Protein AF-A0A961PV44-F1 (afdb_monomer)

Secondary structure (DSSP, 8-state):
-HHHHHHHHHHHHHHHHHHHHHHHHHHHHHHHHHHHHHHHHHHHHTT-TT-EEEEETTEEEEEEEESSHHHHHHHHHHHHHHS-GGGEEEEEEEPPPPPPPPPPPEEEEEE-SSEEEEEEEEESSSHHHHHHHHHHHT-TT-EEEEEEEEESSPPPTTHHHHHHHHHHHHHH-SSEEEEEETTEEEEEEE-S-HHHHHHHHHHHHHHPPTT-EEEEEEE-PPPBPSS-EEEEEEETTEEEEEEEEESSHHHHHHHHHHHHHTTB-S---PEE-B--SSTTHHHHHHHHHHHHHHTTSEEEEEETTEEEEE--TT--HHHHHHHHHHHHHHSPTT-EEEEEPPPPEEEPTTS-EEE---EEEEE-TTS-EEEEEEESSHHHHHHHHHHHHHHH-GGGEEEEEEE-TTPPTTHHHHHHHHHHHHHTEEEEEEEE-SSEEEEEEEESSTTHHHHHHHHHHHH--SSPEEEEEE-HHHHHHHHHHTS-HHHHHHHHHHHHHHHSPPPB-TTS-PBPGGGHHHHHHHHHHHHT-TT-EEEEEE---S-S-HHHHHHHHHHHHHHHHHHHHTT--TT-EEEEEE-TTSS-SS-TTSHHHHHHHS-EEEEE--HHHHHHTT--S---HHHHHHHHHHHHHHHHHHHHHS---B-TT--PBPGGGHHHHHHHHHHHTTSTT-EEEEEE---S-S-HHHHHHHHHHHHHHHHHHHHTS--TT-EEEEEE-TTSS-SS-TTSHHHHHHHS-EEEEE-PPPGGGTTTSTT-S-------PPP--------------

Nearest PDB structures (foldseek):
  5wtp-assembly2_B  TM=9.425E-01  e=1.887E-09  Capnocytophaga gingivalis ATCC 33624
  5wtl-assembly4_D  TM=8.788E-01  e=5.180E-10  Capnocytophaga gingivalis ATCC 33624
  5eb1-assembly2_D  TM=8.867E-01  e=1.428E-08  Pseudomonas aeruginosa PAO1
  6jfw-assembly2_B  TM=8.465E-01  e=9.656E-08  Pseudomonas aeruginosa PAO1
  5n2c-assembly1_A  TM=8.527E-01  e=7.307E-07  Burkholderia cenocepacia J2315

pLDDT: mean 82.38, std 15.76, range [28.2, 97.56]

Sequence (785 aa):
MRLRAISFALIALGGAAFGAWTLAGAATDFFERRTETEAAAALGAAGQGWARVEADGLTVTLAGLAPDEASRLRAVEILRQLVDPRRLAEELTVKAADPLAPPPFAIEILRNMAEVSLIGLAPDDGIRDRIDKALSAAGPGATVTDMLETAAEPAPAGWEPSLAFALDLLVDLPRAKISIAPGRVTVLAAVDSDAGRTELEARLREAVPEGVTLETEISAPRPVIAPFAVDFALDGTGARLAACSAETPEAAEAIVTAARAAGLEGPQDCAIGLGAPSLDWQEVATLGIETVGALGGGRFAVRDTRATLTGPASAKPEDLNAAGKTLAARLPAGYDLRTVTPPRMEARPDGTPVYAPRFEARLGADGSVELAGALHDTRSQAAVASYAAALFGHDRVRTVTVIDPELPDGWPGRVLAGIEALAEIKEGSLQVTPTALTLTGRGIEADADARVEALLAAKVSGETLVDVTFDVEAASLAAAAARPAPERCAEEIAAILANEAIQFRAGSSEIEPASQGVIAAIADVLRECPGAEFEVGGHSDSSGDEAANQRLSEARATAVVAALRAEDLPLVMLTSRGYGAAHPLAGNETPAGRTRNRRIEILLVDPTKAAEAAVEPGEDPAAAAGKAQACAEEIAAILQSGAVEFGLGSAEIVPESAGLLAAVAETMRTCPGASFEIGGHTDSRGRAEVNQQLSEKRAEAVREALAGEDLPDITLVSRGYGADRPIADNDTAEGRMRNRRIEITLLEPDPAQAETADETAPDDVAVAGPKAEAEAEAEAAHGPQ

Foldseek 3Di:
DPVVVVVVVVVVVVVVVVVVVVVVVVVQVVVFVVLQVVLCVQCVVVVNPQWHWGDDRQAIEIAGEAAAPVSLVVSLVSSVVSHPPVRYHYHYHYDDDDDDDDDFFKWKWFAAQAAIEIATEEEPPCLVVVLVVLVVLLDPHYDYHYHYHYDPDDDDAQQVLQSVLQSVVSSVARGWMWMGGRQEIEIEGEDQAPVVVVVVVVVSVVSRDPSHDYHYDYHHAFDADPFAKWKWWQDPVWIDTPAAADQDPVLQVLLVVLSVVLTDDDDDGHRHGPHALDPCSSVLSSLLSNLCSVLVTFMWMDTRQEIETEHDQPDDVVSQVVSQVVSVVPDDPRHDYHYDYDQHFDADPVRDGHRKWKWKWWQDLVLAIETETEDQDPVLQVVLLVLLCVLRNNVRYHYHYDHDNPADPCVSLLSSLQSVLVSQANTWMWMDINAEIETEHEGQDLCSVVVNVVSCVVRPDDRYHYHYYYDNVVNVVVVLVPDDLQVNLQVQLVVLCVVDFFDDDVLALHTDPVCLVSLVSNLVSLLSPAQWEKEKEFFAAPPDDQVSQQVRRQSNQVSSVVSSVVNPRHRYHYHYGYDRNVDQPADNPDPVSRVSRRGIHMGTDDPVVVLVVLDDPDDDPVVLVVQLVVLQVVLQVLQVVDFQDDDDLALHTDPVCLVSLVVNLVSLLSRAQWEKEKEFFAAPPDDQVSQQVRRQSNQVSSVVSSVVDPRHRYHYDYGYDGNPDQPADSVDPVSRVVRRHIHMHTDDDDVVPVVVPPPPDDDDDDDPDDDDDDDDDDDDDDDDD

Radius of gyration: 51.2 Å; Cα contacts (8 Å, |Δi|>4): 1295; chains: 1; bounding box: 106×115×157 Å

Solvent-accessible surface area (backbone atoms only — not comparable to full-atom values): 43387 Å² total; per-residue (Å²): 118,68,68,66,54,51,53,51,50,52,52,52,50,51,52,50,51,51,51,50,50,53,50,49,53,52,48,49,55,51,51,26,54,48,50,31,51,55,51,46,49,54,35,45,75,71,70,36,71,61,56,45,62,49,51,59,90,76,39,35,39,40,36,34,62,22,81,37,70,68,55,45,54,50,50,54,53,60,47,50,76,78,41,63,66,93,32,56,42,82,56,68,46,62,53,79,78,81,81,80,78,77,83,76,59,31,39,38,39,42,31,45,82,52,35,33,37,36,39,40,37,40,46,69,76,64,53,65,65,54,50,54,53,38,49,65,72,49,52,96,51,60,51,74,48,80,56,66,45,70,40,99,52,83,75,56,80,37,32,66,64,19,51,55,52,52,47,57,50,50,50,79,40,57,38,27,40,41,38,37,32,59,23,28,34,37,39,38,36,62,39,82,31,64,68,54,43,54,52,48,56,52,51,57,65,72,67,60,55,91,72,44,46,80,46,79,50,75,44,46,63,70,46,75,41,82,80,30,32,37,28,37,38,27,56,99,90,48,30,48,73,83,39,44,53,22,74,39,73,68,39,30,50,51,39,53,49,32,39,38,76,42,51,38,75,82,93,81,83,48,50,64,22,43,57,68,79,48,98,56,49,51,56,51,50,29,54,41,37,47,49,26,40,74,65,74,20,16,30,26,36,33,47,57,49,45,33,37,42,31,40,29,74,86,56,52,69,67,61,46,49,52,50,44,51,56,48,56,74,68,49,65,91,81,57,50,73,44,75,41,77,51,83,61,64,44,66,43,101,85,65,49,75,38,86,57,64,42,33,40,39,37,40,36,86,86,54,35,33,44,38,37,33,56,32,56,37,75,66,50,47,52,49,53,53,51,53,47,22,72,74,56,37,63,94,33,51,46,81,56,66,44,76,36,80,85,60,64,87,68,49,67,52,46,50,52,43,47,54,56,44,53,68,51,35,51,28,35,40,37,39,40,43,92,54,34,39,39,41,40,36,28,38,61,51,98,59,29,65,62,52,37,52,52,51,41,64,74,55,52,79,78,88,54,45,77,45,79,50,73,49,69,72,61,30,60,57,50,55,70,70,67,57,61,60,55,60,56,41,33,53,52,45,47,51,49,44,72,75,50,68,80,44,53,45,89,100,49,47,51,68,36,80,84,31,51,62,55,49,52,55,44,43,58,49,51,63,74,25,69,73,36,40,34,38,25,37,10,30,24,39,78,77,75,55,68,72,59,32,28,52,48,11,26,46,32,14,43,40,50,51,55,54,45,60,72,67,71,53,73,59,50,48,77,48,60,40,43,49,10,49,80,77,61,83,40,63,66,88,42,75,70,23,27,53,62,15,47,38,72,49,63,42,67,56,50,76,66,54,60,53,58,73,66,56,76,90,81,75,60,70,72,60,53,53,54,40,33,51,55,36,34,55,50,44,45,51,54,50,71,76,46,70,75,46,52,44,91,99,47,47,52,69,40,79,84,28,50,65,58,53,50,51,43,51,58,44,50,60,74,20,62,72,34,36,33,38,27,37,10,31,26,38,76,76,76,54,67,70,59,31,28,54,48,10,28,47,33,12,42,43,50,48,54,59,52,68,73,44,97,52,72,59,55,47,78,48,58,41,44,50,10,46,80,74,63,84,42,56,63,90,41,74,68,21,26,53,65,16,44,36,66,45,62,42,71,53,74,77,68,69,92,69,58,79,82,70,82,84,80,76,86,82,89,75,83,86,80,77,88,80,84,90,86,90,86,83,91,81,89,77,82,89,88,135

Structure (mmCIF, N/CA/C/O backbone):
data_AF-A0A961PV44-F1
#
_entry.id   AF-A0A961PV44-F1
#
loop_
_atom_site.group_PDB
_atom_site.id
_atom_site.type_symbol
_atom_site.label_atom_id
_atom_site.label_alt_id
_atom_site.label_comp_id
_atom_site.label_asym_id
_atom_site.label_entity_id
_atom_site.label_seq_id
_atom_site.pdbx_PDB_ins_code
_atom_site.Cartn_x
_atom_site.Cartn_y
_atom_site.Cartn_z
_atom_site.occupancy
_atom_site.B_iso_or_equiv
_atom_site.auth_seq_id
_atom_site.auth_comp_id
_atom_site.auth_asym_id
_atom_site.auth_atom_id
_atom_site.pdbx_PDB_model_num
ATOM 1 N N . MET A 1 1 ? -68.630 -73.588 94.389 1.00 57.69 1 MET A N 1
ATOM 2 C CA . MET A 1 1 ? -67.533 -73.659 93.392 1.00 57.69 1 MET A CA 1
ATOM 3 C C . MET A 1 1 ? -67.650 -72.640 92.247 1.00 57.69 1 MET A C 1
ATOM 5 O O . MET A 1 1 ? -66.611 -72.166 91.817 1.00 57.69 1 MET A O 1
ATOM 9 N N . ARG A 1 2 ? -68.847 -72.228 91.785 1.00 65.50 2 ARG A N 1
ATOM 10 C CA . ARG A 1 2 ? -68.998 -71.348 90.599 1.00 65.50 2 ARG A CA 1
ATOM 11 C C . ARG A 1 2 ? -68.465 -69.902 90.730 1.00 65.50 2 ARG A C 1
ATOM 13 O O . ARG A 1 2 ? -67.884 -69.415 89.772 1.00 65.50 2 ARG A O 1
ATOM 20 N N . LEU A 1 3 ? -68.576 -69.234 91.889 1.00 71.81 3 LEU A N 1
ATOM 21 C CA . LEU A 1 3 ? -68.113 -67.835 92.043 1.00 71.81 3 LEU A CA 1
ATOM 22 C C . LEU A 1 3 ? -66.587 -67.671 91.898 1.00 71.81 3 LEU A C 1
ATOM 24 O O . LEU A 1 3 ? -66.127 -66.754 91.232 1.00 71.81 3 LEU A O 1
ATOM 28 N N . ARG A 1 4 ? -65.800 -68.591 92.475 1.00 78.12 4 ARG A N 1
ATOM 29 C CA . ARG A 1 4 ? -64.327 -68.555 92.393 1.00 78.12 4 ARG A CA 1
ATOM 30 C C . ARG A 1 4 ? -63.819 -68.737 90.958 1.00 78.12 4 ARG A C 1
ATOM 32 O O . ARG A 1 4 ? -62.824 -68.123 90.594 1.00 78.12 4 ARG A O 1
ATOM 39 N N . ALA A 1 5 ? -64.521 -69.530 90.146 1.00 78.12 5 ALA A N 1
ATOM 40 C CA . ALA A 1 5 ? -64.1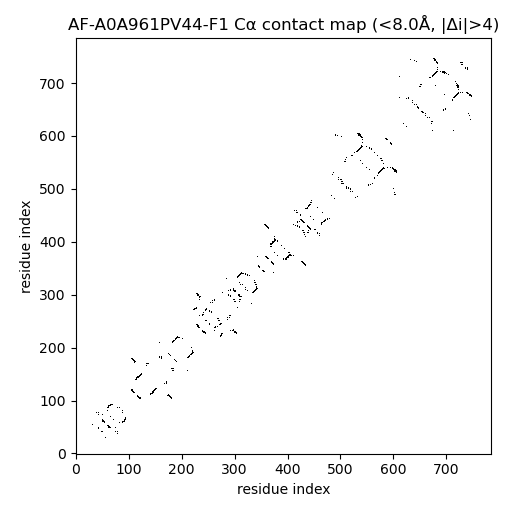99 -69.704 88.731 1.00 78.12 5 ALA A CA 1
ATOM 41 C C . ALA A 1 5 ? -64.470 -68.426 87.913 1.00 78.12 5 ALA A C 1
ATOM 43 O O . ALA A 1 5 ? -63.663 -68.069 87.062 1.00 78.12 5 ALA A O 1
ATOM 44 N N . ILE A 1 6 ? -65.558 -67.703 88.212 1.00 80.56 6 ILE A N 1
ATOM 45 C CA . ILE A 1 6 ? -65.897 -66.432 87.546 1.00 80.56 6 ILE A CA 1
ATOM 46 C C . ILE A 1 6 ? -64.888 -65.333 87.909 1.00 80.56 6 ILE A C 1
ATOM 48 O O . ILE A 1 6 ? -64.402 -64.637 87.024 1.00 80.56 6 ILE A O 1
ATOM 52 N N . SER A 1 7 ? -64.515 -65.201 89.187 1.00 80.00 7 SER A N 1
ATOM 53 C CA . SER A 1 7 ? -63.501 -64.225 89.618 1.00 80.00 7 SER A CA 1
ATOM 54 C C . SER A 1 7 ? -62.128 -64.498 88.996 1.00 80.00 7 SER A C 1
ATOM 56 O O . SER A 1 7 ? -61.460 -63.565 88.564 1.00 80.00 7 SER A O 1
ATOM 58 N N . PHE A 1 8 ? -61.723 -65.769 88.898 1.00 87.12 8 PHE A N 1
ATOM 59 C CA . PHE A 1 8 ? -60.484 -66.153 88.220 1.00 87.12 8 PHE A CA 1
ATOM 60 C C . PHE A 1 8 ? -60.523 -65.818 86.721 1.00 87.12 8 PHE A C 1
ATOM 62 O O . PHE A 1 8 ? -59.568 -65.250 86.202 1.00 87.12 8 PHE A O 1
ATOM 69 N N . ALA A 1 9 ? -61.641 -66.097 86.040 1.00 84.31 9 ALA A N 1
ATOM 70 C CA . ALA A 1 9 ? -61.811 -65.764 84.627 1.00 84.31 9 ALA A CA 1
ATOM 71 C C . ALA A 1 9 ? -61.755 -64.247 84.366 1.00 84.31 9 ALA A C 1
ATOM 73 O O . ALA A 1 9 ? -61.109 -63.825 83.412 1.00 84.31 9 ALA A O 1
ATOM 74 N N . LEU A 1 10 ? -62.369 -63.422 85.223 1.00 86.56 10 LEU A N 1
ATOM 75 C CA . LEU A 1 10 ? -62.320 -61.958 85.105 1.00 86.56 10 LEU A CA 1
ATOM 76 C C . LEU A 1 10 ? -60.914 -61.393 85.341 1.00 86.56 10 LEU A C 1
ATOM 78 O O . LEU A 1 10 ? -60.491 -60.507 84.607 1.00 86.56 10 LEU A O 1
ATOM 82 N N . ILE A 1 11 ? -60.172 -61.917 86.323 1.00 89.25 11 ILE A N 1
ATOM 83 C CA . ILE A 1 11 ? -58.779 -61.510 86.572 1.00 89.25 11 ILE A CA 1
ATOM 84 C C . ILE A 1 11 ? -57.880 -61.928 85.403 1.00 89.25 11 ILE A C 1
ATOM 86 O O . ILE A 1 11 ? -57.053 -61.137 84.961 1.00 89.25 11 ILE A O 1
ATOM 90 N N . ALA A 1 12 ? -58.061 -63.137 84.866 1.00 89.12 12 ALA A N 1
ATOM 91 C CA . ALA A 1 12 ? -57.306 -63.613 83.709 1.00 89.12 12 ALA A CA 1
ATOM 92 C C . ALA A 1 12 ? -57.605 -62.788 82.444 1.00 89.12 12 ALA A C 1
ATOM 94 O O . ALA A 1 12 ? -56.676 -62.403 81.740 1.00 89.12 12 ALA A O 1
ATOM 95 N N . LEU A 1 13 ? -58.877 -62.461 82.184 1.00 91.19 13 LEU A N 1
ATOM 96 C CA . LEU A 1 13 ? -59.282 -61.590 81.073 1.00 91.19 13 LEU A CA 1
ATOM 97 C C . LEU A 1 13 ? -58.763 -60.159 81.247 1.00 91.19 13 LEU A C 1
ATOM 99 O O . LEU A 1 13 ? -58.245 -59.588 80.293 1.00 91.19 13 LEU A O 1
ATOM 103 N N . GLY A 1 14 ? -58.853 -59.593 82.454 1.00 90.44 14 GLY A N 1
ATOM 104 C CA . GLY A 1 14 ? -58.318 -58.264 82.758 1.00 90.44 14 GLY A CA 1
ATOM 105 C C . GLY A 1 14 ? -56.796 -58.200 82.621 1.00 90.44 14 GLY A C 1
ATOM 106 O O . GLY A 1 14 ? -56.272 -57.267 82.021 1.00 90.44 14 GLY A O 1
ATOM 107 N N . GLY A 1 15 ? -56.087 -59.225 83.101 1.00 91.38 15 GLY A N 1
ATOM 108 C CA . GLY A 1 15 ? -54.640 -59.357 82.935 1.00 91.38 15 GLY A CA 1
ATOM 109 C C . GLY A 1 15 ? -54.225 -59.529 81.473 1.00 91.38 15 GLY A C 1
ATOM 110 O O . GLY A 1 15 ? -53.269 -58.895 81.037 1.00 91.38 15 GLY A O 1
ATOM 111 N N . ALA A 1 16 ? -54.968 -60.320 80.694 1.00 91.56 16 ALA A N 1
ATOM 112 C CA . ALA A 1 16 ? -54.730 -60.481 79.262 1.00 91.56 16 ALA A CA 1
ATOM 113 C C . ALA A 1 16 ? -55.008 -59.188 78.478 1.00 91.56 16 ALA A C 1
ATOM 115 O O . ALA A 1 16 ? -54.218 -58.830 77.612 1.00 91.56 16 ALA A O 1
ATOM 116 N N . ALA A 1 17 ? -56.083 -58.462 78.801 1.00 91.50 17 ALA A N 1
ATOM 117 C CA . ALA A 1 17 ? -56.407 -57.183 78.172 1.00 91.50 17 ALA A CA 1
ATOM 118 C C . ALA A 1 17 ? -55.361 -56.106 78.493 1.00 91.50 17 ALA A C 1
ATOM 120 O O . ALA A 1 17 ? -54.905 -55.409 77.590 1.00 91.50 17 ALA A O 1
ATOM 121 N N . PHE A 1 18 ? -54.933 -56.009 79.756 1.00 93.00 18 PHE A N 1
ATOM 122 C CA . PHE A 1 18 ? -53.859 -55.101 80.155 1.00 93.00 18 PHE A CA 1
ATOM 123 C C . PHE A 1 18 ? -52.538 -55.468 79.474 1.00 93.00 18 PHE A C 1
ATOM 125 O O . PHE A 1 18 ? -51.893 -54.600 78.901 1.00 93.00 18 PHE A O 1
ATOM 132 N N . GLY A 1 19 ? -52.173 -56.754 79.467 1.00 92.31 19 GLY A N 1
ATOM 133 C CA . GLY A 1 19 ? -50.981 -57.243 78.773 1.00 92.31 19 GLY A CA 1
ATOM 134 C C . GLY A 1 19 ? -51.016 -56.996 77.262 1.00 92.31 19 GLY A C 1
ATOM 135 O O . GLY A 1 19 ? -50.001 -56.631 76.682 1.00 92.31 19 GLY A O 1
ATOM 136 N N . ALA A 1 20 ? -52.175 -57.144 76.616 1.00 91.50 20 ALA A N 1
ATOM 137 C CA . ALA A 1 20 ? -52.339 -56.838 75.197 1.00 91.50 20 ALA A CA 1
ATOM 138 C C . ALA A 1 20 ? -52.230 -55.332 74.918 1.00 91.50 20 ALA A C 1
ATOM 140 O O . ALA A 1 20 ? -51.597 -54.944 73.942 1.00 91.50 20 ALA A O 1
ATOM 141 N N . TRP A 1 21 ? -52.801 -54.484 75.779 1.00 93.50 21 TRP A N 1
ATOM 142 C CA . TRP A 1 21 ? -52.703 -53.029 75.658 1.00 93.50 21 TRP A CA 1
ATOM 143 C C . TRP A 1 21 ? -51.266 -52.532 75.841 1.00 93.50 21 TRP A C 1
ATOM 145 O O . TRP A 1 21 ? -50.787 -51.743 75.030 1.00 93.50 21 TRP A O 1
ATOM 155 N N . THR A 1 22 ? -50.547 -53.032 76.851 1.00 92.81 22 THR A N 1
ATOM 156 C CA . THR A 1 22 ? -49.142 -52.662 77.067 1.00 92.81 22 THR A CA 1
ATOM 157 C C . THR A 1 22 ? -48.242 -53.167 75.945 1.00 92.81 22 THR A C 1
ATOM 159 O O . THR A 1 22 ? -47.368 -52.430 75.499 1.00 92.81 22 THR A O 1
ATOM 162 N N . LEU A 1 23 ? -48.467 -54.388 75.450 1.00 92.94 23 LEU A N 1
ATOM 163 C CA . LEU A 1 23 ? -47.714 -54.942 74.325 1.00 92.94 23 LEU A CA 1
ATOM 164 C C . LEU A 1 23 ? -47.997 -54.181 73.023 1.00 92.94 23 LEU A C 1
ATOM 166 O O . LEU A 1 23 ? -47.066 -53.923 72.269 1.00 92.94 23 LEU A O 1
ATOM 170 N N . ALA A 1 24 ? -49.249 -53.787 72.774 1.00 88.94 24 ALA A N 1
ATOM 171 C CA . ALA A 1 24 ? -49.611 -52.964 71.624 1.00 88.94 24 ALA A CA 1
ATOM 172 C C . ALA A 1 24 ? -48.962 -51.575 71.701 1.00 88.94 24 ALA A C 1
ATOM 174 O O . ALA A 1 24 ? -48.355 -51.147 70.728 1.00 88.94 24 ALA A O 1
ATOM 175 N N . GLY A 1 25 ? -49.010 -50.912 72.862 1.00 89.81 25 GLY A N 1
ATOM 176 C CA . GLY A 1 25 ? -48.345 -49.621 73.062 1.00 89.81 25 GLY A CA 1
ATOM 177 C C . GLY A 1 25 ? -46.827 -49.705 72.887 1.00 89.81 25 GLY A C 1
ATOM 178 O O . GLY A 1 25 ? -46.241 -48.876 72.198 1.00 89.81 25 GLY A O 1
ATOM 179 N N . ALA A 1 26 ? -46.194 -50.745 73.440 1.00 90.25 26 ALA A N 1
ATOM 180 C CA . ALA A 1 26 ? -44.761 -50.981 73.269 1.00 90.25 26 ALA A CA 1
ATOM 181 C C . ALA A 1 26 ? -44.387 -51.317 71.816 1.00 90.25 26 ALA A C 1
ATOM 183 O O . ALA A 1 26 ? -43.321 -50.922 71.353 1.00 90.25 26 ALA A O 1
ATOM 184 N N . ALA A 1 27 ? -45.248 -52.038 71.090 1.00 89.75 27 ALA A N 1
ATOM 185 C CA . ALA A 1 27 ? -45.038 -52.330 69.677 1.00 89.75 27 ALA A CA 1
ATOM 186 C C . ALA A 1 27 ? -45.137 -51.058 68.822 1.00 89.75 27 ALA A C 1
ATOM 188 O O . ALA A 1 27 ? -44.270 -50.844 67.979 1.00 89.75 27 ALA A O 1
ATOM 189 N N . THR A 1 28 ? -46.139 -50.208 69.057 1.00 91.56 28 THR A N 1
ATOM 190 C CA . THR A 1 28 ? -46.294 -48.925 68.357 1.00 91.56 28 THR A CA 1
ATOM 191 C C . THR A 1 28 ? -45.079 -48.019 68.574 1.00 91.56 28 THR A C 1
ATOM 193 O O . THR A 1 28 ? -44.435 -47.655 67.595 1.00 91.56 28 THR A O 1
ATOM 196 N N . ASP A 1 29 ? -44.676 -47.783 69.830 1.00 91.25 29 ASP A N 1
ATOM 197 C CA . ASP A 1 29 ? -43.495 -46.963 70.167 1.00 91.25 29 ASP A CA 1
ATOM 198 C C . ASP A 1 29 ? -42.201 -47.547 69.565 1.00 91.25 29 ASP A C 1
ATOM 200 O O . ASP A 1 29 ? -41.333 -46.815 69.089 1.00 91.25 29 ASP A O 1
ATOM 204 N N . PHE A 1 30 ? -42.074 -48.879 69.511 1.00 91.94 30 PHE A N 1
ATOM 205 C CA . PHE A 1 30 ? -40.942 -49.532 68.852 1.00 91.94 30 PHE A CA 1
ATOM 206 C C . PHE A 1 30 ? -40.903 -49.256 67.341 1.00 91.94 30 PHE A C 1
ATOM 208 O O . PHE A 1 30 ? -39.834 -48.961 66.801 1.00 91.94 30 PHE A O 1
ATOM 215 N N . PHE A 1 31 ? -42.040 -49.363 66.646 1.00 90.62 31 PHE A N 1
ATOM 216 C CA . PHE A 1 31 ? -42.105 -49.143 65.199 1.00 90.62 31 PHE A CA 1
ATOM 217 C C . PHE A 1 31 ? -41.983 -47.665 64.816 1.00 90.62 31 PHE A C 1
ATOM 219 O O . PHE A 1 31 ? -41.309 -47.371 63.829 1.00 90.62 31 PHE A O 1
ATOM 226 N N . GLU A 1 32 ? -42.566 -46.747 65.586 1.00 93.31 32 GLU A N 1
ATOM 227 C CA . GLU A 1 32 ? -42.440 -45.296 65.381 1.00 93.31 32 GLU A CA 1
ATOM 228 C C . GLU A 1 32 ? -40.979 -44.862 65.490 1.00 93.31 32 GLU A C 1
ATOM 230 O O . GLU A 1 32 ? -40.404 -44.395 64.507 1.00 93.31 32 GLU A O 1
ATOM 235 N N . ARG A 1 33 ? -40.321 -45.155 66.621 1.00 93.88 33 ARG A N 1
ATOM 236 C CA . ARG A 1 33 ? -38.908 -44.790 66.832 1.00 93.88 33 ARG A CA 1
ATOM 237 C C . ARG A 1 33 ? -37.985 -45.397 65.792 1.00 93.88 33 ARG A C 1
ATOM 239 O O . ARG A 1 33 ? -37.017 -44.765 65.367 1.00 93.88 33 ARG A O 1
ATOM 246 N N . ARG A 1 34 ? -38.252 -46.642 65.389 1.00 93.12 34 ARG A N 1
ATOM 247 C CA . ARG A 1 34 ? -37.474 -47.299 64.341 1.00 93.12 34 ARG A CA 1
ATOM 248 C C . ARG A 1 34 ? -37.640 -46.586 62.999 1.00 93.12 34 ARG A C 1
ATOM 250 O O . ARG A 1 34 ? -36.635 -46.322 62.346 1.00 93.12 34 ARG A O 1
ATOM 257 N N . THR A 1 35 ? -38.874 -46.251 62.624 1.00 92.12 35 THR A N 1
ATOM 258 C CA . THR A 1 35 ? -39.182 -45.541 61.373 1.00 92.12 35 THR A CA 1
ATOM 259 C C . THR A 1 35 ? -38.536 -44.157 61.357 1.00 92.12 35 THR A C 1
ATOM 261 O O . THR A 1 35 ? -37.874 -43.815 60.383 1.00 92.12 35 THR A O 1
ATOM 264 N N . GLU A 1 36 ? -38.642 -43.394 62.449 1.00 94.62 36 GLU A N 1
ATOM 265 C CA . GLU A 1 36 ? -37.992 -42.085 62.594 1.00 94.62 36 GLU A CA 1
ATOM 266 C C . GLU A 1 36 ? -36.471 -42.182 62.468 1.00 94.62 36 GLU A C 1
ATOM 268 O O . GLU A 1 36 ? -35.856 -41.407 61.739 1.00 94.62 36 GLU A O 1
ATOM 273 N N . THR A 1 37 ? -35.855 -43.161 63.140 1.00 94.31 37 THR A N 1
ATOM 274 C CA . THR A 1 37 ? -34.396 -43.341 63.126 1.00 94.31 37 THR A CA 1
ATOM 275 C C . THR A 1 37 ? -33.892 -43.702 61.727 1.00 94.31 37 THR A C 1
ATOM 277 O O . THR A 1 37 ? -32.901 -43.136 61.264 1.00 94.31 37 THR A O 1
ATOM 280 N N . GLU A 1 38 ? -34.568 -44.626 61.038 1.00 93.75 38 GLU A N 1
ATOM 281 C CA . GLU A 1 38 ? -34.205 -45.044 59.678 1.00 93.75 38 GLU A CA 1
ATOM 282 C C . GLU A 1 38 ? -34.414 -43.898 58.667 1.00 93.75 38 GLU A C 1
ATOM 284 O O . GLU A 1 38 ? -33.534 -43.624 57.847 1.00 93.75 38 GLU A O 1
ATOM 289 N N . ALA A 1 39 ? -35.526 -43.166 58.774 1.00 93.31 39 ALA A N 1
ATOM 290 C CA . ALA A 1 39 ? -35.831 -42.012 57.934 1.00 93.31 39 ALA A CA 1
ATOM 291 C C . ALA A 1 39 ? -34.856 -40.840 58.137 1.00 93.31 39 ALA A C 1
ATOM 293 O O . ALA A 1 39 ? -34.342 -40.278 57.166 1.00 93.31 39 ALA A O 1
ATOM 294 N N . ALA A 1 40 ? -34.561 -40.488 59.391 1.00 93.88 40 ALA A N 1
ATOM 295 C CA . ALA A 1 40 ? -33.614 -39.429 59.723 1.00 93.88 40 ALA A CA 1
ATOM 296 C C . ALA A 1 40 ? -32.192 -39.780 59.261 1.00 93.88 40 ALA A C 1
ATOM 298 O O . ALA A 1 40 ? -31.478 -38.914 58.752 1.00 93.88 40 ALA A O 1
ATOM 299 N N . ALA A 1 41 ? -31.788 -41.051 59.369 1.00 94.06 41 ALA A N 1
ATOM 300 C CA . ALA A 1 41 ? -30.501 -41.515 58.858 1.00 94.06 41 ALA A CA 1
ATOM 301 C C . ALA A 1 41 ? -30.408 -41.393 57.327 1.00 94.06 41 ALA A C 1
ATOM 303 O O . ALA A 1 41 ? -29.385 -40.934 56.816 1.00 94.06 41 ALA A O 1
ATOM 304 N N . ALA A 1 42 ? -31.470 -41.745 56.596 1.00 94.12 42 ALA A N 1
ATOM 305 C CA . ALA A 1 42 ? -31.509 -41.624 55.138 1.00 94.12 42 ALA A CA 1
ATOM 306 C C . ALA A 1 42 ? -31.461 -40.161 54.666 1.00 94.12 42 ALA A C 1
ATOM 308 O O . ALA A 1 42 ? -30.693 -39.823 53.763 1.00 94.12 42 ALA A O 1
ATOM 309 N N . LEU A 1 43 ? -32.223 -39.275 55.314 1.00 95.12 43 LEU A N 1
ATOM 310 C CA . LEU A 1 43 ? -32.187 -37.837 55.036 1.00 95.12 43 LEU A CA 1
ATOM 311 C C . LEU A 1 43 ? -30.814 -37.237 55.360 1.00 95.12 43 LEU A C 1
ATOM 313 O O . LEU A 1 43 ? -30.258 -36.500 54.545 1.00 95.12 43 LEU A O 1
ATOM 317 N N . GLY A 1 44 ? -30.227 -37.600 56.503 1.00 93.94 44 GLY A N 1
ATOM 318 C CA . GLY A 1 44 ? -28.886 -37.168 56.896 1.00 93.94 44 GLY A CA 1
ATOM 319 C C . GLY A 1 44 ? -27.806 -37.615 55.907 1.00 93.94 44 GLY A C 1
ATOM 320 O O . GLY A 1 44 ? -26.984 -36.800 55.490 1.00 93.94 44 GLY A O 1
ATOM 321 N N . ALA A 1 45 ? -27.844 -38.876 55.465 1.00 92.88 45 ALA A N 1
ATOM 322 C CA . ALA A 1 45 ? -26.906 -39.418 54.480 1.00 92.88 45 ALA A CA 1
ATOM 323 C C . ALA A 1 45 ? -26.989 -38.705 53.118 1.00 92.88 45 ALA A C 1
ATOM 325 O O . ALA A 1 45 ? -25.980 -38.560 52.432 1.00 92.88 45 ALA A O 1
ATOM 326 N N . ALA A 1 46 ? -28.171 -38.209 52.746 1.00 92.12 46 ALA A N 1
ATOM 327 C CA . ALA A 1 46 ? -28.394 -37.446 51.520 1.00 92.12 46 ALA A CA 1
ATOM 328 C C . ALA A 1 46 ? -28.195 -35.923 51.680 1.00 92.12 46 ALA A C 1
ATOM 330 O O . ALA A 1 46 ? -28.613 -35.139 50.817 1.00 92.12 46 ALA A O 1
ATOM 331 N N . GLY A 1 47 ? -27.600 -35.485 52.795 1.00 94.31 47 GLY A N 1
ATOM 332 C CA . GLY A 1 47 ? -27.334 -34.074 53.078 1.00 94.31 47 GLY A CA 1
ATOM 333 C C . GLY A 1 47 ? -28.586 -33.240 53.371 1.00 94.31 47 GLY A C 1
ATOM 334 O O . GLY A 1 47 ? -28.518 -32.015 53.339 1.00 94.31 47 GLY A O 1
ATOM 335 N N . GLN A 1 48 ? -29.726 -33.868 53.672 1.00 95.50 48 GLN A N 1
ATOM 336 C CA . GLN A 1 48 ? -30.993 -33.201 54.002 1.00 95.50 48 GLN A CA 1
ATOM 337 C C . GLN A 1 48 ? -31.134 -32.949 55.512 1.00 95.50 48 GLN A C 1
ATOM 339 O O . GLN A 1 48 ? -32.203 -33.123 56.085 1.00 95.50 48 GLN A O 1
ATOM 344 N N . GLY A 1 49 ? -30.053 -32.525 56.178 1.00 90.62 49 GLY A N 1
ATOM 345 C CA . GLY A 1 49 ? -30.026 -32.316 57.636 1.00 90.62 49 GLY A CA 1
ATOM 346 C C . GLY A 1 49 ? -30.914 -31.172 58.150 1.00 90.62 49 GLY A C 1
ATOM 347 O O . GLY A 1 49 ? -31.059 -31.002 59.356 1.00 90.62 49 GLY A O 1
ATOM 348 N N . TRP A 1 50 ? -31.504 -30.386 57.247 1.00 93.69 50 TRP A N 1
ATOM 349 C CA . TRP A 1 50 ? -32.497 -29.356 57.559 1.00 93.69 50 TRP A CA 1
ATOM 350 C C . TRP A 1 50 ? -33.906 -29.937 57.782 1.00 93.69 50 TRP A C 1
ATOM 352 O O . TRP A 1 50 ? -34.757 -29.265 58.368 1.00 93.69 50 TRP A O 1
ATOM 362 N N . ALA A 1 51 ? -34.157 -31.165 57.316 1.00 95.06 51 ALA A N 1
ATOM 363 C CA . ALA A 1 51 ? -35.454 -31.819 57.371 1.00 95.06 51 ALA A CA 1
ATOM 364 C C . ALA A 1 51 ? -35.588 -32.691 58.633 1.00 95.06 51 ALA A C 1
ATOM 366 O O . ALA A 1 51 ? -34.669 -33.424 59.000 1.00 95.06 51 ALA A O 1
ATOM 367 N N . ARG A 1 52 ? -36.741 -32.612 59.301 1.00 94.81 52 ARG A N 1
ATOM 368 C CA . ARG A 1 52 ? -37.095 -33.384 60.500 1.00 94.81 52 ARG A CA 1
ATOM 369 C C . ARG A 1 52 ? -38.237 -34.347 60.194 1.00 94.81 52 ARG A C 1
ATOM 371 O O . ARG A 1 52 ? -39.124 -34.011 59.414 1.00 94.81 52 ARG A O 1
ATOM 378 N N . VAL A 1 53 ? -38.201 -35.524 60.816 1.00 95.56 53 VAL A N 1
ATOM 379 C CA . VAL A 1 53 ? -39.192 -36.593 60.633 1.00 95.56 53 VAL A CA 1
ATOM 380 C C . VAL A 1 53 ? -39.781 -36.974 61.978 1.00 95.56 53 VAL A C 1
ATOM 382 O O . VAL A 1 53 ? -39.024 -37.215 62.914 1.00 95.56 53 VAL A O 1
ATOM 385 N N . GLU A 1 54 ? -41.105 -37.054 62.043 1.00 95.44 54 GLU A N 1
ATOM 386 C CA . GLU A 1 54 ? -41.863 -37.512 63.211 1.00 95.44 54 GLU A CA 1
ATOM 387 C C . GLU A 1 54 ? -42.869 -38.582 62.759 1.00 95.44 54 GLU A C 1
ATOM 389 O O . GLU A 1 54 ? -43.482 -38.440 61.698 1.00 95.44 54 GLU A O 1
ATOM 394 N N . ALA A 1 55 ? -43.022 -39.667 63.519 1.00 92.94 55 ALA A N 1
ATOM 395 C CA . ALA A 1 55 ? -43.964 -40.745 63.224 1.00 92.94 55 ALA A CA 1
ATOM 396 C C . ALA A 1 55 ? -45.058 -40.829 64.302 1.00 92.94 55 ALA A C 1
ATOM 398 O O . ALA A 1 55 ? -44.759 -40.973 65.481 1.00 92.94 55 ALA A O 1
ATOM 399 N N . ASP A 1 56 ? -46.326 -40.793 63.883 1.00 91.75 56 ASP A N 1
ATOM 400 C CA . ASP A 1 56 ? -47.507 -40.973 64.740 1.00 91.75 56 ASP A CA 1
ATOM 401 C C . ASP A 1 56 ? -48.391 -42.091 64.167 1.00 91.75 56 ASP A C 1
ATOM 403 O O . ASP A 1 56 ? -49.084 -41.945 63.149 1.00 91.75 56 ASP A O 1
ATOM 407 N N . GLY A 1 57 ? -48.311 -43.263 64.793 1.00 87.75 57 GLY A N 1
ATOM 408 C CA . GLY A 1 57 ? -48.953 -44.499 64.385 1.00 87.75 57 GLY A CA 1
ATOM 409 C C . GLY A 1 57 ? -48.546 -44.922 62.977 1.00 87.75 57 GLY A C 1
ATOM 410 O O . GLY A 1 57 ? -47.506 -45.544 62.750 1.00 87.75 57 GLY A O 1
ATOM 411 N N . LEU A 1 58 ? -49.420 -44.638 62.007 1.00 87.56 58 LEU A N 1
ATOM 412 C CA . LEU A 1 58 ? -49.150 -44.916 60.600 1.00 87.56 58 LEU A CA 1
ATOM 413 C C . LEU A 1 58 ? -48.662 -43.683 59.836 1.00 87.56 58 LEU A C 1
ATOM 415 O O . LEU A 1 58 ? -48.084 -43.867 58.773 1.00 87.56 58 LEU A O 1
ATOM 419 N N . THR A 1 59 ? -48.840 -42.465 60.324 1.00 92.31 59 THR A N 1
ATOM 420 C CA . THR A 1 59 ? -48.466 -41.256 59.582 1.00 92.31 59 THR A CA 1
ATOM 421 C C . THR A 1 59 ? -47.024 -40.866 59.885 1.00 92.31 59 THR A C 1
ATOM 423 O O . THR A 1 59 ? -46.580 -40.962 61.023 1.00 92.31 59 THR A O 1
ATOM 426 N N . VAL A 1 60 ? -46.291 -40.431 58.866 1.00 94.56 60 VAL A N 1
ATOM 427 C CA . VAL A 1 60 ? -44.936 -39.890 58.980 1.00 94.56 60 VAL A CA 1
ATOM 428 C C . VAL A 1 60 ? -44.964 -38.458 58.468 1.00 94.56 60 VAL A C 1
ATOM 430 O O . VAL A 1 60 ? -45.310 -38.229 57.311 1.00 94.56 60 VAL A O 1
ATOM 433 N N . THR A 1 61 ? -44.604 -37.503 59.313 1.00 96.25 61 THR A N 1
ATOM 434 C CA . THR A 1 61 ? -44.581 -36.078 58.981 1.00 96.25 61 THR A CA 1
ATOM 435 C C . THR A 1 61 ? -43.151 -35.637 58.694 1.00 96.25 61 THR A C 1
ATOM 437 O O . THR A 1 61 ? -42.258 -35.840 59.513 1.00 96.25 61 THR A O 1
ATOM 440 N N . LEU A 1 62 ? -42.931 -35.027 57.529 1.00 96.12 62 LEU A N 1
ATOM 441 C CA . LEU A 1 62 ? -41.673 -34.404 57.122 1.00 96.12 62 LEU A CA 1
ATOM 442 C C . LEU A 1 62 ? -41.794 -32.887 57.267 1.00 96.12 62 LEU A C 1
ATOM 444 O O . LEU A 1 62 ? -42.519 -32.264 56.496 1.00 96.12 62 LEU A O 1
ATOM 448 N N . ALA A 1 63 ? -41.057 -32.287 58.200 1.00 95.81 63 ALA A N 1
ATOM 449 C CA . ALA A 1 63 ? -41.120 -30.855 58.494 1.00 95.81 63 ALA A CA 1
ATOM 450 C C . ALA A 1 63 ? -39.754 -30.164 58.359 1.00 95.81 63 ALA A C 1
ATOM 452 O O . ALA A 1 63 ? -38.718 -30.736 58.697 1.00 95.81 63 ALA A O 1
ATOM 453 N N . GLY A 1 64 ? -39.724 -28.907 57.905 1.00 94.44 64 GLY A N 1
ATOM 454 C CA . GLY A 1 64 ? -38.476 -28.134 57.840 1.00 94.44 64 GLY A CA 1
ATOM 455 C C . GLY A 1 64 ? -38.492 -26.934 56.894 1.00 94.44 64 GLY A C 1
ATOM 456 O O . GLY A 1 64 ? -39.411 -26.761 56.095 1.00 94.44 64 GLY A O 1
ATOM 457 N N . LEU A 1 65 ? -37.445 -26.108 56.984 1.00 95.69 65 LEU A N 1
ATOM 458 C CA . LEU A 1 65 ? -37.180 -25.000 56.061 1.00 95.69 65 LEU A CA 1
ATOM 459 C C . LEU A 1 65 ? -36.071 -25.412 55.083 1.00 95.69 65 LEU A C 1
ATOM 461 O O . LEU A 1 65 ? -34.901 -25.489 55.459 1.00 95.69 65 LEU A O 1
ATOM 465 N N . ALA A 1 66 ? -36.450 -25.680 53.838 1.00 94.12 66 ALA A N 1
ATOM 466 C CA . ALA A 1 66 ? -35.557 -26.053 52.756 1.00 94.12 66 ALA A CA 1
ATOM 467 C C . ALA A 1 66 ? -34.724 -24.845 52.282 1.00 94.12 66 ALA A C 1
ATOM 469 O O . ALA A 1 66 ? -35.283 -23.757 52.104 1.00 94.12 66 ALA A O 1
ATOM 470 N N . PRO A 1 67 ? -33.412 -25.013 52.030 1.00 92.06 67 PRO A N 1
ATOM 471 C CA . PRO A 1 67 ? -32.561 -23.956 51.473 1.00 92.06 67 PRO A CA 1
ATOM 472 C C . PRO A 1 67 ? -33.002 -23.476 50.084 1.00 92.06 67 PRO A C 1
ATOM 474 O O . PRO A 1 67 ? -32.893 -22.292 49.783 1.00 92.06 67 PRO A O 1
ATOM 477 N N . ASP A 1 68 ? -33.506 -24.399 49.266 1.00 91.50 68 ASP A N 1
ATOM 478 C CA . ASP A 1 68 ? -33.993 -24.187 47.906 1.00 91.50 68 ASP A CA 1
ATOM 479 C C . ASP A 1 68 ? -35.038 -25.262 47.545 1.00 91.50 68 ASP A C 1
ATOM 481 O O . ASP A 1 68 ? -35.217 -26.259 48.258 1.00 91.50 68 ASP A O 1
ATOM 485 N N . GLU A 1 69 ? -35.746 -25.062 46.431 1.00 92.50 69 GLU A N 1
ATOM 486 C CA . GLU A 1 69 ? -36.815 -25.965 45.983 1.00 92.50 69 GLU A CA 1
ATOM 487 C C . GLU A 1 69 ? -36.285 -27.359 45.596 1.00 92.50 69 GLU A C 1
ATOM 489 O O . GLU A 1 69 ? -36.955 -28.370 45.816 1.00 92.50 69 GLU A O 1
ATOM 494 N N . ALA A 1 70 ? -35.051 -27.447 45.089 1.00 93.06 70 ALA A N 1
ATOM 495 C CA . ALA A 1 70 ? -34.438 -28.722 44.723 1.00 93.06 70 ALA A CA 1
ATOM 496 C C . ALA A 1 70 ? -34.171 -29.596 45.959 1.00 93.06 70 ALA A C 1
ATOM 498 O O . ALA A 1 70 ? -34.395 -30.809 45.934 1.00 93.06 70 ALA A O 1
ATOM 499 N N . SER A 1 71 ? -33.736 -28.978 47.056 1.00 94.12 71 SER A N 1
ATOM 500 C CA . SER A 1 71 ? -33.523 -29.625 48.346 1.00 94.12 71 SER A CA 1
ATOM 501 C C . SER A 1 71 ? -34.844 -30.124 48.929 1.00 94.12 71 SER A C 1
ATOM 503 O O . SER A 1 71 ? -34.922 -31.283 49.339 1.00 94.12 71 SER A O 1
ATOM 505 N N . ARG A 1 72 ? -35.911 -29.306 48.880 1.00 95.12 72 ARG A N 1
ATOM 506 C CA . ARG A 1 72 ? -37.263 -29.695 49.328 1.00 95.12 72 ARG A CA 1
ATOM 507 C C . ARG A 1 72 ? -37.738 -30.976 48.644 1.00 95.12 72 ARG A C 1
ATOM 509 O O . ARG A 1 72 ? -38.103 -31.938 49.317 1.00 95.12 72 ARG A O 1
ATOM 516 N N . LEU A 1 73 ? -37.693 -30.996 47.312 1.00 95.25 73 LEU A N 1
ATOM 517 C CA . LEU A 1 73 ? -38.141 -32.136 46.509 1.00 95.25 73 LEU A CA 1
ATOM 518 C C . LEU A 1 73 ? -37.286 -33.385 46.753 1.00 95.25 73 LEU A C 1
ATOM 520 O O . LEU A 1 73 ? -37.820 -34.490 46.842 1.00 95.25 73 LEU A O 1
ATOM 524 N N . ARG A 1 74 ? -35.968 -33.216 46.922 1.00 94.94 74 ARG A N 1
ATOM 525 C CA . ARG A 1 74 ? -35.053 -34.323 47.221 1.00 94.94 74 ARG A CA 1
ATOM 526 C C . ARG A 1 74 ? -35.373 -34.984 48.564 1.00 94.94 74 ARG A C 1
ATOM 528 O O . ARG A 1 74 ? -35.391 -36.209 48.631 1.00 94.94 74 ARG A O 1
ATOM 535 N N . ALA A 1 75 ? -35.649 -34.202 49.611 1.00 94.94 75 ALA A N 1
ATOM 536 C CA . ALA A 1 75 ? -36.018 -34.728 50.928 1.00 94.94 75 ALA A CA 1
ATOM 537 C C . ALA A 1 75 ? -37.330 -35.533 50.896 1.00 94.94 75 ALA A C 1
ATOM 539 O O . ALA A 1 75 ? -37.405 -36.616 51.476 1.00 94.94 75 ALA A O 1
ATOM 540 N N . VAL A 1 76 ? -38.338 -35.042 50.168 1.00 95.06 76 VAL A N 1
ATOM 541 C CA . VAL A 1 76 ? -39.615 -35.748 49.977 1.00 95.06 76 VAL A CA 1
ATOM 542 C C . VAL A 1 76 ? -39.408 -37.082 49.257 1.00 95.06 76 VAL A C 1
ATOM 544 O O . VAL A 1 76 ? -39.936 -38.105 49.691 1.00 95.06 76 VAL A O 1
ATOM 547 N N . GLU A 1 77 ? -38.615 -37.097 48.186 1.00 95.12 77 GLU A N 1
ATOM 548 C CA . GLU A 1 77 ? -38.384 -38.307 47.391 1.00 95.12 77 GLU A CA 1
ATOM 549 C C . GLU A 1 77 ? -37.665 -39.406 48.186 1.00 95.12 77 GLU A C 1
ATOM 551 O O . GLU A 1 77 ? -38.047 -40.573 48.115 1.00 95.12 77 GLU A O 1
ATOM 556 N N . ILE A 1 78 ? -36.681 -39.040 49.013 1.00 94.12 78 ILE A N 1
ATOM 557 C CA . ILE A 1 78 ? -35.983 -39.989 49.896 1.00 94.12 78 ILE A CA 1
ATOM 558 C C . ILE A 1 78 ? -36.969 -40.676 50.847 1.00 94.12 78 ILE A C 1
ATOM 560 O O . ILE A 1 78 ? -36.917 -41.893 51.023 1.00 94.12 78 ILE A O 1
ATOM 564 N N . LEU A 1 79 ? -37.896 -39.920 51.439 1.00 93.56 79 LEU A N 1
ATOM 565 C CA . LEU A 1 79 ? -38.891 -40.490 52.346 1.00 93.56 79 LEU A CA 1
ATOM 566 C C . LEU A 1 79 ? -39.926 -41.361 51.637 1.00 93.56 79 LEU A C 1
ATOM 568 O O . LEU A 1 79 ? -40.334 -42.377 52.196 1.00 93.56 79 LEU A O 1
ATOM 572 N N . ARG A 1 80 ? -40.317 -41.021 50.405 1.00 93.44 80 ARG A N 1
ATOM 573 C CA . ARG A 1 80 ? -41.256 -41.829 49.603 1.00 93.44 80 ARG A CA 1
ATOM 574 C C . ARG A 1 80 ? -40.719 -43.218 49.258 1.00 93.44 80 ARG A C 1
ATOM 576 O O . ARG A 1 80 ? -41.507 -44.126 49.009 1.00 93.44 80 ARG A O 1
ATOM 583 N N . GLN A 1 81 ? -39.400 -43.401 49.262 1.00 92.12 81 GLN A N 1
ATOM 584 C CA . GLN A 1 81 ? -38.777 -44.716 49.074 1.00 92.12 81 GLN A CA 1
ATOM 585 C C . GLN A 1 81 ? -38.845 -45.593 50.332 1.00 92.12 81 GLN A C 1
ATOM 587 O O . GLN A 1 81 ? -38.754 -46.816 50.233 1.00 92.12 81 GLN A O 1
ATOM 592 N N . LEU A 1 82 ? -39.009 -44.981 51.506 1.00 89.69 82 LEU A N 1
ATOM 593 C CA . LEU A 1 82 ? -39.015 -45.662 52.804 1.00 89.69 82 LEU A CA 1
ATOM 594 C C . LEU A 1 82 ? -40.429 -45.837 53.370 1.00 89.69 82 LEU A C 1
ATOM 596 O O . LEU A 1 82 ? -40.693 -46.794 54.097 1.00 89.69 82 LEU A O 1
ATOM 600 N N . VAL A 1 83 ? -41.345 -44.926 53.037 1.00 90.50 83 VAL A N 1
ATOM 601 C CA . VAL A 1 83 ? -42.706 -44.861 53.573 1.00 90.50 83 VAL A CA 1
ATOM 602 C C . VAL A 1 83 ? -43.707 -44.744 52.422 1.00 90.50 83 VAL A C 1
ATOM 604 O O . VAL A 1 83 ? -43.490 -43.992 51.477 1.00 90.50 83 VAL A O 1
ATOM 607 N N . ASP A 1 84 ? -44.828 -45.473 52.506 1.00 90.25 84 ASP A N 1
ATOM 608 C CA . ASP A 1 84 ? -45.924 -45.369 51.528 1.00 90.25 84 ASP A CA 1
ATOM 609 C C . ASP A 1 84 ? -46.374 -43.897 51.396 1.00 90.25 84 ASP A C 1
ATOM 611 O O . ASP A 1 84 ? -46.688 -43.278 52.417 1.00 90.25 84 ASP A O 1
ATOM 615 N N . PRO A 1 85 ? -46.469 -43.331 50.178 1.00 89.94 85 PRO A N 1
ATOM 616 C CA . PRO A 1 85 ? -46.837 -41.929 49.976 1.00 89.94 85 PRO A CA 1
ATOM 617 C C . PRO A 1 85 ? -48.163 -41.518 50.627 1.00 89.94 85 PRO A C 1
ATOM 619 O O . PRO A 1 85 ? -48.333 -40.360 50.988 1.00 89.94 85 PRO A O 1
ATOM 622 N N . ARG A 1 86 ? -49.105 -42.452 50.827 1.00 91.81 86 ARG A N 1
ATOM 623 C CA . ARG A 1 86 ? -50.394 -42.181 51.498 1.00 91.81 86 ARG A CA 1
ATOM 624 C C . ARG A 1 86 ? -50.258 -41.921 52.996 1.00 91.81 86 ARG A C 1
ATOM 626 O O . ARG A 1 86 ? -51.217 -41.494 53.631 1.00 91.81 86 ARG A O 1
ATOM 633 N N . ARG A 1 87 ? -49.099 -42.250 53.559 1.00 92.06 87 ARG A N 1
ATOM 634 C CA . ARG A 1 87 ? -48.757 -42.116 54.973 1.00 92.06 87 ARG A CA 1
ATOM 635 C C . ARG A 1 87 ? -47.816 -40.935 55.224 1.00 92.06 87 ARG A C 1
ATOM 637 O O . ARG A 1 87 ? -47.506 -40.680 56.378 1.00 92.06 87 ARG A O 1
ATOM 644 N N . LEU A 1 88 ? -47.363 -40.238 54.180 1.00 93.88 88 LEU A N 1
ATOM 645 C CA . LEU A 1 88 ? -46.439 -39.112 54.284 1.00 93.88 88 LEU A CA 1
ATOM 646 C C . LEU A 1 88 ? -47.209 -37.784 54.341 1.00 93.88 88 LEU A C 1
ATOM 648 O O . LEU A 1 88 ? -47.936 -37.450 53.407 1.00 93.88 88 LEU A O 1
ATOM 652 N N . ALA A 1 89 ? -47.023 -37.022 55.415 1.00 94.12 89 ALA A N 1
ATOM 653 C CA . ALA A 1 89 ? -47.485 -35.644 55.543 1.00 94.12 89 ALA A CA 1
ATOM 654 C C . ALA A 1 89 ? -46.303 -34.684 55.334 1.00 94.12 89 ALA A C 1
ATOM 656 O O . ALA A 1 89 ? -45.255 -34.837 55.955 1.00 94.12 89 ALA A O 1
ATOM 657 N N . GLU A 1 90 ? -46.451 -33.705 54.444 1.00 93.62 90 GLU A N 1
ATOM 658 C CA . GLU A 1 90 ? -45.390 -32.749 54.100 1.00 93.62 90 GLU A CA 1
ATOM 659 C C . GLU A 1 90 ? -45.677 -31.380 54.748 1.00 93.62 90 GLU A C 1
ATOM 661 O O . GLU A 1 90 ? -46.635 -30.703 54.383 1.00 93.62 90 GLU A O 1
ATOM 666 N N . GLU A 1 91 ? -44.821 -30.945 55.675 1.00 95.69 91 GLU A N 1
ATOM 667 C CA . GLU A 1 91 ? -44.853 -29.637 56.351 1.00 95.69 91 GLU A CA 1
ATOM 668 C C . GLU A 1 91 ? -43.564 -28.844 56.065 1.00 95.69 91 GLU A C 1
ATOM 670 O O . GLU A 1 91 ? -42.811 -28.431 56.954 1.00 95.69 91 GLU A O 1
ATOM 675 N N . LEU A 1 92 ? -43.268 -28.666 54.777 1.00 94.00 92 LEU A N 1
ATOM 676 C CA . LEU A 1 92 ? -42.030 -28.049 54.304 1.00 94.00 92 LEU A CA 1
ATOM 677 C C . LEU A 1 92 ? -42.255 -26.619 53.810 1.00 94.00 92 LEU A C 1
ATOM 679 O O . LEU A 1 92 ? -43.234 -26.329 53.126 1.00 94.00 92 LEU A O 1
ATOM 683 N N . THR A 1 93 ? -41.294 -25.740 54.082 1.00 93.00 93 THR A N 1
ATOM 684 C CA . THR A 1 93 ? -41.227 -24.369 53.542 1.00 93.00 93 THR A CA 1
ATOM 685 C C . THR A 1 93 ? -39.900 -24.155 52.819 1.00 93.00 93 THR A C 1
ATOM 687 O O . THR A 1 93 ? -38.944 -24.867 53.102 1.00 93.00 93 THR A O 1
ATOM 690 N N . VAL A 1 94 ? -39.814 -23.204 51.884 1.00 91.62 94 VAL A N 1
ATOM 691 C CA . VAL A 1 94 ? -38.565 -22.871 51.169 1.00 91.62 94 VAL A CA 1
ATOM 692 C C . VAL A 1 94 ? -38.100 -21.487 51.588 1.00 91.62 94 VAL A C 1
ATOM 694 O O . VAL A 1 94 ? -38.909 -20.562 51.684 1.00 91.62 94 VAL A O 1
ATOM 697 N N . LYS A 1 95 ? -36.798 -21.332 51.837 1.00 88.56 95 LYS A N 1
ATOM 698 C CA . LYS A 1 95 ? -36.194 -20.028 52.106 1.00 88.56 95 LYS A CA 1
ATOM 699 C C . LYS A 1 95 ? -36.397 -19.112 50.891 1.00 88.56 95 LYS A C 1
ATOM 701 O O . LYS A 1 95 ? -36.003 -19.457 49.781 1.00 88.56 95 LYS A O 1
ATOM 706 N N . ALA A 1 96 ? -37.013 -17.948 51.101 1.00 78.38 96 ALA A N 1
ATOM 707 C CA . ALA A 1 96 ? -37.174 -16.947 50.050 1.00 78.38 96 ALA A CA 1
ATOM 708 C C . ALA A 1 96 ? -35.798 -16.462 49.557 1.00 78.38 96 ALA A C 1
ATOM 710 O O . ALA A 1 96 ? -34.896 -16.242 50.368 1.00 78.38 96 ALA A O 1
ATOM 711 N N . ALA A 1 97 ? -35.646 -16.313 48.239 1.00 69.25 97 ALA A N 1
ATOM 712 C CA . ALA A 1 97 ? -34.459 -15.707 47.648 1.00 69.25 97 ALA A CA 1
ATOM 713 C C . ALA A 1 97 ? -34.423 -14.202 47.958 1.00 69.25 97 ALA A C 1
ATOM 715 O O . ALA A 1 97 ? -35.470 -13.551 47.985 1.00 69.25 97 ALA A O 1
ATOM 716 N N . ASP A 1 98 ? -33.224 -13.660 48.176 1.00 74.31 98 ASP A N 1
ATOM 717 C CA . ASP A 1 98 ? -33.044 -12.219 48.341 1.00 74.31 98 ASP A CA 1
ATOM 718 C C . ASP A 1 98 ? -33.423 -11.497 47.032 1.00 74.31 98 ASP A C 1
ATOM 720 O 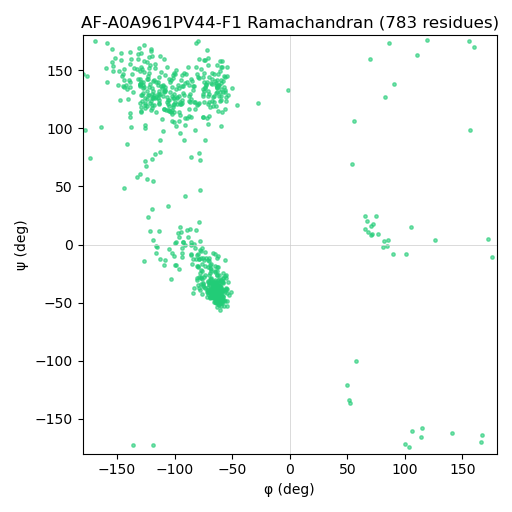O . ASP A 1 98 ? -33.064 -11.970 45.947 1.00 74.31 98 ASP A O 1
ATOM 724 N N . PRO A 1 99 ? -34.153 -10.369 47.093 1.00 63.97 99 PRO A N 1
ATOM 725 C CA . PRO A 1 99 ? -34.489 -9.608 45.899 1.00 63.97 99 PRO A CA 1
ATOM 726 C C . PRO A 1 99 ? -33.211 -9.067 45.243 1.00 63.97 99 PRO A C 1
ATOM 728 O O . PRO A 1 99 ? -32.364 -8.468 45.907 1.00 63.97 99 PRO A O 1
ATOM 731 N N . LEU A 1 100 ? -33.081 -9.275 43.930 1.00 63.84 100 LEU A N 1
ATOM 732 C CA . LEU A 1 100 ? -32.006 -8.686 43.132 1.00 63.84 100 LEU A CA 1
ATOM 733 C C . LEU A 1 100 ? -32.120 -7.159 43.200 1.00 63.84 100 LEU A C 1
ATOM 735 O O . LEU A 1 100 ? -33.189 -6.605 42.939 1.00 63.84 100 LEU A O 1
ATOM 739 N N . ALA A 1 101 ? -31.026 -6.484 43.556 1.00 67.88 101 ALA A N 1
ATOM 740 C CA . ALA A 1 101 ? -30.974 -5.030 43.488 1.00 67.88 101 ALA A CA 1
ATOM 741 C C . ALA A 1 101 ? -31.147 -4.584 42.023 1.00 67.88 101 ALA A C 1
ATOM 743 O O . ALA A 1 101 ? -30.557 -5.210 41.135 1.00 67.88 101 ALA A O 1
ATOM 744 N N . PRO A 1 102 ? -31.942 -3.534 41.753 1.00 69.50 102 PRO A N 1
ATOM 745 C CA . PRO A 1 102 ? -32.088 -3.014 40.403 1.00 69.50 102 PRO A CA 1
ATOM 746 C C . PRO A 1 102 ? -30.732 -2.532 39.860 1.00 69.50 102 PRO A C 1
ATOM 748 O O . PRO A 1 102 ? -29.876 -2.091 40.639 1.00 69.50 102 PRO A O 1
ATOM 751 N N . PRO A 1 103 ? -30.514 -2.621 38.536 1.00 78.94 103 PRO A N 1
ATOM 752 C CA . PRO A 1 103 ? -29.302 -2.104 37.917 1.00 78.94 103 PRO A CA 1
ATOM 753 C C . PRO A 1 103 ? -29.173 -0.592 38.177 1.00 78.94 103 PRO A C 1
ATOM 755 O O . PRO A 1 103 ? -30.180 0.119 38.179 1.00 78.94 103 PRO A O 1
ATOM 758 N N . PRO A 1 104 ? -27.954 -0.080 38.417 1.00 86.88 104 PRO A N 1
ATOM 759 C CA . PRO A 1 104 ? -27.746 1.343 38.645 1.00 86.88 104 PRO A CA 1
ATOM 760 C C . PRO A 1 104 ? -28.017 2.148 37.369 1.00 86.88 104 PRO A C 1
ATOM 762 O O . PRO A 1 104 ? -27.724 1.693 36.265 1.00 86.88 104 PRO A O 1
ATOM 765 N N . PHE A 1 105 ? -28.514 3.374 37.532 1.00 93.25 105 PHE A N 1
ATOM 766 C CA . PHE A 1 105 ? -28.612 4.325 36.429 1.00 93.25 105 PHE A CA 1
ATOM 767 C C . PHE A 1 105 ? -27.226 4.730 35.938 1.00 93.25 105 PHE A C 1
ATOM 769 O O . PHE A 1 105 ? -26.379 5.157 36.727 1.00 93.25 105 PHE A O 1
ATOM 776 N N . ALA A 1 106 ? -27.014 4.605 34.635 1.00 95.19 106 ALA A N 1
ATOM 777 C CA . ALA A 1 106 ? -25.786 4.989 33.966 1.00 95.19 106 ALA A CA 1
ATOM 778 C C . ALA A 1 106 ? -26.067 5.210 32.480 1.00 95.19 106 ALA A C 1
ATOM 780 O O . ALA A 1 106 ? -26.807 4.438 31.872 1.00 95.19 106 ALA A O 1
ATOM 781 N N . ILE A 1 107 ? -25.458 6.245 31.906 1.00 95.62 107 ILE A N 1
ATOM 782 C CA . ILE A 1 107 ? -25.564 6.568 30.479 1.00 95.62 107 ILE A CA 1
ATOM 783 C C . ILE A 1 107 ? -24.166 6.719 29.910 1.00 95.62 107 ILE A C 1
ATOM 785 O O . ILE A 1 107 ? -23.300 7.326 30.533 1.00 95.62 107 ILE A O 1
ATOM 789 N N . GLU A 1 108 ? -23.959 6.214 28.707 1.00 96.50 108 GLU A N 1
ATOM 790 C CA . GLU A 1 108 ? -22.807 6.520 27.879 1.00 96.50 108 GLU A CA 1
ATOM 791 C C . GLU A 1 108 ? -23.261 7.288 26.641 1.00 96.50 108 GLU A C 1
ATOM 793 O O . GLU A 1 108 ? -24.174 6.870 25.927 1.00 96.50 108 GLU A O 1
ATOM 798 N N . ILE A 1 109 ? -22.604 8.417 26.394 1.00 94.12 109 ILE A N 1
ATOM 799 C CA . ILE A 1 109 ? -22.749 9.214 25.182 1.00 94.12 109 ILE A CA 1
ATOM 800 C C . ILE A 1 109 ? -21.462 9.056 24.381 1.00 94.12 109 ILE A C 1
ATOM 802 O O . ILE A 1 109 ? -20.390 9.454 24.837 1.00 94.12 109 ILE A O 1
ATOM 806 N N . LEU A 1 110 ? -21.559 8.471 23.191 1.00 93.81 110 LEU A N 1
ATOM 807 C CA . LEU A 1 110 ? -20.450 8.335 22.250 1.00 93.81 110 LEU A CA 1
ATOM 808 C C . LEU A 1 110 ? -20.634 9.373 21.150 1.00 93.81 110 LEU A C 1
ATOM 810 O O . LEU A 1 110 ? -21.589 9.276 20.391 1.00 93.81 110 LEU A O 1
ATOM 814 N N . ARG A 1 111 ? -19.745 10.360 21.049 1.00 89.38 111 ARG A N 1
ATOM 815 C CA . ARG A 1 111 ? -19.792 11.408 20.024 1.00 89.38 111 ARG A CA 1
ATOM 816 C C . ARG A 1 111 ? -18.547 11.363 19.149 1.00 89.38 111 ARG A C 1
ATOM 818 O O . ARG A 1 111 ? -17.422 11.437 19.643 1.00 89.38 111 ARG A O 1
ATOM 825 N N . ASN A 1 112 ? -18.756 11.309 17.840 1.00 86.94 112 ASN A N 1
ATOM 826 C CA . ASN A 1 112 ? -17.747 11.635 16.838 1.00 86.94 112 ASN A CA 1
ATOM 827 C C . ASN A 1 112 ? -18.242 12.823 15.981 1.00 86.94 112 ASN A C 1
ATOM 829 O O . ASN A 1 112 ? -19.260 13.443 16.295 1.00 86.94 112 ASN A O 1
ATOM 833 N N . MET A 1 113 ? -17.529 13.177 14.904 1.00 79.00 113 MET A N 1
ATOM 834 C CA . MET A 1 113 ? -17.906 14.346 14.093 1.00 79.00 113 MET A CA 1
ATOM 835 C C . MET A 1 113 ? -19.218 14.179 13.297 1.00 79.00 113 MET A C 1
ATOM 837 O O . MET A 1 113 ? -19.761 15.183 12.846 1.00 79.00 113 MET A O 1
ATOM 841 N N . ALA A 1 114 ? -19.718 12.953 13.113 1.00 82.62 114 ALA A N 1
ATOM 842 C CA . ALA A 1 114 ? -20.849 12.619 12.236 1.00 82.62 114 ALA A CA 1
ATOM 843 C C . ALA A 1 114 ? -21.991 11.833 12.922 1.00 82.62 114 ALA A C 1
ATOM 845 O O . ALA A 1 114 ? -23.088 11.707 12.375 1.00 82.62 114 ALA A O 1
ATOM 846 N N . GLU A 1 115 ? -21.763 11.280 14.111 1.00 87.25 115 GLU A N 1
ATOM 847 C CA . GLU A 1 115 ? -22.723 10.440 14.827 1.00 87.25 115 GLU A CA 1
ATOM 848 C C . GLU A 1 115 ? -22.631 10.665 16.340 1.00 87.25 115 GLU A C 1
ATOM 850 O O . GLU A 1 115 ? -21.551 10.915 16.893 1.00 87.25 115 GLU A O 1
ATOM 855 N N . VAL A 1 116 ? -23.783 10.550 17.002 1.00 89.94 116 VAL A N 1
ATOM 856 C CA . VAL A 1 116 ? -23.900 10.420 18.452 1.00 89.94 116 VAL A CA 1
ATOM 857 C C . VAL A 1 116 ? -24.671 9.147 18.798 1.00 89.94 116 VAL A C 1
ATOM 859 O O . VAL A 1 116 ? -25.783 8.952 18.319 1.00 89.94 116 VAL A O 1
ATOM 862 N N . SER A 1 117 ? -24.124 8.304 19.671 1.00 92.62 117 SER A N 1
ATOM 863 C CA . SER A 1 117 ? -24.819 7.137 20.224 1.00 92.62 117 SER A CA 1
ATOM 864 C C . SER A 1 117 ? -25.113 7.333 21.711 1.00 92.62 117 SER A C 1
ATOM 866 O O . SER A 1 117 ? -24.234 7.745 22.469 1.00 92.62 117 SER A O 1
ATOM 868 N N . LEU A 1 118 ? -26.337 7.017 22.127 1.00 93.69 118 LEU A N 1
ATOM 869 C CA . LEU A 1 118 ? -26.814 7.092 23.509 1.00 93.69 118 LEU A CA 1
ATOM 870 C C . LEU A 1 118 ? -27.098 5.677 24.001 1.00 93.69 118 LEU A C 1
ATOM 872 O O . LEU A 1 118 ? -27.896 4.972 23.394 1.00 93.69 118 LEU A O 1
ATOM 876 N N . ILE A 1 119 ? -26.449 5.241 25.076 1.00 94.75 119 ILE A N 1
ATOM 877 C CA . ILE A 1 119 ? -26.564 3.862 25.566 1.00 94.75 119 ILE A CA 1
ATOM 878 C C . ILE A 1 119 ? -26.728 3.889 27.081 1.00 94.75 119 ILE A C 1
ATOM 880 O O . ILE A 1 119 ? -25.933 4.524 27.767 1.00 94.75 119 ILE A O 1
ATOM 884 N N . GLY A 1 120 ? -27.711 3.171 27.625 1.00 94.44 120 GLY A N 1
ATOM 885 C CA . GLY A 1 120 ? -27.781 2.923 29.066 1.00 94.44 120 GLY A CA 1
ATOM 886 C C . GLY A 1 120 ? -29.181 2.982 29.657 1.00 94.44 120 GLY A C 1
ATOM 887 O O . GLY A 1 120 ? -30.176 2.887 28.944 1.00 94.44 120 GLY A O 1
ATOM 888 N N . LEU A 1 121 ? -29.236 3.130 30.981 1.00 93.81 121 LEU A N 1
ATOM 889 C CA . LEU A 1 121 ? -30.466 3.177 31.764 1.00 93.81 121 LEU A CA 1
ATOM 890 C C . LEU A 1 121 ? -30.571 4.516 32.495 1.00 93.81 121 LEU A C 1
ATOM 892 O O . LEU A 1 121 ? -29.658 4.905 33.229 1.00 93.81 121 LEU A O 1
ATOM 896 N N . ALA A 1 122 ? -31.716 5.177 32.350 1.00 93.69 122 ALA A N 1
ATOM 897 C CA . ALA A 1 122 ? -32.010 6.469 32.955 1.00 93.69 122 ALA A CA 1
ATOM 898 C C . ALA A 1 122 ? -33.321 6.470 33.760 1.00 93.69 122 ALA A C 1
ATOM 900 O O . ALA A 1 122 ? -34.206 5.650 33.503 1.00 93.69 122 ALA A O 1
ATOM 901 N N . PRO A 1 123 ? -33.494 7.402 34.710 1.00 92.81 123 PRO A N 1
ATOM 902 C CA . PRO A 1 123 ? -34.798 7.683 35.296 1.00 92.81 123 PRO A CA 1
ATOM 903 C C . PRO A 1 123 ? -35.784 8.195 34.237 1.00 92.81 123 PRO A C 1
ATOM 905 O O . PRO A 1 123 ? -35.404 8.921 33.317 1.00 92.81 123 PRO A O 1
ATOM 908 N N . ASP A 1 124 ? -37.063 7.857 34.386 1.00 89.31 124 ASP A N 1
ATOM 909 C CA . ASP A 1 124 ? -38.148 8.424 33.576 1.00 89.31 124 ASP A CA 1
ATOM 910 C C . ASP A 1 124 ? -38.527 9.836 34.072 1.00 89.31 124 ASP A C 1
ATOM 912 O O . ASP A 1 124 ? -39.534 10.044 34.748 1.00 89.31 124 ASP A O 1
ATOM 916 N N . ASP A 1 125 ? -37.654 10.813 33.805 1.00 85.38 125 ASP A N 1
ATOM 917 C CA . ASP A 1 125 ? -37.752 12.199 34.291 1.00 85.38 125 ASP A CA 1
ATOM 918 C C . ASP A 1 125 ? -37.764 13.248 33.157 1.00 85.38 125 ASP A C 1
ATOM 920 O O . ASP A 1 125 ? -37.409 14.412 33.354 1.00 85.38 125 ASP A O 1
ATOM 924 N N . GLY A 1 126 ? -38.163 12.841 31.947 1.00 85.81 126 GLY A N 1
ATOM 925 C CA . GLY A 1 126 ? -38.092 13.693 30.752 1.00 85.81 126 GLY A CA 1
ATOM 926 C C . GLY A 1 126 ? -36.670 13.844 30.200 1.00 85.81 126 GLY A C 1
ATOM 927 O O . GLY A 1 126 ? -36.349 14.835 29.543 1.00 85.81 126 GLY A O 1
ATOM 928 N N . ILE A 1 127 ? -35.789 12.877 30.474 1.00 88.69 127 ILE A N 1
ATOM 929 C CA . ILE A 1 127 ? -34.395 12.888 30.019 1.00 88.69 127 ILE A CA 1
ATOM 930 C C . ILE A 1 127 ? -34.235 13.016 28.499 1.00 88.69 127 ILE A C 1
ATOM 932 O O . ILE A 1 127 ? -33.360 13.755 28.052 1.00 88.69 127 ILE A O 1
ATOM 936 N N . ARG A 1 128 ? -35.089 12.352 27.709 1.00 88.62 128 ARG A N 1
ATOM 937 C CA . ARG A 1 128 ? -34.997 12.358 26.239 1.00 88.62 128 ARG A CA 1
ATOM 938 C C . ARG A 1 128 ? -35.095 13.774 25.671 1.00 88.62 128 ARG A C 1
ATOM 940 O O . ARG A 1 128 ? -34.197 14.194 24.954 1.00 88.62 128 ARG A O 1
ATOM 947 N N . ASP A 1 129 ? -36.074 14.557 26.122 1.00 88.81 129 ASP A N 1
ATOM 948 C CA . ASP A 1 129 ? -36.257 15.948 25.684 1.00 88.81 129 ASP A CA 1
ATOM 949 C C . ASP A 1 129 ? -35.037 16.832 26.002 1.00 88.81 129 ASP A C 1
ATOM 951 O O . ASP A 1 129 ? -34.685 17.745 25.248 1.00 88.81 129 ASP A O 1
ATOM 955 N N . ARG A 1 130 ? -34.373 16.578 27.138 1.00 89.00 130 ARG A N 1
ATOM 956 C CA . ARG A 1 130 ? -33.166 17.315 27.543 1.00 89.00 130 ARG A CA 1
ATOM 957 C C . ARG A 1 130 ? -31.967 16.951 26.673 1.00 89.00 130 ARG A C 1
ATOM 959 O O . ARG A 1 130 ? -31.241 17.857 26.261 1.00 89.00 130 ARG A O 1
ATOM 966 N N . ILE A 1 131 ? -31.788 15.663 26.375 1.00 88.25 131 ILE A N 1
ATOM 967 C CA . ILE A 1 131 ? -30.735 15.185 25.474 1.00 88.25 131 ILE A CA 1
ATOM 968 C C . ILE A 1 131 ? -30.966 15.735 24.061 1.00 88.25 131 ILE A C 1
ATOM 970 O O . ILE A 1 131 ? -30.055 16.332 23.493 1.00 88.25 131 ILE A O 1
ATOM 974 N N . ASP A 1 132 ? -32.187 15.650 23.531 1.00 86.88 132 ASP A N 1
ATOM 975 C CA . ASP A 1 132 ? -32.535 16.152 22.195 1.00 86.88 132 ASP A CA 1
ATOM 976 C C . ASP A 1 132 ? -32.267 17.654 22.052 1.00 86.88 132 ASP A C 1
ATOM 978 O O . ASP A 1 132 ? -31.748 18.123 21.031 1.00 86.88 132 ASP A O 1
ATOM 982 N N . LYS A 1 133 ? -32.563 18.431 23.099 1.00 87.44 133 LYS A N 1
ATOM 983 C CA . LYS A 1 133 ? -32.266 19.865 23.133 1.00 87.44 133 LYS A CA 1
ATOM 984 C C . LYS A 1 133 ? -30.760 20.140 23.127 1.00 87.44 133 LYS A C 1
ATOM 986 O O . LYS A 1 133 ? -30.321 21.044 22.415 1.00 87.44 133 LYS A O 1
ATOM 991 N N . ALA A 1 134 ? -29.982 19.385 23.901 1.00 86.06 134 ALA A N 1
ATOM 992 C CA . ALA A 1 134 ? -28.526 19.515 23.935 1.00 86.06 134 ALA A CA 1
ATOM 993 C C . ALA A 1 134 ? -27.895 19.132 22.585 1.00 86.06 134 ALA A C 1
ATOM 995 O O . ALA A 1 134 ? -27.068 19.873 22.056 1.00 86.06 134 ALA A O 1
ATOM 996 N N . LEU A 1 135 ? -28.354 18.037 21.972 1.00 84.00 135 LEU A N 1
ATOM 997 C CA . LEU A 1 135 ? -27.915 17.593 20.646 1.00 84.00 135 LEU A CA 1
ATOM 998 C C . LEU A 1 135 ? -28.252 18.612 19.555 1.00 84.00 135 LEU A C 1
ATOM 1000 O O . LEU A 1 135 ? -27.413 18.908 18.708 1.00 84.00 135 LEU A O 1
ATOM 1004 N N . SER A 1 136 ? -29.441 19.217 19.615 1.00 82.38 136 SER A N 1
ATOM 1005 C CA . SER A 1 136 ? -29.846 20.275 18.680 1.00 82.38 136 SER A CA 1
ATOM 1006 C C . SER A 1 136 ? -28.957 21.520 18.779 1.00 82.38 136 SER A C 1
ATOM 1008 O O . SER A 1 136 ? -28.687 22.170 17.769 1.00 82.38 136 SER A O 1
ATOM 1010 N N . ALA A 1 137 ? -28.482 21.857 19.983 1.00 79.12 137 ALA A N 1
ATOM 1011 C CA . ALA A 1 137 ? -27.550 22.964 20.199 1.00 79.12 137 ALA A CA 1
ATOM 1012 C C . ALA A 1 137 ? -26.118 22.643 19.727 1.00 79.12 137 ALA A C 1
ATOM 1014 O O . ALA A 1 137 ? -25.379 23.552 19.356 1.00 79.12 137 ALA A O 1
ATOM 1015 N N . ALA A 1 138 ? -25.742 21.361 19.696 1.00 70.56 138 ALA A N 1
ATOM 1016 C CA . ALA A 1 138 ? -24.403 20.887 19.351 1.00 70.56 138 ALA A CA 1
ATOM 1017 C C . ALA A 1 138 ? -24.076 20.878 17.835 1.00 70.56 138 ALA A C 1
ATOM 1019 O O . ALA A 1 138 ? -22.928 20.601 17.473 1.00 70.56 138 ALA A O 1
ATOM 1020 N N . GLY A 1 139 ? -25.042 21.203 16.962 1.00 69.06 139 GLY A N 1
ATOM 1021 C CA . GLY A 1 139 ? -24.842 21.480 15.529 1.00 69.06 139 GLY A CA 1
ATOM 1022 C C . GLY A 1 139 ? -25.408 20.433 14.541 1.00 69.06 139 GLY A C 1
ATOM 1023 O O . GLY A 1 139 ? -25.719 19.306 14.926 1.00 69.06 139 GLY A O 1
ATOM 1024 N N . PRO A 1 140 ? -25.558 20.790 13.246 1.00 53.06 140 PRO A N 1
ATOM 1025 C CA . PRO A 1 140 ? -26.178 19.944 12.226 1.00 53.06 140 PRO A CA 1
ATOM 1026 C C . PRO A 1 140 ? -25.171 18.928 11.670 1.00 53.06 140 PRO A C 1
ATOM 1028 O O . PRO A 1 140 ? -24.367 19.252 10.800 1.00 53.06 140 PRO A O 1
ATOM 1031 N N . GLY A 1 141 ? -25.205 17.693 12.167 1.00 53.44 141 GLY A N 1
ATOM 1032 C CA . GLY A 1 141 ? -24.360 16.632 11.609 1.00 53.44 141 GLY A CA 1
ATOM 1033 C C . GLY A 1 141 ? -24.401 15.278 12.303 1.00 53.44 141 GLY A C 1
ATOM 1034 O O . GLY A 1 141 ? -23.891 14.329 11.728 1.00 53.44 141 GLY A O 1
ATOM 1035 N N . ALA A 1 142 ? -25.003 15.149 13.485 1.00 62.44 142 ALA A N 1
ATOM 1036 C CA . ALA A 1 142 ? -25.046 13.870 14.180 1.00 62.44 142 ALA A CA 1
ATOM 1037 C C . ALA A 1 142 ? -26.262 13.050 13.741 1.00 62.44 142 ALA A C 1
ATOM 1039 O O . ALA A 1 142 ? -27.399 13.369 14.083 1.00 62.44 142 ALA A O 1
ATOM 1040 N N . THR A 1 143 ? -26.024 11.962 13.015 1.00 79.56 143 THR A N 1
ATOM 1041 C CA . THR A 1 143 ? -26.943 10.821 13.103 1.00 79.56 143 THR A CA 1
ATOM 1042 C C . THR A 1 143 ? -27.020 10.397 14.574 1.00 79.56 143 THR A C 1
ATOM 1044 O O . THR A 1 143 ? -25.993 10.351 15.247 1.00 79.56 143 THR A O 1
ATOM 1047 N N . VAL A 1 144 ? -28.225 10.207 15.118 1.00 87.25 144 VAL A N 1
ATOM 1048 C CA . VAL A 1 144 ? -28.403 9.860 16.536 1.00 87.25 144 VAL A CA 1
ATOM 1049 C C . VAL A 1 144 ? -28.864 8.415 16.635 1.00 87.25 144 VAL A C 1
ATOM 1051 O O . VAL A 1 144 ? -29.953 8.076 16.172 1.00 87.25 144 VAL A O 1
ATOM 1054 N N . THR A 1 145 ? -28.037 7.580 17.253 1.00 90.06 145 THR A N 1
ATOM 1055 C CA . THR A 1 145 ? -28.353 6.189 17.573 1.00 90.06 145 THR A CA 1
ATOM 1056 C C . THR A 1 145 ? -28.789 6.118 19.036 1.00 90.06 145 THR A C 1
ATOM 1058 O O . THR A 1 145 ? -27.958 6.172 19.940 1.00 90.06 145 THR A O 1
ATOM 1061 N N . ASP A 1 146 ? -30.098 6.030 19.277 1.00 91.12 146 ASP A N 1
ATOM 1062 C CA . ASP A 1 146 ? -30.679 5.976 20.625 1.00 91.12 146 ASP A CA 1
ATOM 1063 C C . ASP A 1 146 ? -30.930 4.525 21.070 1.00 91.12 146 ASP A C 1
ATOM 1065 O O . ASP A 1 146 ? -31.795 3.828 20.538 1.00 91.12 146 ASP A O 1
ATOM 1069 N N . MET A 1 147 ? -30.156 4.076 22.056 1.00 93.69 147 MET A N 1
ATOM 1070 C CA . MET A 1 147 ? -30.288 2.799 22.763 1.00 93.69 147 MET A CA 1
ATOM 1071 C C . MET A 1 147 ? -30.520 3.033 24.268 1.00 93.69 147 MET A C 1
ATOM 1073 O O . MET A 1 147 ? -30.081 2.238 25.104 1.00 93.69 147 MET A O 1
ATOM 1077 N N . LEU A 1 148 ? -31.163 4.149 24.628 1.00 93.56 148 LEU A N 1
ATOM 1078 C CA . LEU A 1 148 ? -31.468 4.517 26.005 1.00 93.56 148 LEU A CA 1
ATOM 1079 C C . LEU A 1 148 ? -32.781 3.883 26.484 1.00 93.56 148 LEU A C 1
ATOM 1081 O O . LEU A 1 148 ? -33.864 4.116 25.931 1.00 93.56 148 LEU A O 1
ATOM 1085 N N . GLU A 1 149 ? -32.694 3.159 27.595 1.00 93.19 149 GLU A N 1
ATOM 1086 C CA . GLU A 1 149 ? -33.842 2.657 28.341 1.00 93.19 149 GLU A CA 1
ATOM 1087 C C . GLU A 1 149 ? -34.162 3.555 29.541 1.00 93.19 149 GLU A C 1
ATOM 1089 O O . GLU A 1 149 ? -33.283 4.179 30.141 1.00 93.19 149 GLU A O 1
ATOM 1094 N N . THR A 1 150 ? -35.440 3.610 29.918 1.00 92.12 150 THR A N 1
ATOM 1095 C CA . THR A 1 150 ? -35.919 4.392 31.064 1.00 92.12 150 THR A CA 1
ATOM 1096 C C . THR A 1 150 ? -36.614 3.498 32.082 1.00 92.12 150 THR A C 1
ATOM 1098 O O . THR A 1 150 ? -37.424 2.650 31.706 1.00 92.12 150 THR A O 1
ATOM 1101 N N . ALA A 1 151 ? -36.355 3.722 33.370 1.00 89.44 151 ALA A N 1
ATOM 1102 C CA . ALA A 1 151 ? -37.061 3.059 34.464 1.00 89.44 151 ALA A CA 1
ATOM 1103 C C . ALA A 1 151 ? -37.822 4.066 35.336 1.00 89.44 151 ALA A C 1
ATOM 1105 O O . ALA A 1 151 ? -37.322 5.147 35.648 1.00 89.44 151 ALA A O 1
ATOM 1106 N N . ALA A 1 152 ? -39.018 3.671 35.779 1.00 88.31 152 ALA A N 1
ATOM 1107 C CA . ALA A 1 152 ? -39.894 4.454 36.653 1.00 88.31 152 ALA A CA 1
ATOM 1108 C C . ALA A 1 152 ? -39.449 4.412 38.132 1.00 88.31 152 ALA A C 1
ATOM 1110 O O . ALA A 1 152 ? -40.254 4.181 39.032 1.00 88.31 152 ALA A O 1
ATOM 1111 N N . GLU A 1 153 ? -38.155 4.612 38.374 1.00 85.81 153 GLU A N 1
ATOM 1112 C CA . GLU A 1 153 ? -37.542 4.703 39.701 1.00 85.81 153 GLU A CA 1
ATOM 1113 C C . GLU A 1 153 ? -37.055 6.144 39.942 1.00 85.81 153 GLU A C 1
ATOM 1115 O O . GLU A 1 153 ? -36.684 6.839 38.990 1.00 85.81 153 GLU A O 1
ATOM 1120 N N . PRO A 1 154 ? -37.053 6.638 41.193 1.00 87.38 154 PRO A N 1
ATOM 1121 C CA . PRO A 1 154 ? -36.632 8.002 41.485 1.00 87.38 154 PRO A CA 1
ATOM 1122 C C . PRO A 1 154 ? -35.147 8.212 41.166 1.00 87.38 154 PRO A C 1
ATOM 1124 O O . PRO A 1 154 ? -34.302 7.366 41.469 1.00 87.38 154 PRO A O 1
ATOM 1127 N N . ALA A 1 155 ? -34.820 9.382 40.612 1.00 89.75 155 ALA A N 1
ATOM 1128 C CA . ALA A 1 155 ? -33.441 9.750 40.320 1.00 89.75 155 ALA A CA 1
ATOM 1129 C C . ALA A 1 155 ? -32.588 9.769 41.611 1.00 89.75 155 ALA A C 1
ATOM 1131 O O . ALA A 1 155 ? -32.963 10.418 42.596 1.00 89.75 155 ALA A O 1
ATOM 1132 N N . PRO A 1 156 ? -31.437 9.077 41.637 1.00 91.31 156 PRO A N 1
ATOM 1133 C CA . PRO A 1 156 ? -30.552 9.044 42.794 1.00 91.31 156 PRO A CA 1
ATOM 1134 C C . PRO A 1 156 ? -29.848 10.392 43.004 1.00 91.31 156 PRO A C 1
ATOM 1136 O O . PRO A 1 156 ? -29.721 11.215 42.094 1.00 91.31 156 PRO A O 1
ATOM 1139 N N . ALA A 1 157 ? -29.346 10.616 44.221 1.00 91.62 157 ALA A N 1
AT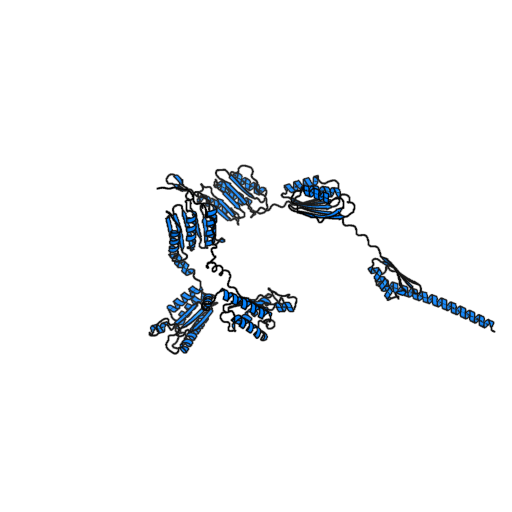OM 1140 C CA . ALA A 1 157 ? -28.599 11.828 44.547 1.00 91.62 157 ALA A CA 1
ATOM 1141 C C . ALA A 1 157 ? -27.384 12.003 43.617 1.00 91.62 157 ALA A C 1
ATOM 1143 O O . ALA A 1 157 ? -26.648 11.054 43.355 1.00 91.62 157 ALA A O 1
ATOM 1144 N N . GLY A 1 158 ? -27.181 13.225 43.120 1.00 91.12 158 GLY A N 1
ATOM 1145 C CA . GLY A 1 158 ? -26.099 13.541 42.186 1.00 91.12 158 GLY A CA 1
ATOM 1146 C C . GLY A 1 158 ? -26.381 13.184 40.722 1.00 91.12 158 GLY A C 1
ATOM 1147 O O . GLY A 1 158 ? -25.543 13.489 39.884 1.00 91.12 158 GLY A O 1
ATOM 1148 N N . TRP A 1 159 ? -27.531 12.588 40.381 1.00 93.88 159 TRP A N 1
ATOM 1149 C CA . TRP A 1 159 ? -27.908 12.327 38.983 1.00 93.88 159 TRP A CA 1
ATOM 1150 C C . TRP A 1 159 ? -28.073 13.613 38.169 1.00 93.88 159 TRP A C 1
ATOM 1152 O O . TRP A 1 159 ? -27.427 13.790 37.141 1.00 93.88 159 TRP A O 1
ATOM 1162 N N . GLU A 1 160 ? -28.902 14.531 38.668 1.00 92.12 160 GLU A N 1
ATOM 1163 C CA . GLU A 1 160 ? -29.256 15.759 37.954 1.00 92.12 160 GLU A CA 1
ATOM 1164 C C . GLU A 1 160 ? -28.038 16.662 37.668 1.00 92.12 160 GLU A C 1
ATOM 1166 O O . GLU A 1 160 ? -27.860 17.058 36.515 1.00 92.12 160 GLU A O 1
ATOM 1171 N N . PRO A 1 161 ? -27.139 16.939 38.641 1.00 94.06 161 PRO A N 1
ATOM 1172 C CA . PRO A 1 161 ? -25.927 17.712 38.369 1.00 94.06 161 PRO A CA 1
ATOM 1173 C C . PRO A 1 161 ? -24.975 17.014 37.388 1.00 94.06 161 PRO A C 1
ATOM 1175 O O . PRO A 1 161 ? -24.390 17.689 36.543 1.00 94.06 161 PRO A O 1
ATOM 1178 N N . SER A 1 162 ? -24.836 15.681 37.462 1.00 95.31 162 SER A N 1
ATOM 1179 C CA . SER A 1 162 ? -24.009 14.910 36.522 1.00 95.31 162 SER A CA 1
ATOM 1180 C C . SER A 1 162 ? -24.540 15.003 35.092 1.00 95.31 162 SER A C 1
ATOM 1182 O O . SER A 1 162 ? -23.767 15.236 34.166 1.00 95.31 162 SER A O 1
ATOM 1184 N N . LEU A 1 163 ? -25.854 14.834 34.909 1.00 93.81 163 LEU A N 1
ATOM 1185 C CA . LEU A 1 163 ? -26.493 14.889 33.598 1.00 93.81 163 LEU A CA 1
ATOM 1186 C C . LEU A 1 163 ? -26.387 16.290 32.990 1.00 93.81 163 LEU A C 1
ATOM 1188 O O . LEU A 1 163 ? -25.974 16.425 31.843 1.00 93.81 163 LEU A O 1
ATOM 1192 N N . ALA A 1 164 ? -26.716 17.332 33.758 1.00 91.56 164 ALA A N 1
ATOM 1193 C CA . ALA A 1 164 ? -26.638 18.709 33.281 1.00 91.56 164 ALA A CA 1
ATOM 1194 C C . ALA A 1 164 ? -25.211 19.085 32.851 1.00 91.56 164 ALA A C 1
ATOM 1196 O O . ALA A 1 164 ? -25.025 19.648 31.775 1.00 91.56 164 ALA A O 1
ATOM 1197 N N . PHE A 1 165 ? -24.210 18.714 33.656 1.00 93.62 165 PHE A N 1
ATOM 1198 C CA . PHE A 1 165 ? -22.805 18.937 33.326 1.00 93.62 165 PHE A CA 1
ATOM 1199 C C . PHE A 1 165 ? -22.390 18.186 32.056 1.00 93.62 165 PHE A C 1
ATOM 1201 O O . PHE A 1 165 ? -21.827 18.782 31.146 1.00 93.62 165 PHE A O 1
ATOM 1208 N N . ALA A 1 166 ? -22.725 16.899 31.945 1.00 92.94 166 ALA A N 1
ATOM 1209 C CA . ALA A 1 166 ? -22.385 16.090 30.777 1.00 92.94 166 ALA A CA 1
ATOM 1210 C C . ALA A 1 166 ? -23.005 16.611 29.468 1.00 92.94 166 ALA A C 1
ATOM 1212 O O . ALA A 1 166 ? -22.358 16.556 28.423 1.00 92.94 166 ALA A O 1
ATOM 1213 N N . LEU A 1 167 ? -24.236 17.132 29.510 1.00 90.06 167 LEU A N 1
ATOM 1214 C CA . LEU A 1 167 ? -24.898 17.711 28.336 1.00 90.06 167 LEU A CA 1
ATOM 1215 C C . LEU A 1 167 ? -24.290 19.050 27.902 1.00 90.06 167 LEU A C 1
ATOM 1217 O O . LEU A 1 167 ? -24.278 19.338 26.708 1.00 90.06 167 LEU A O 1
ATOM 1221 N N . ASP A 1 168 ? -23.761 19.841 28.837 1.00 88.94 168 ASP A N 1
ATOM 1222 C CA . ASP A 1 168 ? -23.012 21.064 28.523 1.00 88.94 168 ASP A CA 1
ATOM 1223 C C . ASP A 1 168 ? -21.680 20.723 27.837 1.00 88.94 168 ASP A C 1
ATOM 1225 O O . ASP A 1 168 ? -21.367 21.234 26.761 1.00 88.94 168 ASP A O 1
ATOM 1229 N N . LEU A 1 169 ? -20.958 19.733 28.381 1.00 88.50 169 LEU A N 1
ATOM 1230 C CA . LEU A 1 169 ? -19.724 19.213 27.782 1.00 88.50 169 LEU A CA 1
ATOM 1231 C C . LEU A 1 169 ? -19.934 18.638 26.386 1.00 88.50 169 LEU A C 1
ATOM 1233 O O . LEU A 1 169 ? -19.024 18.684 25.554 1.00 88.50 169 LEU A O 1
ATOM 1237 N N . LEU A 1 170 ? -21.121 18.083 26.130 1.00 84.94 170 LEU A N 1
ATOM 1238 C CA . LEU A 1 170 ? -21.433 17.490 24.846 1.00 84.94 170 LEU A CA 1
ATOM 1239 C C . LEU A 1 170 ? -21.262 18.511 23.732 1.00 84.94 170 LEU A C 1
ATOM 1241 O O . LEU A 1 170 ? -20.703 18.129 22.719 1.00 84.94 170 LEU A O 1
ATOM 1245 N N . VAL A 1 171 ? -21.664 19.774 23.915 1.00 77.88 171 VAL A N 1
ATOM 1246 C CA . VAL A 1 171 ? -21.567 20.835 22.894 1.00 77.88 171 VAL A CA 1
ATOM 1247 C C . VAL A 1 171 ? -20.114 21.093 22.483 1.00 77.88 171 VAL A C 1
ATOM 1249 O O . VAL A 1 171 ? -19.827 21.183 21.288 1.00 77.88 171 VAL A O 1
ATOM 1252 N N . ASP A 1 172 ? -19.207 21.123 23.457 1.00 79.00 172 ASP A N 1
ATOM 1253 C CA . ASP A 1 172 ? -17.811 21.536 23.291 1.00 79.00 172 ASP A CA 1
ATOM 1254 C C . ASP A 1 172 ? -16.871 20.419 22.814 1.00 79.00 172 ASP A C 1
ATOM 1256 O O . ASP A 1 172 ? -15.757 20.693 22.361 1.00 79.00 172 ASP A O 1
ATOM 1260 N N . LEU A 1 173 ? -17.294 19.157 22.925 1.00 86.75 173 LEU A N 1
ATOM 1261 C CA . LEU A 1 173 ? -16.454 17.990 22.663 1.00 86.75 173 LEU A CA 1
ATOM 1262 C C . LEU A 1 173 ? -16.929 17.227 21.416 1.00 86.75 173 LEU A C 1
ATOM 1264 O O . LEU A 1 173 ? -17.717 16.289 21.529 1.00 86.75 173 LEU A O 1
ATOM 1268 N N . PRO A 1 174 ? -16.432 17.560 20.208 1.00 82.94 174 PRO A N 1
ATOM 1269 C CA . PRO A 1 174 ? -16.877 16.924 18.964 1.00 82.94 174 PRO A CA 1
ATOM 1270 C C . PRO A 1 174 ? -16.408 15.467 18.806 1.00 82.94 174 PRO A C 1
ATOM 1272 O O . PRO A 1 174 ? -16.874 14.766 17.910 1.00 82.94 174 PRO A O 1
ATOM 1275 N N . ARG A 1 175 ? -15.456 15.013 19.631 1.00 89.12 175 ARG A N 1
ATOM 1276 C CA . ARG A 1 175 ? -14.881 13.659 19.619 1.00 89.12 175 ARG A CA 1
ATOM 1277 C C . ARG A 1 175 ? -14.650 13.194 21.058 1.00 89.12 175 ARG A C 1
ATOM 1279 O O . ARG A 1 175 ? -13.567 13.404 21.607 1.00 89.12 175 ARG A O 1
ATOM 1286 N N . ALA A 1 176 ? -15.672 12.607 21.675 1.00 92.75 176 ALA A N 1
ATOM 1287 C CA . ALA A 1 176 ? -15.600 12.166 23.062 1.00 92.75 176 ALA A CA 1
ATOM 1288 C C . ALA A 1 176 ? -16.550 11.010 23.388 1.00 92.75 176 ALA A C 1
ATOM 1290 O O . ALA A 1 176 ? -17.616 10.862 22.796 1.00 92.75 176 ALA A O 1
ATOM 1291 N N . LYS A 1 177 ? -16.173 10.229 24.398 1.00 95.56 177 LYS A N 1
ATOM 1292 C CA . LYS A 1 177 ? -17.061 9.358 25.162 1.00 95.56 177 LYS A CA 1
ATOM 1293 C C . LYS A 1 177 ? -17.306 10.010 26.522 1.00 95.56 177 LYS A C 1
ATOM 1295 O O . LYS A 1 177 ? -16.355 10.289 27.249 1.00 95.56 177 LYS A O 1
ATOM 1300 N N . ILE A 1 178 ? -18.571 10.231 26.864 1.00 95.62 178 ILE A N 1
ATOM 1301 C CA . ILE A 1 178 ? -18.997 10.790 28.149 1.00 95.62 178 ILE A CA 1
ATOM 1302 C C . ILE A 1 178 ? -19.827 9.733 28.874 1.00 95.62 178 ILE A C 1
ATOM 1304 O O . ILE A 1 178 ? -20.912 9.377 28.422 1.00 95.62 178 ILE A O 1
ATOM 1308 N N . SER A 1 179 ? -19.320 9.226 29.993 1.00 97.00 179 SER A N 1
ATOM 1309 C CA . SER A 1 179 ? -20.040 8.295 30.864 1.00 97.00 179 SER A CA 1
ATOM 1310 C C . SER A 1 179 ? -20.605 9.050 32.066 1.00 97.00 179 SER A C 1
ATOM 1312 O O . SER A 1 179 ? -19.891 9.789 32.743 1.00 97.00 179 SER A O 1
ATOM 1314 N N . ILE A 1 180 ? -21.890 8.859 32.338 1.00 96.50 180 ILE A N 1
ATOM 1315 C CA . ILE A 1 180 ? -22.673 9.584 33.337 1.00 96.50 180 ILE A CA 1
ATOM 1316 C C . ILE A 1 180 ? -23.175 8.582 34.370 1.00 96.50 180 ILE A C 1
ATOM 1318 O O . ILE A 1 180 ? -23.842 7.607 34.028 1.00 96.50 180 ILE A O 1
ATOM 1322 N N . ALA A 1 181 ? -22.886 8.847 35.638 1.00 95.75 181 ALA A N 1
ATOM 1323 C CA . ALA A 1 181 ? -23.413 8.116 36.780 1.00 95.75 181 ALA A CA 1
ATOM 1324 C C . ALA A 1 181 ? -23.791 9.102 37.908 1.00 95.75 181 ALA A C 1
ATOM 1326 O O . ALA A 1 181 ? -23.387 10.273 37.887 1.00 95.75 181 ALA A O 1
ATOM 1327 N N . PRO A 1 182 ? -24.558 8.671 38.924 1.00 94.50 182 PRO A N 1
ATOM 1328 C CA . PRO A 1 182 ? -24.943 9.544 40.030 1.00 94.50 182 PRO A CA 1
ATOM 1329 C C . PRO A 1 182 ? -23.706 10.103 40.754 1.00 94.50 182 PRO A C 1
ATOM 1331 O O . PRO A 1 182 ? -22.925 9.348 41.333 1.00 94.50 182 PRO A O 1
ATOM 1334 N N . GLY A 1 183 ? -23.497 11.422 40.680 1.00 95.44 183 GLY A N 1
ATOM 1335 C CA . GLY A 1 183 ? -22.346 12.111 41.277 1.00 95.44 183 GLY A CA 1
ATOM 1336 C C . GLY A 1 183 ? -20.994 11.873 40.588 1.00 95.44 183 GLY A C 1
ATOM 1337 O O . GLY A 1 183 ? -19.963 12.266 41.137 1.00 95.44 183 GLY A O 1
ATOM 1338 N N . ARG A 1 184 ? -20.957 11.236 39.408 1.00 96.56 184 ARG A N 1
ATOM 1339 C CA . ARG A 1 184 ? -19.724 11.000 38.641 1.00 96.56 184 ARG A CA 1
ATOM 1340 C C . ARG A 1 184 ? -19.929 11.219 37.144 1.00 96.56 184 ARG A C 1
ATOM 1342 O O . ARG A 1 184 ? -20.886 10.709 36.570 1.00 96.56 184 ARG A O 1
ATOM 1349 N N . VAL A 1 185 ? -18.986 11.913 36.516 1.00 96.81 185 VAL A N 1
ATOM 1350 C CA . VAL A 1 185 ? -18.888 12.041 35.058 1.00 96.81 185 VAL A CA 1
ATOM 1351 C C . VAL A 1 185 ? -17.474 11.663 34.634 1.00 96.81 185 VAL A C 1
ATOM 1353 O O . VAL A 1 185 ? -16.505 12.180 35.184 1.00 96.81 185 VAL A O 1
ATOM 1356 N N . THR A 1 186 ? -17.352 10.766 33.661 1.00 97.00 186 THR A N 1
ATOM 1357 C CA . THR A 1 186 ? -16.065 10.364 33.081 1.00 97.00 186 THR A CA 1
ATOM 1358 C C . THR A 1 186 ? -16.022 10.803 31.621 1.00 97.00 186 THR A C 1
ATOM 1360 O O . THR A 1 186 ? -16.949 10.519 30.866 1.00 97.00 186 THR A O 1
ATOM 1363 N N . VAL A 1 187 ? -14.956 11.491 31.216 1.00 95.50 187 VAL A N 1
ATOM 1364 C CA . VAL A 1 187 ? -14.774 12.035 29.865 1.00 95.50 187 VAL A CA 1
ATOM 1365 C C . VAL A 1 187 ? -13.514 11.447 29.243 1.00 95.50 187 VAL A C 1
ATOM 1367 O O . VAL A 1 187 ? -12.408 11.711 29.709 1.00 95.50 187 VAL A O 1
ATOM 1370 N N . LEU A 1 188 ? -13.679 10.689 28.162 1.00 95.00 188 LEU A N 1
ATOM 1371 C CA . LEU A 1 188 ? -12.586 10.267 27.291 1.00 95.00 188 LEU A CA 1
ATOM 1372 C C . LEU A 1 188 ? -12.654 11.100 26.014 1.00 95.00 188 LEU A C 1
ATOM 1374 O O . LEU A 1 188 ? -13.659 11.042 25.309 1.00 95.00 188 LEU A O 1
ATOM 1378 N N . ALA A 1 189 ? -11.613 11.868 25.703 1.00 91.56 189 ALA A N 1
ATOM 1379 C CA . ALA A 1 189 ? -11.618 12.774 24.554 1.00 91.56 189 ALA A CA 1
ATOM 1380 C C . ALA A 1 189 ? -10.289 12.763 23.788 1.00 91.56 189 ALA A C 1
ATOM 1382 O O . ALA A 1 189 ? -9.228 12.454 24.334 1.00 91.56 189 ALA A O 1
ATOM 1383 N N . ALA A 1 190 ? -10.348 13.130 22.509 1.00 87.25 190 ALA A N 1
ATOM 1384 C CA . ALA A 1 190 ? -9.170 13.377 21.685 1.00 87.25 190 ALA A CA 1
ATOM 1385 C C . ALA A 1 190 ? -9.174 14.827 21.192 1.00 87.25 190 ALA A C 1
ATOM 1387 O O . ALA A 1 190 ? -10.187 15.310 20.684 1.00 87.25 190 ALA A O 1
ATOM 1388 N N . VAL A 1 191 ? -8.040 15.509 21.330 1.00 86.56 191 VAL A N 1
ATOM 1389 C CA . VAL A 1 191 ? -7.833 16.896 20.890 1.00 86.56 191 VAL A CA 1
ATOM 1390 C C . VAL A 1 191 ? -6.671 16.983 19.906 1.00 86.56 191 VAL A C 1
ATOM 1392 O O . VAL A 1 191 ? -5.832 16.090 19.840 1.00 86.56 191 VAL A O 1
ATOM 1395 N N . ASP A 1 192 ? -6.605 18.072 19.143 1.00 80.25 192 ASP A N 1
ATOM 1396 C CA . ASP A 1 192 ? -5.652 18.192 18.032 1.00 80.25 192 ASP A CA 1
ATOM 1397 C C . ASP A 1 192 ? -4.227 18.596 18.468 1.00 80.25 192 ASP A C 1
ATOM 1399 O O . ASP A 1 192 ? -3.292 18.514 17.674 1.00 80.25 192 ASP A O 1
ATOM 1403 N N . SER A 1 193 ? -4.029 19.048 19.714 1.00 80.62 193 SER A N 1
ATOM 1404 C CA . SER A 1 193 ? -2.711 19.456 20.224 1.00 80.62 193 SER A CA 1
ATOM 1405 C C . SER A 1 193 ? -2.589 19.345 21.746 1.00 80.62 193 SER A C 1
ATOM 1407 O O . SER A 1 193 ? -3.582 19.424 22.470 1.00 80.62 193 SER A O 1
ATOM 1409 N N . ASP A 1 194 ? -1.356 19.228 22.249 1.00 82.06 194 ASP A N 1
ATOM 1410 C CA . ASP A 1 194 ? -1.068 19.237 23.693 1.00 82.06 194 ASP A CA 1
ATOM 1411 C C . ASP A 1 194 ? -1.433 20.568 24.372 1.00 82.06 194 ASP A C 1
ATOM 1413 O O . ASP A 1 194 ? -1.856 20.587 25.532 1.00 82.06 194 ASP A O 1
ATOM 1417 N N . ALA A 1 195 ? -1.315 21.685 23.646 1.00 80.25 195 ALA A N 1
ATOM 1418 C CA . ALA A 1 195 ? -1.789 22.985 24.116 1.00 80.25 195 ALA A CA 1
ATOM 1419 C C . ALA A 1 195 ? -3.316 22.967 24.298 1.00 80.25 195 ALA A C 1
ATOM 1421 O O . ALA A 1 195 ? -3.807 23.307 25.374 1.00 80.25 195 ALA A O 1
ATOM 1422 N N . GLY A 1 196 ? -4.047 22.463 23.296 1.00 84.12 196 GLY A N 1
ATOM 1423 C CA . GLY A 1 196 ? -5.497 22.278 23.373 1.00 84.12 196 GLY A CA 1
ATOM 1424 C C . GLY A 1 196 ? -5.920 21.309 24.480 1.00 84.12 196 GLY A C 1
ATOM 1425 O O . GLY A 1 196 ? -6.920 21.549 25.149 1.00 84.12 196 GLY A O 1
ATOM 1426 N N . ARG A 1 197 ? -5.133 20.255 24.742 1.00 87.94 197 ARG A N 1
ATOM 1427 C CA . ARG A 1 197 ? -5.356 19.334 25.871 1.00 87.94 197 ARG A CA 1
ATOM 1428 C C . ARG A 1 197 ? -5.273 20.063 27.201 1.00 87.94 197 ARG A C 1
ATOM 1430 O O . ARG A 1 197 ? -6.183 19.951 28.013 1.00 87.94 197 ARG A O 1
ATOM 1437 N N . THR A 1 198 ? -4.208 20.834 27.401 1.00 87.44 198 THR A N 1
ATOM 1438 C CA . THR A 1 198 ? -3.975 21.580 28.645 1.00 87.44 198 THR A CA 1
ATOM 1439 C C . THR A 1 198 ? -5.072 22.620 28.885 1.00 87.44 198 THR A C 1
ATOM 1441 O O . THR A 1 198 ? -5.578 22.741 30.001 1.00 87.44 198 THR A O 1
ATOM 1444 N N . GLU A 1 199 ? -5.472 23.343 27.837 1.00 88.12 199 GLU A N 1
ATOM 1445 C CA . GLU A 1 199 ? -6.563 24.319 27.895 1.00 88.12 199 GLU A CA 1
ATOM 1446 C C . GLU A 1 199 ? -7.902 23.653 28.232 1.00 88.12 199 GLU A C 1
ATOM 1448 O O . GLU A 1 199 ? -8.628 24.120 29.114 1.00 88.12 199 GLU A O 1
ATOM 1453 N N . LEU A 1 200 ? -8.211 22.527 27.584 1.00 89.00 200 LEU A N 1
ATOM 1454 C CA . LEU A 1 200 ? -9.432 21.775 27.841 1.00 89.00 200 LEU A CA 1
ATOM 1455 C C . LEU A 1 200 ? -9.458 21.202 29.266 1.00 89.00 200 LEU A C 1
ATOM 1457 O O . LEU A 1 200 ? -10.448 21.375 29.967 1.00 89.00 200 LEU A O 1
ATOM 1461 N N . GLU A 1 201 ? -8.373 20.583 29.737 1.00 90.81 201 GLU A N 1
ATOM 1462 C CA . GLU A 1 201 ? -8.268 20.069 31.111 1.00 90.81 201 GLU A CA 1
ATOM 1463 C C . GLU A 1 201 ? -8.450 21.178 32.162 1.00 90.81 201 GLU A C 1
ATOM 1465 O O . GLU A 1 201 ? -9.078 20.955 33.200 1.00 90.81 201 GLU A O 1
ATOM 1470 N N . ALA A 1 202 ? -7.903 22.374 31.918 1.00 90.31 202 ALA A N 1
ATOM 1471 C CA . ALA A 1 202 ? -8.082 23.526 32.799 1.00 90.31 202 ALA A CA 1
ATOM 1472 C C . ALA A 1 202 ? -9.548 23.974 32.852 1.00 90.31 202 ALA A C 1
ATOM 1474 O O . ALA A 1 202 ? -10.116 24.063 33.941 1.00 90.31 202 ALA A O 1
ATOM 1475 N N . ARG A 1 203 ? -10.176 24.158 31.685 1.00 89.75 203 ARG A N 1
ATOM 1476 C CA . ARG A 1 203 ? -11.591 24.537 31.569 1.00 89.75 203 ARG A CA 1
ATOM 1477 C C . ARG A 1 203 ? -12.526 23.523 32.225 1.00 89.75 203 ARG A C 1
ATOM 1479 O O . ARG A 1 203 ? -13.404 23.907 32.991 1.00 89.75 203 ARG A O 1
ATOM 1486 N N . LEU A 1 204 ? -12.325 22.230 31.958 1.00 90.19 204 LEU A N 1
ATOM 1487 C CA . LEU A 1 204 ? -13.154 21.161 32.517 1.00 90.19 204 LEU A CA 1
ATOM 1488 C C . LEU A 1 204 ? -13.089 21.131 34.045 1.00 90.19 204 LEU A C 1
ATOM 1490 O O . LEU A 1 204 ? -14.109 20.915 34.690 1.00 90.19 204 LEU A O 1
ATOM 1494 N N . ARG A 1 205 ? -11.911 21.388 34.627 1.00 87.94 205 ARG A N 1
ATOM 1495 C CA . ARG A 1 205 ? -11.713 21.437 36.082 1.00 87.94 205 ARG A CA 1
ATOM 1496 C C . ARG A 1 205 ? -12.444 22.609 36.739 1.00 87.94 205 ARG A C 1
ATOM 1498 O O . ARG A 1 205 ? -12.904 22.465 37.866 1.00 87.94 205 ARG A O 1
ATOM 1505 N N . GLU A 1 206 ? -12.542 23.746 36.057 1.00 90.69 206 GLU A N 1
ATOM 1506 C CA . GLU A 1 206 ? -13.259 24.931 36.548 1.00 90.69 206 GLU A CA 1
ATOM 1507 C C . GLU A 1 206 ? -14.784 24.796 36.428 1.00 90.69 206 GLU A C 1
ATOM 1509 O O . GLU A 1 206 ? -15.513 25.373 37.231 1.00 90.69 206 GLU A O 1
ATOM 1514 N N . ALA A 1 207 ? -15.266 24.016 35.457 1.00 89.94 207 ALA A N 1
ATOM 1515 C CA . ALA A 1 207 ? -16.689 23.858 35.167 1.00 89.94 207 ALA A CA 1
ATOM 1516 C C . ALA A 1 207 ? -17.404 22.778 36.012 1.00 89.94 207 ALA A C 1
ATOM 1518 O O . ALA A 1 207 ? -18.628 22.673 35.938 1.00 89.94 207 ALA A O 1
ATOM 1519 N N . VAL A 1 208 ? -16.680 21.974 36.807 1.00 93.69 208 VAL A N 1
ATOM 1520 C CA . VAL A 1 208 ? -17.277 20.869 37.586 1.00 93.69 208 VAL A CA 1
ATOM 1521 C C . VAL A 1 208 ? -18.234 21.409 38.664 1.00 93.69 208 VAL A C 1
ATOM 1523 O O . VAL A 1 208 ? -17.798 22.164 39.537 1.00 93.69 208 VAL A O 1
ATOM 1526 N N . PRO A 1 209 ? -19.520 21.010 38.672 1.00 94.06 209 PRO A N 1
ATOM 1527 C CA . PRO A 1 209 ? -20.471 21.451 39.690 1.00 94.06 209 PRO A CA 1
ATOM 1528 C C . PRO A 1 209 ? -20.251 20.759 41.046 1.00 94.06 209 PRO A C 1
ATOM 1530 O O . PRO A 1 209 ? -19.694 19.662 41.136 1.00 94.06 209 PRO A O 1
ATOM 1533 N N . GLU A 1 210 ? -20.743 21.377 42.127 1.00 90.75 210 GLU A N 1
ATOM 1534 C CA . GLU A 1 210 ? -20.674 20.791 43.472 1.00 90.75 210 GLU A CA 1
ATOM 1535 C C . GLU A 1 210 ? -21.365 19.416 43.529 1.00 90.75 210 GLU A C 1
ATOM 1537 O O . GLU A 1 210 ? -22.503 19.247 43.090 1.00 90.75 210 GLU A O 1
ATOM 1542 N N . GLY A 1 211 ? -20.682 18.425 44.109 1.00 88.44 211 GLY A N 1
ATOM 1543 C CA . GLY A 1 211 ? -21.211 17.065 44.262 1.00 88.44 211 GLY A CA 1
ATOM 1544 C C . GLY A 1 211 ? -21.004 16.140 43.057 1.00 88.44 211 GLY A C 1
ATOM 1545 O O . GLY A 1 211 ? -21.447 14.993 43.117 1.00 88.44 211 GLY A O 1
ATOM 1546 N N . VAL A 1 212 ? -20.311 16.592 42.004 1.00 95.12 212 VAL A N 1
ATOM 1547 C CA . VAL A 1 212 ? -19.901 15.755 40.866 1.00 95.12 212 VAL A CA 1
ATOM 1548 C C . VAL A 1 212 ? -18.394 15.517 40.901 1.00 95.12 212 VAL A C 1
ATOM 1550 O O . VAL A 1 212 ? -17.601 16.439 41.059 1.00 95.12 212 VAL A O 1
ATOM 1553 N N . THR A 1 213 ? -17.989 14.259 40.746 1.00 95.94 213 THR A N 1
ATOM 1554 C CA . THR A 1 213 ? -16.588 13.879 40.531 1.00 95.94 213 THR A CA 1
ATOM 1555 C C . THR A 1 213 ? -16.339 13.740 39.035 1.00 95.94 213 THR A C 1
ATOM 1557 O O . THR A 1 213 ? -16.997 12.926 38.387 1.00 95.94 213 THR A O 1
ATOM 1560 N N . LEU A 1 214 ? -15.400 14.518 38.499 1.00 95.00 214 LEU A N 1
ATOM 1561 C CA . LEU A 1 214 ? -14.979 14.431 37.104 1.00 95.00 214 LEU A CA 1
ATOM 1562 C C . LEU A 1 214 ? -13.701 13.591 36.976 1.00 95.00 214 LEU A C 1
ATOM 1564 O O . LEU A 1 214 ? -12.687 13.893 37.604 1.00 95.00 214 LEU A O 1
ATOM 1568 N N . GLU A 1 215 ? -13.746 12.579 36.117 1.00 95.81 215 GLU A N 1
ATOM 1569 C CA . GLU A 1 215 ? -12.586 11.804 35.673 1.00 95.81 215 GLU A CA 1
ATOM 1570 C C . GLU A 1 215 ? -12.336 12.084 34.187 1.00 95.81 215 GLU A C 1
ATOM 1572 O O . GLU A 1 215 ? -13.259 12.004 33.381 1.00 95.81 215 GLU A O 1
ATOM 1577 N N . THR A 1 216 ? -11.104 12.422 33.803 1.00 94.00 216 THR A N 1
ATOM 1578 C CA . THR A 1 216 ? -10.771 12.767 32.412 1.00 94.00 216 THR A CA 1
ATOM 1579 C C . THR A 1 216 ? -9.593 11.961 31.892 1.00 94.00 216 THR A C 1
ATOM 1581 O O . THR A 1 216 ? -8.549 11.914 32.541 1.00 94.00 216 THR A O 1
ATOM 1584 N N . GLU A 1 217 ? -9.721 11.437 30.678 1.00 93.44 217 GLU A N 1
ATOM 1585 C CA . GLU A 1 217 ? -8.625 10.874 29.894 1.00 93.44 217 GLU A CA 1
ATOM 1586 C C . GLU A 1 217 ? -8.613 11.564 28.526 1.00 93.44 217 GLU A C 1
ATOM 1588 O O . GLU A 1 217 ? -9.432 11.277 27.653 1.00 93.44 217 GLU A O 1
ATOM 1593 N N . ILE A 1 218 ? -7.722 12.543 28.361 1.00 91.00 218 ILE A N 1
ATOM 1594 C CA . ILE A 1 218 ? -7.659 13.364 27.150 1.00 91.00 218 ILE A CA 1
ATOM 1595 C C . ILE A 1 218 ? -6.352 13.066 26.429 1.00 91.00 218 ILE A C 1
ATOM 1597 O O . ILE A 1 218 ? -5.270 13.248 26.983 1.00 91.00 218 ILE A O 1
ATOM 1601 N N . SER A 1 219 ? -6.451 12.610 25.184 1.00 88.12 219 SER A N 1
ATOM 1602 C CA . SER A 1 219 ? -5.293 12.334 24.334 1.00 88.12 219 SER A CA 1
ATOM 1603 C C . SER A 1 219 ? -5.097 13.447 23.306 1.00 88.12 219 SER A C 1
ATOM 1605 O O . SER A 1 219 ? -6.062 13.974 22.757 1.00 88.12 219 SER A O 1
ATOM 1607 N N . ALA A 1 220 ? -3.843 13.801 23.037 1.00 83.56 220 ALA A N 1
ATOM 1608 C CA . ALA A 1 220 ? -3.464 14.716 21.963 1.00 83.56 220 ALA A CA 1
ATOM 1609 C C . ALA A 1 220 ? -2.532 13.991 20.980 1.00 83.56 220 ALA A C 1
ATOM 1611 O O . ALA A 1 220 ? -1.313 14.177 21.031 1.00 83.56 220 ALA A O 1
ATOM 1612 N N . PRO A 1 221 ? -3.055 13.079 20.142 1.00 77.12 221 PRO A N 1
ATOM 1613 C CA . PRO A 1 221 ? -2.222 12.375 19.179 1.00 77.12 221 PRO A CA 1
ATOM 1614 C C . PRO A 1 221 ? -1.631 13.369 18.173 1.00 77.12 221 PRO A C 1
ATOM 1616 O O . PRO A 1 221 ? -2.335 14.223 17.638 1.00 77.12 221 PRO A O 1
ATOM 1619 N N . ARG A 1 222 ? -0.329 13.245 17.893 1.00 77.00 222 ARG A N 1
ATOM 1620 C CA . 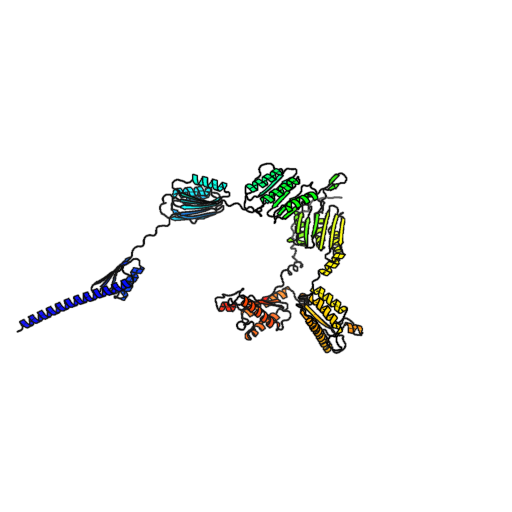ARG A 1 222 ? 0.323 14.064 16.864 1.00 77.00 222 ARG A CA 1
ATOM 1621 C C . ARG A 1 222 ? -0.332 13.793 15.502 1.00 77.00 222 ARG A C 1
ATOM 1623 O O . ARG A 1 222 ? -0.458 12.623 15.133 1.00 77.00 222 ARG A O 1
ATOM 1630 N N . PRO A 1 223 ? -0.711 14.833 14.741 1.00 77.00 223 PRO A N 1
ATOM 1631 C CA . PRO A 1 223 ? -1.325 14.648 13.433 1.00 77.00 223 PRO A CA 1
ATOM 1632 C C . PRO A 1 223 ? -0.338 13.966 12.482 1.00 77.00 223 PRO A C 1
ATOM 1634 O O . PRO A 1 223 ? 0.858 14.254 12.515 1.00 77.00 223 PRO A O 1
ATOM 1637 N N . VAL A 1 224 ? -0.827 13.060 11.637 1.00 85.81 224 VAL A N 1
ATOM 1638 C CA . VAL A 1 224 ? -0.019 12.442 10.577 1.00 85.81 224 VAL A CA 1
ATOM 1639 C C . VAL A 1 224 ? -0.073 13.346 9.347 1.00 85.81 224 VAL A C 1
ATOM 1641 O O . VAL A 1 224 ? -1.155 13.645 8.846 1.00 85.81 224 VAL A O 1
ATOM 1644 N N . ILE A 1 225 ? 1.085 13.792 8.872 1.00 86.12 225 ILE A N 1
ATOM 1645 C CA . ILE A 1 225 ? 1.234 14.650 7.698 1.00 86.12 225 ILE A CA 1
ATOM 1646 C C . ILE A 1 225 ? 1.666 13.774 6.524 1.00 86.12 225 ILE A C 1
ATOM 1648 O O . ILE A 1 225 ? 2.720 13.143 6.567 1.00 86.12 225 ILE A O 1
ATOM 1652 N N . ALA A 1 226 ? 0.856 13.755 5.468 1.00 83.69 226 ALA A N 1
ATOM 1653 C CA . ALA A 1 226 ? 1.180 13.102 4.208 1.00 83.69 226 ALA A CA 1
ATOM 1654 C C . ALA A 1 226 ? 0.680 13.970 3.036 1.00 83.69 226 ALA A C 1
ATOM 1656 O O . ALA A 1 226 ? -0.509 14.297 2.992 1.00 83.69 226 ALA A O 1
ATOM 1657 N N . PRO A 1 227 ? 1.543 14.350 2.079 1.00 85.88 227 PRO A N 1
ATOM 1658 C CA . PRO A 1 227 ? 2.976 14.054 2.019 1.00 85.88 227 PRO A CA 1
ATOM 1659 C C . PRO A 1 227 ? 3.795 14.938 2.972 1.00 85.88 227 PRO A C 1
ATOM 1661 O O . PRO A 1 227 ? 3.431 16.090 3.218 1.00 85.88 227 PRO A O 1
ATOM 1664 N N . PHE A 1 228 ? 4.926 14.428 3.457 1.00 92.50 228 PHE A N 1
ATOM 1665 C CA . PHE A 1 228 ? 5.843 15.224 4.272 1.00 92.50 228 PHE A CA 1
ATOM 1666 C C . PHE A 1 228 ? 6.730 16.051 3.338 1.00 92.50 228 PHE A C 1
ATOM 1668 O O . PHE A 1 228 ? 7.434 15.492 2.493 1.00 92.50 228 PHE A O 1
ATOM 1675 N N . ALA A 1 229 ? 6.644 17.384 3.401 1.00 95.50 229 ALA A N 1
ATOM 1676 C CA . ALA A 1 229 ? 7.251 18.230 2.372 1.00 95.50 229 ALA A CA 1
ATOM 1677 C C . ALA A 1 229 ? 7.809 19.565 2.878 1.00 95.50 229 ALA A C 1
ATOM 1679 O O . ALA A 1 229 ? 7.224 20.219 3.743 1.00 95.50 229 ALA A O 1
ATOM 1680 N N . VAL A 1 230 ? 8.916 19.986 2.262 1.00 97.31 230 VAL A N 1
ATOM 1681 C CA . VAL A 1 230 ? 9.477 21.341 2.340 1.00 97.31 230 VAL A CA 1
ATOM 1682 C C . VAL A 1 230 ? 9.699 21.850 0.921 1.00 97.31 230 VAL A C 1
ATOM 1684 O O . VAL A 1 230 ? 10.286 21.159 0.092 1.00 97.31 230 VAL A O 1
ATOM 1687 N N . ASP A 1 231 ? 9.221 23.057 0.636 1.00 95.88 231 ASP A N 1
ATOM 1688 C CA . ASP A 1 231 ? 9.296 23.672 -0.686 1.00 95.88 231 ASP A CA 1
ATOM 1689 C C . ASP A 1 231 ? 9.664 25.148 -0.562 1.00 95.88 231 ASP A C 1
ATOM 1691 O O . ASP A 1 231 ? 8.833 25.991 -0.220 1.00 95.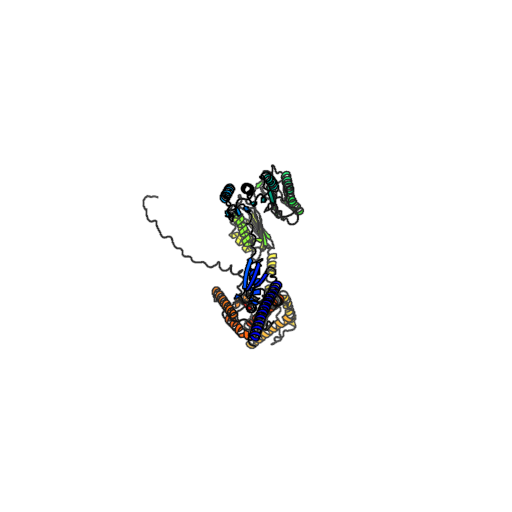88 231 ASP A O 1
ATOM 1695 N N . PHE A 1 232 ? 10.935 25.445 -0.805 1.00 96.62 232 PHE A N 1
ATOM 1696 C CA . PHE A 1 232 ? 11.518 26.771 -0.685 1.00 96.62 232 PHE A CA 1
ATOM 1697 C C . PHE A 1 232 ? 11.948 27.289 -2.054 1.00 96.62 232 PHE A C 1
ATOM 1699 O O . PHE A 1 232 ? 12.646 26.595 -2.792 1.00 96.62 232 PHE A O 1
ATOM 1706 N N . ALA A 1 233 ? 11.582 28.524 -2.384 1.00 93.25 233 ALA A N 1
ATOM 1707 C CA . ALA A 1 233 ? 12.005 29.192 -3.609 1.00 93.25 233 ALA A CA 1
ATOM 1708 C C . ALA A 1 233 ? 12.549 30.590 -3.309 1.00 93.25 233 ALA A C 1
ATOM 1710 O O . ALA A 1 233 ? 12.010 31.297 -2.463 1.00 93.25 233 ALA A O 1
ATOM 1711 N N . LEU A 1 234 ? 13.589 30.984 -4.036 1.00 91.31 234 LEU A N 1
ATOM 1712 C CA . LEU A 1 234 ? 14.192 32.309 -4.016 1.00 91.31 234 LEU A CA 1
ATOM 1713 C C . LEU A 1 234 ? 14.300 32.813 -5.455 1.00 91.31 234 LEU A C 1
ATOM 1715 O O . LEU A 1 234 ? 15.045 32.260 -6.267 1.00 91.31 234 LEU A O 1
ATOM 1719 N N . ASP A 1 235 ? 13.562 33.868 -5.771 1.00 85.81 235 ASP A N 1
ATOM 1720 C CA . ASP A 1 235 ? 13.592 34.517 -7.079 1.00 85.81 235 ASP A CA 1
ATOM 1721 C C . ASP A 1 235 ? 13.632 36.050 -6.936 1.00 85.81 235 ASP A C 1
ATOM 1723 O O . ASP A 1 235 ? 13.805 36.588 -5.841 1.00 85.81 235 ASP A O 1
ATOM 1727 N N . GLY A 1 236 ? 13.505 36.773 -8.053 1.00 76.44 236 GLY A N 1
ATOM 1728 C CA . GLY A 1 236 ? 13.540 38.239 -8.063 1.00 76.44 236 GLY A CA 1
ATOM 1729 C C . GLY A 1 236 ? 12.401 38.921 -7.290 1.00 76.44 236 GLY A C 1
ATOM 1730 O O . GLY A 1 236 ? 12.477 40.128 -7.072 1.00 76.44 236 GLY A O 1
ATOM 1731 N N . THR A 1 237 ? 11.364 38.183 -6.879 1.00 78.25 237 THR A N 1
ATOM 1732 C CA . THR A 1 237 ? 10.240 38.674 -6.063 1.00 78.25 237 THR A CA 1
ATOM 1733 C C . THR A 1 237 ? 10.438 38.462 -4.559 1.00 78.25 237 THR A C 1
ATOM 1735 O O . THR A 1 237 ? 9.665 39.004 -3.770 1.00 78.25 237 THR A O 1
ATOM 1738 N N . GLY A 1 238 ? 11.492 37.743 -4.157 1.00 85.50 238 GLY A N 1
ATOM 1739 C CA . GLY A 1 238 ? 11.828 37.442 -2.764 1.00 85.50 238 GLY A CA 1
ATOM 1740 C C . GLY A 1 238 ? 11.832 35.942 -2.469 1.00 85.50 238 GLY A C 1
ATOM 1741 O O . GLY A 1 238 ? 11.529 35.117 -3.334 1.00 85.50 238 GLY A O 1
ATOM 1742 N N . ALA A 1 239 ? 12.205 35.568 -1.243 1.00 93.00 239 ALA A N 1
ATOM 1743 C CA . ALA A 1 239 ? 12.154 34.170 -0.830 1.00 93.00 239 ALA A CA 1
ATOM 1744 C C . ALA A 1 239 ? 10.766 33.793 -0.304 1.00 93.00 239 ALA A C 1
ATOM 1746 O O . ALA A 1 239 ? 10.112 34.569 0.393 1.00 93.00 239 ALA A O 1
ATOM 1747 N N . ARG A 1 240 ? 10.330 32.571 -0.605 1.00 93.50 240 ARG A N 1
ATOM 1748 C CA . ARG A 1 240 ? 9.030 32.030 -0.206 1.00 93.50 240 ARG A CA 1
ATOM 1749 C C . ARG A 1 240 ? 9.146 30.571 0.210 1.00 93.50 240 ARG A C 1
ATOM 1751 O O . ARG A 1 240 ? 9.853 29.789 -0.424 1.00 93.50 240 ARG A O 1
ATOM 1758 N N . LEU A 1 241 ? 8.399 30.205 1.245 1.00 93.31 241 LEU A N 1
ATOM 1759 C CA . LEU A 1 241 ? 8.265 28.834 1.728 1.00 93.31 241 LEU A CA 1
ATOM 1760 C C . LEU A 1 241 ? 6.839 28.362 1.415 1.00 93.31 241 LEU A C 1
ATOM 1762 O O . LEU A 1 241 ? 5.893 28.729 2.100 1.00 93.31 241 LEU A O 1
ATOM 1766 N N . ALA A 1 242 ? 6.670 27.635 0.310 1.00 89.19 242 ALA A N 1
ATOM 1767 C CA . ALA A 1 242 ? 5.362 27.229 -0.212 1.00 89.19 242 ALA A CA 1
ATOM 1768 C C . ALA A 1 242 ? 4.763 26.030 0.539 1.00 89.19 242 ALA A C 1
ATOM 1770 O O . ALA A 1 242 ? 3.545 25.886 0.600 1.00 89.19 242 ALA A O 1
ATOM 1771 N N . ALA A 1 243 ? 5.620 25.177 1.096 1.00 92.69 243 ALA A N 1
ATOM 1772 C CA . ALA A 1 243 ? 5.241 24.082 1.975 1.00 92.69 243 ALA A CA 1
ATOM 1773 C C . ALA A 1 243 ? 6.313 23.915 3.054 1.00 92.69 243 ALA A C 1
ATOM 1775 O O . ALA A 1 243 ? 7.505 24.035 2.762 1.00 92.69 243 ALA A O 1
ATOM 1776 N N . CYS A 1 244 ? 5.892 23.621 4.284 1.00 95.69 244 CYS A N 1
ATOM 1777 C CA . CYS A 1 244 ? 6.800 23.246 5.358 1.00 95.69 244 CYS A CA 1
ATOM 1778 C C . CYS A 1 244 ? 6.144 22.250 6.315 1.00 95.69 244 CYS A C 1
ATOM 1780 O O . CYS A 1 244 ? 5.086 22.526 6.880 1.00 95.69 244 CYS A O 1
ATOM 1782 N N . SER A 1 245 ? 6.802 21.109 6.507 1.00 95.69 245 SER A N 1
ATOM 1783 C CA . SER A 1 245 ? 6.451 20.073 7.482 1.00 95.69 245 SER A CA 1
ATOM 1784 C C . SER A 1 245 ? 7.646 19.814 8.396 1.00 95.69 245 SER A C 1
ATOM 1786 O O . SER A 1 245 ? 8.787 19.835 7.929 1.00 95.69 245 SER A O 1
ATOM 1788 N N . ALA A 1 246 ? 7.401 19.567 9.680 1.00 94.31 246 ALA A N 1
ATOM 1789 C CA . ALA A 1 246 ? 8.432 19.286 10.674 1.00 94.31 246 ALA A CA 1
ATOM 1790 C C . ALA A 1 246 ? 7.952 18.257 11.707 1.00 94.31 246 ALA A C 1
ATOM 1792 O O . ALA A 1 246 ? 6.763 18.144 11.994 1.00 94.31 246 ALA A O 1
ATOM 1793 N N . GLU A 1 247 ? 8.876 17.486 12.281 1.00 91.56 247 GLU A N 1
ATOM 1794 C CA . GLU A 1 247 ? 8.527 16.503 13.315 1.00 91.56 247 GLU A CA 1
ATOM 1795 C C . GLU A 1 247 ? 8.368 17.135 14.694 1.00 91.56 247 GLU A C 1
ATOM 1797 O O . GLU A 1 247 ? 7.595 16.651 15.519 1.00 91.56 247 GLU A O 1
ATOM 1802 N N . THR A 1 248 ? 9.099 18.213 14.960 1.00 90.31 248 THR A N 1
ATOM 1803 C CA . THR A 1 248 ? 9.098 18.880 16.259 1.00 90.31 248 THR A CA 1
ATOM 1804 C C . THR A 1 248 ? 9.080 20.400 16.091 1.00 90.31 248 THR A C 1
ATOM 1806 O O . THR A 1 248 ? 9.446 20.903 15.020 1.00 90.31 248 THR A O 1
ATOM 1809 N N . PRO A 1 249 ? 8.667 21.150 17.130 1.00 90.12 249 PRO A N 1
ATOM 1810 C CA . PRO A 1 249 ? 8.767 22.608 17.135 1.00 90.12 249 PRO A CA 1
ATOM 1811 C C . PRO A 1 249 ? 10.190 23.116 16.870 1.00 90.12 249 PRO A C 1
ATOM 1813 O O . PRO A 1 249 ? 10.370 24.085 16.138 1.00 90.12 249 PRO A O 1
ATOM 1816 N N . GLU A 1 250 ? 11.206 22.431 17.395 1.00 91.62 250 GLU A N 1
ATOM 1817 C CA . GLU A 1 250 ? 12.615 22.796 17.211 1.00 91.62 250 GLU A CA 1
ATOM 1818 C C . GLU A 1 250 ? 13.054 22.613 15.752 1.00 91.62 250 GLU A C 1
ATOM 1820 O O . GLU A 1 250 ? 13.727 23.476 15.186 1.00 91.62 250 GLU A O 1
ATOM 1825 N N . ALA A 1 251 ? 12.623 21.522 15.108 1.00 94.12 251 ALA A N 1
ATOM 1826 C CA . ALA A 1 251 ? 12.893 21.286 13.694 1.00 94.12 251 ALA A CA 1
ATOM 1827 C C . ALA A 1 251 ? 12.197 22.326 12.800 1.00 94.12 251 ALA A C 1
ATOM 1829 O O . ALA A 1 251 ? 12.799 22.819 11.844 1.00 94.12 251 ALA A O 1
ATOM 1830 N N . ALA A 1 252 ? 10.955 22.700 13.128 1.00 94.31 252 ALA A N 1
ATOM 1831 C CA . ALA A 1 252 ? 10.237 23.772 12.439 1.00 94.31 252 ALA A CA 1
ATOM 1832 C C . ALA A 1 252 ? 11.000 25.102 12.533 1.00 94.31 252 ALA A C 1
ATOM 1834 O O . ALA A 1 252 ? 11.217 25.772 11.520 1.00 94.31 252 ALA A O 1
ATOM 1835 N N . GLU A 1 253 ? 11.464 25.461 13.731 1.00 94.75 253 GLU A N 1
ATOM 1836 C CA . GLU A 1 253 ? 12.231 26.685 13.959 1.00 94.75 253 GLU A CA 1
ATOM 1837 C C . GLU A 1 253 ? 13.554 26.692 13.176 1.00 94.75 253 GLU A C 1
ATOM 1839 O O . GLU A 1 253 ? 13.903 27.710 12.568 1.00 94.75 253 GLU A O 1
ATOM 1844 N N . ALA A 1 254 ? 14.263 25.561 13.122 1.00 96.44 254 ALA A N 1
ATOM 1845 C CA . ALA A 1 254 ? 15.498 25.425 12.353 1.00 96.44 254 ALA A CA 1
ATOM 1846 C C . ALA A 1 254 ? 15.272 25.640 10.844 1.00 96.44 254 ALA A C 1
ATOM 1848 O O . ALA A 1 254 ? 16.007 26.407 10.215 1.00 96.44 254 ALA A O 1
ATOM 1849 N N . ILE A 1 255 ? 14.224 25.036 10.270 1.00 96.94 255 ILE A N 1
ATOM 1850 C CA . ILE A 1 255 ? 13.881 25.177 8.844 1.00 96.94 255 ILE A CA 1
ATOM 1851 C C . ILE A 1 255 ? 13.525 26.631 8.508 1.00 96.94 255 ILE A C 1
ATOM 1853 O O . ILE A 1 255 ? 14.051 27.197 7.547 1.00 96.94 255 ILE A O 1
ATOM 1857 N N . VAL A 1 256 ? 12.679 27.272 9.321 1.00 96.38 256 VAL A N 1
ATOM 1858 C CA . VAL A 1 256 ? 12.293 28.679 9.113 1.00 96.38 256 VAL A CA 1
ATOM 1859 C C . VAL A 1 256 ? 13.493 29.614 9.298 1.00 96.38 256 VAL A C 1
ATOM 1861 O O . VAL A 1 256 ? 13.614 30.618 8.596 1.00 96.38 256 VAL A O 1
ATOM 1864 N N . THR A 1 257 ? 14.418 29.294 10.205 1.00 96.25 257 THR A N 1
ATOM 1865 C CA . THR A 1 257 ? 15.658 30.062 10.397 1.00 96.25 257 THR A CA 1
ATOM 1866 C C . THR A 1 257 ? 16.574 29.972 9.178 1.00 96.25 257 THR A C 1
ATOM 1868 O O . THR A 1 257 ? 17.055 31.008 8.714 1.00 96.25 257 THR A O 1
ATOM 1871 N N . ALA A 1 258 ? 16.754 28.780 8.600 1.00 96.44 258 ALA A N 1
ATOM 1872 C CA . ALA A 1 258 ? 17.491 28.612 7.348 1.00 96.44 258 ALA A CA 1
ATOM 1873 C C . ALA A 1 258 ? 16.827 29.385 6.194 1.00 96.44 258 ALA A C 1
ATOM 1875 O O . ALA A 1 258 ? 17.504 30.088 5.444 1.00 96.44 258 ALA A O 1
ATOM 1876 N N . ALA A 1 259 ? 15.493 29.340 6.095 1.00 96.25 259 ALA A N 1
ATOM 1877 C CA . ALA A 1 259 ? 14.749 30.089 5.081 1.00 96.25 259 ALA A CA 1
ATOM 1878 C C . ALA A 1 259 ? 14.922 31.609 5.240 1.00 96.25 259 ALA A C 1
ATOM 1880 O O . ALA A 1 259 ? 15.115 32.317 4.252 1.00 96.25 259 ALA A O 1
ATOM 1881 N N . ARG A 1 260 ? 14.925 32.119 6.480 1.00 95.50 260 ARG A N 1
ATOM 1882 C CA . ARG A 1 260 ? 15.206 33.535 6.778 1.00 95.50 260 ARG A CA 1
ATOM 1883 C C . ARG A 1 260 ? 16.632 33.934 6.415 1.00 95.50 260 ARG A C 1
ATOM 1885 O O . ARG A 1 260 ? 16.824 34.994 5.828 1.00 95.50 260 ARG A O 1
ATOM 1892 N N . ALA A 1 261 ? 17.619 33.082 6.691 1.00 94.81 261 ALA A N 1
ATOM 1893 C CA . ALA A 1 261 ? 18.999 33.315 6.263 1.00 94.81 261 ALA A CA 1
ATOM 1894 C C . ALA A 1 261 ? 19.134 33.377 4.728 1.00 94.81 261 ALA A C 1
ATOM 1896 O O . ALA A 1 261 ? 19.979 34.110 4.216 1.00 94.81 261 ALA A O 1
ATOM 1897 N N . ALA A 1 262 ? 18.268 32.664 4.003 1.00 92.56 262 ALA A N 1
ATOM 1898 C CA . ALA A 1 262 ? 18.172 32.684 2.546 1.00 92.56 262 ALA A CA 1
ATOM 1899 C C . ALA A 1 262 ? 17.231 33.778 1.980 1.00 92.56 262 ALA A C 1
ATOM 1901 O O . ALA A 1 262 ? 17.011 33.813 0.771 1.00 92.56 262 ALA A O 1
ATOM 1902 N N . GLY A 1 263 ? 16.700 34.684 2.813 1.00 92.12 263 GLY A N 1
ATOM 1903 C CA . GLY A 1 263 ? 15.944 35.867 2.371 1.00 92.12 263 GLY A CA 1
ATOM 1904 C C . GLY A 1 263 ? 14.423 35.817 2.562 1.00 92.12 263 GLY A C 1
ATOM 1905 O O . GLY A 1 263 ? 13.719 36.619 1.953 1.00 92.12 263 GLY A O 1
ATOM 1906 N N . LEU A 1 264 ? 13.893 34.885 3.363 1.00 94.44 264 LEU A N 1
ATOM 1907 C CA . LEU A 1 264 ? 12.463 34.840 3.703 1.00 94.44 264 LEU A CA 1
ATOM 1908 C C . LEU A 1 264 ? 12.081 36.005 4.628 1.00 94.44 264 LEU A C 1
ATOM 1910 O O . LEU A 1 264 ? 12.691 36.191 5.683 1.00 94.44 264 LEU A O 1
ATOM 1914 N N . GLU A 1 265 ? 11.029 36.741 4.268 1.00 90.00 265 GLU A N 1
ATOM 1915 C CA . GLU A 1 265 ? 10.475 37.839 5.067 1.00 90.00 265 GLU A CA 1
ATOM 1916 C C . GLU A 1 265 ? 9.114 37.464 5.685 1.00 90.00 265 GLU A C 1
ATOM 1918 O O . GLU A 1 265 ? 8.305 36.762 5.079 1.00 90.00 265 GLU A O 1
ATOM 1923 N N . GLY A 1 266 ? 8.839 37.969 6.893 1.00 84.25 266 GLY A N 1
ATOM 1924 C CA . GLY A 1 266 ? 7.566 37.762 7.599 1.00 84.25 266 GLY A CA 1
ATOM 1925 C C . GLY A 1 266 ? 7.475 36.471 8.437 1.00 84.25 266 GLY A C 1
ATOM 1926 O O . GLY A 1 266 ? 8.406 35.661 8.458 1.00 84.25 266 GLY A O 1
ATOM 1927 N N . PRO A 1 267 ? 6.382 36.301 9.207 1.00 81.62 267 PRO A N 1
ATOM 1928 C CA . PRO A 1 267 ? 6.120 35.076 9.962 1.00 81.62 267 PRO A CA 1
ATOM 1929 C C . PRO A 1 267 ? 5.700 33.935 9.023 1.00 81.62 267 PRO A C 1
ATOM 1931 O O . PRO A 1 267 ? 4.915 34.148 8.100 1.00 81.62 267 PRO A O 1
ATOM 1934 N N . GLN A 1 268 ? 6.225 32.733 9.265 1.00 85.06 268 GLN A N 1
ATOM 1935 C CA . GLN A 1 268 ? 5.867 31.491 8.575 1.00 85.06 268 GLN A CA 1
ATOM 1936 C C . GLN A 1 268 ? 5.880 30.349 9.587 1.00 85.06 268 GLN A C 1
ATOM 1938 O O . GLN A 1 268 ? 6.817 30.263 10.383 1.00 85.06 268 GLN A O 1
ATOM 1943 N N . ASP A 1 269 ? 4.879 29.476 9.504 1.00 84.94 269 ASP A N 1
ATOM 1944 C CA . ASP A 1 269 ? 4.730 28.317 10.380 1.00 84.94 269 ASP A CA 1
ATOM 1945 C C . ASP A 1 269 ? 4.844 27.022 9.571 1.00 84.94 269 ASP A C 1
ATOM 1947 O O . ASP A 1 269 ? 4.324 26.908 8.459 1.00 84.94 269 ASP A O 1
ATOM 1951 N N . CYS A 1 270 ? 5.519 26.028 10.144 1.00 91.50 270 CYS A N 1
ATOM 1952 C CA . CYS A 1 270 ? 5.565 24.676 9.598 1.00 91.50 270 CYS A CA 1
ATOM 1953 C C . CYS A 1 270 ? 4.491 23.813 10.258 1.00 91.50 270 CYS A C 1
ATOM 1955 O O . CYS A 1 270 ? 4.273 23.900 11.466 1.00 91.50 270 CYS A O 1
ATOM 1957 N N . ALA A 1 271 ? 3.856 22.933 9.485 1.00 90.88 271 ALA A N 1
ATOM 1958 C CA . ALA A 1 271 ? 2.966 21.925 10.043 1.00 90.88 271 ALA A CA 1
ATOM 1959 C C . ALA A 1 271 ? 3.787 20.913 10.859 1.00 90.88 271 ALA A C 1
ATOM 1961 O O . ALA A 1 271 ? 4.719 20.304 10.331 1.00 90.88 271 ALA A O 1
ATOM 1962 N N . ILE A 1 272 ? 3.455 20.738 12.141 1.00 90.69 272 ILE A N 1
ATOM 1963 C CA . ILE A 1 272 ? 4.165 19.820 13.042 1.00 90.69 272 ILE A CA 1
ATOM 1964 C C . ILE A 1 272 ? 3.365 18.527 13.180 1.00 90.69 272 ILE A C 1
ATOM 1966 O O . ILE A 1 272 ? 2.218 18.552 13.622 1.00 90.69 272 ILE A O 1
ATOM 1970 N N . GLY A 1 273 ? 3.961 17.390 12.823 1.00 88.31 273 GLY A N 1
ATOM 1971 C CA . GLY A 1 273 ? 3.250 16.113 12.794 1.00 88.31 273 GLY A CA 1
ATOM 1972 C C . GLY A 1 273 ? 4.158 14.904 12.609 1.00 88.31 273 GLY A C 1
ATOM 1973 O O . GLY A 1 273 ? 5.373 15.035 12.493 1.00 88.31 273 GLY A O 1
ATOM 1974 N N . LEU A 1 274 ? 3.584 13.708 12.678 1.00 86.44 274 LEU A N 1
ATOM 1975 C CA . LEU A 1 274 ? 4.249 12.444 12.346 1.00 86.44 274 LEU A CA 1
ATOM 1976 C C . LEU A 1 274 ? 4.233 12.246 10.824 1.00 86.44 274 LEU A C 1
ATOM 1978 O O . LEU A 1 274 ? 3.322 12.732 10.163 1.00 86.44 274 LEU A O 1
ATOM 1982 N N . GLY A 1 275 ? 5.197 11.512 10.270 1.00 85.62 275 GLY A N 1
ATOM 1983 C CA . GLY A 1 275 ? 5.245 11.222 8.827 1.00 85.62 275 GLY A CA 1
ATOM 1984 C C . GLY A 1 275 ? 6.556 11.590 8.139 1.00 85.62 275 GLY A C 1
ATOM 1985 O O . GLY A 1 275 ? 6.660 11.417 6.929 1.00 85.62 275 GLY A O 1
ATOM 1986 N N . ALA A 1 276 ? 7.560 12.065 8.881 1.00 89.31 276 ALA A N 1
ATOM 1987 C CA . ALA A 1 276 ? 8.871 12.288 8.299 1.00 89.31 276 ALA A CA 1
ATOM 1988 C C . ALA A 1 276 ? 9.486 10.975 7.788 1.00 89.31 276 ALA A C 1
ATOM 1990 O O . ALA A 1 276 ? 9.432 9.953 8.477 1.00 89.31 276 ALA A O 1
ATOM 1991 N N . PRO A 1 277 ? 10.095 10.996 6.595 1.00 87.19 277 PRO A N 1
ATOM 1992 C CA . PRO A 1 277 ? 10.696 9.818 5.976 1.00 87.19 277 PRO A CA 1
ATOM 1993 C C . PRO A 1 277 ? 12.012 9.391 6.646 1.00 87.19 277 PRO A C 1
ATOM 1995 O O . PRO A 1 277 ? 12.444 8.253 6.467 1.00 87.19 277 PRO A O 1
ATOM 1998 N N . SER A 1 278 ? 12.662 10.278 7.408 1.00 88.44 278 SER A N 1
ATOM 1999 C CA . SER A 1 278 ? 13.860 9.972 8.194 1.00 88.44 278 SER A CA 1
ATOM 2000 C C . SER A 1 278 ? 13.975 10.877 9.423 1.00 88.44 278 SER A C 1
ATOM 2002 O O . SER A 1 278 ? 13.413 11.969 9.437 1.00 88.44 278 SER A O 1
ATOM 2004 N N . LEU A 1 279 ? 14.775 10.448 10.409 1.00 87.81 279 LEU A N 1
ATOM 2005 C CA . LEU A 1 279 ? 15.104 11.236 11.611 1.00 87.81 279 LEU A CA 1
ATOM 2006 C C . LEU A 1 279 ? 15.906 12.512 11.297 1.00 87.81 279 LEU A C 1
ATOM 2008 O O . LEU A 1 279 ? 15.962 13.435 12.104 1.00 87.81 279 LEU A O 1
ATOM 2012 N N . ASP A 1 280 ? 16.522 12.560 10.116 1.00 91.50 280 ASP A N 1
ATOM 2013 C CA . ASP A 1 280 ? 17.368 13.659 9.648 1.00 91.50 280 ASP A CA 1
ATOM 2014 C C . ASP A 1 280 ? 16.591 14.665 8.775 1.00 91.50 280 ASP A C 1
ATOM 2016 O O . ASP A 1 280 ? 17.189 15.471 8.060 1.00 91.50 280 ASP A O 1
ATOM 2020 N N . TRP A 1 281 ? 15.251 14.626 8.790 1.00 94.75 281 TRP A N 1
ATOM 2021 C CA . TRP A 1 281 ? 14.409 15.485 7.948 1.00 94.75 281 TRP A CA 1
ATOM 2022 C C . TRP A 1 281 ? 14.747 16.974 8.080 1.00 94.75 281 TRP A C 1
ATOM 2024 O O . TRP A 1 281 ? 14.840 17.691 7.081 1.00 94.75 281 TRP A O 1
ATOM 2034 N N . GLN A 1 282 ? 14.960 17.430 9.319 1.00 95.62 282 GLN A N 1
ATOM 2035 C CA . GLN A 1 282 ? 15.369 18.803 9.603 1.00 95.62 282 GLN A CA 1
ATOM 2036 C C . GLN A 1 282 ? 16.641 19.162 8.826 1.00 95.62 282 GLN A C 1
ATOM 2038 O O . GLN A 1 282 ? 16.678 20.201 8.171 1.00 95.62 282 GLN A O 1
ATOM 2043 N N . GLU A 1 283 ? 17.660 18.302 8.884 1.00 94.88 283 GLU A N 1
ATOM 2044 C CA . GLU A 1 283 ? 18.947 18.529 8.231 1.00 94.88 283 GLU A CA 1
ATOM 2045 C C . GLU A 1 283 ? 18.794 18.579 6.706 1.00 94.88 283 GLU A C 1
ATOM 2047 O O . GLU A 1 283 ? 19.306 19.497 6.067 1.00 94.88 283 GLU A O 1
ATOM 2052 N N . VAL A 1 284 ? 18.023 17.660 6.117 1.00 96.44 284 VAL A N 1
ATOM 2053 C CA . VAL A 1 284 ? 17.740 17.644 4.670 1.00 96.44 284 VAL A CA 1
ATOM 2054 C C . VAL A 1 284 ? 17.107 18.954 4.206 1.00 96.44 284 VAL A C 1
ATOM 2056 O O . VAL A 1 284 ? 17.553 19.552 3.221 1.00 96.44 284 VAL A O 1
ATOM 2059 N N . ALA A 1 285 ? 16.087 19.419 4.928 1.00 96.81 285 ALA A N 1
ATOM 2060 C CA . ALA A 1 285 ? 15.394 20.660 4.620 1.00 96.81 285 ALA A CA 1
ATOM 2061 C C . ALA A 1 285 ? 16.325 21.877 4.741 1.00 96.81 285 ALA A C 1
ATOM 2063 O O . ALA A 1 285 ? 16.375 22.703 3.826 1.00 96.81 285 ALA A O 1
ATOM 2064 N N . THR A 1 286 ? 17.106 21.978 5.824 1.00 97.56 286 THR A N 1
ATOM 2065 C CA . THR A 1 286 ? 18.028 23.106 6.025 1.00 97.56 286 THR A CA 1
ATOM 2066 C C . THR A 1 286 ? 19.148 23.124 4.985 1.00 97.56 286 THR A C 1
ATOM 2068 O O . THR A 1 286 ? 19.408 24.172 4.398 1.00 97.56 286 THR A O 1
ATOM 2071 N N . LEU A 1 287 ? 19.752 21.970 4.673 1.00 97.31 287 LEU A N 1
ATOM 2072 C CA . LEU A 1 287 ? 20.824 21.851 3.675 1.00 97.31 287 LEU A CA 1
ATOM 2073 C C . LEU A 1 287 ? 20.380 22.303 2.280 1.00 97.31 287 LEU A C 1
ATOM 2075 O O . LEU A 1 287 ? 21.120 22.997 1.573 1.00 97.31 287 LEU A O 1
ATOM 2079 N N . GLY A 1 288 ? 19.176 21.911 1.867 1.00 96.56 288 GLY A N 1
ATOM 2080 C CA . GLY A 1 288 ? 18.637 22.291 0.567 1.00 96.56 288 GLY A CA 1
ATOM 2081 C C . GLY A 1 288 ? 18.340 23.787 0.460 1.00 96.56 288 GLY A C 1
ATOM 2082 O O . GLY A 1 288 ? 18.693 24.413 -0.541 1.00 96.56 288 GLY A O 1
ATOM 2083 N N . ILE A 1 289 ? 17.766 24.381 1.512 1.00 97.56 289 ILE A N 1
ATOM 2084 C CA . ILE A 1 289 ? 17.496 25.825 1.591 1.00 97.56 289 ILE A CA 1
ATOM 2085 C C . ILE A 1 289 ? 18.800 26.634 1.558 1.00 97.56 289 ILE A C 1
ATOM 2087 O O . ILE A 1 289 ? 18.923 27.577 0.775 1.00 97.56 289 ILE A O 1
ATOM 2091 N N . GLU A 1 290 ? 19.799 26.239 2.352 1.00 97.19 290 GLU A N 1
ATOM 2092 C CA . GLU A 1 290 ? 21.128 26.864 2.353 1.00 97.19 290 GLU A CA 1
ATOM 2093 C C . GLU A 1 290 ? 21.784 26.806 0.968 1.00 97.19 290 GLU A C 1
ATOM 2095 O O . GLU A 1 290 ? 22.393 27.781 0.525 1.00 97.19 290 GLU A O 1
ATOM 2100 N N . THR A 1 291 ? 21.620 25.688 0.254 1.00 96.75 291 THR A N 1
ATOM 2101 C CA . THR A 1 291 ? 22.155 25.516 -1.103 1.00 96.75 291 THR A CA 1
ATOM 2102 C C . THR A 1 291 ? 21.512 26.490 -2.094 1.00 96.75 291 THR A C 1
ATOM 2104 O O . THR A 1 291 ? 22.218 27.088 -2.905 1.00 96.75 291 THR A O 1
ATOM 2107 N N . VAL A 1 292 ? 20.195 26.712 -2.011 1.00 95.19 292 VAL A N 1
ATOM 2108 C CA . VAL A 1 292 ? 19.494 27.720 -2.833 1.00 95.19 292 VAL A CA 1
ATOM 2109 C C . VAL A 1 292 ? 19.980 29.135 -2.507 1.00 95.19 292 VAL A C 1
ATOM 2111 O O . VAL A 1 292 ? 20.232 29.924 -3.419 1.00 95.19 292 VAL A O 1
ATOM 2114 N N . GLY A 1 293 ? 20.177 29.446 -1.222 1.00 93.25 293 GLY A N 1
ATOM 2115 C CA . GLY A 1 293 ? 20.758 30.720 -0.794 1.00 93.25 293 GLY A CA 1
ATOM 2116 C C . GLY A 1 293 ? 22.171 30.936 -1.348 1.00 93.25 293 GLY A C 1
ATOM 2117 O O . GLY A 1 293 ? 22.473 32.007 -1.873 1.00 93.25 293 GLY A O 1
ATOM 2118 N N . ALA A 1 294 ? 23.022 29.906 -1.312 1.00 92.50 294 ALA A N 1
ATOM 2119 C CA . ALA A 1 294 ? 24.388 29.957 -1.838 1.00 92.50 294 ALA A CA 1
ATOM 2120 C C . ALA A 1 294 ? 24.445 30.111 -3.369 1.00 92.50 294 ALA A C 1
ATOM 2122 O O . ALA A 1 294 ? 25.354 30.759 -3.887 1.00 92.50 294 ALA A O 1
ATOM 2123 N N . LEU A 1 295 ? 23.467 29.555 -4.092 1.00 89.62 295 LEU A N 1
ATOM 2124 C CA . LEU A 1 295 ? 23.304 29.748 -5.537 1.00 89.62 295 LEU A CA 1
ATOM 2125 C C . LEU A 1 295 ? 22.794 31.153 -5.905 1.00 89.62 295 LEU A C 1
ATOM 2127 O O . LEU A 1 295 ? 22.817 31.518 -7.081 1.00 89.62 295 LEU A O 1
ATOM 2131 N N . GLY A 1 296 ? 22.341 31.942 -4.925 1.00 89.31 296 GLY A N 1
ATOM 2132 C CA . GLY A 1 296 ? 21.781 33.277 -5.140 1.00 89.31 296 GLY A CA 1
ATOM 2133 C C . GLY A 1 296 ? 20.387 33.269 -5.776 1.00 89.31 296 GLY A C 1
ATOM 2134 O O . GLY A 1 296 ? 19.967 34.285 -6.327 1.00 89.31 296 GLY A O 1
ATOM 2135 N N . GLY A 1 297 ? 19.684 32.133 -5.737 1.00 88.62 297 GLY A N 1
ATOM 2136 C CA . GLY A 1 297 ? 18.348 31.954 -6.305 1.00 88.62 297 GLY A CA 1
ATOM 2137 C C . GLY A 1 297 ? 18.041 30.494 -6.637 1.00 88.62 297 GLY A C 1
ATOM 2138 O O . GLY A 1 297 ? 18.904 29.627 -6.520 1.00 88.62 297 GLY A O 1
ATOM 2139 N N . GLY A 1 298 ? 16.811 30.215 -7.069 1.00 88.00 298 GLY A N 1
ATOM 2140 C CA . GLY A 1 298 ? 16.354 28.876 -7.444 1.00 88.00 298 GLY A CA 1
ATOM 2141 C C . GLY A 1 298 ? 15.264 28.325 -6.524 1.00 88.00 298 GLY A C 1
ATOM 2142 O O . GLY A 1 298 ? 14.544 29.073 -5.867 1.00 88.00 298 GLY A O 1
ATOM 2143 N N . ARG A 1 299 ? 15.107 27.001 -6.494 1.00 93.12 299 ARG A N 1
ATOM 2144 C CA . ARG A 1 299 ? 14.093 26.310 -5.686 1.00 93.12 299 ARG A CA 1
ATOM 2145 C C . ARG A 1 299 ? 14.623 24.988 -5.162 1.00 93.12 299 ARG A C 1
ATOM 2147 O O . ARG A 1 299 ? 15.203 24.222 -5.922 1.00 93.12 299 ARG A O 1
ATOM 2154 N N . PHE A 1 300 ? 14.368 24.695 -3.897 1.00 96.00 300 PHE A N 1
ATOM 2155 C CA . PHE A 1 300 ? 14.581 23.384 -3.309 1.00 96.00 300 PHE A CA 1
ATOM 2156 C C . PHE A 1 300 ? 13.243 22.837 -2.833 1.00 96.00 300 PHE A C 1
ATOM 2158 O O . PHE A 1 300 ? 12.579 23.449 -1.999 1.00 96.00 300 PHE A O 1
ATOM 2165 N N . ALA A 1 301 ? 12.854 21.690 -3.374 1.00 93.62 301 ALA A N 1
ATOM 2166 C CA . ALA A 1 301 ? 11.644 20.992 -2.979 1.00 93.62 301 ALA A CA 1
ATOM 2167 C C . ALA A 1 301 ? 11.998 19.561 -2.592 1.00 93.62 301 ALA A C 1
ATOM 2169 O O . ALA A 1 301 ? 12.532 18.817 -3.411 1.00 93.62 301 ALA A O 1
ATOM 2170 N N . VAL A 1 302 ? 11.679 19.166 -1.367 1.00 94.25 302 VAL A N 1
ATOM 2171 C CA . VAL A 1 302 ? 11.765 17.783 -0.908 1.00 94.25 302 VAL A CA 1
ATOM 2172 C C . VAL A 1 302 ? 10.377 17.310 -0.518 1.00 94.25 302 VAL A C 1
ATOM 2174 O O . VAL A 1 302 ? 9.657 17.985 0.219 1.00 94.25 302 VAL A O 1
ATOM 2177 N N . ARG A 1 303 ? 9.984 16.165 -1.069 1.00 93.38 303 ARG A N 1
ATOM 2178 C CA . ARG A 1 303 ? 8.744 15.474 -0.736 1.00 93.38 303 ARG A CA 1
ATOM 2179 C C . ARG A 1 303 ? 9.083 14.028 -0.436 1.00 93.38 303 ARG A C 1
ATOM 2181 O O . ARG A 1 303 ? 9.584 13.324 -1.316 1.00 93.38 303 ARG A O 1
ATOM 2188 N N . ASP A 1 304 ? 8.803 13.616 0.791 1.00 89.12 304 ASP A N 1
ATOM 2189 C CA . ASP A 1 304 ? 9.220 12.329 1.326 1.00 89.12 304 ASP A CA 1
ATOM 2190 C C . ASP A 1 304 ? 10.734 12.150 1.065 1.00 89.12 304 ASP A C 1
ATOM 2192 O O . ASP A 1 304 ? 11.528 13.005 1.448 1.00 89.12 304 ASP A O 1
ATOM 2196 N N . THR A 1 305 ? 11.168 11.116 0.352 1.00 89.75 305 THR A N 1
ATOM 2197 C CA . THR A 1 305 ? 12.595 10.890 0.059 1.00 89.75 305 THR A CA 1
ATOM 2198 C C . THR A 1 305 ? 13.100 11.531 -1.240 1.00 89.75 305 THR A C 1
ATOM 2200 O O . THR A 1 305 ? 14.279 11.410 -1.569 1.00 89.75 305 THR A O 1
ATOM 2203 N N . ARG A 1 306 ? 12.251 12.221 -2.012 1.00 91.44 306 ARG A N 1
ATOM 2204 C CA . ARG A 1 306 ? 12.639 12.818 -3.302 1.00 91.44 306 ARG A CA 1
ATOM 2205 C C . ARG A 1 306 ? 12.900 14.309 -3.159 1.00 91.44 306 ARG A C 1
ATOM 2207 O O . ARG A 1 306 ? 11.974 15.086 -2.934 1.00 91.44 306 ARG A O 1
ATOM 2214 N N . ALA A 1 307 ? 14.152 14.708 -3.353 1.00 91.56 307 ALA A N 1
ATOM 2215 C CA . ALA A 1 307 ? 14.599 16.091 -3.345 1.00 91.56 307 ALA A CA 1
ATOM 2216 C C . ALA A 1 307 ? 14.851 16.594 -4.774 1.00 91.56 307 ALA A C 1
ATOM 2218 O O . ALA A 1 307 ? 15.395 15.897 -5.624 1.00 91.56 307 ALA A O 1
ATOM 2219 N N . THR A 1 308 ? 14.464 17.832 -5.059 1.00 89.19 308 THR A N 1
ATOM 2220 C CA . THR A 1 308 ? 14.701 18.508 -6.335 1.00 89.19 308 THR A CA 1
ATOM 2221 C C . THR A 1 308 ? 15.310 19.877 -6.075 1.00 89.19 308 THR A C 1
ATOM 2223 O O . THR A 1 308 ? 14.705 20.711 -5.404 1.00 89.19 308 THR A O 1
ATOM 2226 N N . LEU A 1 309 ? 16.493 20.119 -6.635 1.00 91.50 309 LEU A N 1
ATOM 2227 C CA . LEU A 1 309 ? 17.180 21.405 -6.638 1.00 91.50 309 LEU A CA 1
ATOM 2228 C C . LEU A 1 309 ? 17.090 22.024 -8.034 1.00 91.50 309 LEU A C 1
ATOM 2230 O O . LEU A 1 309 ? 17.646 21.504 -8.998 1.00 91.50 309 LEU A O 1
ATOM 2234 N N . THR A 1 310 ? 16.415 23.159 -8.138 1.00 86.44 310 THR A N 1
ATOM 2235 C CA . THR A 1 310 ? 16.312 23.951 -9.364 1.00 86.44 310 THR A CA 1
ATOM 2236 C C . THR A 1 310 ? 17.194 25.186 -9.241 1.00 86.44 310 THR A C 1
ATOM 2238 O O . THR A 1 310 ? 17.033 25.945 -8.289 1.00 86.44 310 THR A O 1
ATOM 2241 N N . GLY A 1 311 ? 18.121 25.399 -10.177 1.00 83.19 311 GLY A N 1
ATOM 2242 C CA . GLY A 1 311 ? 18.956 26.609 -10.189 1.00 83.19 311 GLY A CA 1
ATOM 2243 C C . GLY A 1 311 ? 18.178 27.870 -10.603 1.00 83.19 311 GLY A C 1
ATOM 2244 O O . GLY A 1 311 ? 17.068 27.759 -11.121 1.00 83.19 311 GLY A O 1
ATOM 2245 N N . PRO A 1 312 ? 18.728 29.080 -10.411 1.00 81.88 312 PRO A N 1
ATOM 2246 C CA . PRO A 1 312 ? 18.173 30.308 -10.978 1.00 81.88 312 PRO A CA 1
ATOM 2247 C C . PRO A 1 312 ? 18.434 30.395 -12.491 1.00 81.88 312 PRO A C 1
ATOM 2249 O O . PRO A 1 312 ? 19.360 29.770 -13.005 1.00 81.88 312 PRO A O 1
ATOM 2252 N N . ALA A 1 313 ? 17.650 31.201 -13.218 1.00 72.06 313 ALA A N 1
ATOM 2253 C CA . ALA A 1 313 ? 17.776 31.359 -14.679 1.00 72.06 313 ALA A CA 1
ATOM 2254 C C . ALA A 1 313 ? 19.169 31.842 -15.136 1.00 72.06 313 ALA A C 1
ATOM 2256 O O . ALA A 1 313 ? 19.588 31.587 -16.262 1.00 72.06 313 ALA A O 1
ATOM 2257 N N . SER A 1 314 ? 19.899 32.523 -14.251 1.00 69.50 314 SER A N 1
ATOM 2258 C CA . SER A 1 314 ? 21.265 33.004 -14.465 1.00 69.50 314 SER A CA 1
ATOM 2259 C C . SER A 1 314 ? 22.358 31.972 -14.153 1.00 69.50 314 SER A C 1
ATOM 2261 O O . SER A 1 314 ? 23.528 32.241 -14.437 1.00 69.50 314 SER A O 1
ATOM 2263 N N . ALA A 1 315 ? 22.031 30.816 -13.562 1.00 73.88 315 ALA A N 1
ATOM 2264 C CA . ALA A 1 315 ? 23.036 29.842 -13.145 1.00 73.88 315 ALA A CA 1
ATOM 2265 C C . ALA A 1 315 ? 23.649 29.093 -14.326 1.00 73.88 315 ALA A C 1
ATOM 2267 O O . ALA A 1 315 ? 22.959 28.578 -15.212 1.00 73.88 315 ALA A O 1
ATOM 2268 N N . LYS A 1 316 ? 24.977 28.950 -14.299 1.00 72.00 316 LYS A N 1
ATOM 2269 C CA . LYS A 1 316 ? 25.659 28.024 -15.199 1.00 72.00 316 LYS A CA 1
ATOM 2270 C C . LYS A 1 316 ? 25.363 26.587 -14.733 1.00 72.00 316 LYS A C 1
ATOM 2272 O O . LYS A 1 316 ? 25.420 26.320 -13.535 1.00 72.00 316 LYS A O 1
ATOM 2277 N N . PRO A 1 317 ? 25.115 25.629 -15.641 1.00 69.69 317 PRO A N 1
ATOM 2278 C CA . PRO A 1 317 ? 24.940 24.220 -15.302 1.00 69.69 317 PRO A CA 1
ATOM 2279 C C . PRO A 1 317 ? 26.132 23.618 -14.571 1.00 69.69 317 PRO A C 1
ATOM 2281 O O . PRO A 1 317 ? 25.940 22.702 -13.788 1.00 69.69 317 PRO A O 1
ATOM 2284 N N . GLU A 1 318 ? 27.348 24.116 -14.802 1.00 72.12 318 GLU A N 1
ATOM 2285 C CA . GLU A 1 318 ? 28.543 23.698 -14.060 1.00 72.12 318 GLU A CA 1
ATOM 2286 C C . GLU A 1 318 ? 28.416 24.037 -12.571 1.00 72.12 318 GLU A C 1
ATOM 2288 O O . GLU A 1 318 ? 28.628 23.165 -11.729 1.00 72.12 318 GLU A O 1
ATOM 2293 N N . ASP A 1 319 ? 27.983 25.261 -12.259 1.00 78.12 319 ASP A N 1
ATOM 2294 C CA . ASP A 1 319 ? 27.782 25.738 -10.889 1.00 78.12 319 ASP A CA 1
ATOM 2295 C C . ASP A 1 319 ? 26.618 24.990 -10.215 1.00 78.12 319 ASP A C 1
ATOM 2297 O O . ASP A 1 319 ? 26.738 24.540 -9.075 1.00 78.12 319 ASP A O 1
ATOM 2301 N N . LEU A 1 320 ? 25.513 24.767 -10.941 1.00 81.06 320 LEU A N 1
ATOM 2302 C CA . LEU A 1 320 ? 24.372 23.988 -10.445 1.00 81.06 320 LEU A CA 1
ATOM 2303 C C . LEU A 1 320 ? 24.721 22.506 -10.233 1.00 81.06 320 LEU A C 1
ATOM 2305 O O . LEU A 1 320 ? 24.304 21.911 -9.243 1.00 81.06 320 LEU A O 1
ATOM 2309 N N . ASN A 1 321 ? 25.492 21.898 -11.136 1.00 74.88 321 ASN A N 1
ATOM 2310 C CA . ASN A 1 321 ? 25.947 20.515 -11.002 1.00 74.88 321 ASN A CA 1
ATOM 2311 C C . ASN A 1 321 ? 26.936 20.371 -9.838 1.00 74.88 321 ASN A C 1
ATOM 2313 O O . ASN A 1 321 ? 26.859 19.404 -9.084 1.00 74.88 321 ASN A O 1
ATOM 2317 N N . ALA A 1 322 ? 27.836 21.341 -9.649 1.00 81.56 322 ALA A N 1
ATOM 2318 C CA . ALA A 1 322 ? 28.728 21.378 -8.495 1.00 81.56 322 ALA A CA 1
ATOM 2319 C C . ALA A 1 322 ? 27.933 21.479 -7.183 1.00 81.56 322 ALA A C 1
ATOM 2321 O O . ALA A 1 322 ? 28.132 20.655 -6.291 1.00 81.56 322 ALA A O 1
ATOM 2322 N N . ALA A 1 323 ? 26.976 22.410 -7.100 1.00 88.62 323 ALA A N 1
ATOM 2323 C CA . ALA A 1 323 ? 26.099 22.556 -5.940 1.00 88.62 323 ALA A CA 1
ATOM 2324 C C . ALA A 1 323 ? 25.269 21.289 -5.678 1.00 88.62 323 ALA A C 1
ATOM 2326 O O . ALA A 1 323 ? 25.200 20.820 -4.544 1.00 88.62 323 ALA A O 1
ATOM 2327 N N . GLY A 1 324 ? 24.711 20.684 -6.729 1.00 88.06 324 GLY A N 1
ATOM 2328 C CA . GLY A 1 324 ? 23.982 19.421 -6.654 1.00 88.06 324 GLY A CA 1
ATOM 2329 C C . GLY A 1 324 ? 24.831 18.270 -6.126 1.00 88.06 324 GLY A C 1
ATOM 2330 O O . GLY A 1 324 ? 24.391 17.554 -5.235 1.00 88.06 324 GLY A O 1
ATOM 2331 N N . LYS A 1 325 ? 26.068 18.113 -6.613 1.00 86.81 325 LYS A N 1
ATOM 2332 C CA . LYS A 1 325 ? 27.002 17.088 -6.116 1.00 86.81 325 LYS A CA 1
ATOM 2333 C C . LYS A 1 325 ? 27.368 17.306 -4.652 1.00 86.81 325 LYS A C 1
ATOM 2335 O O . LYS A 1 325 ? 27.405 16.346 -3.888 1.00 86.81 325 LYS A O 1
ATOM 2340 N N . THR A 1 326 ? 27.631 18.550 -4.253 1.00 93.94 326 THR A N 1
ATOM 2341 C CA . THR A 1 326 ? 27.917 18.885 -2.852 1.00 93.94 326 THR A CA 1
ATOM 2342 C C . THR A 1 326 ? 26.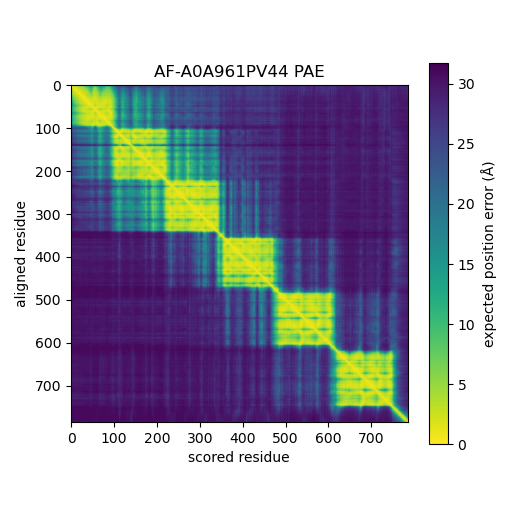717 18.607 -1.953 1.00 93.94 326 THR A C 1
ATOM 2344 O O . THR A 1 326 ? 26.899 18.048 -0.874 1.00 93.94 326 THR A O 1
ATOM 2347 N N . LEU A 1 327 ? 25.504 18.952 -2.392 1.00 94.19 327 LEU A N 1
ATOM 2348 C CA . LEU A 1 327 ? 24.281 18.670 -1.647 1.00 94.19 327 LEU A CA 1
ATOM 2349 C C . LEU A 1 327 ? 24.038 17.158 -1.553 1.00 94.19 327 LEU A C 1
ATOM 2351 O O . LEU A 1 327 ? 23.894 16.649 -0.449 1.00 94.19 327 LEU A O 1
ATOM 2355 N N . ALA A 1 328 ? 24.104 16.426 -2.669 1.00 91.75 328 ALA A N 1
ATOM 2356 C CA . ALA A 1 328 ? 23.950 14.969 -2.698 1.00 91.75 328 ALA A CA 1
ATOM 2357 C C . ALA A 1 328 ? 24.934 14.248 -1.764 1.00 91.75 328 ALA A C 1
ATOM 2359 O O . ALA A 1 328 ? 24.553 13.294 -1.100 1.00 91.75 328 ALA A O 1
ATOM 2360 N N . ALA A 1 329 ? 26.182 14.719 -1.669 1.00 92.50 329 ALA A N 1
ATOM 2361 C CA . ALA A 1 329 ? 27.188 14.137 -0.780 1.00 92.50 329 ALA A CA 1
ATOM 2362 C C . ALA A 1 329 ? 26.927 14.389 0.718 1.00 92.50 329 ALA A C 1
ATOM 2364 O O . ALA A 1 329 ? 27.506 13.699 1.556 1.00 92.50 329 ALA A O 1
ATOM 2365 N N . ARG A 1 330 ? 26.111 15.394 1.058 1.00 94.94 330 ARG A N 1
ATOM 2366 C CA . ARG A 1 330 ? 25.738 15.742 2.440 1.00 94.94 330 ARG A CA 1
ATOM 2367 C C . ARG A 1 330 ? 24.366 15.205 2.836 1.00 94.94 330 ARG A C 1
ATOM 2369 O O . ARG A 1 330 ? 24.079 15.158 4.025 1.00 94.94 330 ARG A O 1
ATOM 2376 N N . LEU A 1 331 ? 23.524 14.836 1.870 1.00 92.88 331 LEU A N 1
ATOM 2377 C CA . LEU A 1 331 ? 22.218 14.257 2.159 1.00 92.88 331 LEU A CA 1
ATOM 2378 C C . LEU A 1 331 ? 22.374 12.858 2.793 1.00 92.88 331 LEU A C 1
ATOM 2380 O O . LEU A 1 331 ? 23.218 12.077 2.347 1.00 92.88 331 LEU A O 1
ATOM 2384 N N . PRO A 1 332 ? 21.560 12.518 3.809 1.00 90.19 332 PRO A N 1
ATOM 2385 C CA . PRO A 1 332 ? 21.503 11.178 4.383 1.00 90.19 332 PRO A CA 1
ATOM 2386 C C . PRO A 1 332 ? 21.133 10.106 3.348 1.00 90.19 332 PRO A C 1
ATOM 2388 O O . PRO A 1 332 ? 20.492 10.379 2.329 1.00 90.19 332 PRO A O 1
ATOM 2391 N N . ALA A 1 333 ? 21.497 8.855 3.636 1.00 84.62 333 ALA A N 1
ATOM 2392 C CA . ALA A 1 333 ? 21.166 7.724 2.775 1.00 84.62 333 ALA A CA 1
ATOM 2393 C C . ALA A 1 333 ? 19.642 7.561 2.614 1.00 84.62 333 ALA A C 1
ATOM 2395 O O . ALA A 1 333 ? 18.892 7.669 3.581 1.00 84.62 333 ALA A O 1
ATOM 2396 N N . GLY A 1 334 ? 19.195 7.262 1.390 1.00 84.56 334 GLY A N 1
ATOM 2397 C CA . GLY A 1 334 ? 17.781 7.042 1.064 1.00 84.56 334 GLY A CA 1
ATOM 2398 C C . GLY A 1 334 ? 17.077 8.224 0.395 1.00 84.56 334 GLY A C 1
ATOM 2399 O O . GLY A 1 334 ? 15.962 8.039 -0.083 1.00 84.56 334 GLY A O 1
ATOM 2400 N N . TYR A 1 335 ? 17.719 9.394 0.299 1.00 89.31 335 TYR A N 1
ATOM 2401 C CA . TYR A 1 335 ? 17.197 10.530 -0.463 1.00 89.31 335 TYR A CA 1
ATOM 2402 C C . TYR A 1 335 ? 17.725 10.543 -1.901 1.00 89.31 335 TYR A C 1
ATOM 2404 O O . TYR A 1 335 ? 18.932 10.462 -2.125 1.00 89.31 335 TYR A O 1
ATOM 2412 N N . ASP A 1 336 ? 16.821 10.694 -2.870 1.00 86.12 336 ASP A N 1
ATOM 2413 C CA . ASP A 1 336 ? 17.169 10.896 -4.281 1.00 86.12 336 ASP A CA 1
ATOM 2414 C C . ASP A 1 336 ? 17.159 12.394 -4.597 1.00 86.12 336 ASP A C 1
ATOM 2416 O O . ASP A 1 336 ? 16.107 13.037 -4.524 1.00 86.12 336 ASP A O 1
ATOM 2420 N N . LEU A 1 337 ? 18.327 12.958 -4.920 1.00 89.06 337 LEU A N 1
ATOM 2421 C CA . LEU A 1 337 ? 18.455 14.360 -5.312 1.00 89.06 337 LEU A CA 1
ATOM 2422 C C . LEU A 1 337 ? 18.507 14.497 -6.827 1.00 89.06 337 LEU A C 1
ATOM 2424 O O . LEU A 1 337 ? 19.454 14.073 -7.489 1.00 89.06 337 LEU A O 1
ATOM 2428 N N . ARG A 1 338 ? 17.548 15.250 -7.352 1.00 83.62 338 ARG A N 1
ATOM 2429 C CA . ARG A 1 338 ? 17.513 15.674 -8.741 1.00 83.62 338 ARG A CA 1
ATOM 2430 C C . ARG A 1 338 ? 17.924 17.133 -8.890 1.00 83.62 338 ARG A C 1
ATOM 2432 O O . ARG A 1 338 ? 17.346 17.998 -8.241 1.00 83.62 338 ARG A O 1
ATOM 2439 N N . THR A 1 339 ? 18.838 17.437 -9.807 1.00 79.50 339 THR A N 1
ATOM 2440 C CA . THR A 1 339 ? 19.088 18.821 -10.233 1.00 79.50 339 THR A CA 1
ATOM 2441 C C . THR A 1 339 ? 18.337 19.148 -11.519 1.00 79.50 339 THR A C 1
ATOM 2443 O O . THR A 1 339 ? 18.280 18.344 -12.448 1.00 79.50 339 THR A O 1
ATOM 2446 N N . VAL A 1 340 ? 17.739 20.336 -11.577 1.00 72.50 340 VAL A N 1
ATOM 2447 C CA . VAL A 1 340 ? 17.003 20.835 -12.744 1.00 72.50 340 VAL A CA 1
ATOM 2448 C C . VAL A 1 340 ? 17.530 22.222 -13.092 1.00 72.50 340 VAL A C 1
ATOM 2450 O O . VAL A 1 340 ? 17.544 23.125 -12.258 1.00 72.50 340 VAL A O 1
ATOM 2453 N N . THR A 1 341 ? 17.989 22.407 -14.328 1.00 62.75 341 THR A N 1
ATOM 2454 C CA . THR A 1 341 ? 18.343 23.749 -14.810 1.00 62.75 341 THR A CA 1
ATOM 2455 C C . THR A 1 341 ? 17.074 24.397 -15.366 1.00 62.75 341 THR A C 1
ATOM 2457 O O . THR A 1 341 ? 16.408 23.759 -16.183 1.00 62.75 341 THR A O 1
ATOM 2460 N N . PRO A 1 342 ? 16.710 25.625 -14.969 1.00 56.69 342 PRO A N 1
ATOM 2461 C CA . PRO A 1 342 ? 15.662 26.366 -15.667 1.00 56.69 342 PRO A CA 1
ATOM 2462 C C . PRO A 1 342 ? 16.057 26.584 -17.144 1.00 56.69 342 PRO A C 1
ATOM 2464 O O . PRO A 1 342 ? 17.250 26.603 -17.463 1.00 56.69 342 PRO A O 1
ATOM 2467 N N . PRO A 1 343 ? 15.093 26.722 -18.068 1.00 51.16 343 PRO A N 1
ATOM 2468 C CA . PRO A 1 343 ? 15.382 26.848 -19.498 1.00 51.16 343 PRO A CA 1
ATOM 2469 C C . PRO A 1 343 ? 16.338 28.023 -19.795 1.00 51.16 343 PRO A C 1
ATOM 2471 O O . PRO A 1 343 ? 16.172 29.125 -19.273 1.00 51.16 343 PRO A O 1
ATOM 2474 N N . ARG A 1 344 ? 17.374 27.770 -20.614 1.00 52.81 344 ARG A N 1
ATOM 2475 C CA . ARG A 1 344 ? 18.429 28.735 -20.988 1.00 52.81 344 ARG A CA 1
ATOM 2476 C C . ARG A 1 344 ? 17.980 29.629 -22.153 1.00 52.81 344 ARG A C 1
ATOM 2478 O O . ARG A 1 344 ? 17.537 29.118 -23.174 1.00 52.81 344 ARG A O 1
ATOM 2485 N N . MET A 1 345 ? 18.196 30.940 -22.030 1.00 50.50 345 MET A N 1
ATOM 2486 C CA . MET A 1 345 ? 18.183 31.896 -23.150 1.00 50.50 345 MET A CA 1
ATOM 2487 C C . MET A 1 345 ? 19.556 31.893 -23.845 1.00 50.50 345 MET A C 1
ATOM 2489 O O . MET A 1 345 ? 20.578 31.931 -23.157 1.00 50.50 345 MET A O 1
ATOM 2493 N N . GLU A 1 346 ? 19.610 31.885 -25.179 1.00 50.19 346 GLU A N 1
ATOM 2494 C CA . GLU A 1 346 ? 20.854 32.125 -25.927 1.00 50.19 346 GLU A CA 1
ATOM 2495 C C . GLU A 1 346 ? 20.973 33.607 -26.294 1.00 50.19 346 GLU A C 1
ATOM 2497 O O . GLU A 1 346 ? 19.978 34.268 -26.568 1.00 50.19 346 GLU A O 1
ATOM 2502 N N . ALA A 1 347 ? 22.186 34.162 -26.315 1.00 44.38 347 ALA A N 1
ATOM 2503 C CA . ALA A 1 347 ? 22.404 35.523 -26.801 1.00 44.38 347 ALA A CA 1
ATOM 2504 C C . ALA A 1 347 ? 22.629 35.505 -28.320 1.00 44.38 347 ALA A C 1
ATOM 2506 O O . ALA A 1 347 ? 23.553 34.854 -28.810 1.00 44.38 347 ALA A O 1
ATOM 2507 N N . ARG A 1 348 ? 21.815 36.255 -29.068 1.00 52.62 348 ARG A N 1
ATOM 2508 C CA . ARG A 1 348 ? 22.032 36.541 -30.492 1.00 52.62 348 ARG A CA 1
ATOM 2509 C C . ARG A 1 348 ? 23.378 37.286 -30.663 1.00 52.62 348 ARG A C 1
ATOM 2511 O O . ARG A 1 348 ? 23.845 37.913 -29.711 1.00 52.62 348 ARG A O 1
ATOM 2518 N N . PRO A 1 349 ? 24.028 37.274 -31.847 1.00 50.22 349 PRO A N 1
ATOM 2519 C CA . PRO A 1 349 ? 25.303 37.977 -32.072 1.00 50.22 349 PRO A CA 1
ATOM 2520 C C . PRO A 1 349 ? 25.302 39.490 -31.771 1.00 50.22 349 PRO A C 1
ATOM 2522 O O . PRO A 1 349 ? 26.366 40.097 -31.688 1.00 50.22 349 PRO A O 1
ATOM 2525 N N . ASP A 1 350 ? 24.125 40.101 -31.609 1.00 58.69 350 ASP A N 1
ATOM 2526 C CA . ASP A 1 350 ? 23.912 41.494 -31.196 1.00 58.69 350 ASP A CA 1
ATOM 2527 C C . ASP A 1 350 ? 23.734 41.673 -29.669 1.00 58.69 350 ASP A C 1
ATOM 2529 O O . ASP A 1 350 ? 23.511 42.787 -29.197 1.00 58.69 350 ASP A O 1
ATOM 2533 N N . GLY A 1 351 ? 23.838 40.591 -28.890 1.00 49.91 351 GLY A N 1
ATOM 2534 C CA . GLY A 1 351 ? 23.675 40.580 -27.439 1.00 49.91 351 GLY A CA 1
ATOM 2535 C C . GLY A 1 351 ? 22.225 40.525 -26.950 1.00 49.91 351 GLY A C 1
ATOM 2536 O O . GLY A 1 351 ? 22.016 40.562 -25.737 1.00 49.91 351 GLY A O 1
ATOM 2537 N N . THR A 1 352 ? 21.222 40.424 -27.833 1.00 47.28 352 THR A N 1
ATOM 2538 C CA . THR A 1 352 ? 19.835 40.227 -27.384 1.00 47.28 352 THR A CA 1
ATOM 2539 C C . THR A 1 352 ? 19.611 38.785 -26.920 1.00 47.28 352 THR A C 1
ATOM 2541 O O . THR A 1 352 ? 19.935 37.856 -27.663 1.00 47.28 352 THR A O 1
ATOM 2544 N N . PRO A 1 353 ? 19.071 38.558 -25.707 1.00 45.22 353 PRO A N 1
ATOM 2545 C CA . PRO A 1 353 ? 18.658 37.227 -25.292 1.00 45.22 353 PRO A CA 1
ATOM 2546 C C . PRO A 1 353 ? 17.476 36.793 -26.162 1.00 45.22 353 PRO A C 1
ATOM 2548 O O . PRO A 1 353 ? 16.438 37.451 -26.198 1.00 45.22 353 PRO A O 1
ATOM 2551 N N . VAL A 1 354 ? 17.661 35.702 -26.894 1.00 53.25 354 VAL A N 1
ATOM 2552 C CA . VAL A 1 354 ? 16.635 35.029 -27.678 1.00 53.25 354 VAL A CA 1
ATOM 2553 C C . VAL A 1 354 ? 16.312 33.713 -26.988 1.00 53.25 354 VAL A C 1
ATOM 2555 O O . VAL A 1 354 ? 17.186 32.933 -26.602 1.00 53.25 354 VAL A O 1
ATOM 2558 N N . TYR A 1 355 ? 15.019 33.490 -26.817 1.00 51.53 355 TYR A N 1
ATOM 2559 C CA . TYR A 1 355 ? 14.468 32.239 -26.343 1.00 51.53 355 TYR A CA 1
ATOM 2560 C C . TYR A 1 355 ? 14.800 31.116 -27.347 1.00 51.53 355 TYR A C 1
ATOM 2562 O O . TYR A 1 355 ? 14.374 31.174 -28.500 1.00 51.53 355 TYR A O 1
ATOM 2570 N N . ALA A 1 356 ? 15.607 30.131 -26.934 1.00 58.91 356 ALA A N 1
ATOM 2571 C CA . ALA A 1 356 ? 15.990 28.975 -27.750 1.00 58.91 356 ALA A CA 1
ATOM 2572 C C . ALA A 1 356 ? 15.364 27.708 -27.146 1.00 58.91 356 ALA A C 1
ATOM 2574 O O . ALA A 1 356 ? 16.022 26.986 -26.388 1.00 58.91 356 ALA A O 1
ATOM 2575 N N . PRO A 1 357 ? 14.073 27.450 -27.409 1.00 70.06 357 PRO A N 1
ATOM 2576 C CA . PRO A 1 357 ? 13.423 26.275 -26.868 1.00 70.06 357 PRO A CA 1
ATOM 2577 C C . PRO A 1 357 ? 14.066 25.019 -27.433 1.00 70.06 357 PRO A C 1
ATOM 2579 O O . PRO A 1 357 ? 14.354 24.932 -28.627 1.00 70.06 357 PRO A O 1
ATOM 2582 N N . ARG A 1 358 ? 14.261 24.024 -26.573 1.00 80.19 358 ARG A N 1
ATOM 2583 C CA . ARG A 1 358 ? 14.688 22.693 -26.987 1.00 80.19 358 ARG A CA 1
ATOM 2584 C C . ARG A 1 358 ? 13.907 21.627 -26.250 1.00 80.19 358 ARG A C 1
ATOM 2586 O O . ARG A 1 358 ? 13.550 21.806 -25.083 1.00 80.19 358 ARG A O 1
ATOM 2593 N N . PHE A 1 359 ? 13.672 20.534 -26.951 1.00 88.69 359 PHE A N 1
ATOM 2594 C CA . PHE A 1 359 ? 13.184 19.288 -26.394 1.00 88.69 359 PHE A CA 1
ATOM 2595 C C . PHE A 1 359 ? 14.232 18.213 -26.673 1.00 88.69 359 PHE A C 1
ATOM 2597 O O . PHE A 1 359 ? 14.775 18.142 -27.772 1.00 88.69 359 PHE A O 1
ATOM 2604 N N . GLU A 1 360 ? 14.546 17.409 -25.671 1.00 88.31 360 GLU A N 1
ATOM 2605 C CA . GLU A 1 360 ? 15.533 16.340 -25.734 1.00 88.31 360 GLU A CA 1
ATOM 2606 C C . GLU A 1 360 ? 14.872 15.048 -25.253 1.00 88.31 360 GLU A C 1
ATOM 2608 O O . GLU A 1 360 ? 14.137 15.047 -24.265 1.00 88.31 360 GLU A O 1
ATOM 2613 N N . ALA A 1 361 ? 15.136 13.943 -25.941 1.00 92.00 361 ALA A N 1
ATOM 2614 C CA . ALA A 1 361 ? 14.789 12.614 -25.459 1.00 92.00 361 ALA A CA 1
ATOM 2615 C C . ALA A 1 361 ? 16.007 11.699 -25.551 1.00 92.00 361 ALA A C 1
ATOM 2617 O O . ALA A 1 361 ? 16.748 11.737 -26.533 1.00 92.00 361 ALA A O 1
ATOM 2618 N N . ARG A 1 362 ? 16.234 10.879 -24.525 1.00 91.88 362 ARG A N 1
ATOM 2619 C CA . ARG A 1 362 ? 17.346 9.925 -24.480 1.00 91.88 362 ARG A CA 1
ATOM 2620 C C . ARG A 1 362 ? 16.816 8.528 -24.202 1.00 91.88 362 ARG A C 1
ATOM 2622 O O . ARG A 1 362 ? 16.150 8.341 -23.190 1.00 91.88 362 ARG A O 1
ATOM 2629 N N . LEU A 1 363 ? 17.163 7.579 -25.067 1.00 93.88 363 LEU A N 1
ATOM 2630 C CA . LEU A 1 363 ? 16.890 6.153 -24.908 1.00 93.88 363 LEU A CA 1
ATOM 2631 C C . LEU A 1 363 ? 18.168 5.441 -24.445 1.00 93.88 363 LEU A C 1
ATOM 2633 O O . LEU A 1 363 ? 19.180 5.436 -25.154 1.00 93.88 363 LEU A O 1
ATOM 2637 N N . GLY A 1 364 ? 18.130 4.885 -23.236 1.00 86.00 364 GLY A N 1
ATOM 2638 C CA . GLY A 1 364 ? 19.202 4.086 -22.652 1.00 86.00 364 GLY A CA 1
ATOM 2639 C C . GLY A 1 364 ? 19.231 2.653 -23.185 1.00 86.00 364 GLY A C 1
ATOM 2640 O O . GLY A 1 364 ? 18.232 2.137 -23.677 1.00 86.00 364 GLY A O 1
ATOM 2641 N N . ALA A 1 365 ? 20.378 1.983 -23.043 1.00 81.25 365 ALA A N 1
ATOM 2642 C CA . ALA A 1 365 ? 20.557 0.583 -23.450 1.00 81.25 365 ALA A CA 1
ATOM 2643 C C . ALA A 1 365 ? 19.663 -0.407 -22.672 1.00 81.25 365 ALA A C 1
ATOM 2645 O O . ALA A 1 365 ? 19.450 -1.533 -23.113 1.00 81.25 365 ALA A O 1
ATOM 2646 N N . ASP A 1 366 ? 19.160 0.010 -21.508 1.00 83.62 366 ASP A N 1
ATOM 2647 C CA . ASP A 1 366 ? 18.198 -0.706 -20.666 1.00 83.62 366 ASP A CA 1
ATOM 2648 C C . ASP A 1 366 ? 16.733 -0.455 -21.076 1.00 83.62 366 ASP A C 1
ATOM 2650 O O . ASP A 1 366 ? 15.809 -0.950 -20.430 1.00 83.62 366 ASP A O 1
ATOM 2654 N N . GLY A 1 367 ? 16.507 0.320 -22.143 1.00 84.69 367 GLY A N 1
ATOM 2655 C CA . GLY A 1 367 ? 15.182 0.711 -22.614 1.00 84.69 367 GLY A CA 1
ATOM 2656 C C . GLY A 1 367 ? 14.528 1.821 -21.788 1.00 84.69 367 GLY A C 1
ATOM 2657 O O . GLY A 1 367 ? 13.345 2.089 -21.986 1.00 84.69 367 GLY A O 1
ATOM 2658 N N . SER A 1 368 ? 15.252 2.456 -20.859 1.00 90.62 368 SER A N 1
ATOM 2659 C CA . SER A 1 368 ? 14.753 3.629 -20.136 1.00 90.62 368 SER A CA 1
ATOM 2660 C C . SER A 1 368 ? 14.754 4.870 -21.032 1.00 90.62 368 SER A C 1
ATOM 2662 O O . SER A 1 368 ? 15.683 5.093 -21.811 1.00 90.62 368 SER A O 1
ATOM 2664 N N . VAL A 1 369 ? 13.709 5.691 -20.922 1.00 91.94 369 VAL A N 1
ATOM 2665 C CA . VAL A 1 369 ? 13.542 6.911 -21.717 1.00 91.94 369 VAL A CA 1
ATOM 2666 C C . VAL A 1 369 ? 13.434 8.123 -20.809 1.00 91.94 369 VAL A C 1
ATOM 2668 O O . VAL A 1 369 ? 12.524 8.216 -19.988 1.00 91.94 369 VAL A O 1
ATOM 2671 N N . GLU A 1 370 ? 14.330 9.092 -20.983 1.00 89.50 370 GLU A N 1
ATOM 2672 C CA . GLU A 1 370 ? 14.235 10.399 -20.331 1.00 89.50 370 GLU A CA 1
ATOM 2673 C C . GLU A 1 370 ? 13.803 11.461 -21.344 1.00 89.50 370 GLU A C 1
ATOM 2675 O O . GLU A 1 370 ? 14.491 11.684 -22.338 1.00 89.50 370 GLU A O 1
ATOM 2680 N N . LEU A 1 371 ? 12.672 12.120 -21.083 1.00 88.75 371 LEU A N 1
ATOM 2681 C CA . LEU A 1 371 ? 12.129 13.216 -21.888 1.00 88.75 371 LEU A CA 1
ATOM 2682 C C . LEU A 1 371 ? 12.328 14.537 -21.150 1.00 88.75 371 LEU A C 1
ATOM 2684 O O . LEU A 1 371 ? 11.802 14.701 -20.050 1.00 88.75 371 LEU A O 1
ATOM 2688 N N . ALA A 1 372 ? 13.008 15.509 -21.745 1.00 81.62 372 ALA A N 1
ATOM 2689 C CA . ALA A 1 372 ? 13.290 16.797 -21.122 1.00 81.62 372 ALA A CA 1
ATOM 2690 C C . ALA A 1 372 ? 13.038 17.977 -22.069 1.00 81.62 372 ALA A C 1
ATOM 2692 O O . ALA A 1 372 ? 13.171 17.861 -23.281 1.00 81.62 372 ALA A O 1
ATOM 2693 N N . GLY A 1 373 ? 12.703 19.145 -21.513 1.00 78.75 373 GLY A N 1
ATOM 2694 C CA . GLY A 1 373 ? 12.609 20.396 -22.280 1.00 78.75 373 GLY A CA 1
ATOM 2695 C C . GLY A 1 373 ? 11.206 20.996 -22.392 1.00 78.75 373 GLY A C 1
ATOM 2696 O O . GLY A 1 373 ? 10.312 20.665 -21.616 1.00 78.75 373 GLY A O 1
ATOM 2697 N N . ALA A 1 374 ? 11.036 21.952 -23.306 1.00 77.94 374 ALA A N 1
ATOM 2698 C CA . ALA A 1 374 ? 9.846 22.803 -23.371 1.00 77.94 374 ALA A CA 1
ATOM 2699 C C . ALA A 1 374 ? 8.703 22.192 -24.204 1.00 77.94 374 ALA A C 1
ATOM 2701 O O . ALA A 1 374 ? 8.929 21.653 -25.290 1.00 77.94 374 ALA A O 1
ATOM 2702 N N . LEU A 1 375 ? 7.469 22.308 -23.706 1.00 85.19 375 LEU A N 1
ATOM 2703 C CA . LEU A 1 375 ? 6.222 21.916 -24.373 1.00 85.19 375 LEU A CA 1
ATOM 2704 C C . LEU A 1 375 ? 5.176 23.030 -24.252 1.00 85.19 375 LEU A C 1
ATOM 2706 O O . LEU A 1 375 ? 5.184 23.775 -23.283 1.00 85.19 375 LEU A O 1
ATOM 2710 N N . HIS A 1 376 ? 4.268 23.141 -25.222 1.00 79.94 376 HIS A N 1
ATOM 2711 C CA . HIS A 1 376 ? 3.435 24.342 -25.391 1.00 79.94 376 HIS A CA 1
ATOM 2712 C C . HIS A 1 376 ? 2.462 24.590 -24.225 1.00 79.94 376 HIS A C 1
ATOM 2714 O O . HIS A 1 376 ? 2.244 25.715 -23.785 1.00 79.94 376 HIS A O 1
ATOM 2720 N N . ASP A 1 377 ? 1.880 23.513 -23.699 1.00 79.00 377 ASP A N 1
ATOM 2721 C CA . ASP A 1 377 ? 0.854 23.543 -22.661 1.00 79.00 377 ASP A CA 1
ATOM 2722 C C . ASP A 1 377 ? 0.771 22.199 -21.913 1.00 79.00 377 ASP A C 1
ATOM 2724 O O . ASP A 1 377 ? 1.408 21.205 -22.279 1.00 79.00 377 ASP A O 1
ATOM 2728 N N . THR A 1 378 ? -0.043 22.158 -20.852 1.00 79.06 378 THR A N 1
ATOM 2729 C CA . THR A 1 378 ? -0.297 20.945 -20.052 1.00 79.06 378 THR A CA 1
ATOM 2730 C C . THR A 1 378 ? -0.870 19.795 -20.883 1.00 79.06 378 THR A C 1
ATOM 2732 O O . THR A 1 378 ? -0.600 18.632 -20.588 1.00 79.06 378 THR A O 1
ATOM 2735 N N . ARG A 1 379 ? -1.642 20.093 -21.938 1.00 87.38 379 ARG A N 1
ATOM 2736 C CA . ARG A 1 379 ? -2.217 19.077 -22.831 1.00 87.38 379 ARG A CA 1
ATOM 2737 C C . ARG A 1 379 ? -1.125 18.404 -23.657 1.00 87.38 379 ARG A C 1
ATOM 2739 O O . ARG A 1 379 ? -1.092 17.182 -23.734 1.00 87.38 379 ARG A O 1
ATOM 2746 N N . SER A 1 380 ? -0.218 19.192 -24.220 1.00 87.12 380 SER A N 1
ATOM 2747 C CA . SER A 1 380 ? 0.944 18.712 -24.968 1.00 87.12 380 SER A CA 1
ATOM 2748 C C . SER A 1 380 ? 1.871 17.893 -24.070 1.00 87.12 380 SER A C 1
ATOM 2750 O O . SER A 1 380 ? 2.360 16.847 -24.484 1.00 87.12 380 SER A O 1
ATOM 2752 N N . GLN A 1 381 ? 2.053 18.314 -22.814 1.00 86.88 381 GLN A N 1
ATOM 2753 C CA . GLN A 1 381 ? 2.810 17.563 -21.812 1.00 86.88 381 GLN A CA 1
ATOM 2754 C C . GLN A 1 381 ? 2.201 16.189 -21.512 1.00 86.88 381 GLN A C 1
ATOM 2756 O O . GLN A 1 381 ? 2.916 15.188 -21.545 1.00 86.88 381 GLN A O 1
ATOM 2761 N N . ALA A 1 382 ? 0.890 16.126 -21.270 1.00 88.62 382 ALA A N 1
ATOM 2762 C CA . ALA A 1 382 ? 0.193 14.865 -21.032 1.00 88.62 382 ALA A CA 1
ATOM 2763 C C . ALA A 1 382 ? 0.205 13.951 -22.270 1.00 88.62 382 ALA A C 1
ATOM 2765 O O . ALA A 1 382 ? 0.417 12.746 -22.137 1.00 88.62 382 ALA A O 1
ATOM 2766 N N . ALA A 1 383 ? 0.028 14.518 -23.468 1.00 92.69 383 ALA A N 1
ATOM 2767 C CA . ALA A 1 383 ? 0.055 13.774 -24.725 1.00 92.69 383 ALA A CA 1
ATOM 2768 C C . ALA A 1 383 ? 1.433 13.152 -24.989 1.00 92.69 383 ALA A C 1
ATOM 2770 O O . ALA A 1 383 ? 1.516 11.960 -25.262 1.00 92.69 383 ALA A O 1
ATOM 2771 N N . VAL A 1 384 ? 2.512 13.927 -24.838 1.00 94.25 384 VAL A N 1
ATOM 2772 C CA . VAL A 1 384 ? 3.891 13.442 -25.014 1.00 94.25 384 VAL A CA 1
ATOM 2773 C C . VAL A 1 384 ? 4.232 12.344 -24.005 1.00 94.25 384 VAL A C 1
ATOM 2775 O O . VAL A 1 384 ? 4.783 11.318 -24.394 1.00 94.25 384 VAL A O 1
ATOM 2778 N N . ALA A 1 385 ? 3.867 12.522 -22.731 1.00 90.56 385 ALA A N 1
ATOM 2779 C CA . ALA A 1 385 ? 4.110 11.511 -21.703 1.00 90.56 385 ALA A CA 1
ATOM 2780 C C . ALA A 1 385 ? 3.335 10.212 -21.974 1.00 90.56 385 ALA A C 1
ATOM 2782 O O . ALA A 1 385 ? 3.910 9.130 -21.897 1.00 90.56 385 ALA A O 1
ATOM 2783 N N . SER A 1 386 ? 2.052 10.317 -22.337 1.00 93.94 386 SER A N 1
ATOM 2784 C CA . SER A 1 386 ? 1.204 9.149 -22.622 1.00 93.94 386 SER A CA 1
ATOM 2785 C C . SER A 1 386 ? 1.668 8.409 -23.873 1.00 93.94 386 SER A C 1
ATOM 2787 O O . SER A 1 386 ? 1.715 7.184 -23.887 1.00 93.94 386 SER A O 1
ATOM 2789 N N . TYR A 1 387 ? 2.059 9.152 -24.909 1.00 96.00 387 TYR A N 1
ATOM 2790 C CA . TYR A 1 387 ? 2.553 8.579 -26.154 1.00 96.00 387 TYR A CA 1
ATOM 2791 C C . TYR A 1 387 ? 3.882 7.844 -25.953 1.00 96.00 387 TYR A C 1
ATOM 2793 O O . TYR A 1 387 ? 4.031 6.704 -26.382 1.00 96.00 387 TYR A O 1
ATOM 2801 N N . ALA A 1 388 ? 4.822 8.443 -25.218 1.00 94.62 388 ALA A N 1
ATOM 2802 C CA . ALA A 1 388 ? 6.064 7.765 -24.868 1.00 94.62 388 ALA A CA 1
ATOM 2803 C C . ALA A 1 388 ? 5.823 6.543 -23.965 1.00 94.62 388 ALA A C 1
ATOM 2805 O O . ALA A 1 388 ? 6.441 5.505 -24.170 1.00 94.62 388 ALA A O 1
ATOM 2806 N N . ALA A 1 389 ? 4.908 6.626 -22.995 1.00 93.69 389 ALA A N 1
ATOM 2807 C CA . ALA A 1 389 ? 4.558 5.484 -22.151 1.00 93.69 389 ALA A CA 1
ATOM 2808 C C . ALA A 1 389 ? 3.960 4.320 -22.959 1.00 93.69 389 ALA A C 1
ATOM 2810 O O . ALA A 1 389 ? 4.248 3.169 -22.644 1.00 93.69 389 ALA A O 1
ATOM 2811 N N . ALA A 1 390 ? 3.181 4.606 -24.007 1.00 95.06 390 ALA A N 1
ATOM 2812 C CA . ALA A 1 390 ? 2.651 3.586 -24.908 1.00 95.06 390 ALA A CA 1
ATOM 2813 C C . ALA A 1 390 ? 3.755 2.901 -25.734 1.00 95.06 390 ALA A C 1
ATOM 2815 O O . ALA A 1 390 ? 3.706 1.692 -25.925 1.00 95.06 390 ALA A O 1
ATOM 2816 N N . LEU A 1 391 ? 4.766 3.655 -26.182 1.00 93.50 391 LEU A N 1
ATOM 2817 C CA . LEU A 1 391 ? 5.868 3.120 -26.990 1.00 93.50 391 LEU A CA 1
ATOM 2818 C C . LEU A 1 391 ? 6.919 2.360 -26.163 1.00 93.50 391 LEU A C 1
ATOM 2820 O O . LEU A 1 391 ? 7.433 1.341 -26.612 1.00 93.50 391 LEU A O 1
ATOM 2824 N N . PHE A 1 392 ? 7.249 2.839 -24.959 1.00 93.12 392 PHE A N 1
ATOM 2825 C CA . PHE A 1 392 ? 8.398 2.343 -24.181 1.00 93.12 392 PHE A CA 1
ATOM 2826 C C . PHE A 1 392 ? 8.023 1.678 -22.844 1.00 93.12 392 PHE A C 1
ATOM 2828 O O . PHE A 1 392 ? 8.873 1.079 -22.180 1.00 93.12 392 PHE A O 1
ATOM 2835 N N . GLY A 1 393 ? 6.751 1.747 -22.446 1.00 91.88 393 GLY A N 1
ATOM 2836 C CA . GLY A 1 393 ? 6.238 1.261 -21.167 1.00 91.88 393 GLY A CA 1
ATOM 2837 C C . GLY A 1 393 ? 6.262 2.328 -20.068 1.00 91.88 393 GLY A C 1
ATOM 2838 O O . GLY A 1 393 ? 7.234 3.064 -19.900 1.00 91.88 393 GLY A O 1
ATOM 2839 N N . HIS A 1 394 ? 5.190 2.387 -19.274 1.00 87.62 394 HIS A N 1
ATOM 2840 C CA . HIS A 1 394 ? 4.970 3.434 -18.269 1.00 87.62 394 HIS A CA 1
ATOM 2841 C C . HIS A 1 394 ? 6.110 3.557 -17.236 1.00 87.62 394 HIS A C 1
ATOM 2843 O O . HIS A 1 394 ? 6.541 4.665 -16.926 1.00 87.62 394 HIS A O 1
ATOM 2849 N N . ASP A 1 395 ? 6.655 2.436 -16.756 1.00 89.56 395 ASP A N 1
ATOM 2850 C CA . ASP A 1 395 ? 7.681 2.429 -15.697 1.00 89.56 395 ASP A CA 1
ATOM 2851 C C . ASP A 1 395 ? 9.085 2.803 -16.189 1.00 89.56 395 ASP A C 1
ATOM 2853 O O . ASP A 1 395 ? 9.991 3.049 -15.391 1.00 89.56 395 ASP A O 1
ATOM 2857 N N . ARG A 1 396 ? 9.274 2.857 -17.511 1.00 87.31 396 ARG A N 1
ATOM 2858 C CA . ARG A 1 396 ? 10.560 3.151 -18.150 1.00 87.31 396 ARG A CA 1
ATOM 2859 C C . ARG A 1 396 ? 10.675 4.596 -18.620 1.00 87.31 396 ARG A C 1
ATOM 2861 O O . ARG A 1 396 ? 11.773 5.024 -18.969 1.00 87.31 396 ARG A O 1
ATOM 2868 N N . VAL A 1 397 ? 9.582 5.362 -18.599 1.00 90.88 397 VAL A N 1
ATOM 2869 C CA . VAL A 1 397 ? 9.539 6.738 -19.106 1.00 90.88 397 VAL A CA 1
ATOM 2870 C C . VAL A 1 397 ? 9.599 7.747 -17.964 1.00 90.88 397 VAL A C 1
ATOM 2872 O O . VAL A 1 397 ? 8.692 7.866 -17.141 1.00 90.88 397 VAL A O 1
ATOM 2875 N N . ARG A 1 398 ? 10.650 8.566 -17.958 1.00 84.75 398 ARG A N 1
ATOM 2876 C CA . ARG A 1 398 ? 10.816 9.693 -17.041 1.00 84.75 398 ARG A CA 1
ATOM 2877 C C . ARG A 1 398 ? 10.618 11.006 -17.786 1.00 84.75 398 ARG A C 1
ATOM 2879 O O . ARG A 1 398 ? 11.422 11.376 -18.633 1.00 84.75 398 ARG A O 1
ATOM 2886 N N . THR A 1 399 ? 9.585 11.759 -17.413 1.00 80.12 399 THR A N 1
ATOM 2887 C CA . THR A 1 399 ? 9.277 13.058 -18.036 1.00 80.12 399 THR A CA 1
ATOM 2888 C C . THR A 1 399 ? 9.727 14.236 -17.167 1.00 80.12 399 THR A C 1
ATOM 2890 O O . THR A 1 399 ? 9.561 14.248 -15.946 1.00 80.12 399 THR A O 1
ATOM 2893 N N . VAL A 1 400 ? 10.344 15.229 -17.806 1.00 76.12 400 VAL A N 1
ATOM 2894 C CA . VAL A 1 400 ? 11.125 16.326 -17.206 1.00 76.12 400 VAL A CA 1
ATOM 2895 C C . VAL A 1 400 ? 10.908 17.605 -18.007 1.00 76.12 400 VAL A C 1
ATOM 2897 O O . VAL A 1 400 ? 11.835 18.278 -18.464 1.00 76.12 400 VAL A O 1
ATOM 2900 N N . THR A 1 401 ? 9.647 17.906 -18.264 1.00 78.50 401 THR A N 1
ATOM 2901 C CA . THR A 1 401 ? 9.277 18.950 -19.211 1.00 78.50 401 THR A CA 1
ATOM 2902 C C . THR A 1 401 ? 8.763 20.193 -18.501 1.00 78.50 401 THR A C 1
ATOM 2904 O O . THR A 1 401 ? 8.246 20.134 -17.383 1.00 78.50 401 THR A O 1
ATOM 2907 N N . VAL A 1 402 ? 8.940 21.334 -19.157 1.00 70.94 402 VAL A N 1
ATOM 2908 C CA . VAL A 1 402 ? 8.460 22.645 -18.715 1.00 70.94 402 VAL A CA 1
ATOM 2909 C C . VAL A 1 402 ? 7.454 23.178 -19.726 1.00 70.94 402 VAL A C 1
ATOM 2911 O O . VAL A 1 402 ? 7.517 22.826 -20.902 1.00 70.94 402 VAL A O 1
ATOM 2914 N N . ILE A 1 403 ? 6.517 24.007 -19.272 1.00 74.38 403 ILE A N 1
ATOM 2915 C CA . ILE A 1 403 ? 5.501 24.596 -20.146 1.00 74.38 403 ILE A CA 1
ATOM 2916 C C . ILE A 1 403 ? 5.999 25.939 -20.666 1.00 74.38 403 ILE A C 1
ATOM 2918 O O . ILE A 1 403 ? 6.393 26.787 -19.866 1.00 74.38 403 ILE A O 1
ATOM 2922 N N . ASP A 1 404 ? 5.935 26.124 -21.981 1.00 73.31 404 ASP A N 1
ATOM 2923 C CA . ASP A 1 404 ? 6.271 27.368 -22.651 1.00 73.31 404 ASP A CA 1
ATOM 2924 C C . ASP A 1 404 ? 5.274 27.708 -23.776 1.00 73.31 404 ASP A C 1
ATOM 2926 O O . ASP A 1 404 ? 5.261 27.036 -24.808 1.00 73.31 404 ASP A O 1
ATOM 2930 N N . PRO A 1 405 ? 4.439 28.745 -23.605 1.00 68.94 405 PRO A N 1
ATOM 2931 C CA . PRO A 1 405 ? 3.427 29.115 -24.588 1.00 68.94 405 PRO A CA 1
ATOM 2932 C C . PRO A 1 405 ? 3.984 29.873 -25.807 1.00 68.94 405 PRO A C 1
ATOM 2934 O O . PRO A 1 405 ? 3.225 30.153 -26.728 1.00 68.94 405 PRO A O 1
ATOM 2937 N N . GLU A 1 406 ? 5.271 30.238 -25.831 1.00 69.69 406 GLU A N 1
ATOM 2938 C CA . GLU A 1 406 ? 5.903 30.984 -26.933 1.00 69.69 406 GLU A CA 1
ATOM 2939 C C . GLU A 1 406 ? 6.596 30.060 -27.952 1.00 69.69 406 GLU A C 1
ATOM 2941 O O . GLU A 1 406 ? 7.349 30.515 -28.820 1.00 69.69 406 GLU A O 1
ATOM 2946 N N . LEU A 1 407 ? 6.359 28.746 -27.862 1.00 75.19 407 LEU A N 1
ATOM 2947 C CA . LEU A 1 407 ? 6.942 27.771 -28.780 1.00 75.19 407 LEU A CA 1
ATOM 2948 C C . LEU A 1 407 ? 6.431 27.951 -30.217 1.00 75.19 407 LEU A C 1
ATOM 2950 O O . LEU A 1 407 ? 5.263 28.278 -30.421 1.00 75.19 407 LEU A O 1
ATOM 2954 N N . PRO A 1 408 ? 7.276 27.679 -31.231 1.00 79.12 408 PRO A N 1
ATOM 2955 C CA . PRO A 1 408 ? 6.863 27.762 -32.626 1.00 79.12 408 PRO A CA 1
ATOM 2956 C C . PRO A 1 408 ? 5.688 26.834 -32.959 1.00 79.12 408 PRO A C 1
ATOM 2958 O O . PRO A 1 408 ? 5.565 25.735 -32.408 1.00 79.12 408 PRO A O 1
ATOM 2961 N N . ASP A 1 409 ? 4.898 27.218 -33.960 1.00 77.56 409 ASP A N 1
ATOM 2962 C CA . ASP A 1 409 ? 3.823 26.375 -34.482 1.00 77.56 409 ASP A CA 1
ATOM 2963 C C . ASP A 1 409 ? 4.339 24.982 -34.898 1.00 77.56 409 ASP A C 1
ATOM 2965 O O . ASP A 1 409 ? 5.478 24.791 -35.350 1.00 77.56 409 ASP A O 1
ATOM 2969 N N . GLY A 1 410 ? 3.497 23.966 -34.698 1.00 79.94 410 GLY A N 1
ATOM 2970 C CA . GLY A 1 410 ? 3.830 22.573 -35.010 1.00 79.94 410 GLY A CA 1
ATOM 2971 C C . GLY A 1 410 ? 4.873 21.929 -34.084 1.00 79.94 410 GLY A C 1
ATOM 2972 O O . GLY A 1 410 ? 5.311 20.813 -34.360 1.00 79.94 410 GLY A O 1
ATOM 2973 N N . TRP A 1 411 ? 5.279 22.584 -32.987 1.00 87.38 411 TRP A N 1
ATOM 2974 C CA . TRP A 1 411 ? 6.226 22.023 -32.013 1.00 87.38 411 TRP A CA 1
ATOM 2975 C C . TRP A 1 411 ? 5.791 20.668 -31.424 1.00 87.38 411 TRP A C 1
ATOM 2977 O O . TRP A 1 411 ? 6.590 19.732 -31.483 1.00 87.38 411 TRP A O 1
ATOM 2987 N N . PRO A 1 412 ? 4.540 20.480 -30.941 1.00 87.94 412 PRO A N 1
ATOM 2988 C CA . PRO A 1 412 ? 4.117 19.186 -30.397 1.00 87.94 412 PRO A CA 1
ATOM 2989 C C . PRO A 1 412 ? 4.172 18.054 -31.430 1.00 87.94 412 PRO A C 1
ATOM 2991 O O . PRO A 1 412 ? 4.575 16.945 -31.099 1.00 87.94 412 PRO A O 1
ATOM 2994 N N . GLY A 1 413 ? 3.835 18.338 -32.694 1.00 88.62 413 GLY A N 1
ATOM 2995 C CA . GLY A 1 413 ? 3.909 17.354 -33.778 1.00 88.62 413 GLY A CA 1
ATOM 2996 C C . GLY A 1 413 ? 5.343 16.904 -34.063 1.00 88.62 413 GLY A C 1
ATOM 2997 O O . GLY A 1 413 ? 5.593 15.710 -34.201 1.00 88.62 413 GLY A O 1
ATOM 2998 N N . ARG A 1 414 ? 6.301 17.842 -34.060 1.00 89.69 414 ARG A N 1
ATOM 2999 C CA . ARG A 1 414 ? 7.733 17.537 -34.221 1.00 89.69 414 ARG A CA 1
ATOM 3000 C C . ARG A 1 414 ? 8.277 16.686 -33.077 1.00 89.69 414 ARG A C 1
ATOM 3002 O O . ARG A 1 414 ? 9.029 15.749 -33.323 1.00 89.69 414 ARG A O 1
ATOM 3009 N N . VAL A 1 415 ? 7.871 16.985 -31.843 1.00 92.88 415 VAL A N 1
ATOM 3010 C CA . VAL A 1 415 ? 8.254 16.193 -30.667 1.00 92.88 415 VAL A CA 1
ATOM 3011 C C . VAL A 1 415 ? 7.707 14.768 -30.761 1.00 92.88 415 VAL A C 1
ATOM 3013 O O . VAL A 1 415 ? 8.467 13.823 -30.583 1.00 92.88 415 VAL A O 1
ATOM 3016 N N . LEU A 1 416 ? 6.423 14.599 -31.085 1.00 94.25 416 LEU A N 1
ATOM 3017 C CA . LEU A 1 416 ? 5.813 13.271 -31.209 1.00 94.25 416 LEU A CA 1
ATOM 3018 C C . LEU A 1 416 ? 6.456 12.447 -32.333 1.00 94.25 416 LEU A C 1
ATOM 3020 O O . LEU A 1 416 ? 6.810 11.296 -32.097 1.00 94.25 416 LEU A O 1
ATOM 3024 N N . ALA A 1 417 ? 6.692 13.049 -33.504 1.00 92.19 417 ALA A N 1
ATOM 3025 C CA . ALA A 1 417 ? 7.373 12.386 -34.618 1.00 92.19 417 ALA A CA 1
ATOM 3026 C C . ALA A 1 417 ? 8.804 11.954 -34.255 1.00 92.19 417 ALA A C 1
ATOM 3028 O O . ALA A 1 417 ? 9.243 10.870 -34.627 1.00 92.19 417 ALA A O 1
ATOM 3029 N N . GLY A 1 418 ? 9.528 12.779 -33.493 1.00 93.25 418 GLY A N 1
ATOM 3030 C CA . GLY A 1 418 ? 10.859 12.427 -33.011 1.00 93.25 418 GLY A CA 1
ATOM 3031 C C . GLY A 1 418 ? 10.853 11.289 -31.985 1.00 93.25 418 GLY A C 1
ATOM 3032 O O . GLY A 1 418 ? 11.743 10.446 -32.016 1.00 93.25 418 GLY A O 1
ATOM 3033 N N . ILE A 1 419 ? 9.864 11.244 -31.085 1.00 95.38 419 ILE A N 1
ATOM 3034 C CA . ILE A 1 419 ? 9.716 10.159 -30.096 1.00 95.38 419 ILE A CA 1
ATOM 3035 C C . ILE A 1 419 ? 9.355 8.841 -30.786 1.00 95.38 419 ILE A C 1
ATOM 3037 O O . ILE A 1 419 ? 9.879 7.798 -30.415 1.00 95.38 419 ILE A O 1
ATOM 3041 N N . GLU A 1 420 ? 8.501 8.891 -31.806 1.00 94.25 420 GLU A N 1
ATOM 3042 C CA . GLU A 1 420 ? 8.165 7.730 -32.631 1.00 94.25 420 GLU A CA 1
ATOM 3043 C C . GLU A 1 420 ? 9.400 7.211 -33.383 1.00 94.25 420 GLU A C 1
ATOM 3045 O O . GLU A 1 420 ? 9.701 6.026 -33.326 1.00 94.25 420 GLU A O 1
ATOM 3050 N N . ALA A 1 421 ? 10.195 8.105 -33.982 1.00 91.81 421 ALA A N 1
ATOM 3051 C CA . ALA A 1 421 ? 11.473 7.739 -34.593 1.00 91.81 421 ALA A CA 1
ATOM 3052 C C . ALA A 1 421 ? 12.479 7.152 -33.583 1.00 91.81 421 ALA A C 1
ATOM 3054 O O . ALA A 1 421 ? 13.265 6.273 -33.928 1.00 91.81 421 ALA A O 1
ATOM 3055 N N . LEU A 1 422 ? 12.457 7.613 -32.328 1.00 92.31 422 LEU A N 1
ATOM 3056 C CA . LEU A 1 422 ? 13.287 7.068 -31.252 1.00 92.31 422 LEU A CA 1
ATOM 3057 C C . LEU A 1 422 ? 12.872 5.634 -30.864 1.00 92.31 422 LEU A C 1
ATOM 3059 O O . LEU A 1 422 ? 13.692 4.902 -30.321 1.00 92.31 422 LEU A O 1
ATOM 3063 N N . ALA A 1 423 ? 11.633 5.218 -31.142 1.00 91.75 423 ALA A N 1
ATOM 3064 C CA . ALA A 1 423 ? 11.159 3.860 -30.863 1.00 91.75 423 ALA A CA 1
ATOM 3065 C C . ALA A 1 423 ? 11.672 2.818 -31.873 1.00 91.75 423 ALA A C 1
ATOM 3067 O O . ALA A 1 423 ? 11.692 1.630 -31.567 1.00 91.75 423 ALA A O 1
ATOM 3068 N N . GLU A 1 424 ? 12.160 3.256 -33.036 1.00 88.88 424 GLU A N 1
ATOM 3069 C CA . GLU A 1 424 ? 12.763 2.395 -34.066 1.00 88.88 424 GLU A CA 1
ATOM 3070 C C . GLU A 1 424 ? 14.241 2.052 -33.782 1.00 88.88 424 GLU A C 1
ATOM 3072 O O . GLU A 1 424 ? 14.885 1.315 -34.539 1.00 88.88 424 GLU A O 1
ATOM 3077 N N . ILE A 1 425 ? 14.819 2.596 -32.704 1.00 86.88 425 ILE A N 1
ATOM 3078 C CA . ILE A 1 425 ? 16.242 2.450 -32.378 1.00 86.88 425 ILE A CA 1
ATOM 3079 C C . ILE A 1 425 ? 16.444 1.804 -31.001 1.00 86.88 425 ILE A C 1
ATOM 3081 O O . ILE A 1 425 ? 15.587 1.867 -30.129 1.00 86.88 425 ILE A O 1
ATOM 3085 N N . LYS A 1 426 ? 17.590 1.145 -30.801 1.00 84.50 426 LYS A N 1
ATOM 3086 C CA . LYS A 1 426 ? 17.914 0.381 -29.584 1.00 84.50 426 LYS A CA 1
ATOM 3087 C C . LYS A 1 426 ? 18.456 1.261 -28.457 1.00 84.50 426 LYS A C 1
ATOM 3089 O O . LYS A 1 426 ? 18.188 1.015 -27.288 1.00 84.50 426 LYS A O 1
ATOM 3094 N N . GLU A 1 427 ? 19.256 2.259 -28.809 1.00 88.62 427 GLU A N 1
ATOM 3095 C CA . GLU A 1 427 ? 19.744 3.302 -27.906 1.00 88.62 427 GLU A CA 1
ATOM 3096 C C . GLU A 1 427 ? 20.049 4.556 -28.721 1.00 88.62 427 GLU A C 1
ATOM 3098 O O . GLU A 1 427 ? 20.458 4.460 -29.883 1.00 88.62 427 GLU A O 1
ATOM 3103 N N . GLY A 1 428 ? 19.889 5.733 -28.120 1.00 88.50 428 GLY A N 1
ATOM 3104 C CA . GLY A 1 428 ? 20.186 6.976 -28.819 1.00 88.50 428 GLY A CA 1
ATOM 3105 C C . GLY A 1 428 ? 19.651 8.230 -28.150 1.00 88.50 428 GLY A C 1
ATOM 3106 O O . GLY A 1 428 ? 19.204 8.224 -27.000 1.00 88.50 428 GLY A O 1
ATOM 3107 N N . SER A 1 429 ? 19.732 9.336 -28.879 1.00 89.19 429 SER A N 1
ATOM 3108 C CA . SER A 1 429 ? 19.230 10.633 -28.453 1.00 89.19 429 SER A CA 1
ATOM 3109 C C . SER A 1 429 ? 18.546 11.377 -29.586 1.00 89.19 429 SER A C 1
ATOM 3111 O O . SER A 1 429 ? 19.028 11.402 -30.715 1.00 89.19 429 SER A O 1
ATOM 3113 N N . LEU A 1 430 ? 17.444 12.022 -29.233 1.00 92.88 430 LEU A N 1
ATOM 3114 C CA . LEU A 1 430 ? 16.677 12.941 -30.050 1.00 92.88 430 LEU A CA 1
ATOM 3115 C C . LEU A 1 430 ? 16.850 14.353 -29.492 1.00 92.88 430 LEU A C 1
ATOM 3117 O O . LEU A 1 430 ? 16.713 14.572 -28.287 1.00 92.88 430 LEU A O 1
ATOM 3121 N N . GLN A 1 431 ? 17.056 15.320 -30.377 1.00 89.25 431 GLN A N 1
ATOM 3122 C CA . GLN A 1 431 ? 17.031 16.739 -30.064 1.00 89.25 431 GLN A CA 1
ATOM 3123 C C . GLN A 1 431 ? 16.115 17.473 -31.044 1.00 89.25 431 GLN A C 1
ATOM 3125 O O . GLN A 1 431 ? 16.272 17.368 -32.255 1.00 89.25 431 GLN A O 1
ATOM 3130 N N . VAL A 1 432 ? 15.181 18.260 -30.518 1.00 89.56 432 VAL A N 1
ATOM 3131 C CA . VAL A 1 432 ? 14.278 19.120 -31.288 1.00 89.56 432 VAL A CA 1
ATOM 3132 C C . VAL A 1 432 ? 14.555 20.571 -30.916 1.00 89.56 432 VAL A C 1
ATOM 3134 O O . VAL A 1 432 ? 14.542 20.947 -29.744 1.00 89.56 432 VAL A O 1
ATOM 3137 N N . THR A 1 433 ? 14.810 21.388 -31.931 1.00 84.75 433 THR A N 1
ATOM 3138 C CA . THR A 1 433 ? 15.069 22.832 -31.860 1.00 84.75 433 THR A CA 1
ATOM 3139 C C . THR A 1 433 ? 14.111 23.563 -32.811 1.00 84.75 433 THR A C 1
ATOM 3141 O O . THR A 1 433 ? 13.422 22.910 -33.601 1.00 84.75 433 THR A O 1
ATOM 3144 N N . PRO A 1 434 ? 14.032 24.910 -32.800 1.00 79.25 434 PRO A N 1
ATOM 3145 C CA . PRO A 1 434 ? 13.117 25.635 -33.684 1.00 79.25 434 PRO A CA 1
ATOM 3146 C C . PRO A 1 434 ? 13.345 25.342 -35.169 1.00 79.25 434 PRO A C 1
ATOM 3148 O O . PRO A 1 434 ? 12.386 25.339 -35.942 1.00 79.25 434 PRO A O 1
ATOM 3151 N N . THR A 1 435 ? 14.600 25.088 -35.548 1.00 77.06 435 THR A N 1
ATOM 3152 C CA . THR A 1 435 ? 15.048 24.952 -36.938 1.00 77.06 435 THR A CA 1
ATOM 3153 C C . THR A 1 435 ? 15.502 23.544 -37.310 1.00 77.06 435 THR A C 1
ATOM 3155 O O . THR A 1 435 ? 15.689 23.288 -38.495 1.00 77.06 435 THR A O 1
ATOM 3158 N N . ALA A 1 436 ? 15.696 22.637 -36.349 1.00 81.31 436 ALA A N 1
ATOM 3159 C CA . ALA A 1 436 ? 16.216 21.300 -36.623 1.00 81.31 436 ALA A CA 1
ATOM 3160 C C . ALA A 1 436 ? 15.683 20.217 -35.676 1.00 81.31 436 ALA A C 1
ATOM 3162 O O . ALA A 1 436 ? 15.434 20.480 -34.498 1.00 81.31 436 ALA A O 1
ATOM 3163 N N . LEU A 1 437 ? 15.577 18.997 -36.199 1.00 87.75 437 LEU A N 1
ATOM 3164 C CA . LEU A 1 437 ? 15.368 17.753 -35.472 1.00 87.75 437 LEU A CA 1
ATOM 3165 C C . LEU A 1 437 ? 16.561 16.839 -35.757 1.00 87.75 437 LEU A C 1
ATOM 3167 O O . LEU A 1 437 ? 16.790 16.457 -36.902 1.00 87.75 437 LEU A O 1
ATOM 3171 N N . THR A 1 438 ? 17.314 16.494 -34.720 1.00 85.00 438 THR A N 1
ATOM 3172 C CA . THR A 1 438 ? 18.501 15.646 -34.824 1.00 85.00 438 THR A CA 1
ATOM 3173 C C . THR A 1 438 ? 18.273 14.351 -34.060 1.00 85.00 438 THR A C 1
ATOM 3175 O O . THR A 1 438 ? 17.920 14.392 -32.881 1.00 85.00 438 THR A O 1
ATOM 3178 N N . LEU A 1 439 ? 18.483 13.211 -34.713 1.00 89.50 439 LEU A N 1
ATOM 3179 C CA . LEU A 1 439 ? 18.415 11.888 -34.101 1.00 89.50 439 LEU A CA 1
ATOM 3180 C C . LEU A 1 439 ? 19.748 11.161 -34.283 1.00 89.50 439 LEU A C 1
ATOM 3182 O O . LEU A 1 439 ? 20.267 11.042 -35.391 1.00 89.50 439 LEU A O 1
ATOM 3186 N N . THR A 1 440 ? 20.299 10.648 -33.190 1.00 85.31 440 THR A N 1
ATOM 3187 C CA . THR A 1 440 ? 21.544 9.878 -33.197 1.00 85.31 440 THR A CA 1
ATOM 3188 C C . THR A 1 440 ? 21.362 8.580 -32.428 1.00 85.31 440 THR A C 1
ATOM 3190 O O . THR A 1 440 ? 20.786 8.587 -31.341 1.00 85.31 440 THR A O 1
ATOM 3193 N N . GLY A 1 441 ? 21.859 7.458 -32.948 1.00 84.69 441 GLY A N 1
ATOM 3194 C CA . GLY A 1 441 ? 21.789 6.202 -32.202 1.00 84.69 441 GLY A CA 1
ATOM 3195 C C . GLY A 1 441 ? 22.098 4.940 -32.993 1.00 84.69 441 GLY A C 1
ATOM 3196 O O . GLY A 1 441 ? 22.690 4.977 -34.072 1.00 84.69 441 GLY A O 1
ATOM 3197 N N . ARG A 1 442 ? 21.718 3.800 -32.414 1.00 80.44 442 ARG A N 1
ATOM 3198 C CA . ARG A 1 442 ? 21.929 2.460 -32.977 1.00 80.44 442 ARG A CA 1
ATOM 3199 C C . ARG A 1 442 ? 20.583 1.829 -33.322 1.00 80.44 442 ARG A C 1
ATOM 3201 O O . ARG A 1 442 ? 19.742 1.708 -32.437 1.00 80.44 442 ARG A O 1
ATOM 3208 N N . GLY A 1 443 ? 20.395 1.409 -34.572 1.00 71.31 443 GLY A N 1
ATOM 3209 C CA . GLY A 1 443 ? 19.157 0.765 -35.030 1.00 71.31 443 GLY A CA 1
ATOM 3210 C C . GLY A 1 443 ? 18.865 -0.569 -34.332 1.00 71.31 443 GLY A C 1
ATOM 3211 O O . GLY A 1 443 ? 19.784 -1.235 -33.845 1.00 71.31 443 GLY A O 1
ATOM 3212 N N . ILE A 1 444 ? 17.581 -0.943 -34.275 1.00 65.56 444 ILE A N 1
ATOM 3213 C CA . ILE A 1 444 ? 17.140 -2.280 -33.831 1.00 65.56 444 ILE A CA 1
ATOM 3214 C C . ILE A 1 444 ? 17.424 -3.320 -34.929 1.00 65.56 444 ILE A C 1
ATOM 3216 O O . ILE A 1 444 ? 17.857 -4.432 -34.634 1.00 65.56 444 ILE A O 1
ATOM 3220 N N . GLU A 1 445 ? 17.266 -2.915 -36.191 1.00 65.44 445 GLU A N 1
ATOM 3221 C CA . GLU A 1 445 ? 17.415 -3.740 -37.393 1.00 65.44 445 GLU A CA 1
ATOM 3222 C C . GLU A 1 445 ? 18.313 -3.059 -38.438 1.00 65.44 445 GLU A C 1
ATOM 3224 O O . GLU A 1 445 ? 18.672 -1.886 -38.306 1.00 65.44 445 GLU A O 1
ATOM 3229 N N . ALA A 1 446 ? 18.699 -3.805 -39.477 1.00 63.28 446 ALA A N 1
ATOM 3230 C CA . ALA A 1 446 ? 19.629 -3.342 -40.510 1.00 63.28 446 ALA A CA 1
ATOM 3231 C C . ALA A 1 446 ? 19.060 -2.239 -41.428 1.00 63.28 446 ALA A C 1
ATOM 3233 O O . ALA A 1 446 ? 19.840 -1.574 -42.099 1.00 63.28 446 ALA A O 1
ATOM 3234 N N . ASP A 1 447 ? 17.739 -2.058 -41.459 1.00 72.12 447 ASP A N 1
ATOM 3235 C CA . ASP A 1 447 ? 16.997 -1.066 -42.253 1.00 72.12 447 ASP A CA 1
ATOM 3236 C C . ASP A 1 447 ? 16.299 0.003 -41.387 1.00 72.12 447 ASP A C 1
ATOM 3238 O O . ASP A 1 447 ? 15.466 0.772 -41.877 1.00 72.12 447 ASP A O 1
ATOM 3242 N N . ALA A 1 448 ? 16.628 0.065 -40.090 1.00 73.25 448 ALA A N 1
ATOM 3243 C CA . ALA A 1 448 ? 16.057 1.042 -39.162 1.00 73.25 448 ALA A CA 1
ATOM 3244 C C . ALA A 1 448 ? 16.309 2.495 -39.610 1.00 73.25 448 ALA A C 1
ATOM 3246 O O . ALA A 1 448 ? 15.497 3.378 -39.343 1.00 73.25 448 ALA A O 1
ATOM 3247 N N . ASP A 1 449 ? 17.402 2.744 -40.333 1.00 75.19 449 ASP A N 1
ATOM 3248 C CA . ASP A 1 449 ? 17.729 4.049 -40.898 1.00 75.19 449 ASP A CA 1
ATOM 3249 C C . ASP A 1 449 ? 16.720 4.504 -41.956 1.00 75.19 449 ASP A C 1
ATOM 3251 O O . ASP A 1 449 ? 16.152 5.592 -41.844 1.00 75.19 449 ASP A O 1
ATOM 3255 N N . ALA A 1 450 ? 16.410 3.639 -42.921 1.00 77.69 450 ALA A N 1
ATOM 3256 C CA . ALA A 1 450 ? 15.448 3.926 -43.977 1.00 77.69 450 ALA A CA 1
ATOM 3257 C C . ALA A 1 450 ? 14.028 4.146 -43.427 1.00 77.69 450 ALA A C 1
ATOM 3259 O O . ALA A 1 450 ? 13.298 5.013 -43.918 1.00 77.69 450 ALA A O 1
ATOM 3260 N N . ARG A 1 451 ? 13.628 3.391 -42.394 1.00 81.25 451 ARG A N 1
ATOM 3261 C CA . ARG A 1 451 ? 12.315 3.553 -41.745 1.00 81.25 451 ARG A CA 1
ATOM 3262 C C . ARG A 1 451 ? 12.210 4.860 -40.975 1.00 81.25 451 ARG A C 1
ATOM 3264 O O . ARG A 1 451 ? 11.215 5.569 -41.125 1.00 81.25 451 ARG A O 1
ATOM 3271 N N . VAL A 1 452 ? 13.239 5.204 -40.203 1.00 85.81 452 VAL A N 1
ATOM 3272 C CA . VAL A 1 452 ? 13.302 6.469 -39.463 1.00 85.81 452 VAL A CA 1
ATOM 3273 C C . VAL A 1 452 ? 13.271 7.663 -40.414 1.00 85.81 452 VAL A C 1
ATOM 3275 O O . VAL A 1 452 ? 12.512 8.606 -40.186 1.00 85.81 452 VAL A O 1
ATOM 3278 N N . GLU A 1 453 ? 14.037 7.624 -41.505 1.00 83.31 453 GLU A N 1
ATOM 3279 C CA . GLU A 1 453 ? 14.023 8.686 -42.514 1.00 83.31 453 GLU A CA 1
ATOM 3280 C C . GLU A 1 453 ? 12.648 8.826 -43.182 1.00 83.31 453 GLU A C 1
ATOM 3282 O O . GLU A 1 453 ? 12.137 9.942 -43.308 1.00 83.31 453 GLU A O 1
ATOM 3287 N N . ALA A 1 454 ? 12.008 7.713 -43.557 1.00 83.31 454 ALA A N 1
ATOM 3288 C CA . ALA A 1 454 ? 10.670 7.726 -44.147 1.00 83.31 454 ALA A CA 1
ATOM 3289 C C . ALA A 1 454 ? 9.607 8.264 -43.173 1.00 83.31 454 ALA A C 1
ATOM 3291 O O . ALA A 1 454 ? 8.743 9.053 -43.568 1.00 83.31 454 ALA A O 1
ATOM 3292 N N . LEU A 1 455 ? 9.688 7.878 -41.896 1.00 88.62 455 LEU A N 1
ATOM 3293 C CA . LEU A 1 455 ? 8.783 8.326 -40.840 1.00 88.62 455 LEU A CA 1
ATOM 3294 C C . LEU A 1 455 ? 8.904 9.833 -40.608 1.00 88.62 455 LEU A C 1
ATOM 3296 O O . LEU A 1 455 ? 7.898 10.549 -40.617 1.00 88.62 455 LEU A O 1
ATOM 3300 N N . LEU A 1 456 ? 10.132 10.329 -40.446 1.00 86.88 456 LEU A N 1
ATOM 3301 C CA . LEU A 1 456 ? 10.385 11.750 -40.226 1.00 86.88 456 LEU A CA 1
ATOM 3302 C C . LEU A 1 456 ? 10.010 12.576 -41.461 1.00 86.88 456 LEU A C 1
ATOM 3304 O O . LEU A 1 456 ? 9.387 13.623 -41.309 1.00 86.88 456 LEU A O 1
ATOM 3308 N N . ALA A 1 457 ? 10.273 12.089 -42.677 1.00 83.06 457 ALA A N 1
ATOM 3309 C CA . ALA A 1 457 ? 9.853 12.759 -43.910 1.00 83.06 457 ALA A CA 1
ATOM 3310 C C . ALA A 1 457 ? 8.323 12.847 -44.060 1.00 83.06 457 ALA A C 1
ATOM 3312 O O . ALA A 1 457 ? 7.811 13.825 -44.605 1.00 83.06 457 ALA A O 1
ATOM 3313 N N . ALA A 1 458 ? 7.582 11.845 -43.575 1.00 84.19 458 ALA A N 1
ATOM 3314 C CA . ALA A 1 458 ? 6.122 11.834 -43.630 1.00 84.19 458 ALA A CA 1
ATOM 3315 C C . ALA A 1 458 ? 5.471 12.736 -42.567 1.00 84.19 458 ALA A C 1
ATOM 3317 O O . ALA A 1 458 ? 4.405 13.303 -42.815 1.00 84.19 458 ALA A O 1
ATOM 3318 N N . LYS A 1 459 ? 6.084 12.856 -41.381 1.00 84.56 459 LYS A N 1
ATOM 3319 C CA . LYS A 1 459 ? 5.461 13.484 -40.201 1.00 84.56 459 LYS A CA 1
ATOM 3320 C C . LYS A 1 459 ? 6.050 14.841 -39.809 1.00 84.56 459 LYS A C 1
ATOM 3322 O O . LYS A 1 459 ? 5.394 15.596 -39.091 1.00 84.56 459 LYS A O 1
ATOM 3327 N N . VAL A 1 460 ? 7.246 15.189 -40.285 1.00 83.31 460 VAL A N 1
ATOM 3328 C CA . VAL A 1 460 ? 7.882 16.495 -40.052 1.00 83.31 460 VAL A CA 1
ATOM 3329 C C . VAL A 1 460 ? 7.693 17.379 -41.284 1.00 83.31 460 VAL A C 1
ATOM 3331 O O . VAL A 1 460 ? 8.340 17.202 -42.309 1.00 83.31 460 VAL A O 1
ATOM 3334 N N . SER A 1 461 ? 6.799 18.365 -41.188 1.00 65.62 461 SER A N 1
ATOM 3335 C CA . SER A 1 461 ? 6.528 19.329 -42.265 1.00 65.62 461 SER A CA 1
ATOM 3336 C C . SER A 1 461 ? 7.235 20.675 -42.046 1.00 65.62 461 SER A C 1
ATOM 3338 O O . SER A 1 461 ? 7.313 21.149 -40.913 1.00 65.62 461 SER A O 1
ATOM 3340 N N . GLY A 1 462 ? 7.644 21.352 -43.126 1.00 66.25 462 GLY A N 1
ATOM 3341 C CA . GLY A 1 462 ? 8.144 22.740 -43.106 1.00 66.25 462 GLY A CA 1
ATOM 3342 C C . GLY A 1 462 ? 9.663 22.877 -43.289 1.00 66.25 462 GLY A C 1
ATOM 3343 O O . GLY A 1 462 ? 10.315 21.969 -43.787 1.00 66.25 462 GLY A O 1
ATOM 3344 N N . GLU A 1 463 ? 10.234 24.018 -42.885 1.00 63.09 463 GLU A N 1
ATOM 3345 C CA . GLU A 1 463 ? 11.674 24.346 -43.014 1.00 63.09 463 GLU A CA 1
ATOM 3346 C C . GLU A 1 463 ? 12.569 23.686 -41.935 1.00 63.09 463 GLU A C 1
ATOM 3348 O O . GLU A 1 463 ? 13.677 24.149 -41.672 1.00 63.09 463 GLU A O 1
ATOM 3353 N N . THR A 1 464 ? 12.099 22.625 -41.266 1.00 71.12 464 THR A N 1
ATOM 3354 C CA . THR A 1 464 ? 12.871 21.956 -40.202 1.00 71.12 464 THR A CA 1
ATOM 3355 C C . THR A 1 464 ? 13.929 21.045 -40.821 1.00 71.12 464 THR A C 1
ATOM 3357 O O . THR A 1 464 ? 13.598 20.122 -41.560 1.00 71.12 464 THR A O 1
ATOM 3360 N N . LEU A 1 465 ? 15.199 21.283 -40.498 1.00 74.88 465 LEU A N 1
ATOM 3361 C CA . LEU A 1 465 ? 16.310 20.419 -40.895 1.00 74.88 465 LEU A CA 1
ATOM 3362 C C . LEU A 1 465 ? 16.253 19.107 -40.110 1.00 74.88 465 LEU A C 1
ATOM 3364 O O . LEU A 1 465 ? 16.316 19.128 -38.885 1.00 74.88 465 LEU A O 1
ATOM 3368 N N . VAL A 1 466 ? 16.146 17.978 -40.805 1.00 80.00 466 VAL A N 1
ATOM 3369 C CA . VAL A 1 466 ? 16.222 16.647 -40.192 1.00 80.00 466 VAL A CA 1
ATOM 3370 C C . VAL A 1 466 ? 17.631 16.102 -40.403 1.00 80.00 466 VAL A C 1
ATOM 3372 O O . VAL A 1 466 ? 18.089 16.021 -41.540 1.00 80.00 466 VAL A O 1
ATOM 3375 N N . ASP A 1 467 ? 18.315 15.771 -39.311 1.00 76.38 467 ASP A N 1
ATOM 3376 C CA . ASP A 1 467 ? 19.661 15.192 -39.324 1.00 76.38 467 ASP A CA 1
ATOM 3377 C C . ASP A 1 467 ? 19.649 13.863 -38.568 1.00 76.38 467 ASP A C 1
ATOM 3379 O O . ASP A 1 467 ? 19.310 13.822 -37.383 1.00 76.38 467 ASP A O 1
ATOM 3383 N N . VAL A 1 468 ? 19.978 12.771 -39.254 1.00 77.88 468 VAL A N 1
ATOM 3384 C CA . VAL A 1 468 ? 19.932 11.422 -38.685 1.00 77.88 468 VAL A CA 1
ATOM 3385 C C . VAL A 1 468 ? 21.299 10.766 -38.835 1.00 77.88 468 VAL A C 1
ATOM 3387 O O . VAL A 1 468 ? 21.850 10.698 -39.929 1.00 77.88 468 VAL A O 1
ATOM 3390 N N . THR A 1 469 ? 21.872 10.294 -37.726 1.00 76.56 469 THR A N 1
ATOM 3391 C CA . THR A 1 469 ? 23.189 9.635 -37.714 1.00 76.56 469 THR A CA 1
ATOM 3392 C C . THR A 1 469 ? 23.110 8.257 -37.055 1.00 76.56 469 THR A C 1
ATOM 3394 O O . THR A 1 469 ? 22.795 8.158 -35.865 1.00 76.56 469 THR A O 1
ATOM 3397 N N . PHE A 1 470 ? 23.464 7.204 -37.804 1.00 73.25 470 PHE A N 1
ATOM 3398 C CA . PHE A 1 470 ? 23.467 5.810 -37.342 1.00 73.25 470 PHE A CA 1
ATOM 3399 C C . PHE A 1 470 ? 24.865 5.186 -37.281 1.00 73.25 470 PHE A C 1
ATOM 3401 O O . PHE A 1 470 ? 25.676 5.353 -38.193 1.00 73.25 470 PHE A O 1
ATOM 3408 N N . ASP A 1 471 ? 25.117 4.403 -36.229 1.00 63.62 471 ASP A N 1
ATOM 3409 C CA . ASP A 1 471 ? 26.293 3.529 -36.112 1.00 63.62 471 ASP A CA 1
ATOM 3410 C C . ASP A 1 471 ? 25.972 2.116 -36.645 1.00 63.62 471 ASP A C 1
ATOM 3412 O O . ASP A 1 471 ? 25.471 1.241 -35.930 1.00 63.62 471 ASP A O 1
ATOM 3416 N N . VAL A 1 472 ? 26.214 1.925 -37.945 1.00 53.66 472 VAL A N 1
ATOM 3417 C CA . VAL A 1 472 ? 25.808 0.743 -38.733 1.00 53.66 472 VAL A CA 1
ATOM 3418 C C . VAL A 1 472 ? 26.590 -0.527 -38.353 1.00 53.66 472 VAL A C 1
ATOM 3420 O O . VAL A 1 472 ? 26.092 -1.644 -38.496 1.00 53.66 472 VAL A O 1
ATOM 3423 N N . GLU A 1 473 ? 27.810 -0.380 -37.830 1.00 53.47 473 GLU A N 1
ATOM 3424 C CA . GLU A 1 473 ? 28.724 -1.499 -37.555 1.00 53.47 473 GLU A CA 1
ATOM 3425 C C . GLU A 1 473 ? 28.357 -2.223 -36.244 1.00 53.47 473 GLU A C 1
ATOM 3427 O O . GLU A 1 473 ? 28.410 -3.452 -36.153 1.00 53.47 473 GLU A O 1
ATOM 3432 N N . ALA A 1 474 ? 27.872 -1.480 -35.244 1.00 50.25 474 ALA A N 1
ATOM 3433 C CA . ALA A 1 474 ? 27.420 -2.038 -33.970 1.00 50.25 474 ALA A CA 1
ATOM 3434 C C . ALA A 1 474 ? 26.041 -2.733 -34.052 1.00 50.25 474 ALA A C 1
ATOM 3436 O O . ALA A 1 474 ? 25.783 -3.681 -33.305 1.00 50.25 474 ALA A O 1
ATOM 3437 N N . ALA A 1 475 ? 25.155 -2.295 -34.955 1.00 44.97 475 ALA A N 1
ATOM 3438 C CA . ALA A 1 475 ? 23.820 -2.877 -35.139 1.00 44.97 475 ALA A CA 1
ATOM 3439 C C . ALA A 1 475 ? 23.877 -4.309 -35.712 1.00 44.97 475 ALA A C 1
ATOM 3441 O O . ALA A 1 475 ? 23.192 -5.204 -35.215 1.00 44.97 475 ALA A O 1
ATOM 3442 N N . SER A 1 476 ? 24.777 -4.563 -36.671 1.00 51.12 476 SER A N 1
ATOM 3443 C CA . SER A 1 476 ? 25.006 -5.904 -37.234 1.00 51.12 476 SER A CA 1
ATOM 3444 C C . SER A 1 476 ? 25.484 -6.919 -36.187 1.00 51.12 476 SER A C 1
ATOM 3446 O O . SER A 1 476 ? 25.105 -8.088 -36.246 1.00 51.12 476 SER A O 1
ATOM 3448 N N . LEU A 1 477 ? 26.316 -6.492 -35.233 1.00 52.66 477 LEU A N 1
ATOM 3449 C CA . LEU A 1 477 ? 26.831 -7.351 -34.161 1.00 52.66 477 LEU A CA 1
ATOM 3450 C C . LEU A 1 477 ? 25.767 -7.623 -33.087 1.00 52.66 477 LEU A C 1
ATOM 3452 O O . LEU A 1 477 ? 25.685 -8.730 -32.558 1.00 52.66 477 LEU A O 1
ATOM 3456 N N . ALA A 1 478 ? 24.913 -6.638 -32.799 1.00 48.22 478 ALA A N 1
ATOM 3457 C CA . ALA A 1 478 ? 23.812 -6.783 -31.853 1.00 48.22 478 ALA A CA 1
ATOM 3458 C C . ALA A 1 478 ? 22.684 -7.691 -32.380 1.00 48.22 478 ALA A C 1
ATOM 3460 O O . ALA A 1 478 ? 22.128 -8.457 -31.596 1.00 48.22 478 ALA A O 1
ATOM 3461 N N . ALA A 1 479 ? 22.381 -7.651 -33.682 1.00 49.19 479 ALA A N 1
ATOM 3462 C CA . ALA A 1 479 ? 21.390 -8.527 -34.317 1.00 49.19 479 ALA A CA 1
ATOM 3463 C C . ALA A 1 479 ? 21.825 -10.005 -34.333 1.00 49.19 479 ALA A C 1
ATOM 3465 O O . ALA A 1 479 ? 20.999 -10.904 -34.194 1.00 49.19 479 ALA A O 1
ATOM 3466 N N . ALA A 1 480 ? 23.131 -10.271 -34.445 1.00 50.34 480 ALA A N 1
ATOM 3467 C CA . ALA A 1 480 ? 23.679 -11.621 -34.310 1.00 50.34 480 ALA A CA 1
ATOM 3468 C C . ALA A 1 480 ? 23.624 -12.137 -32.857 1.00 50.34 480 ALA A C 1
ATOM 3470 O O . ALA A 1 480 ? 23.428 -13.328 -32.636 1.00 50.34 480 ALA A O 1
ATOM 3471 N N . ALA A 1 481 ? 23.758 -11.247 -31.867 1.00 50.28 481 ALA A N 1
ATOM 3472 C CA . ALA A 1 481 ? 23.756 -11.592 -30.443 1.00 50.28 481 ALA A CA 1
ATOM 3473 C C . ALA A 1 481 ? 22.353 -11.709 -29.809 1.00 50.28 481 ALA A C 1
ATOM 3475 O O . ALA A 1 481 ? 22.242 -12.184 -28.682 1.00 50.28 481 ALA A O 1
ATOM 3476 N N . ALA A 1 482 ? 21.297 -11.256 -30.493 1.00 47.12 482 ALA A N 1
ATOM 3477 C CA . ALA A 1 482 ? 19.932 -11.189 -29.960 1.00 47.12 482 ALA A CA 1
ATOM 3478 C C . ALA A 1 482 ? 19.011 -12.351 -30.389 1.00 47.12 482 ALA A C 1
ATOM 3480 O O . ALA A 1 482 ? 17.843 -12.351 -30.005 1.00 47.12 482 ALA A O 1
ATOM 3481 N N . ARG A 1 483 ? 19.493 -13.330 -31.171 1.00 59.19 483 ARG A N 1
ATOM 3482 C CA . ARG A 1 483 ? 18.673 -14.489 -31.570 1.00 59.19 483 ARG A CA 1
ATOM 3483 C C . ARG A 1 483 ? 18.499 -15.481 -30.411 1.00 59.19 483 ARG A C 1
ATOM 3485 O O . ARG A 1 483 ? 19.456 -15.678 -29.654 1.00 59.19 483 ARG A O 1
ATOM 3492 N N . PRO A 1 484 ? 17.331 -16.138 -30.283 1.00 62.53 484 PRO A N 1
ATOM 3493 C CA . PRO A 1 484 ? 17.136 -17.237 -29.345 1.00 62.53 484 PRO A CA 1
ATOM 3494 C C . PRO A 1 484 ? 18.243 -18.290 -29.481 1.00 62.53 484 PRO A C 1
ATOM 3496 O O . PRO A 1 484 ? 18.598 -18.706 -30.586 1.00 62.53 484 PRO A O 1
ATOM 3499 N N . ALA A 1 485 ? 18.787 -18.738 -28.347 1.00 69.94 485 ALA A N 1
ATOM 3500 C CA . ALA A 1 485 ? 19.893 -19.695 -28.319 1.00 69.94 485 ALA A CA 1
ATOM 3501 C C . ALA A 1 485 ? 19.655 -20.964 -29.177 1.00 69.94 485 ALA A C 1
ATOM 3503 O O . ALA A 1 485 ? 20.585 -21.345 -29.887 1.00 69.94 485 ALA A O 1
ATOM 3504 N N . PRO A 1 486 ? 18.451 -21.580 -29.213 1.00 79.00 486 PRO A N 1
ATOM 3505 C CA . PRO A 1 486 ? 18.209 -22.785 -30.015 1.00 79.00 486 PRO A CA 1
ATOM 3506 C C . PRO A 1 486 ? 18.321 -22.577 -31.535 1.00 79.00 486 PRO A C 1
ATOM 3508 O O . PRO A 1 486 ? 18.812 -23.456 -32.243 1.00 79.00 486 PRO A O 1
ATOM 3511 N N . GLU A 1 487 ? 17.920 -21.410 -32.047 1.00 81.00 487 GLU A N 1
ATOM 3512 C CA . GLU A 1 487 ? 17.975 -21.085 -33.481 1.00 81.00 487 GLU A CA 1
ATOM 3513 C C . GLU A 1 487 ? 19.416 -20.863 -33.948 1.00 81.00 487 GLU A C 1
ATOM 3515 O O . GLU A 1 487 ? 19.826 -21.375 -34.991 1.00 81.00 487 GLU A O 1
ATOM 3520 N N . ARG A 1 488 ? 20.224 -20.178 -33.126 1.00 83.00 488 ARG A N 1
ATOM 3521 C CA . ARG A 1 488 ? 21.667 -20.024 -33.364 1.00 83.00 488 ARG A CA 1
ATOM 3522 C C . ARG A 1 488 ? 22.356 -21.387 -33.452 1.00 83.00 488 ARG A C 1
ATOM 3524 O O . ARG A 1 488 ? 23.135 -21.626 -34.370 1.00 83.00 488 ARG A O 1
ATOM 3531 N N . CYS A 1 489 ? 22.023 -22.292 -32.535 1.00 86.56 489 CYS A N 1
ATOM 3532 C CA . CYS A 1 489 ? 22.560 -23.647 -32.538 1.00 86.56 489 CYS A CA 1
ATOM 3533 C C . CYS A 1 489 ? 22.191 -24.421 -33.808 1.00 86.56 489 CYS A C 1
ATOM 3535 O O . CYS A 1 489 ? 23.043 -25.089 -34.391 1.00 86.56 489 CYS A O 1
ATOM 3537 N N . ALA A 1 490 ? 20.941 -24.309 -34.269 1.00 88.25 490 ALA A N 1
ATOM 3538 C CA . ALA A 1 490 ? 20.488 -24.964 -35.493 1.00 88.25 490 ALA A CA 1
ATOM 3539 C C . ALA A 1 490 ? 21.282 -24.500 -36.727 1.00 88.25 490 ALA A C 1
ATOM 3541 O O . ALA A 1 490 ? 21.704 -25.324 -37.540 1.00 88.25 490 ALA A O 1
ATOM 3542 N N . GLU A 1 491 ? 21.536 -23.194 -36.851 1.00 85.12 491 GLU A N 1
ATOM 3543 C CA . GLU A 1 491 ? 22.333 -22.634 -37.948 1.00 85.12 491 GLU A CA 1
ATOM 3544 C C . GLU A 1 491 ? 23.800 -23.076 -37.894 1.00 85.12 491 GLU A C 1
ATOM 3546 O O . GLU A 1 491 ? 24.367 -23.466 -38.917 1.00 85.12 491 GLU A O 1
ATOM 3551 N N . GLU A 1 492 ? 24.415 -23.050 -36.709 1.00 88.81 492 GLU A N 1
ATOM 3552 C CA . GLU A 1 492 ? 25.801 -23.487 -36.517 1.00 88.81 492 GLU A CA 1
ATOM 3553 C C . GLU A 1 492 ? 25.967 -24.979 -36.861 1.00 88.81 492 GLU A C 1
ATOM 3555 O O . GLU A 1 492 ? 26.889 -25.353 -37.591 1.00 88.81 492 GLU A O 1
ATOM 3560 N N . ILE A 1 493 ? 25.026 -25.830 -36.439 1.00 91.88 493 ILE A N 1
ATOM 3561 C CA . ILE A 1 493 ? 25.007 -27.260 -36.780 1.00 91.88 493 ILE A CA 1
ATOM 3562 C C . ILE A 1 493 ? 24.810 -27.466 -38.287 1.00 91.88 493 ILE A C 1
ATOM 3564 O O . ILE A 1 493 ? 25.521 -28.268 -38.903 1.00 91.88 493 ILE A O 1
ATOM 3568 N N . ALA A 1 494 ? 23.891 -26.725 -38.911 1.00 89.19 494 ALA A N 1
ATOM 3569 C CA . ALA A 1 494 ? 23.681 -26.780 -40.354 1.00 89.19 494 ALA A CA 1
ATOM 3570 C C . ALA A 1 494 ? 24.942 -26.356 -41.129 1.00 89.19 494 ALA A C 1
ATOM 3572 O O . ALA A 1 494 ? 25.282 -26.979 -42.137 1.00 89.19 494 ALA A O 1
ATOM 3573 N N . ALA A 1 495 ? 25.676 -25.350 -40.645 1.00 88.88 495 ALA A N 1
ATOM 3574 C CA . ALA A 1 495 ? 26.937 -24.910 -41.235 1.00 88.88 495 ALA A CA 1
ATOM 3575 C C . ALA A 1 495 ? 28.046 -25.970 -41.106 1.00 88.88 495 ALA A C 1
ATOM 3577 O O . ALA A 1 495 ? 28.795 -26.190 -42.062 1.00 88.88 495 ALA A O 1
ATOM 3578 N N . ILE A 1 496 ? 28.133 -26.667 -39.966 1.00 91.00 496 ILE A N 1
ATOM 3579 C CA . ILE A 1 496 ? 29.055 -27.799 -39.785 1.00 91.00 496 ILE A CA 1
ATOM 3580 C C . ILE A 1 496 ? 28.743 -28.898 -40.811 1.00 91.00 496 ILE A C 1
ATOM 3582 O O . ILE A 1 496 ? 29.635 -29.317 -41.548 1.00 91.00 496 ILE A O 1
ATOM 3586 N N . LEU A 1 497 ? 27.475 -29.303 -40.928 1.00 90.50 497 LEU A N 1
ATOM 3587 C CA . LEU A 1 497 ? 27.038 -30.365 -41.844 1.00 90.50 497 LEU A CA 1
ATOM 3588 C C . LEU A 1 497 ? 27.152 -29.983 -43.327 1.00 90.50 497 LEU A C 1
ATOM 3590 O O . LEU A 1 497 ? 27.370 -30.851 -44.176 1.00 90.50 497 LEU A O 1
ATOM 3594 N N . ALA A 1 498 ? 27.028 -28.695 -43.655 1.00 86.81 498 ALA A N 1
ATOM 3595 C CA . ALA A 1 498 ? 27.245 -28.187 -45.008 1.00 86.81 498 ALA A CA 1
ATOM 3596 C C . ALA A 1 498 ? 28.724 -28.251 -45.423 1.00 86.81 498 ALA A C 1
ATOM 3598 O O . ALA A 1 498 ? 29.022 -28.468 -46.601 1.00 86.81 498 ALA A O 1
ATOM 3599 N N . ASN A 1 499 ? 29.640 -28.079 -44.466 1.00 88.44 499 ASN A N 1
ATOM 3600 C CA . ASN A 1 499 ? 31.081 -28.138 -44.700 1.00 88.44 499 ASN A CA 1
ATOM 3601 C C . ASN A 1 499 ? 31.619 -29.576 -44.674 1.00 88.44 499 ASN A C 1
ATOM 3603 O O . ASN A 1 499 ? 32.439 -29.936 -45.522 1.00 88.44 499 ASN A O 1
ATOM 3607 N N . GLU A 1 500 ? 31.155 -30.405 -43.737 1.00 88.75 500 GLU A N 1
ATOM 3608 C CA . GLU A 1 500 ? 31.622 -31.780 -43.562 1.00 88.75 500 GLU A CA 1
ATOM 3609 C C . GLU A 1 500 ? 30.460 -32.742 -43.265 1.00 88.75 500 GLU A C 1
ATOM 3611 O O . GLU A 1 500 ? 29.821 -32.699 -42.217 1.00 88.75 500 GLU A O 1
ATOM 3616 N N . ALA A 1 501 ? 30.184 -33.650 -44.205 1.00 88.12 501 ALA A N 1
ATOM 3617 C CA . ALA A 1 501 ? 29.095 -34.615 -44.076 1.00 88.12 501 ALA A CA 1
ATOM 3618 C C . ALA A 1 501 ? 29.476 -35.814 -43.189 1.00 88.12 501 ALA A C 1
ATOM 3620 O O . ALA A 1 501 ? 30.585 -36.348 -43.282 1.00 88.12 501 ALA A O 1
ATOM 3621 N N . ILE A 1 502 ? 28.511 -36.316 -42.411 1.00 92.44 502 ILE A N 1
ATOM 3622 C CA . ILE A 1 502 ? 28.652 -37.569 -41.655 1.00 92.44 502 ILE A CA 1
ATOM 3623 C C . ILE A 1 502 ? 28.671 -38.755 -42.632 1.00 92.44 502 ILE A C 1
ATOM 3625 O O . ILE A 1 502 ? 27.740 -38.961 -43.413 1.00 92.44 502 ILE A O 1
ATOM 3629 N N . GLN A 1 503 ? 29.743 -39.543 -42.589 1.00 90.81 503 GLN A N 1
ATOM 3630 C CA . GLN A 1 503 ? 29.998 -40.658 -43.494 1.00 90.81 503 GLN A CA 1
ATOM 3631 C C . GLN A 1 503 ? 29.669 -41.995 -42.830 1.00 90.81 503 GLN A C 1
ATOM 3633 O O . GLN A 1 503 ? 29.886 -42.197 -41.636 1.00 90.81 503 GLN A O 1
ATOM 3638 N N . PHE A 1 504 ? 29.189 -42.937 -43.640 1.00 90.69 504 PHE A N 1
ATOM 3639 C CA . PHE A 1 504 ? 28.817 -44.281 -43.209 1.00 90.69 504 PHE A CA 1
ATOM 3640 C C . PHE A 1 504 ? 29.482 -45.330 -44.092 1.00 90.69 504 PHE A C 1
ATOM 3642 O O . PHE A 1 504 ? 29.654 -45.108 -45.297 1.00 90.69 504 PHE A O 1
ATOM 3649 N N . ARG A 1 505 ? 29.745 -46.517 -43.531 1.00 87.00 505 ARG A N 1
ATOM 3650 C CA . ARG A 1 505 ? 30.165 -47.674 -44.332 1.00 87.00 505 ARG A CA 1
ATOM 3651 C C . ARG A 1 505 ? 29.124 -47.990 -45.411 1.00 87.00 505 ARG A C 1
ATOM 3653 O O . ARG A 1 505 ? 27.913 -47.845 -45.215 1.00 87.00 505 ARG A O 1
ATOM 3660 N N . ALA A 1 506 ? 29.590 -48.449 -46.573 1.00 82.31 506 ALA A N 1
ATOM 3661 C CA . ALA A 1 506 ? 28.728 -48.738 -47.718 1.00 82.31 506 ALA A CA 1
ATOM 3662 C C . ALA A 1 506 ? 27.600 -49.725 -47.349 1.00 82.31 506 ALA A C 1
ATOM 3664 O O . ALA A 1 506 ? 27.862 -50.822 -46.863 1.00 82.31 506 ALA A O 1
ATOM 3665 N N . GLY A 1 507 ? 26.345 -49.322 -47.578 1.00 80.25 507 GLY A N 1
ATOM 3666 C CA . GLY A 1 507 ? 25.155 -50.124 -47.256 1.00 80.25 507 GLY A CA 1
ATOM 3667 C C . GLY A 1 507 ? 24.876 -50.325 -45.759 1.00 80.25 507 GLY A C 1
ATOM 3668 O O . GLY A 1 507 ? 24.035 -51.151 -45.422 1.00 80.25 507 GLY A O 1
ATOM 3669 N N . SER A 1 508 ? 25.565 -49.599 -44.872 1.00 86.31 508 SER A N 1
ATOM 3670 C CA . SER A 1 508 ? 25.448 -49.718 -43.413 1.00 86.31 508 SER A CA 1
ATOM 3671 C C . SER A 1 508 ? 24.998 -48.401 -42.761 1.00 86.31 508 SER A C 1
ATOM 3673 O O . SER A 1 508 ? 25.089 -47.327 -43.374 1.00 86.31 508 SER A O 1
ATOM 3675 N N . SER A 1 509 ? 24.509 -48.493 -41.519 1.00 89.25 509 SER A N 1
ATOM 3676 C CA . SER A 1 509 ? 24.291 -47.372 -40.589 1.00 89.25 509 SER A CA 1
ATOM 3677 C C . SER A 1 509 ? 25.481 -47.117 -39.659 1.00 89.25 509 SER A C 1
ATOM 3679 O O . SER A 1 509 ? 25.437 -46.229 -38.815 1.00 89.25 509 SER A O 1
ATOM 3681 N N . GLU A 1 510 ? 26.563 -47.874 -39.820 1.00 91.06 510 GLU A N 1
ATOM 3682 C CA . GLU A 1 510 ? 27.786 -47.682 -39.051 1.00 91.06 510 GLU A CA 1
ATOM 3683 C C . GLU A 1 510 ? 28.564 -46.453 -39.530 1.00 91.06 510 GLU A C 1
ATOM 3685 O O . GLU A 1 510 ? 28.931 -46.365 -40.707 1.00 91.06 510 GLU A O 1
ATOM 3690 N N . ILE A 1 511 ? 28.805 -45.525 -38.603 1.00 92.06 511 ILE A N 1
ATOM 3691 C CA . ILE A 1 511 ? 29.499 -44.255 -38.831 1.00 92.06 511 ILE A CA 1
ATOM 3692 C C . ILE A 1 511 ? 31.001 -44.510 -38.998 1.00 92.06 511 ILE A C 1
ATOM 3694 O O . ILE A 1 511 ? 31.616 -45.218 -38.199 1.00 92.06 511 ILE A O 1
ATOM 3698 N N . GLU A 1 512 ? 31.601 -43.928 -40.035 1.00 92.75 512 GLU A N 1
ATOM 3699 C CA . GLU A 1 512 ? 33.041 -44.035 -40.285 1.00 92.75 512 GLU A CA 1
ATOM 3700 C C . GLU A 1 512 ? 33.847 -43.289 -39.204 1.00 92.75 512 GLU A C 1
ATOM 3702 O O . GLU A 1 512 ? 33.465 -42.184 -38.809 1.00 92.75 512 GLU A O 1
ATOM 3707 N N . PRO A 1 513 ? 35.013 -43.803 -38.763 1.00 92.44 513 PRO A N 1
ATOM 3708 C CA . PRO A 1 513 ? 35.843 -43.130 -37.758 1.00 92.44 513 PRO A CA 1
ATOM 3709 C C . PRO A 1 513 ? 36.251 -41.696 -38.126 1.00 92.44 513 PRO A C 1
ATOM 3711 O O . PRO A 1 513 ? 36.470 -40.874 -37.243 1.00 92.44 513 PRO A O 1
ATOM 3714 N N . ALA A 1 514 ? 36.333 -41.381 -39.423 1.00 90.69 514 ALA A N 1
ATOM 3715 C CA . ALA A 1 514 ? 36.638 -40.034 -39.900 1.00 90.69 514 ALA A CA 1
ATOM 3716 C C . ALA A 1 514 ? 35.568 -38.997 -39.506 1.00 90.69 514 ALA A C 1
ATOM 3718 O O . ALA A 1 514 ? 35.895 -37.829 -39.342 1.00 90.69 514 ALA A O 1
ATOM 3719 N N . SER A 1 515 ? 34.314 -39.412 -39.294 1.00 93.88 515 SER A N 1
ATOM 3720 C CA . SER A 1 515 ? 33.210 -38.510 -38.940 1.00 93.88 515 SER A CA 1
ATOM 3721 C C . SER A 1 515 ? 33.096 -38.216 -37.444 1.00 93.88 515 SER A C 1
ATOM 3723 O O . SER A 1 515 ? 32.237 -37.433 -37.052 1.00 93.88 515 SER A O 1
ATOM 3725 N N . GLN A 1 516 ? 33.970 -38.784 -36.606 1.00 91.12 516 GLN A N 1
ATOM 3726 C CA . GLN A 1 516 ? 33.972 -38.514 -35.164 1.00 91.12 516 GLN A CA 1
ATOM 3727 C C . GLN A 1 516 ? 34.259 -37.037 -34.849 1.00 91.12 516 GLN A C 1
ATOM 3729 O O . GLN A 1 516 ? 33.662 -36.485 -33.933 1.00 91.12 516 GLN A O 1
ATOM 3734 N N . GLY A 1 517 ? 35.107 -36.368 -35.643 1.00 90.81 517 GLY A N 1
ATOM 3735 C CA . GLY A 1 517 ? 35.372 -34.932 -35.478 1.00 90.81 517 GLY A CA 1
ATOM 3736 C C . GLY A 1 517 ? 34.137 -34.062 -35.728 1.00 90.81 517 GLY A C 1
ATOM 3737 O O . GLY A 1 517 ? 33.886 -33.124 -34.979 1.00 90.81 517 GLY A O 1
ATOM 3738 N N . VAL A 1 518 ? 33.330 -34.4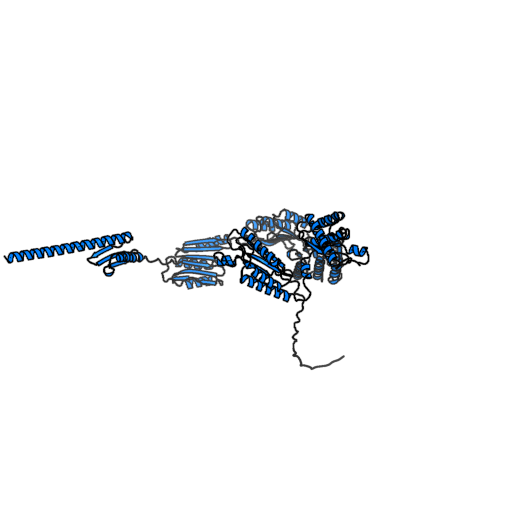19 -36.732 1.00 93.50 518 VAL A N 1
ATOM 3739 C CA . VAL A 1 518 ? 32.062 -33.737 -37.040 1.00 93.50 518 VAL A CA 1
ATOM 3740 C C . VAL A 1 518 ? 31.050 -33.942 -35.915 1.00 93.50 518 VAL A C 1
ATOM 3742 O O . VAL A 1 518 ? 30.390 -32.995 -35.506 1.00 93.50 518 VAL A O 1
ATOM 3745 N N . ILE A 1 519 ? 30.950 -35.164 -35.381 1.00 94.25 519 ILE A N 1
ATOM 3746 C CA . ILE A 1 519 ? 30.041 -35.486 -34.270 1.00 94.25 519 ILE A CA 1
ATOM 3747 C C . ILE A 1 519 ? 30.424 -34.712 -33.008 1.00 94.25 519 ILE A C 1
ATOM 3749 O O . ILE A 1 519 ? 29.547 -34.117 -32.389 1.00 94.25 519 ILE A O 1
ATOM 3753 N N . ALA A 1 520 ? 31.715 -34.652 -32.671 1.00 92.38 520 ALA A N 1
ATOM 3754 C CA . ALA A 1 520 ? 32.201 -33.871 -31.538 1.00 92.38 520 ALA A CA 1
ATOM 3755 C C . ALA A 1 520 ? 31.920 -32.368 -31.711 1.00 92.38 520 ALA A C 1
ATOM 3757 O O . ALA A 1 520 ? 31.442 -31.731 -30.780 1.00 92.38 520 ALA A O 1
ATOM 3758 N N . ALA A 1 521 ? 32.133 -31.814 -32.911 1.00 91.50 521 ALA A N 1
ATOM 3759 C CA . ALA A 1 521 ? 31.835 -30.409 -33.195 1.00 91.50 521 ALA A CA 1
ATOM 3760 C C . ALA A 1 521 ? 30.334 -30.090 -33.065 1.00 91.50 521 ALA A C 1
ATOM 3762 O O . ALA A 1 521 ? 29.966 -29.055 -32.518 1.00 91.50 521 ALA A O 1
ATOM 3763 N N . ILE A 1 522 ? 29.458 -30.990 -33.523 1.00 94.56 522 ILE A N 1
ATOM 3764 C CA . ILE A 1 522 ? 28.004 -30.851 -33.345 1.00 94.56 522 ILE A CA 1
ATOM 3765 C C . ILE A 1 522 ? 27.634 -30.952 -31.859 1.00 94.56 522 ILE A C 1
ATOM 3767 O O . ILE A 1 522 ? 26.823 -30.167 -31.377 1.00 94.56 522 ILE A O 1
ATOM 3771 N N . ALA A 1 523 ? 28.235 -31.887 -31.120 1.00 92.38 523 ALA A N 1
ATOM 3772 C CA . ALA A 1 523 ? 28.016 -32.033 -29.685 1.00 92.38 523 ALA A CA 1
ATOM 3773 C C . ALA A 1 523 ? 28.481 -30.797 -28.894 1.00 92.38 523 ALA A C 1
ATOM 3775 O O . ALA A 1 523 ? 27.801 -30.393 -27.954 1.00 92.38 523 ALA A O 1
ATOM 3776 N N . ASP A 1 524 ? 29.593 -30.171 -29.291 1.00 90.75 524 ASP A N 1
ATOM 3777 C CA . ASP A 1 524 ? 30.070 -28.914 -28.708 1.00 90.75 524 ASP A CA 1
ATOM 3778 C C . ASP A 1 524 ? 29.027 -27.803 -28.839 1.00 90.75 524 ASP A C 1
ATOM 3780 O O . ASP A 1 524 ? 28.710 -27.164 -27.836 1.00 90.75 524 ASP A O 1
ATOM 3784 N N . VAL A 1 525 ? 28.435 -27.644 -30.029 1.00 90.38 525 VAL A N 1
ATOM 3785 C CA . VAL A 1 525 ? 27.347 -26.680 -30.248 1.00 90.38 525 VAL A CA 1
ATOM 3786 C C . VAL A 1 525 ? 26.131 -27.042 -29.396 1.00 90.38 525 VAL A C 1
ATOM 3788 O O . VAL A 1 525 ? 25.642 -26.197 -28.657 1.00 90.38 525 VAL A O 1
ATOM 3791 N N . LEU A 1 526 ? 25.674 -28.301 -29.419 1.00 89.44 526 LEU A N 1
ATOM 3792 C CA . LEU A 1 526 ? 24.483 -28.740 -28.676 1.00 89.44 526 LEU A CA 1
ATOM 3793 C C . LEU A 1 526 ? 24.592 -28.526 -27.155 1.00 89.44 526 LEU A C 1
ATOM 3795 O O . LEU A 1 526 ? 23.577 -28.264 -26.510 1.00 89.44 526 LEU A O 1
ATOM 3799 N N . ARG A 1 527 ? 25.795 -28.582 -26.563 1.00 87.50 527 ARG A N 1
ATOM 3800 C CA . ARG A 1 527 ? 25.995 -28.291 -25.128 1.00 87.50 527 ARG A CA 1
ATOM 3801 C C . ARG A 1 527 ? 25.680 -26.840 -24.753 1.00 87.50 527 ARG A C 1
ATOM 3803 O O . ARG A 1 527 ? 25.381 -26.576 -23.590 1.00 87.50 527 ARG A O 1
ATOM 3810 N N . GLU A 1 528 ? 25.717 -25.914 -25.706 1.00 84.19 528 GLU A N 1
ATOM 3811 C CA . GLU A 1 528 ? 25.356 -24.508 -25.493 1.00 84.19 528 GLU A CA 1
ATOM 3812 C C . GLU A 1 528 ? 23.838 -24.250 -25.570 1.00 84.19 528 GLU A C 1
ATOM 3814 O O . GLU A 1 528 ? 23.405 -23.111 -25.384 1.00 84.19 528 GLU A O 1
ATOM 3819 N N . CYS A 1 529 ? 23.022 -25.286 -25.810 1.00 86.00 529 CYS A N 1
ATOM 3820 C CA . CYS A 1 529 ? 21.589 -25.169 -26.115 1.00 86.00 529 CYS A CA 1
ATOM 3821 C C . CYS A 1 529 ? 20.708 -25.981 -25.135 1.00 86.00 529 CYS A C 1
ATOM 3823 O O . CYS A 1 529 ? 19.941 -26.848 -25.565 1.00 86.00 529 CYS A O 1
ATOM 3825 N N . PRO A 1 530 ? 20.795 -25.754 -23.809 1.00 78.75 530 PRO A N 1
ATOM 3826 C CA . PRO A 1 530 ? 20.020 -26.525 -22.839 1.00 78.75 530 PRO A CA 1
ATOM 3827 C C . PRO A 1 530 ? 18.512 -26.304 -23.027 1.00 78.75 530 PRO A C 1
ATOM 3829 O O . PRO A 1 530 ? 18.052 -25.173 -23.164 1.00 78.75 530 PRO A O 1
ATOM 3832 N N . GLY A 1 531 ? 17.738 -27.388 -22.995 1.00 77.38 531 GLY A N 1
ATOM 3833 C CA . GLY A 1 531 ? 16.280 -27.386 -23.137 1.00 77.38 531 GLY A CA 1
ATOM 3834 C C . GLY A 1 531 ? 15.768 -27.387 -24.579 1.00 77.38 531 GLY A C 1
ATOM 3835 O O . GLY A 1 531 ? 14.558 -27.413 -24.773 1.00 77.38 531 GLY A O 1
ATOM 3836 N N . ALA A 1 532 ? 16.649 -27.359 -25.584 1.00 84.69 532 ALA A N 1
ATOM 3837 C CA . ALA A 1 532 ? 16.250 -27.407 -26.987 1.00 84.69 532 ALA A CA 1
ATOM 3838 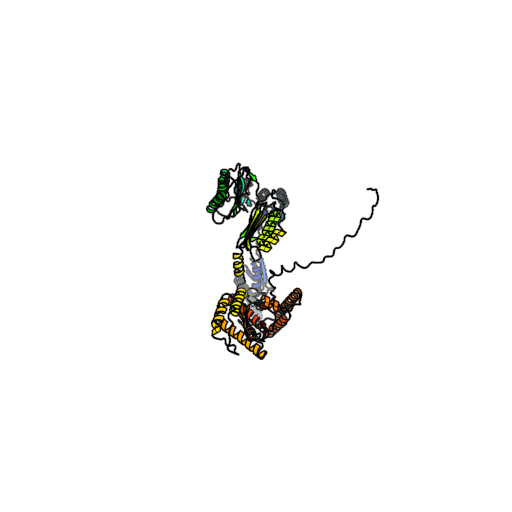C C . ALA A 1 532 ? 15.951 -28.842 -27.460 1.00 84.69 532 ALA A C 1
ATOM 3840 O O . ALA A 1 532 ? 16.603 -29.808 -27.043 1.00 84.69 532 ALA A O 1
ATOM 3841 N N . GLU A 1 533 ? 14.991 -28.963 -28.378 1.00 90.06 533 GLU A N 1
ATOM 3842 C CA . GLU A 1 533 ? 14.619 -30.221 -29.022 1.00 90.06 533 GLU A CA 1
ATOM 3843 C C . GLU A 1 533 ? 15.067 -30.224 -30.487 1.00 90.06 533 GLU A C 1
ATOM 3845 O O . GLU A 1 533 ? 14.830 -29.264 -31.215 1.00 90.06 533 GLU A O 1
ATOM 3850 N N . PHE A 1 534 ? 15.709 -31.300 -30.940 1.00 92.25 534 PHE A N 1
ATOM 3851 C CA . PHE A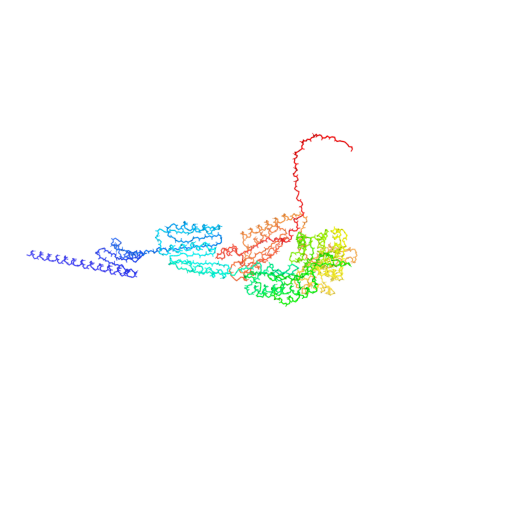 1 534 ? 16.149 -31.442 -32.327 1.00 92.25 534 PHE A CA 1
ATOM 3852 C C . PHE A 1 534 ? 15.755 -32.799 -32.921 1.00 92.25 534 PHE A C 1
ATOM 3854 O O . PHE A 1 534 ? 15.871 -33.839 -32.268 1.00 92.25 534 PHE A O 1
ATOM 3861 N N . GLU A 1 535 ? 15.372 -32.795 -34.198 1.00 94.56 535 GLU A N 1
ATOM 3862 C CA . GLU A 1 535 ? 15.152 -33.994 -35.008 1.00 94.56 535 GLU A CA 1
ATOM 3863 C C . GLU A 1 535 ? 16.361 -34.245 -35.916 1.00 94.56 535 GLU A C 1
ATOM 3865 O O . GLU A 1 535 ? 16.767 -33.385 -36.699 1.00 94.56 535 GLU A O 1
ATOM 3870 N N . VAL A 1 536 ? 16.925 -35.450 -35.844 1.00 95.38 536 VAL A N 1
ATOM 3871 C CA . VAL A 1 536 ? 17.965 -35.923 -36.760 1.00 95.38 536 VAL A CA 1
ATOM 3872 C C . VAL A 1 536 ? 17.305 -36.636 -37.941 1.00 95.38 536 VAL A C 1
ATOM 3874 O O . VAL A 1 536 ? 16.791 -37.746 -37.797 1.00 95.38 536 VAL A O 1
ATOM 3877 N N . GLY A 1 537 ? 17.348 -36.010 -39.115 1.00 92.75 537 GLY A N 1
ATOM 3878 C CA . GLY A 1 537 ? 16.777 -36.500 -40.366 1.00 92.75 537 GLY A CA 1
ATOM 3879 C C . GLY A 1 537 ? 17.797 -37.242 -41.233 1.00 92.75 537 GLY A C 1
ATOM 3880 O O . GLY A 1 537 ? 18.828 -36.692 -41.624 1.00 92.75 537 GLY A O 1
ATOM 3881 N N . GLY A 1 538 ? 17.516 -38.498 -41.578 1.00 92.25 538 GLY A N 1
ATOM 3882 C CA . GLY A 1 538 ? 18.330 -39.294 -42.498 1.00 92.25 538 GLY A CA 1
ATOM 3883 C C . GLY A 1 538 ? 17.758 -39.310 -43.912 1.00 92.25 538 GLY A C 1
ATOM 3884 O O . GLY A 1 538 ? 16.578 -39.595 -44.090 1.00 92.25 538 GLY A O 1
ATOM 3885 N N . HIS A 1 539 ? 18.596 -39.100 -44.930 1.00 90.88 539 HIS A N 1
ATOM 3886 C CA . HIS A 1 539 ? 18.181 -39.106 -46.340 1.00 90.88 539 HIS A CA 1
ATOM 3887 C C . HIS A 1 539 ? 19.029 -40.062 -47.186 1.00 90.88 539 HIS A C 1
ATOM 3889 O O . HIS A 1 539 ? 20.219 -40.283 -46.934 1.00 90.88 539 HIS A O 1
ATOM 3895 N N . SER A 1 540 ? 18.418 -40.637 -48.219 1.00 86.88 540 SER A N 1
ATOM 3896 C CA . SER A 1 540 ? 19.066 -41.492 -49.212 1.00 86.88 540 SER A CA 1
ATOM 3897 C C . SER A 1 540 ? 18.913 -40.922 -50.624 1.00 86.88 540 SER A C 1
ATOM 3899 O O . SER A 1 540 ? 18.104 -40.038 -50.890 1.00 86.88 540 SER A O 1
ATOM 3901 N N . ASP A 1 541 ? 19.688 -41.454 -51.568 1.00 82.56 541 ASP A N 1
ATOM 3902 C CA . ASP A 1 541 ? 19.399 -41.240 -52.987 1.00 82.56 541 ASP A CA 1
ATOM 3903 C C . ASP A 1 541 ? 18.301 -42.203 -53.476 1.00 82.56 541 ASP A C 1
ATOM 3905 O O . ASP A 1 541 ? 17.857 -43.083 -52.736 1.00 82.56 541 ASP A O 1
ATOM 3909 N N . SER A 1 542 ? 17.844 -42.026 -54.718 1.00 80.00 542 SER A N 1
ATOM 3910 C CA . SER A 1 542 ? 16.781 -42.851 -55.309 1.00 80.00 542 SER A CA 1
ATOM 3911 C C . SER A 1 542 ? 17.266 -44.201 -55.860 1.00 80.00 542 SER A C 1
ATOM 3913 O O . SER A 1 542 ? 16.553 -44.835 -56.636 1.00 80.00 542 SER A O 1
ATOM 3915 N N . SER A 1 543 ? 18.491 -44.634 -55.544 1.00 75.44 543 SER A N 1
ATOM 3916 C CA . SER A 1 543 ? 19.026 -45.913 -56.018 1.00 75.44 543 SER A CA 1
ATOM 3917 C C . SER A 1 543 ? 18.621 -47.023 -55.053 1.00 75.44 543 SER A C 1
ATOM 3919 O O . SER A 1 543 ? 18.893 -46.937 -53.860 1.00 75.44 543 SER A O 1
ATOM 3921 N N . GLY A 1 544 ? 18.026 -48.096 -55.569 1.00 75.44 544 GLY A N 1
ATOM 3922 C CA . GLY A 1 544 ? 17.607 -49.242 -54.758 1.00 75.44 544 GLY A CA 1
ATOM 3923 C C . GLY A 1 544 ? 16.114 -49.248 -54.428 1.00 75.44 544 GLY A C 1
ATOM 3924 O O . GLY A 1 544 ? 15.335 -48.489 -54.995 1.00 75.44 544 GLY A O 1
ATOM 3925 N N . ASP A 1 545 ? 15.724 -50.175 -53.555 1.00 84.69 545 ASP A N 1
ATOM 3926 C CA . ASP A 1 545 ? 14.339 -50.362 -53.116 1.00 84.69 545 ASP A CA 1
ATOM 3927 C C . ASP A 1 545 ? 13.929 -49.269 -52.117 1.00 84.69 545 ASP A C 1
ATOM 3929 O O . ASP A 1 545 ? 14.670 -48.969 -51.182 1.00 84.69 545 ASP A O 1
ATOM 3933 N N . GLU A 1 546 ? 12.744 -48.686 -52.302 1.00 81.94 546 GLU A N 1
ATOM 3934 C CA . GLU A 1 546 ? 12.237 -47.571 -51.493 1.00 81.94 546 GLU A CA 1
ATOM 3935 C C . GLU A 1 546 ? 12.116 -47.936 -50.007 1.00 81.94 546 GLU A C 1
ATOM 3937 O O . GLU A 1 546 ? 12.566 -47.183 -49.143 1.00 81.94 546 GLU A O 1
ATOM 3942 N N . ALA A 1 547 ? 11.610 -49.133 -49.694 1.00 81.50 547 ALA A N 1
ATOM 3943 C CA . ALA A 1 547 ? 11.487 -49.595 -48.315 1.00 81.50 547 ALA A CA 1
ATOM 3944 C C . ALA A 1 547 ? 12.858 -49.900 -47.689 1.00 81.50 547 ALA A C 1
ATOM 3946 O O . ALA A 1 547 ? 13.057 -49.708 -46.487 1.00 81.50 547 ALA A O 1
ATOM 3947 N N . ALA A 1 548 ? 13.825 -50.372 -48.481 1.00 83.62 548 ALA A N 1
ATOM 3948 C CA . ALA A 1 548 ? 15.206 -50.529 -48.030 1.00 83.62 548 ALA A CA 1
ATOM 3949 C C . ALA A 1 548 ? 15.882 -49.176 -47.759 1.00 83.62 548 ALA A C 1
ATOM 3951 O O . ALA A 1 548 ? 16.562 -49.035 -46.742 1.00 83.62 548 ALA A O 1
ATOM 3952 N N . ASN A 1 549 ? 15.653 -48.188 -48.622 1.00 86.38 549 ASN A N 1
ATOM 3953 C CA . ASN A 1 549 ? 16.157 -46.827 -48.477 1.00 86.38 549 ASN A CA 1
ATOM 3954 C C . ASN A 1 549 ? 15.586 -46.137 -47.238 1.00 86.38 549 ASN A C 1
ATOM 3956 O O . ASN A 1 549 ? 16.356 -45.598 -46.447 1.00 86.38 549 ASN A O 1
ATOM 3960 N N . GLN A 1 550 ? 14.278 -46.268 -47.009 1.00 89.31 550 GLN A N 1
ATOM 3961 C CA . GLN A 1 550 ? 13.607 -45.775 -45.808 1.00 89.31 550 GLN A CA 1
ATOM 3962 C C . GLN A 1 550 ? 14.217 -46.369 -44.530 1.00 89.31 550 GLN A C 1
ATOM 3964 O O . GLN A 1 550 ? 14.663 -45.635 -43.645 1.00 89.31 550 GLN A O 1
ATOM 3969 N N . ARG A 1 551 ? 14.320 -47.707 -44.453 1.00 87.31 551 ARG A N 1
ATOM 3970 C CA . ARG A 1 551 ? 14.918 -48.392 -43.292 1.00 87.31 551 ARG A CA 1
ATOM 3971 C C . ARG A 1 551 ? 16.373 -47.990 -43.063 1.00 87.31 551 ARG A C 1
ATOM 3973 O O . ARG A 1 551 ? 16.786 -47.831 -41.920 1.00 87.31 551 ARG A O 1
ATOM 3980 N N . LEU A 1 552 ? 17.157 -47.845 -44.133 1.00 89.56 552 LEU A N 1
ATOM 3981 C CA . LEU A 1 552 ? 18.567 -47.476 -44.028 1.00 89.56 552 LEU A CA 1
ATOM 3982 C C . LEU A 1 552 ? 18.745 -46.016 -43.593 1.00 89.56 552 LEU A C 1
ATOM 3984 O O . LEU A 1 552 ? 19.639 -45.736 -42.798 1.00 89.56 552 LEU A O 1
ATOM 3988 N N . SER A 1 553 ? 17.913 -45.097 -44.087 1.00 91.44 553 SER A N 1
ATOM 3989 C CA . SER A 1 553 ? 17.937 -43.700 -43.652 1.00 91.44 553 SER A CA 1
ATOM 3990 C C . SER A 1 553 ? 17.550 -43.536 -42.183 1.00 91.44 553 SER A C 1
ATOM 3992 O O . SER A 1 553 ? 18.242 -42.820 -41.464 1.00 91.44 553 SER A O 1
ATOM 3994 N N . GLU A 1 554 ? 16.528 -44.265 -41.722 1.00 92.38 554 GLU A N 1
ATOM 3995 C CA . GLU A 1 554 ? 16.110 -44.293 -40.315 1.00 92.38 554 GLU A CA 1
ATOM 3996 C C . GLU A 1 554 ? 17.246 -44.825 -39.436 1.00 92.38 554 GLU A C 1
ATOM 3998 O O . GLU A 1 554 ? 17.710 -44.152 -38.522 1.00 92.38 554 GLU A O 1
ATOM 4003 N N . ALA A 1 555 ? 17.800 -45.991 -39.791 1.00 90.56 555 ALA A N 1
ATOM 4004 C CA . ALA A 1 555 ? 18.884 -46.609 -39.034 1.00 90.56 555 ALA A CA 1
ATOM 4005 C C . ALA A 1 555 ? 20.134 -45.714 -38.932 1.00 90.56 555 ALA A C 1
ATOM 4007 O O . ALA A 1 555 ? 20.848 -45.766 -37.932 1.00 90.56 555 ALA A O 1
ATOM 4008 N N . ARG A 1 556 ? 20.415 -44.899 -39.957 1.00 94.50 556 ARG A N 1
ATOM 4009 C CA . ARG A 1 556 ? 21.510 -43.917 -39.949 1.00 94.50 556 ARG A CA 1
ATOM 4010 C C . ARG A 1 556 ? 21.221 -42.734 -39.036 1.00 94.50 556 ARG A C 1
ATOM 4012 O O . ARG A 1 556 ? 22.099 -42.363 -38.265 1.00 94.50 556 ARG A O 1
ATOM 4019 N N . ALA A 1 557 ? 20.012 -42.182 -39.091 1.00 94.31 557 ALA A N 1
ATOM 4020 C CA . ALA A 1 557 ? 19.589 -41.119 -38.187 1.00 94.31 557 ALA A CA 1
ATOM 4021 C C . ALA A 1 557 ? 19.659 -41.578 -36.720 1.00 94.31 557 ALA A C 1
ATOM 4023 O O . ALA A 1 557 ? 20.265 -40.907 -35.886 1.00 94.31 557 ALA A O 1
ATOM 4024 N N . THR A 1 558 ? 19.158 -42.780 -36.420 1.00 93.81 558 THR A N 1
ATOM 4025 C CA . THR A 1 558 ? 19.251 -43.383 -35.082 1.00 93.81 558 THR A CA 1
ATOM 4026 C C . THR A 1 558 ? 20.703 -43.592 -34.640 1.00 93.81 558 THR A C 1
ATOM 4028 O O . THR A 1 558 ? 21.034 -43.342 -33.481 1.00 93.81 558 THR A O 1
ATOM 4031 N N . ALA A 1 559 ? 21.595 -44.017 -35.544 1.00 92.25 559 ALA A N 1
ATOM 4032 C CA . ALA A 1 559 ? 23.015 -44.181 -35.232 1.00 92.25 559 ALA A CA 1
ATOM 4033 C C . ALA A 1 559 ? 23.696 -42.847 -34.877 1.00 92.25 559 ALA A C 1
ATOM 4035 O O . ALA A 1 559 ? 24.521 -42.811 -33.966 1.00 92.25 559 ALA A O 1
ATOM 4036 N N . VAL A 1 560 ? 23.326 -41.751 -35.550 1.00 95.12 560 VAL A N 1
ATOM 4037 C CA . VAL A 1 560 ? 23.834 -40.403 -35.245 1.00 95.12 560 VAL A CA 1
ATOM 4038 C C . VAL A 1 560 ? 23.312 -39.906 -33.898 1.00 95.12 560 VAL A C 1
ATOM 4040 O O . VAL A 1 560 ? 24.108 -39.427 -33.096 1.00 95.12 560 VAL A O 1
ATOM 4043 N N . VAL A 1 561 ? 22.022 -40.096 -33.592 1.00 94.38 561 VAL A N 1
ATOM 4044 C CA . VAL A 1 561 ? 21.467 -39.778 -32.260 1.00 94.38 561 VAL A CA 1
ATOM 4045 C C . VAL A 1 561 ? 22.189 -40.558 -31.161 1.00 94.38 561 VAL A C 1
ATOM 4047 O O . VAL A 1 561 ? 22.547 -39.987 -30.133 1.00 94.38 561 VAL A O 1
ATOM 4050 N N . ALA A 1 562 ? 22.440 -41.854 -31.368 1.00 91.19 562 ALA A N 1
ATOM 4051 C CA . ALA A 1 562 ? 23.161 -42.679 -30.403 1.00 91.19 562 ALA A CA 1
ATOM 4052 C C . ALA A 1 562 ? 24.607 -42.199 -30.187 1.00 91.19 562 ALA A C 1
ATOM 4054 O O . ALA A 1 562 ? 25.078 -42.199 -29.051 1.00 91.19 562 ALA A O 1
ATOM 4055 N N . ALA A 1 563 ? 25.290 -41.766 -31.251 1.00 92.75 563 ALA A N 1
ATOM 4056 C CA . ALA A 1 563 ? 26.636 -41.210 -31.159 1.00 92.75 563 ALA A CA 1
ATOM 4057 C C . ALA A 1 563 ? 26.654 -39.860 -30.421 1.00 92.75 563 ALA A C 1
ATOM 4059 O O . ALA A 1 563 ? 27.469 -39.681 -29.526 1.00 92.75 563 ALA A O 1
ATOM 4060 N N . LEU A 1 564 ? 25.714 -38.954 -30.714 1.00 93.44 564 LEU A N 1
ATOM 4061 C CA . LEU A 1 564 ? 25.602 -37.659 -30.030 1.00 93.44 564 LEU A CA 1
ATOM 4062 C C . LEU A 1 564 ? 25.250 -37.811 -28.543 1.00 93.44 564 LEU A C 1
ATOM 4064 O O . LEU A 1 564 ? 25.816 -37.124 -27.702 1.00 93.44 564 LEU A O 1
ATOM 4068 N N . ARG A 1 565 ? 24.372 -38.754 -28.182 1.00 88.31 565 ARG A N 1
ATOM 4069 C CA . ARG A 1 565 ? 24.053 -39.040 -26.769 1.00 88.31 565 ARG A CA 1
ATOM 4070 C C . ARG A 1 565 ? 25.242 -39.602 -25.983 1.00 88.31 565 ARG A C 1
ATOM 4072 O O . ARG A 1 565 ? 25.258 -39.485 -24.761 1.00 88.31 565 ARG A O 1
ATOM 4079 N N . ALA A 1 566 ? 26.220 -40.209 -26.654 1.00 89.62 566 ALA A N 1
ATOM 4080 C CA . ALA A 1 566 ? 27.438 -40.693 -26.010 1.00 89.62 566 ALA A CA 1
ATOM 4081 C C . ALA A 1 566 ? 28.418 -39.560 -25.634 1.00 89.62 566 ALA A C 1
ATOM 4083 O O . ALA A 1 566 ? 29.322 -39.804 -24.839 1.00 89.62 566 ALA A O 1
ATOM 4084 N N . GLU A 1 567 ? 28.212 -38.337 -26.143 1.00 89.50 567 GLU A N 1
ATOM 4085 C CA . GLU A 1 567 ? 29.025 -37.136 -25.873 1.00 89.50 567 GLU A CA 1
ATOM 4086 C C . GLU A 1 567 ? 28.580 -36.350 -24.615 1.00 89.50 567 GLU A C 1
ATOM 4088 O O . GLU A 1 567 ? 29.008 -35.212 -24.419 1.00 89.50 567 GLU A O 1
ATOM 4093 N N . ASP A 1 568 ? 27.731 -36.950 -23.766 1.00 82.25 568 ASP A N 1
ATOM 4094 C CA . ASP A 1 568 ? 27.212 -36.387 -22.504 1.00 82.25 568 ASP A CA 1
ATOM 4095 C C . ASP A 1 568 ? 26.543 -35.008 -22.681 1.00 82.25 568 ASP A C 1
ATOM 4097 O O . ASP A 1 568 ? 27.054 -33.971 -22.260 1.00 82.25 568 ASP A O 1
ATOM 4101 N N . LEU A 1 569 ? 25.386 -34.999 -23.353 1.00 84.44 569 LEU A N 1
ATOM 4102 C CA . LEU A 1 569 ? 24.583 -33.803 -23.630 1.00 84.44 569 LEU A CA 1
ATOM 4103 C C . LEU A 1 569 ? 23.481 -33.630 -22.562 1.00 84.44 569 LEU A C 1
ATOM 4105 O O . LEU A 1 569 ? 22.419 -34.250 -22.685 1.00 84.44 569 LEU A O 1
ATOM 4109 N N . PRO A 1 570 ? 23.677 -32.824 -21.500 1.00 70.12 570 PRO A N 1
ATOM 4110 C CA . PRO A 1 570 ? 22.632 -32.592 -20.512 1.00 70.12 570 PRO A CA 1
ATOM 4111 C C . PRO A 1 570 ? 21.515 -31.726 -21.104 1.00 70.12 570 PRO A C 1
ATOM 4113 O O . PRO A 1 570 ? 21.770 -30.655 -21.646 1.00 70.12 570 PRO A O 1
ATOM 4116 N N . LEU A 1 571 ? 20.264 -32.159 -20.916 1.00 75.38 571 LEU A N 1
ATOM 4117 C CA . LEU A 1 571 ? 19.054 -31.369 -21.191 1.00 75.38 571 LEU A CA 1
ATOM 4118 C C . LEU A 1 571 ? 18.784 -31.048 -22.676 1.00 75.38 571 LEU A C 1
ATOM 4120 O O . LEU A 1 571 ? 18.015 -30.134 -22.946 1.00 75.38 571 LEU A O 1
ATOM 4124 N N . VAL A 1 572 ? 19.356 -31.787 -23.633 1.00 84.56 572 VAL A N 1
ATOM 4125 C CA . VAL A 1 572 ? 18.991 -31.690 -25.063 1.00 84.56 572 VAL A CA 1
ATOM 4126 C C . VAL A 1 572 ? 18.176 -32.914 -25.468 1.00 84.56 572 VAL A C 1
ATOM 4128 O O . VAL A 1 572 ? 18.616 -34.051 -25.271 1.00 84.56 572 VAL A O 1
ATOM 4131 N N . MET A 1 573 ? 17.003 -32.698 -26.065 1.00 86.19 573 MET A N 1
ATOM 4132 C CA . MET A 1 573 ? 16.155 -33.785 -26.560 1.00 86.19 573 MET A CA 1
ATOM 4133 C C . MET A 1 573 ? 16.463 -34.045 -28.034 1.00 86.19 573 MET A C 1
ATOM 4135 O O . MET A 1 573 ? 16.397 -33.144 -28.862 1.00 86.19 573 MET A O 1
ATOM 4139 N N . LEU A 1 574 ? 16.817 -35.288 -28.362 1.00 90.50 574 LEU A N 1
ATOM 4140 C CA . LEU A 1 574 ? 17.140 -35.709 -29.729 1.00 90.50 574 LEU A CA 1
ATOM 4141 C C . LEU A 1 574 ? 16.191 -36.817 -30.178 1.00 90.50 574 LEU A C 1
ATOM 4143 O O . LEU A 1 574 ? 16.158 -37.880 -29.545 1.00 90.50 574 LEU A O 1
ATOM 4147 N N . THR A 1 575 ? 15.493 -36.609 -31.290 1.00 91.00 575 THR A N 1
ATOM 4148 C CA . THR A 1 575 ? 14.693 -37.624 -31.994 1.00 91.00 575 THR A CA 1
ATOM 4149 C C . THR A 1 575 ? 15.364 -38.004 -33.319 1.00 91.00 575 THR A C 1
ATOM 4151 O O . THR A 1 575 ? 16.239 -37.292 -33.809 1.00 91.00 575 THR A O 1
ATOM 4154 N N . SER A 1 576 ? 15.030 -39.167 -33.888 1.00 91.19 576 SER A N 1
ATOM 4155 C CA . SER A 1 576 ? 15.526 -39.589 -35.208 1.00 91.19 576 SER A CA 1
ATOM 4156 C C . SER A 1 576 ? 14.370 -39.880 -36.148 1.00 91.19 576 SER A C 1
ATOM 4158 O O . SER A 1 576 ? 13.386 -40.478 -35.712 1.00 91.19 576 SER A O 1
ATOM 4160 N N . ARG A 1 577 ? 14.526 -39.521 -37.426 1.00 91.00 577 ARG A N 1
ATOM 4161 C CA . ARG A 1 577 ? 13.579 -39.861 -38.489 1.00 91.00 577 ARG A CA 1
ATOM 4162 C C . ARG A 1 577 ? 14.285 -40.143 -39.812 1.00 91.00 577 ARG A C 1
ATOM 4164 O O . ARG A 1 577 ? 15.187 -39.425 -40.238 1.00 91.00 577 ARG A O 1
ATOM 4171 N N . GLY A 1 578 ? 13.877 -41.204 -40.491 1.00 89.06 578 GLY A N 1
ATOM 4172 C CA . GLY A 1 578 ? 14.288 -41.546 -41.846 1.00 89.06 578 GLY A CA 1
ATOM 4173 C C . GLY A 1 578 ? 13.322 -40.979 -42.878 1.00 89.06 578 GLY A C 1
ATOM 4174 O O . GLY A 1 578 ? 12.108 -41.103 -42.742 1.00 89.06 578 GLY A O 1
ATOM 4175 N N . TYR A 1 579 ? 13.865 -40.411 -43.946 1.00 88.38 579 TYR A N 1
ATOM 4176 C CA . TYR A 1 579 ? 13.104 -39.811 -45.042 1.00 88.38 579 TYR A CA 1
ATOM 4177 C C . TYR A 1 579 ? 13.292 -40.535 -46.384 1.00 88.38 579 TYR A C 1
ATOM 4179 O O . TYR A 1 579 ? 12.696 -40.153 -47.397 1.00 88.38 579 TYR A O 1
ATOM 4187 N N . GLY A 1 580 ? 14.138 -41.570 -46.425 1.00 88.44 580 GLY A N 1
ATOM 4188 C CA . GLY A 1 580 ? 14.441 -42.313 -47.641 1.00 88.44 580 GLY A CA 1
ATOM 4189 C C . GLY A 1 580 ? 14.853 -41.374 -48.777 1.00 88.44 580 GLY A C 1
ATOM 4190 O O . GLY A 1 580 ? 15.651 -40.457 -48.581 1.00 88.44 580 GLY A O 1
ATOM 4191 N N . ALA A 1 581 ? 14.288 -41.585 -49.966 1.00 84.56 581 ALA A N 1
ATOM 4192 C CA . ALA A 1 581 ? 14.539 -40.754 -51.145 1.00 84.56 581 ALA A CA 1
ATOM 4193 C C . ALA A 1 581 ? 13.467 -39.669 -51.381 1.00 84.56 581 ALA A C 1
ATOM 4195 O O . ALA A 1 581 ? 13.460 -39.057 -52.451 1.00 84.56 581 ALA A O 1
ATOM 4196 N N . ALA A 1 582 ? 12.550 -39.451 -50.427 1.00 81.12 582 ALA A N 1
ATOM 4197 C CA . ALA A 1 582 ? 11.352 -38.628 -50.620 1.00 81.12 582 ALA A CA 1
ATOM 4198 C C . ALA A 1 582 ? 11.650 -37.123 -50.771 1.00 81.12 582 ALA A C 1
ATOM 4200 O O . ALA A 1 582 ? 10.890 -36.411 -51.427 1.00 81.12 582 ALA A O 1
ATOM 4201 N N . HIS A 1 583 ? 12.780 -36.646 -50.233 1.00 82.06 583 HIS A N 1
ATOM 4202 C CA . HIS A 1 583 ? 13.152 -35.225 -50.221 1.00 82.06 583 HIS A CA 1
ATOM 4203 C C . HIS A 1 583 ? 14.547 -34.977 -50.843 1.00 82.06 583 HIS A C 1
ATOM 4205 O O . HIS A 1 583 ? 15.521 -34.697 -50.129 1.00 82.06 583 HIS A O 1
ATOM 4211 N N . PRO A 1 584 ? 14.695 -35.097 -52.181 1.00 83.75 584 PRO A N 1
ATOM 4212 C CA . PRO A 1 584 ? 15.976 -34.891 -52.852 1.00 83.75 584 PRO A CA 1
ATOM 4213 C C . PRO A 1 584 ? 16.337 -33.399 -52.949 1.00 83.75 584 PRO A C 1
ATOM 4215 O O . PRO A 1 584 ? 15.570 -32.597 -53.472 1.00 83.75 584 PRO A O 1
ATOM 4218 N N . LEU A 1 585 ? 17.556 -33.033 -52.541 1.00 80.69 585 LEU A N 1
ATOM 4219 C CA . LEU A 1 585 ? 18.111 -31.681 -52.737 1.00 80.69 585 LEU A CA 1
ATOM 4220 C C . LEU A 1 585 ? 18.650 -31.456 -54.158 1.00 80.69 585 LEU A C 1
ATOM 4222 O O . LEU A 1 585 ? 18.889 -30.325 -54.582 1.00 80.69 585 LEU A O 1
ATOM 4226 N N . ALA A 1 586 ? 18.920 -32.536 -54.890 1.00 82.94 586 ALA A N 1
ATOM 4227 C CA . ALA A 1 586 ? 19.495 -32.499 -56.224 1.00 82.94 586 ALA A CA 1
ATOM 4228 C C . ALA A 1 586 ? 18.972 -33.641 -57.102 1.00 82.94 586 ALA A C 1
ATOM 4230 O O . ALA A 1 586 ? 18.547 -34.685 -56.612 1.00 82.94 586 ALA A O 1
ATOM 4231 N N . GLY A 1 587 ? 19.071 -33.484 -58.425 1.00 81.31 587 GLY A N 1
ATOM 4232 C CA . GLY A 1 587 ? 18.718 -34.553 -59.362 1.00 81.31 587 GLY A CA 1
ATOM 4233 C C . GLY A 1 587 ? 19.561 -35.821 -59.152 1.00 81.31 587 GLY A C 1
ATOM 4234 O O . GLY A 1 587 ? 20.789 -35.751 -59.066 1.00 81.31 587 GLY A O 1
ATOM 4235 N N . ASN A 1 588 ? 18.909 -36.987 -59.121 1.00 82.38 588 ASN A N 1
ATOM 4236 C CA . ASN A 1 588 ? 19.543 -38.293 -58.872 1.00 82.38 588 ASN A CA 1
ATOM 4237 C C . ASN A 1 588 ? 20.332 -38.859 -60.072 1.00 82.38 588 ASN A C 1
ATOM 4239 O O . ASN A 1 588 ? 21.001 -39.887 -59.954 1.00 82.38 588 ASN A O 1
ATOM 4243 N N . GLU A 1 589 ? 20.320 -38.172 -61.214 1.00 82.50 589 GLU A N 1
ATOM 4244 C CA . GLU A 1 589 ? 20.985 -38.614 -62.447 1.00 82.50 589 GLU A CA 1
ATOM 4245 C C . GLU A 1 589 ? 22.517 -38.631 -62.323 1.00 82.50 589 GLU A C 1
ATOM 4247 O O . GLU A 1 589 ? 23.202 -39.523 -62.831 1.00 82.50 589 GLU A O 1
ATOM 4252 N N . THR A 1 590 ? 23.086 -37.674 -61.586 1.00 84.06 590 THR A N 1
ATOM 4253 C CA . THR A 1 590 ? 24.545 -37.532 -61.468 1.00 84.06 590 THR A CA 1
ATOM 4254 C C . THR A 1 590 ? 25.075 -38.133 -60.164 1.00 84.06 590 THR A C 1
ATOM 4256 O O . THR A 1 590 ? 24.411 -38.032 -59.129 1.00 84.06 590 THR A O 1
ATOM 4259 N N . PRO A 1 591 ? 26.302 -38.696 -60.152 1.00 82.62 591 PRO A N 1
ATOM 4260 C CA . PRO A 1 591 ? 26.948 -39.128 -58.911 1.00 82.62 591 PRO A CA 1
ATOM 4261 C C . PRO A 1 591 ? 27.026 -38.011 -57.860 1.00 82.62 591 PRO A C 1
ATOM 4263 O O . PRO A 1 591 ? 26.799 -38.267 -56.683 1.00 82.62 591 PRO A O 1
ATOM 4266 N N . ALA A 1 592 ? 27.279 -36.769 -58.286 1.00 80.38 592 ALA A N 1
ATOM 4267 C CA . ALA A 1 592 ? 27.329 -35.606 -57.403 1.00 80.38 592 ALA A CA 1
ATOM 4268 C C . ALA A 1 592 ? 25.959 -35.270 -56.783 1.00 80.38 592 ALA A C 1
ATOM 4270 O O . ALA A 1 592 ? 25.884 -34.944 -55.602 1.00 80.38 592 ALA A O 1
ATOM 4271 N N . GLY A 1 593 ? 24.868 -35.376 -57.551 1.00 80.38 593 GLY A N 1
ATOM 4272 C CA . GLY A 1 593 ? 23.507 -35.188 -57.042 1.00 80.38 593 GLY A CA 1
ATOM 4273 C C . GLY A 1 593 ? 23.097 -36.272 -56.046 1.00 80.38 593 GLY A C 1
ATOM 4274 O O . GLY A 1 593 ? 22.636 -35.952 -54.955 1.00 80.38 593 GLY A O 1
ATOM 4275 N N . ARG A 1 594 ? 23.383 -37.545 -56.352 1.00 83.06 594 ARG A N 1
ATOM 4276 C CA . ARG A 1 594 ? 23.135 -38.661 -55.421 1.00 83.06 594 ARG A CA 1
ATOM 4277 C C . ARG A 1 594 ? 23.901 -38.507 -54.109 1.00 83.06 594 ARG A C 1
ATOM 4279 O O . ARG A 1 594 ? 23.346 -38.747 -53.047 1.00 83.06 594 ARG A O 1
ATOM 4286 N N . THR A 1 595 ? 25.158 -38.065 -54.162 1.00 82.19 595 THR A N 1
ATOM 4287 C CA . THR A 1 595 ? 25.940 -37.800 -52.945 1.00 82.19 595 THR A CA 1
ATOM 4288 C C . THR A 1 595 ? 25.335 -36.691 -52.091 1.00 82.19 595 THR A C 1
ATOM 4290 O O . THR A 1 595 ? 25.302 -36.849 -50.880 1.00 82.19 595 THR A O 1
ATOM 4293 N N . ARG A 1 596 ? 24.789 -35.625 -52.693 1.00 82.00 596 ARG A N 1
ATOM 4294 C CA . ARG A 1 596 ? 24.087 -34.567 -51.945 1.00 82.00 596 ARG A CA 1
ATOM 4295 C C . ARG A 1 596 ? 22.763 -35.030 -51.329 1.00 82.00 596 ARG A C 1
ATOM 4297 O O . ARG A 1 596 ? 22.368 -34.512 -50.293 1.00 82.00 596 ARG A O 1
ATOM 4304 N N . ASN A 1 597 ? 22.095 -36.009 -51.941 1.00 84.81 597 ASN A N 1
ATOM 4305 C CA . ASN A 1 597 ? 20.860 -36.582 -51.401 1.00 84.81 597 ASN A CA 1
ATOM 4306 C C . ASN A 1 597 ? 21.123 -37.560 -50.242 1.00 84.81 597 ASN A C 1
ATOM 4308 O O . ASN A 1 597 ? 20.299 -37.662 -49.341 1.00 84.81 597 ASN A O 1
ATOM 4312 N N . ARG A 1 598 ? 22.282 -38.237 -50.215 1.00 87.56 598 ARG A N 1
ATOM 4313 C CA . ARG A 1 598 ? 22.718 -39.081 -49.086 1.00 87.56 598 ARG A CA 1
ATOM 4314 C C . ARG A 1 598 ? 23.291 -38.226 -47.949 1.00 87.56 598 ARG A C 1
ATOM 4316 O O . ARG A 1 598 ? 24.510 -38.128 -47.819 1.00 87.56 598 ARG A O 1
ATOM 4323 N N . ARG A 1 599 ? 22.426 -37.613 -47.141 1.00 90.12 599 ARG A N 1
ATOM 4324 C CA . ARG A 1 599 ? 22.818 -36.667 -46.081 1.00 90.12 599 ARG A CA 1
ATOM 4325 C C . ARG A 1 599 ? 22.149 -36.963 -44.741 1.00 90.12 599 ARG A C 1
ATOM 4327 O O . ARG A 1 599 ? 21.146 -37.673 -44.685 1.00 90.12 599 ARG A O 1
ATOM 4334 N N . ILE A 1 600 ? 22.707 -36.358 -43.699 1.00 94.12 600 ILE A N 1
ATOM 4335 C CA . ILE A 1 600 ? 22.070 -36.176 -42.396 1.00 94.12 600 ILE A CA 1
ATOM 4336 C C . ILE A 1 600 ? 21.760 -34.690 -42.247 1.00 94.12 600 ILE A C 1
ATOM 4338 O O . ILE A 1 600 ? 22.593 -33.857 -42.604 1.00 94.12 600 ILE A O 1
ATOM 4342 N N . GLU A 1 601 ? 20.582 -34.374 -41.733 1.00 91.94 601 GLU A N 1
ATOM 4343 C CA . GLU A 1 601 ? 20.209 -33.035 -41.287 1.00 91.94 601 GLU A CA 1
ATOM 4344 C C . GLU A 1 601 ? 19.798 -33.083 -39.817 1.00 91.94 601 GLU A C 1
ATOM 4346 O O . GLU A 1 601 ? 19.378 -34.127 -39.321 1.00 91.94 601 GLU A O 1
ATOM 4351 N N . ILE A 1 602 ? 19.974 -31.973 -39.110 1.00 92.62 602 ILE A N 1
ATOM 4352 C CA . ILE A 1 602 ? 19.557 -31.825 -37.718 1.00 92.62 602 ILE A CA 1
ATOM 4353 C C . ILE A 1 602 ? 18.748 -30.537 -37.664 1.00 92.62 602 ILE A C 1
ATOM 4355 O O . ILE A 1 602 ? 19.273 -29.469 -37.975 1.00 92.62 602 ILE A O 1
ATOM 4359 N N . LEU A 1 603 ? 17.463 -30.661 -37.355 1.00 89.31 603 LEU A N 1
ATOM 4360 C CA . LEU A 1 603 ? 16.490 -29.576 -37.414 1.00 89.31 603 LEU A CA 1
ATOM 4361 C C . LEU A 1 603 ? 16.006 -29.259 -36.005 1.00 89.31 603 LEU A C 1
ATOM 4363 O O . LEU A 1 603 ? 15.741 -30.175 -35.231 1.00 89.31 603 LEU A O 1
ATOM 4367 N N . LEU A 1 604 ? 15.893 -27.973 -35.676 1.00 89.50 604 LEU A N 1
ATOM 4368 C CA . LEU A 1 604 ? 15.257 -27.541 -34.434 1.00 89.50 604 LEU A CA 1
ATOM 4369 C C . LEU A 1 604 ? 13.768 -27.893 -34.494 1.00 89.50 604 LEU A C 1
ATOM 4371 O O . LEU A 1 604 ? 13.084 -27.529 -35.453 1.00 89.50 604 LEU A O 1
ATOM 4375 N N . VAL A 1 605 ? 13.280 -28.591 -33.473 1.00 82.88 605 VAL A N 1
ATOM 4376 C CA . VAL A 1 605 ? 11.854 -28.836 -33.277 1.00 82.88 605 VAL A CA 1
ATOM 4377 C C . VAL A 1 605 ? 11.301 -27.632 -32.533 1.00 82.88 605 VAL A C 1
ATOM 4379 O O . VAL A 1 605 ? 11.616 -27.386 -31.372 1.00 82.88 605 VAL A O 1
ATOM 4382 N N . ASP A 1 606 ? 10.507 -26.848 -33.245 1.00 67.56 606 ASP A N 1
ATOM 4383 C CA . ASP A 1 606 ? 9.772 -25.732 -32.679 1.00 67.56 606 ASP A CA 1
ATOM 4384 C C . ASP A 1 606 ? 8.425 -26.269 -32.146 1.00 67.56 606 ASP A C 1
ATOM 4386 O O . ASP A 1 606 ? 7.624 -26.770 -32.942 1.00 67.56 606 ASP A O 1
ATOM 4390 N N . PRO A 1 607 ? 8.161 -26.201 -30.826 1.00 52.12 607 PRO A N 1
ATOM 4391 C CA . PRO A 1 607 ? 6.927 -26.720 -30.237 1.00 52.12 607 PRO A CA 1
ATOM 4392 C C . PRO A 1 607 ? 5.679 -25.983 -30.751 1.00 52.12 607 PRO A C 1
ATOM 4394 O O . PRO A 1 607 ? 4.611 -26.585 -30.826 1.00 52.12 607 PRO A O 1
ATOM 4397 N N . THR A 1 608 ? 5.805 -24.719 -31.176 1.00 47.53 608 THR A N 1
ATOM 4398 C CA . THR A 1 608 ? 4.711 -23.946 -31.784 1.00 47.53 608 THR A CA 1
ATOM 4399 C C . THR A 1 608 ? 4.476 -24.315 -33.249 1.00 47.53 608 THR A C 1
ATOM 4401 O O . THR A 1 608 ? 3.329 -24.463 -33.659 1.00 47.53 608 THR A O 1
ATOM 4404 N N . LYS A 1 609 ? 5.526 -24.602 -34.030 1.00 45.66 609 LYS A N 1
ATOM 4405 C CA . LYS A 1 609 ? 5.367 -25.138 -35.398 1.00 45.66 609 LYS A CA 1
ATOM 4406 C C . LYS A 1 609 ? 4.959 -26.601 -35.457 1.00 45.66 609 LYS A C 1
ATOM 4408 O O . LYS A 1 609 ? 4.335 -27.000 -36.432 1.00 45.66 609 LYS A O 1
ATOM 4413 N N . ALA A 1 610 ? 5.300 -27.407 -34.454 1.00 41.78 610 ALA A N 1
ATOM 4414 C CA . ALA A 1 610 ? 4.774 -28.762 -34.328 1.00 41.78 610 ALA A CA 1
ATOM 4415 C C . ALA A 1 610 ? 3.250 -28.746 -34.096 1.00 41.78 610 ALA A C 1
ATOM 4417 O O . ALA A 1 610 ? 2.562 -29.619 -34.620 1.00 41.78 610 ALA A O 1
ATOM 4418 N N . ALA A 1 611 ? 2.732 -27.715 -33.411 1.00 40.81 611 ALA A N 1
ATOM 4419 C CA . ALA A 1 611 ? 1.300 -27.442 -33.282 1.00 40.81 611 ALA A CA 1
ATOM 4420 C C . ALA A 1 611 ? 0.690 -26.830 -34.565 1.00 40.81 611 ALA A C 1
ATOM 4422 O O . ALA A 1 611 ? -0.356 -27.281 -35.017 1.00 40.81 611 ALA A O 1
ATOM 4423 N N . GLU A 1 612 ? 1.353 -25.874 -35.231 1.00 36.81 612 GLU A N 1
ATOM 4424 C CA . GLU A 1 612 ? 0.855 -25.291 -36.497 1.00 36.81 612 GLU A CA 1
ATOM 4425 C C . GLU A 1 612 ? 0.902 -26.266 -37.688 1.00 36.81 612 GLU A C 1
ATOM 4427 O O . GLU A 1 612 ? 0.073 -26.177 -38.591 1.00 36.81 612 GLU A O 1
ATOM 4432 N N . ALA A 1 613 ? 1.840 -27.218 -37.711 1.00 36.94 613 ALA A N 1
ATOM 4433 C CA . ALA A 1 613 ? 1.942 -28.231 -38.764 1.00 36.94 613 ALA A CA 1
ATOM 4434 C C . ALA A 1 613 ? 0.952 -29.400 -38.591 1.00 36.94 613 ALA A C 1
ATOM 4436 O O . ALA A 1 613 ? 0.843 -30.232 -39.495 1.00 36.94 613 ALA A O 1
ATOM 4437 N N . ALA A 1 614 ? 0.240 -29.464 -37.459 1.00 41.28 614 ALA A N 1
ATOM 4438 C CA . ALA A 1 614 ? -0.809 -30.446 -37.184 1.00 41.28 614 ALA A CA 1
ATOM 4439 C C . ALA A 1 614 ? -2.222 -29.944 -37.545 1.00 41.28 614 ALA A C 1
ATOM 4441 O O . ALA A 1 614 ? -3.153 -30.747 -37.621 1.00 41.28 614 ALA A O 1
ATOM 4442 N N . VAL A 1 615 ? -2.386 -28.651 -37.854 1.00 37.28 615 VAL A N 1
ATOM 4443 C CA . VAL A 1 615 ? -3.671 -28.079 -38.275 1.00 37.28 615 VAL A CA 1
ATOM 4444 C C . VAL A 1 615 ? -3.791 -28.135 -39.800 1.00 37.28 615 VAL A C 1
ATOM 4446 O O . VAL A 1 615 ? -3.224 -27.323 -40.531 1.00 37.28 615 VAL A O 1
ATOM 4449 N N . GLU A 1 616 ? -4.571 -29.092 -40.304 1.00 34.41 616 GLU A N 1
ATOM 4450 C CA . GLU A 1 616 ? -5.132 -28.996 -41.656 1.00 34.41 616 GLU A CA 1
ATOM 4451 C C . GLU A 1 616 ? -5.920 -27.669 -41.767 1.00 34.41 616 GLU A C 1
ATOM 4453 O O . GLU A 1 616 ? -6.785 -27.394 -40.930 1.00 34.41 616 GLU A O 1
ATOM 4458 N N . PRO A 1 617 ? -5.648 -26.812 -42.768 1.00 36.94 617 PRO A N 1
ATOM 4459 C CA . PRO A 1 617 ? -6.248 -25.487 -42.836 1.00 36.94 617 PRO A CA 1
ATOM 4460 C C . PRO A 1 617 ? -7.732 -25.600 -43.196 1.00 36.94 617 PRO A C 1
ATOM 4462 O O . PRO A 1 617 ? -8.076 -25.900 -44.342 1.00 36.94 617 PRO A O 1
ATOM 4465 N N . GLY A 1 618 ? -8.627 -25.324 -42.241 1.00 45.25 618 GLY A N 1
ATOM 4466 C CA . GLY A 1 618 ? -10.051 -25.251 -42.571 1.00 45.25 618 GLY A CA 1
ATOM 4467 C C . GLY A 1 618 ? -11.096 -25.121 -41.464 1.00 45.25 618 GLY A C 1
ATOM 4468 O O . GLY A 1 618 ? -12.272 -25.136 -41.826 1.00 45.25 618 GLY A O 1
ATOM 4469 N N . GLU A 1 619 ? -10.759 -24.982 -40.177 1.00 41.97 619 GLU A N 1
ATOM 4470 C CA . GLU A 1 619 ? -11.789 -24.868 -39.130 1.00 41.97 619 GLU A CA 1
ATOM 4471 C C . GLU A 1 619 ? -11.612 -23.632 -38.234 1.00 41.97 619 GLU A C 1
ATOM 4473 O O . GLU A 1 619 ? -10.508 -23.261 -37.849 1.00 41.97 619 GLU A O 1
ATOM 4478 N N . ASP A 1 620 ? -12.737 -22.965 -37.979 1.00 51.00 620 ASP A N 1
ATOM 4479 C CA . ASP A 1 620 ? -12.875 -21.700 -37.255 1.00 51.00 620 ASP A CA 1
ATOM 4480 C C . ASP A 1 620 ? -12.345 -21.824 -35.802 1.00 51.00 620 ASP A C 1
ATOM 4482 O O . ASP A 1 620 ? -12.832 -22.693 -35.065 1.00 51.00 620 ASP A O 1
ATOM 4486 N N . PRO A 1 621 ? -11.386 -20.984 -35.352 1.00 49.22 621 PRO A N 1
ATOM 4487 C CA . PRO A 1 621 ? -10.802 -21.048 -34.005 1.00 49.22 621 PRO A CA 1
ATOM 4488 C C . PRO A 1 621 ? -11.843 -21.008 -32.877 1.00 49.22 621 PRO A C 1
ATOM 4490 O O . PRO A 1 621 ? -11.681 -21.668 -31.849 1.00 49.22 621 PRO A O 1
ATOM 4493 N N . ALA A 1 622 ? -12.957 -20.299 -33.087 1.00 52.72 622 ALA A N 1
ATOM 4494 C CA . ALA A 1 622 ? -14.046 -20.220 -32.117 1.00 52.72 622 ALA A CA 1
ATOM 4495 C C . ALA A 1 622 ? -14.809 -21.553 -31.974 1.00 52.72 622 ALA A C 1
ATOM 4497 O O . ALA A 1 622 ? -15.270 -21.904 -30.884 1.00 52.72 622 ALA A O 1
ATOM 4498 N N . ALA A 1 623 ? -14.913 -22.334 -33.054 1.00 56.44 623 ALA A N 1
ATOM 4499 C CA . ALA A 1 623 ? -15.533 -23.656 -33.029 1.00 56.44 623 ALA A CA 1
ATOM 4500 C C . ALA A 1 623 ? -14.619 -24.706 -32.372 1.00 56.44 623 ALA A C 1
ATOM 4502 O O . ALA A 1 623 ? -15.115 -25.593 -31.672 1.00 56.44 623 ALA A O 1
ATOM 4503 N N . ALA A 1 624 ? -13.299 -24.587 -32.548 1.00 58.44 624 ALA A N 1
ATOM 4504 C CA . ALA A 1 624 ? -12.310 -25.450 -31.900 1.00 58.44 624 ALA A CA 1
ATOM 4505 C C . ALA A 1 624 ? -12.269 -25.236 -30.374 1.00 58.44 624 ALA A C 1
ATOM 4507 O O . ALA A 1 624 ? -12.336 -26.206 -29.617 1.00 58.44 624 ALA A O 1
ATOM 4508 N N . ALA A 1 625 ? -12.284 -23.979 -29.913 1.00 63.31 625 ALA A N 1
ATOM 4509 C CA . ALA A 1 625 ? -12.333 -23.650 -28.486 1.00 63.31 625 ALA A CA 1
ATOM 4510 C C . ALA A 1 625 ? -13.621 -24.162 -27.808 1.00 63.31 625 ALA A C 1
ATOM 4512 O O . ALA A 1 625 ? -13.574 -24.753 -26.728 1.00 63.31 625 ALA A O 1
ATOM 4513 N N . GLY A 1 626 ? -14.775 -24.025 -28.474 1.00 73.12 626 GLY A N 1
ATOM 4514 C CA . GLY A 1 626 ? -16.047 -24.557 -27.972 1.00 73.12 626 GLY A CA 1
ATOM 4515 C C . GLY A 1 626 ? -16.069 -26.087 -27.849 1.00 73.12 626 GLY A C 1
ATOM 4516 O O . GLY A 1 626 ? -16.633 -26.622 -26.893 1.00 73.12 626 GLY A O 1
ATOM 4517 N N . LYS A 1 627 ? -15.421 -26.806 -28.778 1.00 74.94 627 LYS A N 1
ATOM 4518 C CA . LYS A 1 627 ? -15.272 -28.271 -28.712 1.00 74.94 627 LYS A CA 1
ATOM 4519 C C . LYS A 1 627 ? -14.338 -28.705 -27.580 1.00 74.94 627 LYS A C 1
ATOM 4521 O O . LYS A 1 627 ? -14.666 -29.653 -26.871 1.00 74.94 627 LYS A O 1
ATOM 4526 N N . ALA A 1 628 ? -13.223 -28.003 -27.375 1.00 80.06 628 ALA A N 1
ATOM 4527 C CA . ALA A 1 628 ? -12.291 -28.278 -26.281 1.00 80.06 628 ALA A CA 1
ATOM 4528 C C . ALA A 1 628 ? -12.949 -28.092 -24.902 1.00 80.06 628 ALA A C 1
ATOM 4530 O O . ALA A 1 628 ? -12.791 -28.938 -24.022 1.00 80.06 628 ALA A O 1
ATOM 4531 N N . GLN A 1 629 ? -13.766 -27.046 -24.741 1.00 82.75 629 GLN A N 1
ATOM 4532 C CA . GLN A 1 629 ? -14.507 -26.805 -23.503 1.00 82.75 629 GLN A CA 1
ATOM 4533 C C . GLN A 1 629 ? -15.572 -27.881 -23.237 1.00 82.75 629 GLN A C 1
ATOM 4535 O O . GLN A 1 629 ? -15.643 -28.420 -22.133 1.00 82.75 629 GLN A O 1
ATOM 4540 N N . ALA A 1 630 ? -16.364 -28.255 -24.249 1.00 83.12 630 ALA A N 1
ATOM 4541 C CA . ALA A 1 630 ? -17.360 -29.322 -24.111 1.00 83.12 630 ALA A CA 1
ATOM 4542 C C . ALA A 1 630 ? -16.714 -30.676 -23.751 1.00 83.12 630 ALA A C 1
ATOM 4544 O O . ALA A 1 630 ? -17.228 -31.416 -22.913 1.00 83.12 630 ALA A O 1
ATOM 4545 N N . CYS A 1 631 ? -15.552 -30.963 -24.338 1.00 87.19 631 CYS A N 1
ATOM 4546 C CA . CYS A 1 631 ? -14.744 -32.142 -24.037 1.00 87.19 631 CYS A CA 1
ATOM 4547 C C . CYS A 1 631 ? -14.250 -32.149 -22.582 1.00 87.19 631 CYS A C 1
ATOM 4549 O O . CYS A 1 631 ? -14.364 -33.160 -21.889 1.00 87.19 631 CYS A O 1
ATOM 4551 N N . ALA A 1 632 ? -13.758 -31.009 -22.088 1.00 87.38 632 ALA A N 1
ATOM 4552 C CA . ALA A 1 632 ? -13.305 -30.861 -20.707 1.00 87.38 632 ALA A CA 1
ATOM 4553 C C . ALA A 1 632 ? -14.437 -31.101 -19.693 1.00 87.38 632 ALA A C 1
ATOM 4555 O O . ALA A 1 632 ? -14.242 -31.785 -18.686 1.00 87.38 632 ALA A O 1
ATOM 4556 N N . GLU A 1 633 ? -15.635 -30.586 -19.972 1.00 87.25 633 GLU A N 1
ATOM 4557 C CA . GLU A 1 633 ? -16.818 -30.789 -19.130 1.00 87.25 633 GLU A CA 1
ATOM 4558 C C . GLU A 1 633 ? -17.252 -32.260 -19.086 1.00 87.25 633 GLU A C 1
ATOM 4560 O O . GLU A 1 633 ? -17.603 -32.777 -18.020 1.00 87.25 633 GLU A O 1
ATOM 4565 N N . GLU A 1 634 ? -17.178 -32.964 -20.216 1.00 89.38 634 GLU A N 1
ATOM 4566 C CA . GLU A 1 634 ? -17.490 -34.392 -20.286 1.00 89.38 634 GLU A CA 1
ATOM 4567 C C . GLU A 1 634 ? -16.444 -35.245 -19.548 1.00 89.38 634 GLU A C 1
ATOM 4569 O O . GLU A 1 634 ? -16.810 -36.132 -18.772 1.00 89.38 634 GLU A O 1
ATOM 4574 N N . ILE A 1 635 ? -15.152 -34.923 -19.676 1.00 89.69 635 ILE A N 1
ATOM 4575 C CA . ILE A 1 635 ? -14.074 -35.566 -18.905 1.00 89.69 635 ILE A CA 1
ATOM 4576 C C . ILE A 1 635 ? -14.286 -35.356 -17.400 1.00 89.69 635 ILE A C 1
ATOM 4578 O O . ILE A 1 635 ? -14.193 -36.307 -16.615 1.00 89.69 635 ILE A O 1
ATOM 4582 N N . ALA A 1 636 ? -14.627 -34.135 -16.982 1.00 86.88 636 ALA A N 1
ATOM 4583 C CA . ALA A 1 636 ? -14.933 -33.837 -15.588 1.00 86.88 636 ALA A CA 1
ATOM 4584 C C . ALA A 1 636 ? -16.147 -34.640 -15.088 1.00 86.88 636 ALA A C 1
ATOM 4586 O O . ALA A 1 636 ? -16.121 -35.156 -13.969 1.00 86.88 636 ALA A O 1
ATOM 4587 N N . ALA A 1 637 ? -17.188 -34.811 -15.909 1.00 86.31 637 ALA A N 1
ATOM 4588 C CA . ALA A 1 637 ? -18.349 -35.631 -15.567 1.00 86.31 637 ALA A CA 1
ATOM 4589 C C . ALA A 1 637 ? -17.993 -37.124 -15.422 1.00 86.31 637 ALA A C 1
ATOM 4591 O O . ALA A 1 637 ? -18.450 -37.777 -14.477 1.00 86.31 637 ALA A O 1
ATOM 4592 N N . ILE A 1 638 ? -17.130 -37.657 -16.295 1.00 88.31 638 ILE A N 1
ATOM 4593 C CA . ILE A 1 638 ? -16.621 -39.034 -16.203 1.00 88.31 638 ILE A CA 1
ATOM 4594 C C . ILE A 1 638 ? -15.883 -39.233 -14.872 1.00 88.31 638 ILE A C 1
ATOM 4596 O O . ILE A 1 638 ? -16.218 -40.155 -14.123 1.00 88.31 638 ILE A O 1
ATOM 4600 N N . LEU A 1 639 ? -14.968 -38.325 -14.520 1.00 87.12 639 LEU A N 1
ATOM 4601 C CA . LEU A 1 639 ? -14.198 -38.362 -13.267 1.00 87.12 639 LEU A CA 1
ATOM 4602 C C . LEU A 1 639 ? -15.037 -38.088 -12.005 1.00 87.12 639 LEU A C 1
ATOM 4604 O O . LEU A 1 639 ? -14.638 -38.447 -10.898 1.00 87.12 639 LEU A O 1
ATOM 4608 N N . GLN A 1 640 ? -16.211 -37.469 -12.137 1.00 82.62 640 GLN A N 1
ATOM 4609 C CA . GLN A 1 640 ? -17.175 -37.345 -11.036 1.00 82.62 640 GLN A CA 1
ATOM 4610 C C . GLN A 1 640 ? -18.003 -38.621 -10.840 1.00 82.62 640 GLN A C 1
ATOM 4612 O O . GLN A 1 640 ? -18.438 -38.908 -9.724 1.00 82.62 640 GLN A O 1
ATOM 4617 N N . SER A 1 641 ? -18.221 -39.394 -11.909 1.00 80.25 641 SER A N 1
ATOM 4618 C CA . SER A 1 641 ? -18.985 -40.647 -11.874 1.00 80.25 641 SER A CA 1
ATOM 4619 C C . SER A 1 641 ? -18.176 -41.853 -11.371 1.00 80.25 641 SER A C 1
ATOM 4621 O O . SER A 1 641 ? -18.762 -42.842 -10.925 1.00 80.25 641 SER A O 1
ATOM 4623 N N . GLY A 1 642 ? -16.843 -41.759 -11.382 1.00 80.00 642 GLY A N 1
ATOM 4624 C CA . GLY A 1 642 ? -15.922 -42.767 -10.860 1.00 80.00 642 GLY A CA 1
ATOM 4625 C C . GLY A 1 642 ? -14.542 -42.177 -10.568 1.00 80.00 642 GLY A C 1
ATOM 4626 O O . GLY A 1 642 ? -14.133 -41.214 -11.202 1.00 80.00 642 GLY A O 1
ATOM 4627 N N . ALA A 1 643 ? -13.812 -42.745 -9.605 1.00 82.75 643 ALA A N 1
ATOM 4628 C CA . ALA A 1 643 ? -12.483 -42.268 -9.224 1.00 82.75 643 ALA A CA 1
ATOM 4629 C C . ALA A 1 643 ? -11.379 -43.144 -9.829 1.00 82.75 643 ALA A C 1
ATOM 4631 O O . ALA A 1 643 ? -11.507 -44.367 -9.870 1.00 82.75 643 ALA A O 1
ATOM 4632 N N . VAL A 1 644 ? -10.263 -42.528 -10.231 1.00 86.75 644 VAL A N 1
ATOM 4633 C CA . VAL A 1 644 ? -9.036 -43.272 -10.537 1.00 86.75 644 VAL A CA 1
ATOM 4634 C C . VAL A 1 644 ? -8.466 -43.806 -9.224 1.00 86.75 644 VAL A C 1
ATOM 4636 O O . VAL A 1 644 ? -8.003 -43.048 -8.369 1.00 86.75 644 VAL A O 1
ATOM 4639 N N . GLU A 1 645 ? -8.532 -45.120 -9.046 1.00 84.44 645 GLU A N 1
ATOM 4640 C CA . GLU A 1 645 ? -8.036 -45.804 -7.861 1.00 84.44 645 GLU A CA 1
ATOM 4641 C C . GLU A 1 645 ? -6.572 -46.232 -8.010 1.00 84.44 645 GLU A C 1
ATOM 4643 O O . GLU A 1 645 ? -6.103 -46.614 -9.087 1.00 84.44 645 GLU A O 1
ATOM 4648 N N . PHE A 1 646 ? -5.861 -46.200 -6.882 1.00 85.75 646 PHE A N 1
ATOM 4649 C CA . PHE A 1 646 ? -4.445 -46.533 -6.777 1.00 85.75 646 PHE A CA 1
ATOM 4650 C C . PHE A 1 646 ? -4.210 -47.536 -5.651 1.00 85.75 646 PHE A C 1
ATOM 4652 O O . PHE A 1 646 ? -4.915 -47.527 -4.636 1.00 85.75 646 PHE A O 1
ATOM 4659 N N . GLY A 1 647 ? -3.149 -48.335 -5.774 1.00 76.62 647 GLY A N 1
ATOM 4660 C CA . GLY A 1 647 ? -2.676 -49.188 -4.685 1.00 76.62 647 GLY A CA 1
ATOM 4661 C C . GLY A 1 647 ? -2.403 -48.400 -3.392 1.00 76.62 647 GLY A C 1
ATOM 4662 O O . GLY A 1 647 ? -2.085 -47.205 -3.408 1.00 76.62 647 GLY A O 1
ATOM 4663 N N . LEU A 1 648 ? -2.514 -49.066 -2.236 1.00 73.00 648 LEU A N 1
ATOM 4664 C CA . LEU A 1 648 ? -2.327 -48.433 -0.924 1.00 73.00 648 LEU A CA 1
ATOM 4665 C C . LEU A 1 648 ? -0.946 -47.759 -0.824 1.00 73.00 648 LEU A C 1
ATOM 4667 O O . LEU A 1 648 ? 0.080 -48.429 -0.875 1.00 73.00 648 LEU A O 1
ATOM 4671 N N . GLY A 1 649 ? -0.929 -46.431 -0.661 1.00 69.88 649 GLY A N 1
ATOM 4672 C CA . GLY A 1 649 ? 0.308 -45.640 -0.590 1.00 69.88 649 GLY A CA 1
ATOM 4673 C C . GLY A 1 649 ? 1.134 -45.620 -1.884 1.00 69.88 649 GLY A C 1
ATOM 4674 O O . GLY A 1 649 ? 2.288 -45.205 -1.849 1.00 69.88 649 GLY A O 1
ATOM 4675 N N . SER A 1 650 ? 0.559 -46.069 -3.002 1.00 78.62 650 SER A N 1
ATOM 4676 C CA . SER A 1 650 ? 1.213 -46.178 -4.306 1.00 78.62 650 SER A CA 1
ATOM 4677 C C . SER A 1 650 ? 0.621 -45.191 -5.319 1.00 78.62 650 SER A C 1
ATOM 4679 O O . SER A 1 650 ? -0.475 -44.650 -5.119 1.00 78.62 650 SER A O 1
ATOM 4681 N N . ALA A 1 651 ? 1.374 -44.964 -6.396 1.00 84.44 651 ALA A N 1
ATOM 4682 C CA . ALA A 1 651 ? 0.925 -44.314 -7.627 1.00 84.44 651 ALA A CA 1
ATOM 4683 C C . ALA A 1 651 ? 0.563 -45.326 -8.731 1.00 84.44 651 ALA A C 1
ATOM 4685 O O . ALA A 1 651 ? 0.176 -44.936 -9.823 1.00 84.44 651 ALA A O 1
ATOM 4686 N N . GLU A 1 652 ? 0.656 -46.625 -8.440 1.00 87.00 652 GLU A N 1
ATOM 4687 C CA . GLU A 1 652 ? 0.229 -47.691 -9.343 1.00 87.00 652 GLU A CA 1
ATOM 4688 C C . GLU A 1 652 ? -1.300 -47.700 -9.469 1.00 87.00 652 GLU A C 1
ATOM 4690 O O . GLU A 1 652 ? -2.009 -47.879 -8.471 1.00 87.00 652 GLU A O 1
ATOM 4695 N N . ILE A 1 653 ? -1.784 -47.473 -10.690 1.00 87.88 653 ILE A N 1
ATOM 4696 C CA . ILE A 1 653 ? -3.204 -47.476 -11.048 1.00 87.88 653 ILE A CA 1
ATOM 4697 C C . ILE A 1 653 ? -3.711 -48.919 -11.003 1.00 87.88 653 ILE A C 1
ATOM 4699 O O . ILE A 1 653 ? -3.117 -49.811 -11.610 1.00 87.88 653 ILE A O 1
ATOM 4703 N N . VAL A 1 654 ? -4.804 -49.161 -10.278 1.00 87.38 654 VAL A N 1
ATOM 4704 C CA . VAL A 1 654 ? -5.383 -50.512 -10.198 1.00 87.38 654 VAL A CA 1
ATOM 4705 C C . VAL A 1 654 ? -6.104 -50.874 -11.508 1.00 87.38 654 VAL A C 1
ATOM 4707 O O . VAL A 1 654 ? -6.671 -49.983 -12.148 1.00 87.38 654 VAL A O 1
ATOM 4710 N N . PRO A 1 655 ? -6.127 -52.155 -11.928 1.00 86.25 655 PRO A N 1
ATOM 4711 C CA . PRO A 1 655 ? -6.754 -52.575 -13.186 1.00 86.25 655 PRO A CA 1
ATOM 4712 C C . PRO A 1 655 ? -8.227 -52.168 -13.335 1.00 86.25 655 PRO A C 1
ATOM 4714 O O . PRO A 1 655 ? -8.697 -51.941 -14.447 1.00 86.25 655 PRO A O 1
ATOM 4717 N N . GLU A 1 656 ? -8.956 -52.047 -12.227 1.00 86.19 656 GLU A N 1
ATOM 4718 C CA . GLU A 1 656 ? -10.354 -51.615 -12.185 1.00 86.19 656 GLU A CA 1
ATOM 4719 C C . GLU A 1 656 ? -10.551 -50.183 -12.721 1.00 86.19 656 GLU A C 1
ATOM 4721 O O . GLU A 1 656 ? -11.610 -49.879 -13.269 1.00 86.19 656 GLU A O 1
ATOM 4726 N N . SER A 1 657 ? -9.521 -49.331 -12.649 1.00 89.56 657 SER A N 1
ATOM 4727 C CA . SER A 1 657 ? -9.534 -47.958 -13.177 1.00 89.56 657 SER A CA 1
ATOM 4728 C C . SER A 1 657 ? -9.329 -47.885 -14.695 1.00 89.56 657 SER A C 1
ATOM 4730 O O . SER A 1 657 ? -9.563 -46.832 -15.288 1.00 89.56 657 SER A O 1
ATOM 4732 N N . ALA A 1 658 ? -8.915 -48.977 -15.352 1.00 84.69 658 ALA A N 1
ATOM 4733 C CA . ALA A 1 658 ? -8.610 -48.974 -16.786 1.00 84.69 658 ALA A CA 1
ATOM 4734 C C . ALA A 1 658 ? -9.829 -48.603 -17.647 1.00 84.69 658 ALA A C 1
ATOM 4736 O O . ALA A 1 658 ? -9.693 -47.882 -18.629 1.00 84.69 658 ALA A O 1
ATOM 4737 N N . GLY A 1 659 ? -11.033 -49.038 -17.254 1.00 86.62 659 GLY A N 1
ATOM 4738 C CA . GLY A 1 659 ? -12.267 -48.686 -17.965 1.00 86.62 659 GLY A CA 1
ATOM 4739 C C . GLY A 1 659 ? -12.614 -47.197 -17.874 1.00 86.62 659 GLY A C 1
ATOM 4740 O O . GLY A 1 659 ? -13.106 -46.626 -18.842 1.00 86.62 659 GLY A O 1
ATOM 4741 N N . LEU A 1 660 ? -12.316 -46.563 -16.735 1.00 90.06 660 LEU A N 1
ATOM 4742 C CA . LEU A 1 660 ? -12.513 -45.126 -16.538 1.00 90.06 660 LEU A CA 1
ATOM 4743 C C . LEU A 1 660 ? -11.524 -44.320 -17.390 1.00 90.06 660 LEU A C 1
ATOM 4745 O O . LEU A 1 660 ? -11.928 -43.385 -18.071 1.00 90.06 660 LEU A O 1
ATOM 4749 N N . LEU A 1 661 ? -10.247 -44.715 -17.399 1.00 91.00 661 LEU A N 1
ATOM 4750 C CA . LEU A 1 661 ? -9.213 -44.059 -18.207 1.00 91.00 661 LEU A CA 1
ATOM 4751 C C . LEU A 1 661 ? -9.449 -44.236 -19.710 1.00 91.00 661 LEU A C 1
ATOM 4753 O O . LEU A 1 661 ? -9.258 -43.288 -20.461 1.00 91.00 661 LEU A O 1
ATOM 4757 N N . ALA A 1 662 ? -9.940 -45.400 -20.142 1.00 88.38 662 ALA A N 1
ATOM 4758 C CA . ALA A 1 662 ? -10.338 -45.617 -21.530 1.00 88.38 662 ALA A CA 1
ATOM 4759 C C . ALA A 1 662 ? -11.516 -44.717 -21.942 1.00 88.38 662 ALA A C 1
ATOM 4761 O O . ALA A 1 662 ? -11.527 -44.206 -23.058 1.00 88.38 662 ALA A O 1
ATOM 4762 N N . ALA A 1 663 ? -12.487 -44.491 -21.048 1.00 88.06 663 ALA A N 1
ATOM 4763 C CA . ALA A 1 663 ? -13.582 -43.553 -21.299 1.00 88.06 663 ALA A CA 1
ATOM 4764 C C . ALA A 1 663 ? -13.076 -42.106 -21.409 1.00 88.06 663 ALA A C 1
ATOM 4766 O O . ALA A 1 663 ? -13.471 -41.398 -22.327 1.00 88.06 663 ALA A O 1
ATOM 4767 N N . VAL A 1 664 ? -12.153 -41.694 -20.531 1.00 91.94 664 VAL A N 1
ATOM 4768 C CA . VAL A 1 664 ? -11.497 -40.376 -20.610 1.00 91.94 664 VAL A CA 1
ATOM 4769 C C . VAL A 1 664 ? -10.723 -40.219 -21.922 1.00 91.94 664 VAL A C 1
ATOM 4771 O O . VAL A 1 664 ? -10.873 -39.199 -22.588 1.00 91.94 664 VAL A O 1
ATOM 4774 N N . ALA A 1 665 ? -9.938 -41.223 -22.319 1.00 90.00 665 ALA A N 1
ATOM 4775 C CA . ALA A 1 665 ? -9.191 -41.208 -23.575 1.00 90.00 665 ALA A CA 1
ATOM 4776 C C . ALA A 1 665 ? -10.123 -41.127 -24.795 1.00 90.00 665 ALA A C 1
ATOM 4778 O O . ALA A 1 665 ? -9.863 -40.362 -25.718 1.00 90.00 665 ALA A O 1
ATOM 4779 N N . GLU A 1 666 ? -11.239 -41.861 -24.789 1.00 88.62 666 GLU A N 1
ATOM 4780 C CA . GLU A 1 666 ? -12.240 -41.783 -25.857 1.00 88.62 666 GLU A CA 1
ATOM 4781 C C . GLU A 1 666 ? -12.863 -40.388 -25.959 1.00 88.62 666 GLU A C 1
ATOM 4783 O O . GLU A 1 666 ? -13.017 -39.870 -27.062 1.00 88.62 666 GLU A O 1
ATOM 4788 N N . THR A 1 667 ? -13.158 -39.742 -24.828 1.00 89.81 667 THR A N 1
ATOM 4789 C CA . THR A 1 667 ? -13.631 -38.355 -24.830 1.00 89.81 667 THR A CA 1
ATOM 4790 C C . THR A 1 667 ? -12.551 -37.398 -25.336 1.00 89.81 667 THR A C 1
ATOM 4792 O O . THR A 1 667 ? -12.847 -36.567 -26.189 1.00 89.81 667 THR A O 1
ATOM 4795 N N . MET A 1 668 ? -11.289 -37.545 -24.914 1.00 90.06 668 MET A N 1
ATOM 4796 C CA . MET A 1 668 ? -10.172 -36.711 -25.393 1.00 90.06 668 MET A CA 1
ATOM 4797 C C . MET A 1 668 ? -9.981 -36.775 -26.916 1.00 90.06 668 MET A C 1
ATOM 4799 O O . MET A 1 668 ? -9.661 -35.763 -27.533 1.00 90.06 668 MET A O 1
ATOM 4803 N N . ARG A 1 669 ? -10.266 -37.917 -27.558 1.00 87.31 669 ARG A N 1
ATOM 4804 C CA . ARG A 1 669 ? -10.236 -38.042 -29.031 1.00 87.31 669 ARG A CA 1
ATOM 4805 C C . ARG A 1 669 ? -11.250 -37.141 -29.738 1.00 87.31 669 ARG A C 1
ATOM 4807 O O . ARG A 1 669 ? -11.103 -36.882 -30.929 1.00 87.31 669 ARG A O 1
ATOM 4814 N N . THR A 1 670 ? -12.283 -36.670 -29.040 1.00 84.00 670 THR A N 1
ATOM 4815 C CA . THR A 1 670 ? -13.299 -35.779 -29.620 1.00 84.00 670 THR A CA 1
ATOM 4816 C C . THR A 1 670 ? -12.851 -34.317 -29.688 1.00 84.00 670 THR A C 1
ATOM 4818 O O . THR A 1 670 ? -13.521 -33.514 -30.342 1.00 84.00 670 THR A O 1
ATOM 4821 N N . CYS A 1 671 ? -11.718 -33.974 -29.063 1.00 86.19 671 CYS A N 1
ATOM 4822 C CA . CYS A 1 671 ? -11.200 -32.612 -28.992 1.00 86.19 671 CYS A CA 1
ATOM 4823 C C . CYS A 1 671 ? -9.700 -32.491 -29.338 1.00 86.19 671 CYS A C 1
ATOM 4825 O O . CYS A 1 671 ? -8.935 -31.983 -28.519 1.00 86.19 671 CYS A O 1
ATOM 4827 N N . PRO A 1 672 ? -9.269 -32.919 -30.543 1.00 78.31 672 PRO A N 1
ATOM 4828 C CA . PRO A 1 672 ? -7.886 -32.736 -30.992 1.00 78.31 672 PRO A CA 1
ATOM 4829 C C . PRO A 1 672 ? -7.487 -31.251 -30.959 1.00 78.31 672 PRO A C 1
ATOM 4831 O O . PRO A 1 672 ? -8.316 -30.371 -31.198 1.00 78.31 672 PRO A O 1
ATOM 4834 N N . GLY A 1 673 ? -6.233 -30.984 -30.613 1.00 77.25 673 GLY A N 1
ATOM 4835 C CA . GLY A 1 673 ? -5.648 -29.659 -30.398 1.00 77.25 673 GLY A CA 1
ATOM 4836 C C . GLY A 1 673 ? -5.753 -29.148 -28.955 1.00 77.25 673 GLY A C 1
ATOM 4837 O O . GLY A 1 673 ? -5.175 -28.114 -28.621 1.00 77.25 673 GLY A O 1
ATOM 4838 N N . ALA A 1 674 ? -6.485 -29.840 -28.073 1.00 84.12 674 ALA A N 1
ATOM 4839 C CA . ALA A 1 674 ? -6.669 -29.413 -26.689 1.00 84.12 674 ALA A CA 1
ATOM 4840 C C . ALA A 1 674 ? -5.460 -29.746 -25.793 1.00 84.12 674 ALA A C 1
ATOM 4842 O O . ALA A 1 674 ? -4.829 -30.802 -25.897 1.00 84.12 674 ALA A O 1
ATOM 4843 N N . SER A 1 675 ? -5.173 -28.842 -24.856 1.00 85.75 675 SER A N 1
ATOM 4844 C CA . SER A 1 675 ? -4.151 -29.019 -23.821 1.00 85.75 675 SER A CA 1
ATOM 4845 C C . SER A 1 675 ? -4.811 -29.241 -22.464 1.00 85.75 675 SER A C 1
ATOM 4847 O O . SER A 1 675 ? -5.701 -28.483 -22.094 1.00 85.75 675 SER A O 1
ATOM 4849 N N . PHE A 1 676 ? -4.378 -30.240 -21.695 1.00 88.81 676 PHE A N 1
ATOM 4850 C CA . PHE A 1 676 ? -4.952 -30.557 -20.384 1.00 88.81 676 PHE A CA 1
ATOM 4851 C C . PHE A 1 676 ? -3.890 -30.673 -19.280 1.00 88.81 676 PHE A C 1
ATOM 4853 O O . PHE A 1 676 ? -2.830 -31.270 -19.477 1.00 88.81 676 PHE A O 1
ATOM 4860 N N . GLU A 1 677 ? -4.203 -30.157 -18.086 1.00 92.31 677 GLU A N 1
ATOM 4861 C CA . GLU A 1 677 ? -3.464 -30.411 -16.843 1.00 92.31 677 GLU A CA 1
ATOM 4862 C C . GLU A 1 677 ? -4.137 -31.537 -16.054 1.00 92.31 677 GLU A C 1
ATOM 4864 O O . GLU A 1 677 ? -5.327 -31.475 -15.752 1.00 92.31 677 GLU A O 1
ATOM 4869 N N . ILE A 1 678 ? -3.355 -32.543 -15.669 1.00 92.88 678 ILE A N 1
ATOM 4870 C CA . ILE A 1 678 ? -3.748 -33.639 -14.786 1.00 92.88 678 ILE A CA 1
ATOM 4871 C C . ILE A 1 678 ? -3.302 -33.289 -13.361 1.00 92.88 678 ILE A C 1
ATOM 4873 O O . ILE A 1 678 ? -2.117 -33.344 -13.033 1.00 92.88 678 ILE A O 1
ATOM 4877 N N . GLY A 1 679 ? -4.257 -32.926 -12.509 1.00 91.81 679 GLY A N 1
ATOM 4878 C CA . GLY A 1 679 ? -4.070 -32.557 -11.109 1.00 91.81 679 GLY A CA 1
ATOM 4879 C C . GLY A 1 679 ? -4.249 -33.739 -10.153 1.00 91.81 679 GLY A C 1
ATOM 4880 O O . GLY A 1 679 ? -5.314 -34.352 -10.092 1.00 91.81 679 GLY A O 1
ATOM 4881 N N . GLY A 1 680 ? -3.226 -34.052 -9.358 1.00 91.19 680 GLY A N 1
ATOM 4882 C CA . GLY A 1 680 ? -3.292 -35.072 -8.308 1.00 91.19 680 GLY A CA 1
ATOM 4883 C C . GLY A 1 680 ? -3.592 -34.484 -6.928 1.00 91.19 680 GLY A C 1
ATOM 4884 O O . GLY A 1 680 ? -2.945 -33.526 -6.511 1.00 91.19 680 GLY A O 1
ATOM 4885 N N . HIS A 1 681 ? -4.504 -35.098 -6.166 1.00 91.38 681 HIS A N 1
ATOM 4886 C CA . HIS A 1 681 ? -4.854 -34.662 -4.806 1.00 91.38 681 HIS A CA 1
ATOM 4887 C C . HIS A 1 681 ? -4.817 -35.810 -3.782 1.00 91.38 681 HIS A C 1
ATOM 4889 O O . HIS A 1 681 ? -5.093 -36.974 -4.094 1.00 91.38 681 HIS A O 1
ATOM 4895 N N . THR A 1 682 ? -4.493 -35.490 -2.527 1.00 87.12 682 THR A N 1
ATOM 4896 C CA . THR A 1 682 ? -4.550 -36.412 -1.380 1.00 87.12 682 THR A CA 1
ATOM 4897 C C . THR A 1 682 ? -5.494 -35.904 -0.288 1.00 87.12 682 THR A C 1
ATOM 4899 O O . THR A 1 682 ? -5.893 -34.743 -0.270 1.00 87.12 682 THR A O 1
ATOM 4902 N N . ASP A 1 683 ? -5.819 -36.764 0.683 1.00 82.94 683 ASP A N 1
ATOM 4903 C CA . ASP A 1 683 ? -6.446 -36.309 1.929 1.00 82.94 683 ASP A CA 1
ATOM 4904 C C . ASP A 1 683 ? -5.413 -35.714 2.905 1.00 82.94 683 ASP A C 1
ATOM 4906 O O . ASP A 1 683 ? -4.209 -35.720 2.642 1.00 82.94 683 ASP A O 1
ATOM 4910 N N . SER A 1 684 ? -5.882 -35.181 4.036 1.00 84.62 684 SER A N 1
ATOM 4911 C CA . SER A 1 684 ? -5.020 -34.542 5.040 1.00 84.62 684 SER A CA 1
ATOM 4912 C C . SER A 1 684 ? -4.246 -35.513 5.945 1.00 84.62 684 SER A C 1
ATOM 4914 O O . SER A 1 684 ? -3.555 -35.069 6.864 1.00 84.62 684 SER A O 1
ATOM 4916 N N . ARG A 1 685 ? -4.340 -36.837 5.749 1.00 81.69 685 ARG A N 1
ATOM 4917 C CA . ARG A 1 685 ? -3.591 -37.804 6.564 1.00 81.69 685 ARG A CA 1
ATOM 4918 C C . ARG A 1 685 ? -2.185 -37.984 6.012 1.00 81.69 685 ARG A C 1
ATOM 4920 O O . ARG A 1 685 ? -1.994 -38.193 4.822 1.00 81.69 685 ARG A O 1
ATOM 4927 N N . GLY A 1 686 ? -1.205 -38.014 6.908 1.00 80.94 686 GLY A N 1
ATOM 4928 C CA . GLY A 1 686 ? 0.205 -38.159 6.546 1.00 80.94 686 GLY A CA 1
ATOM 4929 C C . GLY A 1 686 ? 0.960 -36.837 6.643 1.00 80.94 686 GLY A C 1
ATOM 4930 O O . GLY A 1 686 ? 0.444 -35.847 7.153 1.00 80.94 686 GLY A O 1
ATOM 4931 N N . ARG A 1 687 ? 2.227 -36.845 6.223 1.00 84.62 687 ARG A N 1
ATOM 4932 C CA . ARG A 1 687 ? 3.052 -35.631 6.163 1.00 84.62 687 ARG A CA 1
ATOM 4933 C C . ARG A 1 687 ? 2.793 -34.907 4.846 1.00 84.62 687 ARG A C 1
ATOM 4935 O O . ARG A 1 687 ? 2.702 -35.572 3.815 1.00 84.62 687 ARG A O 1
ATOM 4942 N N . ALA A 1 688 ? 2.735 -33.579 4.884 1.00 84.00 688 ALA A N 1
ATOM 4943 C CA . ALA A 1 688 ? 2.458 -32.747 3.716 1.00 84.00 688 ALA A CA 1
ATOM 4944 C C . ALA A 1 688 ? 3.422 -33.039 2.552 1.00 84.00 688 ALA A C 1
ATOM 4946 O O . ALA A 1 688 ? 2.979 -33.222 1.425 1.00 84.00 688 ALA A O 1
ATOM 4947 N N . GLU A 1 689 ? 4.716 -33.220 2.828 1.00 81.25 689 GLU A N 1
ATOM 4948 C CA . GLU A 1 689 ? 5.726 -33.501 1.799 1.00 81.25 689 GLU A CA 1
ATOM 4949 C C . GLU A 1 689 ? 5.519 -34.869 1.135 1.00 81.25 689 GLU A C 1
ATOM 4951 O O . GLU A 1 689 ? 5.730 -35.029 -0.066 1.00 81.25 689 GLU A O 1
ATOM 4956 N N . VAL A 1 690 ? 5.081 -35.867 1.909 1.00 82.44 690 VAL A N 1
ATOM 4957 C CA . VAL A 1 690 ? 4.773 -37.209 1.388 1.00 82.44 690 VAL A CA 1
ATOM 4958 C C . VAL A 1 690 ? 3.518 -37.156 0.521 1.00 82.44 690 VAL A C 1
ATOM 4960 O O . VAL A 1 690 ? 3.479 -37.768 -0.542 1.00 82.44 690 VAL A O 1
ATOM 4963 N N . ASN A 1 691 ? 2.516 -36.394 0.951 1.00 86.25 691 ASN A N 1
ATOM 4964 C CA . ASN A 1 691 ? 1.272 -36.184 0.220 1.00 86.25 691 ASN A CA 1
ATOM 4965 C C . ASN A 1 691 ? 1.496 -35.416 -1.091 1.00 86.25 691 ASN A C 1
ATOM 4967 O O . ASN A 1 691 ? 0.947 -35.793 -2.128 1.00 86.25 691 ASN A O 1
ATOM 4971 N N . GLN A 1 692 ? 2.374 -34.413 -1.081 1.00 90.06 692 GLN A N 1
ATOM 4972 C CA . GLN A 1 692 ? 2.794 -33.691 -2.279 1.00 90.06 692 GLN A CA 1
ATOM 4973 C C . GLN A 1 692 ? 3.498 -34.621 -3.277 1.00 90.06 692 GLN A C 1
ATOM 4975 O O . GLN A 1 692 ? 3.094 -34.717 -4.430 1.00 90.06 692 GLN A O 1
ATOM 4980 N N . GLN A 1 693 ? 4.498 -35.389 -2.835 1.00 87.81 693 GLN A N 1
ATOM 4981 C CA . GLN A 1 693 ? 5.197 -36.326 -3.725 1.00 87.81 693 GLN A CA 1
ATOM 4982 C C . GLN A 1 693 ? 4.282 -37.438 -4.253 1.00 87.81 693 GLN A C 1
ATOM 4984 O O . GLN A 1 693 ? 4.435 -37.881 -5.389 1.00 87.81 693 GLN A O 1
ATOM 4989 N N . LEU A 1 694 ? 3.353 -37.925 -3.426 1.00 87.31 694 LEU A N 1
ATOM 4990 C CA . LEU A 1 694 ? 2.421 -38.979 -3.817 1.00 87.31 694 LEU A CA 1
ATOM 4991 C C . LEU A 1 694 ? 1.386 -38.477 -4.830 1.00 87.31 694 LEU A C 1
ATOM 4993 O O . LEU A 1 694 ? 1.074 -39.203 -5.769 1.00 87.31 694 LEU A O 1
ATOM 4997 N N . SER A 1 695 ? 0.864 -37.262 -4.654 1.00 88.75 695 SER A N 1
ATOM 4998 C CA . SER A 1 695 ? -0.052 -36.650 -5.624 1.00 88.75 695 SER A CA 1
ATOM 4999 C C . SER A 1 695 ? 0.619 -36.379 -6.969 1.00 88.75 695 SER A C 1
ATOM 5001 O O . SER A 1 695 ? 0.032 -36.721 -7.989 1.00 88.75 695 SER A O 1
ATOM 5003 N N . GLU A 1 696 ? 1.855 -35.870 -6.975 1.00 90.00 696 GLU A N 1
ATOM 5004 C CA . GLU A 1 696 ? 2.646 -35.651 -8.197 1.00 90.00 696 GLU A CA 1
ATOM 5005 C C . GLU A 1 696 ? 2.845 -36.959 -8.975 1.00 90.00 696 GLU A C 1
ATOM 5007 O O . GLU A 1 696 ? 2.513 -37.061 -10.151 1.00 90.00 696 GLU A O 1
ATOM 5012 N N . LYS A 1 697 ? 3.300 -38.015 -8.286 1.00 87.56 697 LYS A N 1
ATOM 5013 C CA . LYS A 1 697 ? 3.518 -39.331 -8.905 1.00 87.56 697 LYS A CA 1
ATOM 5014 C C . LYS A 1 697 ? 2.235 -39.950 -9.453 1.00 87.56 697 LYS A C 1
ATOM 5016 O O . LYS A 1 697 ? 2.288 -40.672 -10.439 1.00 87.56 697 LYS A O 1
ATOM 5021 N N . ARG A 1 698 ? 1.094 -39.715 -8.801 1.00 91.44 698 ARG A N 1
ATOM 5022 C CA . ARG A 1 698 ? -0.214 -40.202 -9.263 1.00 91.44 698 ARG A CA 1
ATOM 5023 C C . ARG A 1 698 ? -0.694 -39.459 -10.500 1.00 91.44 698 ARG A C 1
ATOM 5025 O O . ARG A 1 698 ? -1.217 -40.101 -11.402 1.00 91.44 698 ARG A O 1
ATOM 5032 N N . ALA A 1 699 ? -0.504 -38.143 -10.540 1.00 90.06 699 ALA A N 1
ATOM 5033 C CA . ALA A 1 699 ? -0.806 -37.339 -11.715 1.00 90.06 699 ALA A CA 1
ATOM 5034 C C . ALA A 1 699 ? 0.048 -37.775 -12.917 1.00 90.06 699 ALA A C 1
ATOM 5036 O O . ALA A 1 699 ? -0.494 -38.015 -13.992 1.00 90.06 699 ALA A O 1
ATOM 5037 N N . GLU A 1 700 ? 1.350 -37.985 -12.706 1.00 88.00 700 GLU A N 1
ATOM 5038 C CA . GLU A 1 700 ? 2.262 -38.481 -13.743 1.00 88.00 700 GLU A CA 1
ATOM 5039 C C . GLU A 1 700 ? 1.889 -39.894 -14.216 1.00 88.00 700 GLU A C 1
ATOM 5041 O O . GLU A 1 700 ? 1.837 -40.146 -15.413 1.00 88.00 700 GLU A O 1
ATOM 5046 N N . ALA A 1 701 ? 1.531 -40.806 -13.304 1.00 86.75 701 ALA A N 1
ATOM 5047 C CA . ALA A 1 701 ? 1.093 -42.153 -13.679 1.00 86.75 701 ALA A CA 1
ATOM 5048 C C . ALA A 1 701 ? -0.171 -42.140 -14.559 1.00 86.75 701 ALA A C 1
ATOM 5050 O O . ALA A 1 701 ? -0.306 -42.960 -15.465 1.00 86.75 701 ALA A O 1
ATOM 5051 N N . VAL A 1 702 ? -1.100 -41.208 -14.313 1.00 91.12 702 VAL A N 1
ATOM 5052 C CA . VAL A 1 702 ? -2.288 -41.029 -15.164 1.00 91.12 702 VAL A CA 1
ATOM 5053 C C . VAL A 1 702 ? -1.913 -40.404 -16.507 1.00 91.12 702 VAL A C 1
ATOM 5055 O O . VAL A 1 702 ? -2.432 -40.843 -17.531 1.00 91.12 702 VAL A O 1
ATOM 5058 N N . ARG A 1 703 ? -0.980 -39.443 -16.528 1.00 91.69 703 ARG A N 1
ATOM 5059 C CA . ARG A 1 703 ? -0.428 -38.869 -17.764 1.00 91.69 703 ARG A CA 1
ATOM 5060 C C . ARG A 1 703 ? 0.208 -39.944 -18.641 1.00 91.69 703 ARG A C 1
ATOM 5062 O O . ARG A 1 703 ? -0.107 -40.015 -19.821 1.00 91.69 703 ARG A O 1
ATOM 5069 N N . GLU A 1 704 ? 1.055 -40.798 -18.070 1.00 85.50 704 GLU A N 1
ATOM 5070 C CA . GLU A 1 704 ? 1.691 -41.915 -18.777 1.00 85.50 704 GLU A CA 1
ATOM 5071 C C . GLU A 1 704 ? 0.662 -42.935 -19.282 1.00 85.50 704 GLU A C 1
ATOM 5073 O O . GLU A 1 704 ? 0.773 -43.408 -20.412 1.00 85.50 704 GLU A O 1
ATOM 5078 N N . ALA A 1 705 ? -0.361 -43.247 -18.477 1.00 85.94 705 ALA A N 1
ATOM 5079 C CA . ALA A 1 705 ? -1.431 -44.157 -18.880 1.00 85.94 705 ALA A CA 1
ATOM 5080 C C . ALA A 1 705 ? -2.238 -43.617 -20.072 1.00 85.94 705 ALA A C 1
ATOM 5082 O O . ALA A 1 705 ? -2.552 -44.381 -20.979 1.00 85.94 705 ALA A O 1
ATOM 5083 N N . LEU A 1 706 ? -2.535 -42.312 -20.096 1.00 87.56 706 LEU A N 1
ATOM 5084 C CA . LEU A 1 706 ? -3.227 -41.658 -21.211 1.00 87.56 706 LEU A CA 1
ATOM 5085 C C . LEU A 1 706 ? -2.306 -41.437 -22.422 1.00 87.56 706 LEU A C 1
ATOM 5087 O O . LEU A 1 706 ? -2.757 -41.566 -23.550 1.00 87.56 706 LEU A O 1
ATOM 5091 N N . ALA A 1 707 ? -1.011 -41.179 -22.222 1.00 79.06 707 ALA A N 1
ATOM 5092 C CA . ALA A 1 707 ? -0.034 -41.063 -23.310 1.00 79.06 707 ALA A CA 1
ATOM 5093 C C . ALA A 1 707 ? 0.235 -42.400 -24.028 1.00 79.06 707 ALA A C 1
ATOM 5095 O O . ALA A 1 707 ? 0.725 -42.412 -25.155 1.00 79.06 707 ALA A O 1
ATOM 5096 N N . GLY A 1 708 ? -0.059 -43.530 -23.375 1.00 75.31 708 GLY A N 1
ATOM 5097 C CA . GLY A 1 708 ? -0.040 -44.857 -23.992 1.00 75.31 708 GLY A CA 1
ATOM 5098 C C . GLY A 1 708 ? -1.240 -45.141 -24.905 1.00 75.31 708 GLY A C 1
ATOM 5099 O O . GLY A 1 708 ? -1.216 -46.134 -25.634 1.00 75.31 708 GLY A O 1
ATOM 5100 N N . GLU A 1 709 ? -2.271 -44.294 -24.872 1.00 80.88 709 GLU A N 1
ATOM 5101 C CA . GLU A 1 709 ? -3.426 -44.349 -25.766 1.00 80.88 709 GLU A CA 1
ATOM 5102 C C . GLU A 1 709 ? -3.158 -43.547 -27.050 1.00 80.88 709 GLU A C 1
ATOM 5104 O O . GLU A 1 709 ? -2.396 -42.583 -27.062 1.00 80.88 709 GLU A O 1
ATOM 5109 N N . ASP A 1 710 ? -3.811 -43.926 -28.151 1.00 78.50 710 ASP A N 1
ATOM 5110 C CA . ASP A 1 710 ? -3.761 -43.159 -29.402 1.00 78.50 710 ASP A CA 1
ATOM 5111 C C . ASP A 1 710 ? -4.604 -41.878 -29.257 1.00 78.50 710 ASP A C 1
ATOM 5113 O O . ASP A 1 710 ? -5.826 -41.896 -29.457 1.00 78.50 710 ASP A O 1
ATOM 5117 N N . LEU A 1 711 ? -3.952 -40.806 -28.800 1.00 82.69 711 LEU A N 1
ATOM 5118 C CA . LEU A 1 711 ? -4.495 -39.461 -28.598 1.00 82.69 711 LEU A CA 1
ATOM 5119 C C . LEU A 1 711 ? -3.760 -38.477 -29.524 1.00 82.69 711 LEU A C 1
ATOM 5121 O O . LEU A 1 711 ? -2.845 -37.778 -29.081 1.00 82.69 711 LEU A O 1
ATOM 5125 N N . PRO A 1 712 ? -4.096 -38.446 -30.825 1.00 70.81 712 PRO A N 1
ATOM 5126 C CA . PRO A 1 712 ? -3.467 -37.513 -31.746 1.00 70.81 712 PRO A CA 1
ATOM 5127 C C . PRO A 1 712 ? -3.802 -36.078 -31.333 1.00 70.81 712 PRO A C 1
ATOM 5129 O O . PRO A 1 712 ? -4.958 -35.768 -31.053 1.00 70.81 712 PRO A O 1
ATOM 5132 N N . ASP A 1 713 ? -2.787 -35.214 -31.338 1.00 75.12 713 ASP A N 1
ATOM 5133 C CA . ASP A 1 713 ? -2.953 -33.767 -31.163 1.00 75.12 713 ASP A CA 1
ATOM 5134 C C . ASP A 1 713 ? -3.475 -33.338 -29.771 1.00 75.12 713 ASP A C 1
ATOM 5136 O O . ASP A 1 713 ? -4.069 -32.280 -29.623 1.00 75.12 713 ASP A O 1
ATOM 5140 N N . ILE A 1 714 ? -3.265 -34.142 -28.718 1.00 81.69 714 ILE A N 1
ATOM 5141 C CA . ILE A 1 714 ? -3.582 -33.768 -27.325 1.00 81.69 714 ILE A CA 1
ATOM 5142 C C . ILE A 1 714 ? -2.294 -33.553 -26.530 1.00 81.69 714 ILE A C 1
ATOM 5144 O O . ILE A 1 714 ? -1.445 -34.442 -26.452 1.00 81.69 714 ILE A O 1
ATOM 5148 N N . THR A 1 715 ? -2.175 -32.400 -25.867 1.00 85.44 715 THR A N 1
ATOM 5149 C CA . THR A 1 715 ? -1.054 -32.123 -24.954 1.00 85.44 715 THR A CA 1
ATOM 5150 C C . THR A 1 715 ? -1.468 -32.385 -23.510 1.00 85.44 715 THR A C 1
ATOM 5152 O O . THR A 1 715 ? -2.457 -31.834 -23.033 1.00 85.44 715 THR A O 1
ATOM 5155 N N . LEU A 1 716 ? -0.698 -33.203 -22.786 1.00 86.56 716 LEU A N 1
ATOM 5156 C CA . LEU A 1 716 ? -0.952 -33.529 -21.380 1.00 86.56 716 LEU A CA 1
ATOM 5157 C C . LEU A 1 716 ? 0.220 -33.090 -20.503 1.00 86.56 716 LEU A C 1
ATOM 5159 O O . LEU A 1 716 ? 1.353 -33.530 -20.706 1.00 86.56 716 LEU A O 1
ATOM 5163 N N . VAL A 1 717 ? -0.067 -32.302 -19.470 1.00 84.00 717 VAL A N 1
ATOM 5164 C CA . VAL A 1 717 ? 0.877 -31.994 -18.385 1.00 84.00 717 VAL A CA 1
ATOM 5165 C C . VAL A 1 717 ? 0.333 -32.525 -17.061 1.00 84.00 717 VAL A C 1
ATOM 5167 O O . VAL A 1 717 ? -0.873 -32.691 -16.906 1.00 84.00 717 VAL A O 1
ATOM 5170 N N . SER A 1 718 ? 1.198 -32.804 -16.089 1.00 84.88 718 SER A N 1
ATOM 5171 C CA . SER A 1 718 ? 0.798 -33.301 -14.765 1.00 84.88 718 SER A CA 1
ATOM 5172 C C . SER A 1 718 ? 1.287 -32.385 -13.650 1.00 84.88 718 SER A C 1
ATOM 5174 O O . SER A 1 718 ? 2.370 -31.809 -13.753 1.00 84.88 718 SER A O 1
ATOM 5176 N N . ARG A 1 719 ? 0.512 -32.287 -12.564 1.00 88.00 719 ARG A N 1
ATOM 5177 C CA . ARG A 1 719 ? 0.882 -31.540 -11.356 1.00 88.00 719 ARG A CA 1
ATOM 5178 C C . ARG A 1 719 ? 0.276 -32.159 -10.093 1.00 88.00 719 ARG A C 1
ATOM 5180 O O . ARG A 1 719 ? -0.899 -32.516 -10.053 1.00 88.00 719 ARG A O 1
ATOM 5187 N N . GLY A 1 720 ? 1.056 -32.252 -9.021 1.00 86.94 720 GLY A N 1
ATOM 5188 C CA . GLY A 1 720 ? 0.595 -32.631 -7.685 1.00 86.94 720 GLY A CA 1
ATOM 5189 C C . GLY A 1 720 ? 0.181 -31.422 -6.845 1.00 86.94 720 GLY A C 1
ATOM 5190 O O . GLY A 1 720 ? 0.866 -30.402 -6.823 1.00 86.94 720 GLY A O 1
ATOM 5191 N N . TYR A 1 721 ? -0.911 -31.547 -6.094 1.00 88.94 721 TYR A N 1
ATOM 5192 C CA . TYR A 1 721 ? -1.424 -30.500 -5.198 1.00 88.94 721 TYR A CA 1
ATOM 5193 C C . TYR A 1 721 ? -1.471 -30.914 -3.720 1.00 88.94 721 TYR A C 1
ATOM 5195 O O . TYR A 1 721 ? -2.001 -30.178 -2.883 1.00 88.94 721 TYR A O 1
ATOM 5203 N N . GLY A 1 722 ? -0.986 -32.113 -3.388 1.00 89.62 722 GLY A N 1
ATOM 5204 C CA . GLY A 1 722 ? -1.003 -32.633 -2.024 1.00 89.62 722 GLY A CA 1
ATOM 5205 C C . GLY A 1 722 ? -2.398 -32.572 -1.396 1.00 89.62 722 GLY A C 1
ATOM 5206 O O . GLY A 1 722 ? -3.400 -32.907 -2.033 1.00 89.62 722 GLY A O 1
ATOM 5207 N N . ALA A 1 723 ? -2.463 -32.135 -0.137 1.00 85.62 723 ALA A N 1
ATOM 5208 C CA . ALA A 1 723 ? -3.711 -31.965 0.611 1.00 85.62 723 ALA A CA 1
ATOM 5209 C C . ALA A 1 723 ? -4.249 -30.518 0.582 1.00 85.62 723 ALA A C 1
ATOM 5211 O O . ALA A 1 723 ? -5.226 -30.222 1.271 1.00 85.62 723 ALA A O 1
ATOM 5212 N N . ASP A 1 724 ? -3.626 -29.627 -0.196 1.00 85.31 724 ASP A N 1
ATOM 5213 C CA . ASP A 1 724 ? -3.799 -28.170 -0.080 1.00 85.31 724 ASP A CA 1
ATOM 5214 C C . ASP A 1 724 ? -5.095 -27.655 -0.726 1.00 85.31 724 ASP A C 1
ATOM 5216 O O . ASP A 1 724 ? -5.513 -26.523 -0.487 1.00 85.31 724 ASP A O 1
ATOM 5220 N N . ARG A 1 725 ? -5.769 -28.495 -1.524 1.00 87.44 725 ARG A N 1
ATOM 5221 C CA . ARG A 1 725 ? -7.032 -28.174 -2.215 1.00 87.44 725 ARG A CA 1
ATOM 5222 C C . ARG A 1 725 ? -8.148 -29.188 -1.891 1.00 87.44 725 ARG A C 1
ATOM 5224 O O . ARG A 1 725 ? -8.540 -29.969 -2.770 1.00 87.44 725 ARG A O 1
ATOM 5231 N N . PRO A 1 726 ? -8.649 -29.234 -0.638 1.00 87.38 726 PRO A N 1
ATOM 5232 C CA . PRO A 1 726 ? -9.733 -30.135 -0.262 1.00 87.38 726 PRO A CA 1
ATOM 5233 C C . PRO A 1 726 ? -11.071 -29.650 -0.836 1.00 87.38 726 PRO A C 1
ATOM 5235 O O . PRO A 1 726 ? -11.418 -28.480 -0.720 1.00 87.38 726 PRO A O 1
ATOM 5238 N N . ILE A 1 727 ? -11.848 -30.567 -1.409 1.00 84.38 727 ILE A N 1
ATOM 5239 C CA . ILE A 1 727 ? -13.208 -30.302 -1.920 1.00 84.38 727 ILE A CA 1
ATOM 5240 C C . ILE A 1 727 ? -14.298 -30.810 -0.970 1.00 84.38 727 ILE A C 1
ATOM 5242 O O . ILE A 1 727 ? -15.488 -30.579 -1.173 1.00 84.38 727 ILE A O 1
ATOM 5246 N N . ALA A 1 728 ? -13.897 -31.538 0.069 1.00 85.81 728 ALA A N 1
ATOM 5247 C CA . ALA A 1 728 ? -14.773 -32.078 1.085 1.00 85.81 728 ALA A CA 1
ATOM 5248 C C . ALA A 1 728 ? -14.080 -32.104 2.450 1.00 85.81 728 ALA A C 1
ATOM 5250 O O . ALA A 1 728 ? -12.858 -32.003 2.565 1.00 85.81 728 ALA A O 1
ATOM 5251 N N . ASP A 1 729 ? -14.878 -32.279 3.498 1.00 85.31 729 ASP A N 1
ATOM 5252 C CA . ASP A 1 729 ? -14.387 -32.320 4.869 1.00 85.31 729 ASP A CA 1
ATOM 5253 C C . ASP A 1 729 ? -13.459 -33.527 5.120 1.00 85.31 729 ASP A C 1
ATOM 5255 O O . ASP A 1 729 ? -13.866 -34.690 5.018 1.00 85.31 729 ASP A O 1
ATOM 5259 N N . ASN A 1 730 ? -12.209 -33.244 5.490 1.00 84.62 730 ASN A N 1
ATOM 5260 C CA . ASN A 1 730 ? -11.199 -34.250 5.805 1.00 84.62 730 ASN A CA 1
ATOM 5261 C C . ASN A 1 730 ? -11.467 -35.007 7.118 1.00 84.62 730 ASN A C 1
ATOM 5263 O O . ASN A 1 730 ? -10.840 -36.047 7.357 1.00 84.62 730 ASN A O 1
ATOM 5267 N N . ASP A 1 731 ? -12.401 -34.553 7.951 1.00 83.56 731 ASP A N 1
ATOM 5268 C CA . ASP A 1 731 ? -12.745 -35.235 9.199 1.00 83.56 731 ASP A CA 1
ATOM 5269 C C . ASP A 1 731 ? -13.636 -36.462 8.949 1.00 83.56 731 ASP A C 1
ATOM 5271 O O . ASP A 1 731 ? -13.551 -37.477 9.656 1.00 83.56 731 ASP A O 1
ATOM 5275 N N . THR A 1 732 ? -14.370 -36.483 7.835 1.00 83.69 732 THR A N 1
ATOM 5276 C CA . THR A 1 732 ? -15.212 -37.619 7.434 1.00 83.69 732 THR A CA 1
ATOM 5277 C C . THR A 1 732 ? -14.470 -38.610 6.529 1.00 83.69 732 THR A C 1
ATOM 5279 O O . THR A 1 732 ? -13.590 -38.255 5.746 1.00 83.69 732 THR A O 1
ATOM 5282 N N . ALA A 1 733 ? -14.798 -39.905 6.621 1.00 77.88 733 ALA A N 1
ATOM 5283 C CA . ALA A 1 733 ? -14.211 -40.914 5.726 1.00 77.88 733 ALA A CA 1
ATOM 5284 C C . ALA A 1 733 ? -14.605 -40.688 4.262 1.00 77.88 733 ALA A C 1
ATOM 5286 O O . ALA A 1 733 ? -13.775 -40.856 3.369 1.00 77.88 733 ALA A O 1
ATOM 5287 N N . GLU A 1 734 ? -15.844 -40.257 4.057 1.00 78.19 734 GLU A N 1
ATOM 5288 C CA . GLU A 1 734 ? -16.406 -39.907 2.760 1.00 78.19 734 GLU A CA 1
ATOM 5289 C C . GLU A 1 734 ? -15.730 -38.665 2.161 1.00 78.19 734 GLU A C 1
ATOM 5291 O O . GLU A 1 734 ? -15.320 -38.683 1.004 1.00 78.19 734 GLU A O 1
ATOM 5296 N N . GLY A 1 735 ? -15.515 -37.604 2.945 1.00 81.81 735 GLY A N 1
ATOM 5297 C CA . GLY A 1 735 ? -14.827 -36.409 2.458 1.00 81.81 735 GLY A CA 1
ATOM 5298 C C . GLY A 1 735 ? -13.345 -36.641 2.158 1.00 81.81 735 GLY A C 1
ATOM 5299 O O . GLY A 1 735 ? -12.868 -36.216 1.110 1.00 81.81 735 GLY A O 1
ATOM 5300 N N . ARG A 1 736 ? -12.635 -37.444 2.963 1.00 83.00 736 ARG A N 1
ATOM 5301 C CA . ARG A 1 736 ? -11.265 -37.874 2.616 1.00 83.00 736 ARG A CA 1
ATOM 5302 C C . ARG A 1 736 ? -11.204 -38.666 1.316 1.00 83.00 736 ARG A C 1
ATOM 5304 O O . ARG A 1 736 ? -10.243 -38.531 0.572 1.00 83.00 736 ARG A O 1
ATOM 5311 N N . MET A 1 737 ? -12.197 -39.514 1.048 1.00 79.00 737 MET A N 1
ATOM 5312 C CA . MET A 1 737 ? -12.264 -40.244 -0.218 1.00 79.00 737 MET A CA 1
ATOM 5313 C C . MET A 1 737 ? -12.417 -39.285 -1.400 1.00 79.00 737 MET A C 1
ATOM 5315 O O . MET A 1 737 ? -11.664 -39.413 -2.355 1.00 79.00 737 MET A O 1
ATOM 5319 N N . ARG A 1 738 ? -13.287 -38.274 -1.285 1.00 79.69 738 ARG A N 1
ATOM 5320 C CA . ARG A 1 738 ? -13.450 -37.227 -2.310 1.00 79.69 738 ARG A CA 1
ATOM 5321 C C . ARG A 1 738 ? -12.203 -36.354 -2.500 1.00 79.69 738 ARG A C 1
ATOM 5323 O O . ARG A 1 738 ? -11.940 -35.897 -3.604 1.00 79.69 738 ARG A O 1
ATOM 5330 N N . ASN A 1 739 ? -11.407 -36.152 -1.451 1.00 85.38 739 ASN A N 1
ATOM 5331 C CA . ASN A 1 739 ? -10.156 -35.393 -1.545 1.00 85.38 739 ASN A CA 1
ATOM 5332 C C . ASN A 1 739 ? -9.008 -36.183 -2.201 1.00 85.38 739 ASN A C 1
ATOM 5334 O O . ASN A 1 739 ? -8.094 -35.572 -2.745 1.00 85.38 739 ASN A O 1
ATOM 5338 N N . ARG A 1 740 ? -9.047 -37.525 -2.200 1.00 87.50 740 ARG A N 1
ATOM 5339 C CA . ARG A 1 740 ? -8.089 -38.379 -2.926 1.00 87.50 740 ARG A CA 1
ATOM 5340 C C . ARG A 1 740 ? -8.545 -38.574 -4.376 1.00 87.50 740 ARG A C 1
ATOM 5342 O O . ARG A 1 740 ? -9.066 -39.635 -4.710 1.00 87.50 740 ARG A O 1
ATOM 5349 N N . ARG A 1 741 ? -8.374 -37.553 -5.216 1.00 89.75 741 ARG A N 1
ATOM 5350 C CA . ARG A 1 741 ? -8.894 -37.532 -6.594 1.00 89.75 741 ARG A CA 1
ATOM 5351 C C . ARG A 1 741 ? -7.835 -37.171 -7.632 1.00 89.75 741 ARG A C 1
ATOM 5353 O O . ARG A 1 741 ? -6.787 -36.622 -7.291 1.00 89.75 741 ARG A O 1
ATOM 5360 N N . ILE A 1 742 ? -8.179 -37.450 -8.885 1.00 93.06 742 ILE A N 1
ATOM 5361 C CA . ILE A 1 742 ? -7.534 -36.907 -10.077 1.00 93.06 742 ILE A CA 1
ATOM 5362 C C . ILE A 1 742 ? -8.502 -35.913 -10.710 1.00 93.06 742 ILE A C 1
ATOM 5364 O O . ILE A 1 742 ? -9.698 -36.186 -10.796 1.00 93.06 742 ILE A O 1
ATOM 5368 N N . GLU A 1 743 ? -7.979 -34.768 -11.111 1.00 89.50 743 GLU A N 1
ATOM 5369 C CA . GLU A 1 743 ? -8.695 -33.721 -11.829 1.00 89.50 743 GLU A CA 1
ATOM 5370 C C . GLU A 1 743 ? -8.012 -33.524 -13.181 1.00 89.50 743 GLU A C 1
ATOM 5372 O O . GLU A 1 743 ? -6.792 -33.628 -13.266 1.00 89.50 743 GLU A O 1
ATOM 5377 N N . ILE A 1 744 ? -8.785 -33.309 -14.241 1.00 91.38 744 ILE A N 1
ATOM 5378 C CA . ILE A 1 744 ? -8.252 -33.020 -15.572 1.00 91.38 744 ILE A CA 1
ATOM 5379 C C . ILE A 1 744 ? -8.901 -31.723 -16.029 1.00 91.38 744 ILE A C 1
ATOM 5381 O O . ILE A 1 744 ? -10.124 -31.662 -16.155 1.00 91.38 744 ILE A O 1
ATOM 5385 N N . THR A 1 745 ? -8.083 -30.701 -16.246 1.00 88.31 745 THR A N 1
ATOM 5386 C CA . THR A 1 745 ? -8.541 -29.336 -16.521 1.00 88.31 745 THR A CA 1
ATOM 5387 C C . THR A 1 745 ? -7.991 -28.872 -17.856 1.00 88.31 745 THR A C 1
ATOM 5389 O O . THR A 1 745 ? -6.814 -29.086 -18.139 1.00 88.31 745 THR A O 1
ATOM 5392 N N . LEU A 1 746 ? -8.830 -28.236 -18.674 1.00 88.50 746 LEU A N 1
ATOM 5393 C CA . LEU A 1 746 ? -8.390 -27.614 -19.920 1.00 88.50 746 LEU A CA 1
ATOM 5394 C C . LEU A 1 746 ? -7.418 -26.469 -19.608 1.00 88.50 746 LEU A C 1
ATOM 5396 O O . LEU A 1 746 ? -7.697 -25.618 -18.765 1.00 88.50 746 LEU A O 1
ATOM 5400 N N . LEU A 1 747 ? -6.274 -26.465 -20.280 1.00 83.69 747 LEU A N 1
ATOM 5401 C CA . LEU A 1 747 ? -5.328 -25.363 -20.269 1.00 83.69 747 LEU A CA 1
ATOM 5402 C C . LEU A 1 747 ? -5.706 -24.408 -21.393 1.00 83.69 747 LEU A C 1
ATOM 5404 O O . LEU A 1 747 ? -5.533 -24.722 -22.570 1.00 83.69 747 LEU A O 1
ATOM 5408 N N . GLU A 1 748 ? -6.229 -23.245 -21.021 1.00 69.44 748 GLU A N 1
ATOM 5409 C CA . GLU A 1 748 ? -6.360 -22.137 -21.957 1.00 69.44 748 GLU A CA 1
ATOM 5410 C C . GLU A 1 748 ? -4.953 -21.631 -22.325 1.00 69.44 748 GLU A C 1
ATOM 5412 O O . GLU A 1 748 ? -4.087 -21.539 -21.444 1.00 69.44 748 GLU A O 1
ATOM 5417 N N . PRO A 1 749 ? -4.687 -21.316 -23.605 1.00 45.84 749 PRO A N 1
ATOM 5418 C CA . PRO A 1 749 ? -3.480 -20.588 -23.961 1.00 45.84 749 PRO A CA 1
ATOM 5419 C C . PRO A 1 749 ? -3.464 -19.250 -23.209 1.00 45.84 749 PRO A C 1
ATOM 5421 O O . PRO A 1 749 ? -4.504 -18.618 -23.030 1.00 45.84 749 PRO A O 1
ATOM 5424 N N . ASP A 1 750 ? -2.283 -18.846 -22.742 1.00 35.03 750 ASP A N 1
ATOM 5425 C CA . ASP A 1 750 ? -2.072 -17.637 -21.941 1.00 35.03 750 ASP A CA 1
ATOM 5426 C C . ASP A 1 750 ? -2.810 -16.413 -22.545 1.00 35.03 750 ASP A C 1
ATOM 5428 O O . ASP A 1 750 ? -2.526 -16.034 -23.689 1.00 35.03 750 ASP A O 1
ATOM 5432 N N . PRO A 1 751 ? -3.743 -15.768 -21.810 1.00 32.91 751 PRO A N 1
ATOM 5433 C CA . PRO A 1 751 ? -4.533 -14.646 -22.320 1.00 32.91 751 PRO A CA 1
ATOM 5434 C C . PRO A 1 751 ? -3.695 -13.415 -22.700 1.00 32.91 751 PRO A C 1
ATOM 5436 O O . PRO A 1 751 ? -4.206 -12.524 -23.377 1.00 32.91 751 PRO A O 1
ATOM 5439 N N . ALA A 1 752 ? -2.401 -13.369 -22.363 1.00 33.31 752 ALA A N 1
ATOM 5440 C CA . ALA A 1 752 ? -1.492 -12.313 -22.810 1.00 33.31 752 ALA A CA 1
ATOM 5441 C C . ALA A 1 752 ? -1.236 -12.285 -24.338 1.00 33.31 752 ALA A C 1
ATOM 5443 O O . ALA A 1 752 ? -0.613 -11.340 -24.822 1.00 33.31 752 ALA A O 1
ATOM 5444 N N . GLN A 1 753 ? -1.699 -13.282 -25.106 1.00 38.00 753 GLN A N 1
ATOM 5445 C CA . GLN A 1 753 ? -1.535 -13.333 -26.571 1.00 38.00 753 GLN A CA 1
ATOM 5446 C C . GLN A 1 753 ? -2.851 -13.280 -27.372 1.00 38.00 753 GLN A C 1
ATOM 5448 O O . GLN A 1 753 ? -2.801 -13.249 -28.598 1.00 38.00 753 GLN A O 1
ATOM 5453 N N . ALA A 1 754 ? -4.018 -13.226 -26.716 1.00 32.50 754 ALA A N 1
ATOM 5454 C CA . ALA A 1 754 ? -5.322 -13.207 -27.396 1.00 32.50 754 ALA A CA 1
ATOM 5455 C C . ALA A 1 754 ? -5.912 -11.793 -27.592 1.00 32.50 754 ALA A C 1
ATOM 5457 O O . ALA A 1 754 ? -6.718 -11.589 -28.497 1.00 32.50 754 ALA A O 1
ATOM 5458 N N . GLU A 1 755 ? -5.484 -10.792 -26.813 1.00 32.00 755 GLU A N 1
ATOM 5459 C CA . GLU A 1 755 ? -5.988 -9.410 -26.939 1.00 32.00 755 GLU A CA 1
ATOM 5460 C C . GLU A 1 755 ? -5.457 -8.652 -28.176 1.00 32.00 755 GLU A C 1
ATOM 5462 O O . GLU A 1 755 ? -5.929 -7.560 -28.475 1.00 32.00 755 GLU A O 1
ATOM 5467 N N . THR A 1 756 ? -4.513 -9.208 -28.943 1.00 33.19 756 THR A N 1
ATOM 5468 C CA . THR A 1 756 ? -3.951 -8.544 -30.138 1.00 33.19 756 THR A CA 1
ATOM 5469 C C . THR A 1 756 ? -4.639 -8.915 -31.456 1.00 33.19 756 THR A C 1
ATOM 5471 O O . THR A 1 756 ? -4.294 -8.345 -32.492 1.00 33.19 756 THR A O 1
ATOM 5474 N N . ALA A 1 757 ? -5.616 -9.831 -31.449 1.00 34.50 757 ALA A N 1
ATOM 5475 C CA . ALA A 1 757 ? -6.249 -10.333 -32.675 1.00 34.50 757 ALA A CA 1
ATOM 5476 C C . ALA A 1 757 ? -7.700 -9.857 -32.911 1.00 34.50 757 ALA A C 1
ATOM 5478 O O . ALA A 1 757 ? -8.176 -9.965 -34.039 1.00 34.50 757 ALA A O 1
ATOM 5479 N N . ASP A 1 758 ? -8.382 -9.278 -31.914 1.00 32.50 758 ASP A N 1
ATOM 5480 C CA . ASP A 1 758 ? -9.819 -8.930 -31.993 1.00 32.50 758 ASP A CA 1
ATOM 5481 C C . ASP A 1 758 ? -10.107 -7.420 -32.162 1.00 32.50 758 ASP A C 1
ATOM 5483 O O . ASP A 1 758 ? -11.104 -6.897 -31.677 1.00 32.50 758 ASP A O 1
ATOM 5487 N N . GLU A 1 759 ? -9.232 -6.681 -32.858 1.00 34.62 759 GLU A N 1
ATOM 5488 C CA . GLU A 1 759 ? -9.499 -5.279 -33.252 1.00 34.62 759 GLU A CA 1
ATOM 5489 C C . GLU A 1 759 ? -9.449 -5.035 -34.774 1.00 34.62 759 GLU A C 1
ATOM 5491 O O . GLU A 1 759 ? -9.482 -3.893 -35.236 1.00 34.62 759 GLU A O 1
ATOM 5496 N N . THR A 1 760 ? -9.423 -6.092 -35.598 1.00 36.00 760 THR A N 1
ATOM 5497 C CA . THR A 1 760 ? -9.450 -5.945 -37.068 1.00 36.00 760 THR A CA 1
ATOM 5498 C C . THR A 1 760 ? -10.502 -6.809 -37.767 1.00 36.00 760 THR A C 1
ATOM 5500 O O . THR A 1 760 ? -10.201 -7.578 -38.675 1.00 36.00 760 THR A O 1
ATOM 5503 N N . ALA A 1 761 ? -11.778 -6.597 -37.442 1.00 32.25 761 ALA A N 1
ATOM 5504 C CA . ALA A 1 761 ? -12.865 -6.820 -38.398 1.00 32.25 761 ALA A CA 1
ATOM 5505 C C . ALA A 1 761 ? -13.951 -5.733 -38.242 1.00 32.25 761 ALA A C 1
ATOM 5507 O O . ALA A 1 761 ? -14.317 -5.396 -37.118 1.00 32.25 761 ALA A O 1
ATOM 5508 N N . PRO A 1 762 ? -14.440 -5.127 -39.342 1.00 38.47 762 PRO A N 1
ATOM 5509 C CA . PRO A 1 762 ? -15.353 -3.993 -39.279 1.00 38.47 762 PRO A CA 1
ATOM 5510 C C . PRO A 1 762 ? -16.799 -4.461 -39.085 1.00 38.47 762 PRO A C 1
ATOM 5512 O O . PRO A 1 762 ? -17.338 -5.175 -39.931 1.00 38.47 762 PRO A O 1
ATOM 5515 N N . ASP A 1 763 ? -17.452 -3.994 -38.022 1.00 31.67 763 ASP A N 1
ATOM 5516 C CA . ASP A 1 763 ? -18.901 -4.123 -37.877 1.00 31.67 763 ASP A CA 1
ATOM 5517 C C . ASP A 1 763 ? -19.624 -3.114 -38.784 1.00 31.67 763 ASP A C 1
ATOM 5519 O O . ASP A 1 763 ? -19.635 -1.899 -38.560 1.00 31.67 763 ASP A O 1
ATOM 5523 N N . ASP A 1 764 ? -20.265 -3.654 -39.820 1.00 37.94 764 ASP A N 1
ATOM 5524 C CA . ASP A 1 764 ? -21.329 -3.010 -40.581 1.00 37.94 764 ASP A CA 1
ATOM 5525 C C . ASP A 1 764 ? -22.500 -2.668 -39.641 1.00 37.94 764 ASP A C 1
ATOM 5527 O O . ASP A 1 764 ? -23.348 -3.508 -39.329 1.00 37.94 764 ASP A O 1
ATOM 5531 N N . VAL A 1 765 ? -22.610 -1.397 -39.238 1.00 33.66 765 VAL A N 1
ATOM 5532 C CA . VAL A 1 765 ? -23.855 -0.845 -38.687 1.00 33.66 765 VAL A CA 1
ATOM 5533 C C . VAL A 1 765 ? -24.465 0.156 -39.661 1.00 33.66 765 VAL A C 1
ATOM 5535 O O . VAL A 1 765 ? -24.014 1.284 -39.854 1.00 33.66 765 VAL A O 1
ATOM 5538 N N . ALA A 1 766 ? -25.556 -0.323 -40.249 1.00 30.23 766 ALA A N 1
ATOM 5539 C CA . ALA A 1 766 ? -26.596 0.371 -40.983 1.00 30.23 766 ALA A CA 1
ATOM 5540 C C . ALA A 1 766 ? -26.826 1.842 -40.579 1.00 30.23 766 ALA A C 1
ATOM 5542 O O . ALA A 1 766 ? -27.256 2.167 -39.471 1.00 30.23 766 ALA A O 1
ATOM 5543 N N . VAL A 1 767 ? -26.674 2.728 -41.565 1.00 31.19 767 VAL A N 1
ATOM 5544 C CA . VAL A 1 767 ? -27.142 4.116 -41.521 1.00 31.19 767 VAL A CA 1
ATOM 5545 C C . VAL A 1 767 ? -28.672 4.135 -41.609 1.00 31.19 767 VAL A C 1
ATOM 5547 O O . VAL A 1 767 ? -29.257 3.982 -42.683 1.00 31.19 767 VAL A O 1
ATOM 5550 N N . ALA A 1 768 ? -29.337 4.365 -40.478 1.00 30.09 768 ALA A N 1
ATOM 5551 C CA . ALA A 1 768 ? -30.714 4.847 -40.455 1.00 30.09 768 ALA A CA 1
ATOM 5552 C C . ALA A 1 768 ? -30.718 6.343 -40.821 1.00 30.09 768 ALA A C 1
ATOM 5554 O O . ALA A 1 768 ? -30.217 7.183 -40.076 1.00 30.09 768 ALA A O 1
ATOM 5555 N N . GLY A 1 769 ? -31.238 6.671 -42.006 1.00 28.80 769 GLY A N 1
ATOM 5556 C CA . GLY A 1 769 ? -31.277 8.040 -42.522 1.00 28.80 769 GLY A CA 1
ATOM 5557 C C . GLY A 1 769 ? -32.277 8.956 -41.794 1.00 28.80 769 GLY A C 1
ATOM 5558 O O . GLY A 1 769 ? -33.296 8.480 -41.287 1.00 28.80 769 GLY A O 1
ATOM 5559 N N . PRO A 1 770 ? -32.055 10.284 -41.794 1.00 32.97 770 PRO A N 1
ATOM 5560 C CA . PRO A 1 770 ? -33.066 11.236 -41.365 1.00 32.97 770 PRO A CA 1
ATOM 5561 C C . PRO A 1 770 ? -34.080 11.461 -42.495 1.00 32.97 770 PRO A C 1
ATOM 5563 O O . PRO A 1 770 ? -33.744 11.874 -43.607 1.00 32.97 770 PRO A O 1
ATOM 5566 N N . LYS A 1 771 ? -35.349 11.171 -42.201 1.00 30.45 771 LYS A N 1
ATOM 5567 C CA . LYS A 1 771 ? -36.489 11.457 -43.071 1.00 30.45 771 LYS A CA 1
ATOM 5568 C C . LYS A 1 771 ? -36.919 12.918 -42.882 1.00 30.45 771 LYS A C 1
ATOM 5570 O O . LYS A 1 771 ? -37.217 13.333 -41.771 1.00 30.45 771 LYS A O 1
ATOM 5575 N N . ALA A 1 772 ? -36.902 13.631 -44.005 1.00 30.47 772 ALA A N 1
ATOM 5576 C CA . ALA A 1 772 ? -37.579 14.870 -44.389 1.00 30.47 772 ALA A CA 1
ATOM 5577 C C . ALA A 1 772 ? -38.541 15.555 -43.398 1.00 30.47 772 ALA A C 1
ATOM 5579 O O . ALA A 1 772 ? -39.511 14.943 -42.966 1.00 30.47 772 ALA A O 1
ATOM 5580 N N . GLU A 1 773 ? -38.370 16.875 -43.256 1.00 29.05 773 GLU A N 1
ATOM 5581 C CA . GLU A 1 773 ? -39.454 17.871 -43.321 1.00 29.05 773 GLU A CA 1
ATOM 5582 C C . GLU A 1 773 ? -38.857 19.283 -43.509 1.00 29.05 773 GLU A C 1
ATOM 5584 O O . GLU A 1 773 ? -38.346 19.871 -42.563 1.00 29.05 773 GLU A O 1
ATOM 5589 N N . ALA A 1 774 ? -38.874 19.802 -44.746 1.00 28.23 774 ALA A N 1
ATOM 5590 C CA . ALA A 1 774 ? -38.872 21.240 -45.061 1.00 28.23 774 ALA A CA 1
ATOM 5591 C C . ALA A 1 774 ? -39.064 21.455 -46.579 1.00 28.23 774 ALA A C 1
ATOM 5593 O O . ALA A 1 774 ? -38.135 21.800 -47.305 1.00 28.23 774 ALA A O 1
ATOM 5594 N N . GLU A 1 775 ? -40.291 21.250 -47.060 1.00 30.66 775 GLU A N 1
ATOM 5595 C CA . GLU A 1 775 ? -40.814 21.971 -48.225 1.00 30.66 775 GLU A CA 1
ATOM 5596 C C . GLU A 1 775 ? -41.793 23.024 -47.704 1.00 30.66 775 GLU A C 1
ATOM 5598 O O . GLU A 1 775 ? -42.812 22.662 -47.122 1.00 30.66 775 GLU A O 1
ATOM 5603 N N . ALA A 1 776 ? -41.456 24.302 -47.899 1.00 28.20 776 ALA A N 1
ATOM 5604 C CA . ALA A 1 776 ? -42.351 25.414 -48.247 1.00 28.20 776 ALA A CA 1
ATOM 5605 C C . ALA A 1 776 ? -41.716 26.739 -47.805 1.00 28.20 776 ALA A C 1
ATOM 5607 O O . ALA A 1 776 ? -41.797 27.113 -46.643 1.00 28.20 776 ALA A O 1
ATOM 5608 N N . GLU A 1 777 ? -41.083 27.443 -48.740 1.00 32.25 777 GLU A N 1
ATOM 5609 C CA . GLU A 1 777 ? -41.501 28.796 -49.130 1.00 32.25 777 GLU A CA 1
ATOM 5610 C C . GLU A 1 777 ? -40.586 29.290 -50.254 1.00 32.25 777 GLU A C 1
ATOM 5612 O O . GLU A 1 777 ? -39.458 29.740 -50.062 1.00 32.25 777 GLU A O 1
ATOM 5617 N N . ALA A 1 778 ? -41.101 29.161 -51.472 1.00 32.16 778 ALA A N 1
ATOM 5618 C CA . ALA A 1 778 ? -40.718 30.020 -52.569 1.00 32.16 778 ALA A CA 1
ATOM 5619 C C . ALA A 1 778 ? -41.503 31.326 -52.420 1.00 32.16 778 ALA A C 1
ATOM 5621 O O . ALA A 1 778 ? -42.724 31.276 -52.490 1.00 32.16 778 ALA A O 1
ATOM 5622 N N . GLU A 1 779 ? -40.833 32.469 -52.272 1.00 30.80 779 GLU A N 1
ATOM 5623 C CA . GLU A 1 779 ? -41.114 33.656 -53.090 1.00 30.80 779 GLU A CA 1
ATOM 5624 C C . GLU A 1 779 ? -40.153 34.817 -52.805 1.00 30.80 779 GLU A C 1
ATOM 5626 O O . GLU A 1 779 ? -39.786 35.099 -51.671 1.00 30.80 779 GLU A O 1
ATOM 5631 N N . ALA A 1 780 ? -39.870 35.535 -53.894 1.00 34.03 780 ALA A N 1
ATOM 5632 C CA . ALA A 1 780 ? -39.230 36.841 -54.017 1.00 34.03 780 ALA A CA 1
ATOM 5633 C C . ALA A 1 780 ? -37.691 36.890 -53.995 1.00 34.03 780 ALA A C 1
ATOM 5635 O O . ALA A 1 780 ? -37.043 36.491 -53.043 1.00 34.03 780 ALA A O 1
ATOM 5636 N N . ALA A 1 781 ? -37.000 37.503 -54.950 1.00 34.84 781 ALA A N 1
ATOM 5637 C CA . ALA A 1 781 ? -37.292 38.006 -56.290 1.00 34.84 781 ALA A CA 1
ATOM 5638 C C . ALA A 1 781 ? -35.958 38.585 -56.803 1.00 34.84 781 ALA A C 1
ATOM 5640 O O . ALA A 1 781 ? -35.234 39.180 -56.015 1.00 34.84 781 ALA A O 1
ATOM 5641 N N . HIS A 1 782 ? -35.712 38.477 -58.118 1.00 37.81 782 HIS A N 1
ATOM 5642 C CA . HIS A 1 782 ? -34.864 39.375 -58.937 1.00 37.81 782 HIS A CA 1
ATOM 5643 C C . HIS A 1 782 ? -33.396 39.566 -58.474 1.00 37.81 782 HIS A C 1
ATOM 5645 O O . HIS A 1 782 ? -33.136 40.261 -57.505 1.00 37.81 782 HIS A O 1
ATOM 5651 N N . GLY A 1 783 ? -32.367 38.998 -59.121 1.00 37.44 783 GLY A N 1
ATOM 5652 C CA . GLY A 1 783 ? -31.904 39.312 -60.489 1.00 37.44 783 GLY A CA 1
ATOM 5653 C C . GLY A 1 783 ? -31.246 40.710 -60.575 1.00 37.44 783 GLY A C 1
ATOM 5654 O O . GLY A 1 783 ? -31.622 41.585 -59.802 1.00 37.44 783 GLY A O 1
ATOM 5655 N N . PRO A 1 784 ? -30.407 41.045 -61.574 1.00 57.44 784 PRO A N 1
ATOM 5656 C CA . PRO A 1 784 ? -29.482 40.242 -62.382 1.00 57.44 784 PRO A CA 1
ATOM 5657 C C . PRO A 1 784 ? -28.066 40.880 -62.482 1.00 57.44 784 PRO A C 1
ATOM 5659 O O . PRO A 1 784 ? -27.916 42.093 -62.347 1.00 57.44 784 PRO A O 1
ATOM 5662 N N . GLN A 1 785 ? -27.047 40.084 -62.813 1.00 38.56 785 GLN A N 1
ATOM 5663 C CA . GLN A 1 785 ? -26.172 40.226 -63.998 1.00 38.56 785 GLN A CA 1
ATOM 5664 C C . GLN A 1 785 ? -25.063 39.180 -63.969 1.00 38.56 785 GLN A C 1
ATOM 5666 O O . GLN A 1 785 ? -24.448 39.007 -62.895 1.00 38.56 785 GLN A O 1
#

Mean predicted aligned error: 23.36 Å